Protein 4YZO (pdb70)

Structure (mmCIF, N/CA/C/O backbone):
data_4YZO
#
_entry.id   4YZO
#
_cell.length_a   152.763
_cell.length_b   80.863
_cell.length_c   137.512
_cell.angle_alpha   90.00
_cell.angle_beta   110.80
_cell.angle_gamma   90.00
#
_symmetry.space_group_name_H-M   'C 1 2 1'
#
loop_
_entity.id
_entity.type
_entity.pdbx_description
1 polymer 'Putative acyl-CoA acyltransferase'
2 non-polymer DI(HYDROXYETHYL)ETHER
3 non-polymer IMIDAZOLE
4 non-polymer 'ACETATE ION'
5 non-polymer 'CALCIUM ION'
6 water water
#
loop_
_atom_site.group_PDB
_atom_site.id
_atom_site.type_symbol
_atom_site.label_atom_id
_atom_site.label_alt_id
_atom_site.label_comp_id
_atom_site.label_asym_id
_atom_site.label_entity_id
_atom_site.label_seq_id
_atom_site.pdbx_PDB_ins_code
_atom_site.Cartn_x
_atom_site.Cartn_y
_atom_site.Cartn_z
_atom_site.occupancy
_atom_site.B_iso_or_equiv
_atom_site.auth_seq_id
_atom_site.auth_comp_id
_atom_site.auth_asym_id
_atom_site.auth_atom_id
_atom_site.pdbx_PDB_model_num
ATOM 1 N N . VAL A 1 2 ? 149.490 47.952 -69.418 1.00 14.11 2 VAL A N 1
ATOM 2 C CA . VAL A 1 2 ? 149.396 49.144 -68.495 1.00 12.86 2 VAL A CA 1
ATOM 3 C C . VAL A 1 2 ? 150.799 49.443 -67.973 1.00 12.57 2 VAL A C 1
ATOM 4 O O . VAL A 1 2 ? 151.727 48.594 -68.030 1.00 12.94 2 VAL A O 1
ATOM 8 N N . ALA A 1 3 ? 150.991 50.662 -67.473 1.00 12.04 3 ALA A N 1
ATOM 9 C CA . ALA A 1 3 ? 152.315 51.084 -67.025 1.00 12.49 3 ALA A CA 1
ATOM 10 C C . ALA A 1 3 ? 152.247 51.860 -65.704 1.00 11.69 3 ALA A C 1
ATOM 11 O O . ALA A 1 3 ? 151.305 52.619 -65.482 1.00 12.41 3 ALA A O 1
ATOM 13 N N . ILE A 1 4 ? 153.272 51.698 -64.890 1.00 11.92 4 ILE A N 1
ATOM 14 C CA . ILE A 1 4 ? 153.488 52.558 -63.719 1.00 11.98 4 ILE A CA 1
ATOM 15 C C . ILE A 1 4 ? 154.265 53.764 -64.227 1.00 12.43 4 ILE A C 1
ATOM 16 O O . ILE A 1 4 ? 155.312 53.612 -64.880 1.00 12.55 4 ILE A O 1
ATOM 21 N N . VAL A 1 5 ? 153.746 54.958 -63.939 1.00 11.99 5 VAL A N 1
ATOM 22 C CA . VAL A 1 5 ? 154.330 56.180 -64.509 1.00 13.15 5 VAL A CA 1
ATOM 23 C C . VAL A 1 5 ? 154.858 57.141 -63.432 1.00 12.20 5 VAL A C 1
ATOM 24 O O . VAL A 1 5 ? 155.619 58.060 -63.755 1.00 14.43 5 VAL A O 1
ATOM 28 N N . ASP A 1 6 ? 154.497 56.934 -62.154 1.00 12.18 6 ASP A N 1
ATOM 29 C CA . ASP A 1 6 ? 155.127 57.659 -61.055 1.00 11.76 6 ASP A CA 1
ATOM 30 C C . ASP A 1 6 ? 154.841 56.874 -59.779 1.00 11.77 6 ASP A C 1
ATOM 31 O O . ASP A 1 6 ? 153.979 55.975 -59.777 1.00 11.60 6 ASP A O 1
ATOM 36 N N . VAL A 1 7 ? 155.602 57.183 -58.734 1.00 11.56 7 VAL A N 1
ATOM 37 C CA . VAL A 1 7 ? 155.564 56.422 -57.501 1.00 11.21 7 VAL A CA 1
ATOM 38 C C . VAL A 1 7 ? 155.734 57.309 -56.309 1.00 11.75 7 VAL A C 1
ATOM 39 O O . VAL A 1 7 ? 156.197 58.462 -56.436 1.00 11.79 7 VAL A O 1
ATOM 43 N N . GLY A 1 8 ? 155.393 56.767 -55.129 1.00 11.59 8 GLY A N 1
ATOM 44 C CA . GLY A 1 8 ? 155.719 57.404 -53.868 1.00 12.45 8 GLY A CA 1
ATOM 45 C C . GLY A 1 8 ? 156.087 56.366 -52.845 1.00 13.21 8 GLY A C 1
ATOM 46 O O . GLY A 1 8 ? 155.637 55.214 -52.934 1.00 12.32 8 GLY A O 1
ATOM 47 N N . ILE A 1 9 ? 156.911 56.752 -51.870 1.00 13.15 9 ILE A N 1
ATOM 48 C CA . ILE A 1 9 ? 157.354 55.795 -50.855 1.00 14.12 9 ILE A CA 1
ATOM 49 C C . ILE A 1 9 ? 157.668 56.540 -49.562 1.00 14.39 9 ILE A C 1
ATOM 50 O O . ILE A 1 9 ? 158.149 57.668 -49.619 1.00 15.41 9 ILE A O 1
ATOM 55 N N . THR A 1 10 ? 157.399 55.921 -48.418 1.00 14.45 10 THR A N 1
ATOM 56 C CA . THR A 1 10 ? 157.796 56.504 -47.121 1.00 15.24 10 THR A CA 1
ATOM 57 C C . THR A 1 10 ? 158.881 55.638 -46.512 1.00 15.24 10 THR A C 1
ATOM 58 O O . THR A 1 10 ? 159.045 54.476 -46.897 1.00 14.86 10 THR A O 1
ATOM 62 N N . LYS A 1 11 ? 159.610 56.173 -45.529 1.00 14.63 11 LYS A N 1
ATOM 63 C CA . LYS A 1 11 ? 160.442 55.306 -44.701 1.00 16.83 11 LYS A CA 1
ATOM 64 C C . LYS A 1 11 ? 159.555 54.316 -43.929 1.00 16.21 11 LYS A C 1
ATOM 65 O O . LYS A 1 11 ? 158.468 54.674 -43.477 1.00 17.38 11 LYS A O 1
ATOM 71 N N . PHE A 1 12 ? 159.958 53.052 -43.875 1.00 14.08 12 PHE A N 1
ATOM 72 C CA . PHE A 1 12 ? 159.196 52.061 -43.136 1.00 13.59 12 PHE A CA 1
ATOM 73 C C . PHE A 1 12 ? 159.829 52.040 -41.753 1.00 14.29 12 PHE A C 1
ATOM 74 O O . PHE A 1 12 ? 161.053 52.271 -41.618 1.00 15.47 12 PHE A O 1
ATOM 82 N N . GLY A 1 13 ? 159.034 51.722 -40.741 1.00 15.05 13 GLY A N 1
ATOM 83 C CA . GLY A 1 13 ? 159.573 51.620 -39.393 1.00 17.02 13 GLY A CA 1
ATOM 84 C C . GLY A 1 13 ? 158.477 51.702 -38.369 1.00 17.80 13 GLY A C 1
ATOM 85 O O . GLY A 1 13 ? 157.297 51.561 -38.684 1.00 16.62 13 GLY A O 1
ATOM 86 N N . LYS A 1 14 ? 158.858 51.936 -37.118 1.00 20.65 14 LYS A N 1
ATOM 87 C CA . LYS A 1 14 ? 157.843 52.187 -36.103 1.00 24.32 14 LYS A CA 1
ATOM 88 C C . LYS A 1 14 ? 157.581 53.669 -36.157 1.00 25.66 14 LYS A C 1
ATOM 89 O O . LYS A 1 14 ? 158.416 54.443 -35.686 1.00 29.62 14 LYS A O 1
ATOM 95 N N . ARG A 1 15 ? 156.455 54.067 -36.752 1.00 24.94 15 ARG A N 1
ATOM 96 C CA . ARG A 1 15 ? 156.188 55.467 -37.111 1.00 25.65 15 ARG A CA 1
ATOM 97 C C . ARG A 1 15 ? 155.238 56.098 -36.073 1.00 26.68 15 ARG A C 1
ATOM 98 O O . ARG A 1 15 ? 154.285 55.470 -35.640 1.00 25.43 15 ARG A O 1
ATOM 106 N N . LYS A 1 16 ? 155.466 57.352 -35.722 1.00 27.91 16 LYS A N 1
ATOM 107 C CA . LYS A 1 16 ? 154.543 58.028 -34.811 1.00 29.28 16 LYS A CA 1
ATOM 108 C C . LYS A 1 16 ? 153.298 58.518 -35.550 1.00 27.13 16 LYS A C 1
ATOM 109 O O . LYS A 1 16 ? 152.239 58.654 -34.943 1.00 26.76 16 LYS A O 1
ATOM 115 N N . GLU A 1 17 ? 153.423 58.742 -36.859 1.00 24.94 17 GLU A N 1
ATOM 116 C CA . GLU A 1 17 ? 152.305 59.232 -37.682 1.00 23.53 17 GLU A CA 1
ATOM 117 C C . GLU A 1 17 ? 151.145 58.239 -37.754 1.00 22.90 17 GLU A C 1
ATOM 118 O O . GLU A 1 17 ? 151.339 57.025 -37.696 1.00 22.43 17 GLU A O 1
ATOM 124 N N . ASN A 1 18 ? 149.930 58.758 -37.861 1.00 22.16 18 ASN A N 1
ATOM 125 C CA . ASN A 1 18 ? 148.787 57.884 -38.076 1.00 21.55 18 ASN A CA 1
ATOM 126 C C . ASN A 1 18 ? 148.700 57.474 -39.566 1.00 19.76 18 ASN A C 1
ATOM 127 O O . ASN A 1 18 ? 149.457 57.961 -40.412 1.00 19.10 18 ASN A O 1
ATOM 132 N N . ILE A 1 19 ? 147.783 56.568 -39.861 1.00 19.75 19 ILE A N 1
ATOM 133 C CA . ILE A 1 19 ? 147.665 56.062 -41.222 1.00 18.55 19 ILE A CA 1
ATOM 134 C C . ILE A 1 19 ? 147.350 57.176 -42.227 1.00 18.50 19 ILE A C 1
ATOM 135 O O . ILE A 1 19 ? 147.798 57.134 -43.383 1.00 15.72 19 ILE A O 1
ATOM 140 N N . PHE A 1 20 ? 146.589 58.187 -41.810 1.00 17.35 20 PHE A N 1
ATOM 141 C CA . PHE A 1 20 ? 146.265 59.278 -42.728 1.00 18.66 20 PHE A CA 1
ATOM 142 C C . PHE A 1 20 ? 147.467 60.117 -43.116 1.00 18.87 20 PHE A C 1
ATOM 143 O O . PHE A 1 20 ? 147.654 60.447 -44.286 1.00 18.85 20 PHE A O 1
ATOM 151 N N . ASP A 1 21 ? 148.324 60.402 -42.155 1.00 19.53 21 ASP A N 1
ATOM 152 C CA . ASP A 1 21 ? 149.504 61.161 -42.486 1.00 21.23 21 ASP A CA 1
ATOM 153 C C . ASP A 1 21 ? 150.561 60.364 -43.264 1.00 17.90 21 ASP A C 1
ATOM 154 O O . ASP A 1 21 ? 151.300 60.940 -44.077 1.00 17.77 21 ASP A O 1
ATOM 159 N N . LEU A 1 22 ? 150.599 59.039 -43.055 1.00 16.02 22 LEU A N 1
ATOM 160 C CA . LEU A 1 22 ? 151.425 58.203 -43.924 1.00 15.10 22 LEU A CA 1
ATOM 161 C C . LEU A 1 22 ? 150.910 58.258 -45.373 1.00 14.24 22 LEU A C 1
ATOM 162 O O . LEU A 1 22 ? 151.697 58.363 -46.306 1.00 14.20 22 LEU A O 1
ATOM 167 N N . VAL A 1 23 ? 149.583 58.235 -45.565 1.00 14.10 23 VAL A N 1
ATOM 168 C CA . VAL A 1 23 ? 149.029 58.317 -46.928 1.00 14.12 23 VAL A CA 1
ATOM 169 C C . VAL A 1 23 ? 149.237 59.707 -47.547 1.00 15.52 23 VAL A C 1
ATOM 170 O O . VAL A 1 23 ? 149.563 59.822 -48.716 1.00 15.96 23 VAL A O 1
ATOM 174 N N . LYS A 1 24 ? 149.076 60.754 -46.743 1.00 16.06 24 LYS A N 1
ATOM 175 C CA . LYS A 1 24 ? 149.334 62.109 -47.210 1.00 17.27 24 LYS A CA 1
ATOM 176 C C . LYS A 1 24 ? 150.801 62.246 -47.655 1.00 16.81 24 LYS A C 1
ATOM 177 O O . LYS A 1 24 ? 151.098 62.813 -48.715 1.00 17.88 24 LYS A O 1
ATOM 183 N N . GLU A 1 25 ? 151.717 61.699 -46.876 1.00 16.09 25 GLU A N 1
ATOM 184 C CA . GLU A 1 25 ? 153.131 61.776 -47.220 1.00 16.89 25 GLU A CA 1
ATOM 185 C C . GLU A 1 25 ? 153.407 61.050 -48.524 1.00 16.81 25 GLU A C 1
ATOM 186 O O . GLU A 1 25 ? 154.040 61.586 -49.430 1.00 15.84 25 GLU A O 1
ATOM 192 N N . VAL A 1 26 ? 152.914 59.817 -48.634 1.00 14.46 26 VAL A N 1
ATOM 193 C CA . VAL A 1 26 ? 153.255 59.030 -49.815 1.00 13.58 26 VAL A CA 1
ATOM 194 C C . VAL A 1 26 ? 152.656 59.554 -51.130 1.00 13.95 26 VAL A C 1
ATOM 195 O O . VAL A 1 26 ? 153.190 59.269 -52.217 1.00 13.60 26 VAL A O 1
ATOM 199 N N . THR A 1 27 ? 151.549 60.301 -51.052 1.00 13.60 27 THR A N 1
ATOM 200 C CA . THR A 1 27 ? 150.841 60.743 -52.252 1.00 14.14 27 THR A CA 1
ATOM 201 C C . THR A 1 27 ? 151.063 62.221 -52.536 1.00 14.98 27 THR A C 1
ATOM 202 O O . THR A 1 27 ? 150.547 62.727 -53.521 1.00 15.46 27 THR A O 1
ATOM 206 N N . GLU A 1 28 ? 151.840 62.892 -51.696 1.00 16.72 28 GLU A N 1
ATOM 207 C CA . GLU A 1 28 ? 151.896 64.379 -51.811 1.00 20.44 28 GLU A CA 1
ATOM 208 C C . GLU A 1 28 ? 152.358 64.883 -53.179 1.00 20.07 28 GLU A C 1
ATOM 209 O O . GLU A 1 28 ? 151.947 65.967 -53.601 1.00 21.42 28 GLU A O 1
ATOM 215 N N . LYS A 1 29 ? 153.251 64.144 -53.835 1.00 17.55 29 LYS A N 1
ATOM 216 C CA . LYS A 1 29 ? 153.711 64.523 -55.177 1.00 16.59 29 LYS A CA 1
ATOM 217 C C . LYS A 1 29 ? 152.909 63.897 -56.314 1.00 15.46 29 LYS A C 1
ATOM 218 O O . LYS A 1 29 ? 153.253 64.086 -57.484 1.00 14.59 29 LYS A O 1
ATOM 224 N N . LEU A 1 30 ? 151.876 63.116 -55.968 1.00 13.76 30 LEU A N 1
ATOM 225 C CA . LEU A 1 30 ? 151.097 62.375 -56.963 1.00 12.39 30 LEU A CA 1
ATOM 226 C C . LEU A 1 30 ? 149.708 62.947 -57.220 1.00 13.25 30 LEU A C 1
ATOM 227 O O . LEU A 1 30 ? 149.068 62.587 -58.206 1.00 13.73 30 LEU A O 1
ATOM 232 N N . LEU A 1 31 ? 149.226 63.821 -56.321 1.00 14.14 31 LEU A N 1
ATOM 233 C CA . LEU A 1 31 ? 147.852 64.314 -56.450 1.00 14.66 31 LEU A CA 1
ATOM 234 C C . LEU A 1 31 ? 147.654 65.240 -57.658 1.00 14.48 31 LEU A C 1
ATOM 235 O O . LEU A 1 31 ? 146.527 65.481 -58.076 1.00 14.19 31 LEU A O 1
ATOM 240 N N . LYS A 1 32 ? 148.759 65.732 -58.213 1.00 13.97 32 LYS A N 1
ATOM 241 C CA . LYS A 1 32 ? 148.718 66.533 -59.427 1.00 14.39 32 LYS A CA 1
ATOM 242 C C . LYS A 1 32 ? 148.177 65.799 -60.634 1.00 14.58 32 LYS A C 1
ATOM 243 O O . LYS A 1 32 ? 147.732 66.426 -61.605 1.00 14.61 32 LYS A O 1
ATOM 249 N N . TYR A 1 33 ? 148.231 64.458 -60.624 1.00 13.98 33 TYR A N 1
ATOM 250 C CA . TYR A 1 33 ? 147.731 63.752 -61.775 1.00 13.10 33 TYR A CA 1
ATOM 251 C C . TYR A 1 33 ? 146.200 63.676 -61.787 1.00 13.02 33 TYR A C 1
ATOM 252 O O . TYR A 1 33 ? 145.535 63.802 -60.747 1.00 14.12 33 TYR A O 1
ATOM 261 N N A ASP A 1 34 ? 145.632 63.460 -62.964 0.50 13.23 34 ASP A N 1
ATOM 262 N N B ASP A 1 34 ? 145.688 63.426 -62.988 0.50 13.21 34 ASP A N 1
ATOM 263 C CA A ASP A 1 34 ? 144.187 63.369 -63.114 0.50 13.47 34 ASP A CA 1
ATOM 264 C CA B ASP A 1 34 ? 144.273 63.259 -63.253 0.50 13.42 34 ASP A CA 1
ATOM 265 C C A ASP A 1 34 ? 143.673 61.991 -62.679 0.50 13.50 34 ASP A C 1
ATOM 266 C C B ASP A 1 34 ? 143.725 61.924 -62.715 0.50 13.40 34 ASP A C 1
ATOM 267 O O A ASP A 1 34 ? 143.058 61.269 -63.466 0.50 13.62 34 ASP A O 1
ATOM 268 O O B ASP A 1 34 ? 143.097 61.179 -63.464 0.50 13.59 34 ASP A O 1
ATOM 277 N N . ILE A 1 35 ? 143.947 61.662 -61.428 1.00 13.59 35 ILE A N 1
ATOM 278 C CA . ILE A 1 35 ? 143.513 60.406 -60.798 1.00 13.72 35 ILE A CA 1
ATOM 279 C C . ILE A 1 35 ? 141.996 60.246 -60.892 1.00 13.56 35 ILE A C 1
ATOM 280 O O . ILE A 1 35 ? 141.233 61.175 -60.535 1.00 14.63 35 ILE A O 1
ATOM 285 N N . ASP A 1 36 ? 141.536 59.092 -61.366 1.00 13.40 36 ASP A N 1
ATOM 286 C CA . ASP A 1 36 ? 140.103 58.863 -61.353 1.00 13.36 36 ASP A CA 1
ATOM 287 C C . ASP A 1 36 ? 139.624 57.589 -60.654 1.00 13.52 36 ASP A C 1
ATOM 288 O O . ASP A 1 36 ? 138.434 57.309 -60.661 1.00 11.85 36 ASP A O 1
ATOM 293 N N . TYR A 1 37 ? 140.541 56.867 -60.003 1.00 11.87 37 TYR A N 1
ATOM 294 C CA . TYR A 1 37 ? 140.157 55.829 -59.049 1.00 11.58 37 TYR A CA 1
ATOM 295 C C . TYR A 1 37 ? 141.298 55.672 -58.065 1.00 10.55 37 TYR A C 1
ATOM 296 O O . TYR A 1 37 ? 142.465 55.731 -58.471 1.00 10.63 37 TYR A O 1
ATOM 305 N N . VAL A 1 38 ? 140.974 55.492 -56.794 1.00 10.39 38 VAL A N 1
ATOM 306 C CA . VAL A 1 38 ? 141.965 55.154 -55.761 1.00 10.82 38 VAL A CA 1
ATOM 307 C C . VAL A 1 38 ? 141.713 53.749 -55.233 1.00 11.24 38 VAL A C 1
ATOM 308 O O . VAL A 1 38 ? 140.589 53.444 -54.801 1.00 11.35 38 VAL A O 1
ATOM 312 N N . ILE A 1 39 ? 142.736 52.900 -55.282 1.00 10.77 39 ILE A N 1
ATOM 313 C CA . ILE A 1 39 ? 142.648 51.571 -54.718 1.00 11.22 39 ILE A CA 1
ATOM 314 C C . ILE A 1 39 ? 143.539 51.565 -53.486 1.00 11.00 39 ILE A C 1
ATOM 315 O O . ILE A 1 39 ? 144.747 51.851 -53.587 1.00 11.53 39 ILE A O 1
ATOM 320 N N . VAL A 1 40 ? 142.960 51.234 -52.335 1.00 10.89 40 VAL A N 1
ATOM 321 C CA . VAL A 1 40 ? 143.720 51.200 -51.089 1.00 11.17 40 VAL A CA 1
ATOM 322 C C . VAL A 1 40 ? 144.015 49.755 -50.743 1.00 11.77 40 VAL A C 1
ATOM 323 O O . VAL A 1 40 ? 143.096 48.952 -50.600 1.00 12.28 40 VAL A O 1
ATOM 327 N N . SER A 1 41 ? 145.298 49.452 -50.610 1.00 10.83 41 SER A N 1
ATOM 328 C CA . SER A 1 41 ? 145.743 48.136 -50.183 1.00 11.80 41 SER A CA 1
ATOM 329 C C . SER A 1 41 ? 146.067 48.206 -48.698 1.00 12.02 41 SER A C 1
ATOM 330 O O . SER A 1 41 ? 147.050 48.844 -48.273 1.00 11.68 41 SER A O 1
ATOM 333 N N . ASN A 1 42 ? 145.247 47.552 -47.898 1.00 13.17 42 ASN A N 1
ATOM 334 C CA . ASN A 1 42 ? 145.391 47.656 -46.469 1.00 13.92 42 ASN A CA 1
ATOM 335 C C . ASN A 1 42 ? 144.615 46.497 -45.852 1.00 14.80 42 ASN A C 1
ATOM 336 O O . ASN A 1 42 ? 143.499 46.197 -46.290 1.00 14.54 42 ASN A O 1
ATOM 341 N N . SER A 1 43 ? 145.179 45.871 -44.834 1.00 15.41 43 SER A N 1
ATOM 342 C CA . SER A 1 43 ? 144.515 44.701 -44.277 1.00 17.02 43 SER A CA 1
ATOM 343 C C . SER A 1 43 ? 143.854 44.923 -42.912 1.00 19.58 43 SER A C 1
ATOM 344 O O . SER A 1 43 ? 142.783 44.357 -42.648 1.00 20.58 43 SER A O 1
ATOM 347 N N . TYR A 1 44 ? 144.474 45.728 -42.052 1.00 19.17 44 TYR A N 1
ATOM 348 C CA . TYR A 1 44 ? 144.078 45.739 -40.637 1.00 24.90 44 TYR A CA 1
ATOM 349 C C . TYR A 1 44 ? 143.459 47.030 -40.107 1.00 27.63 44 TYR A C 1
ATOM 350 O O . TYR A 1 44 ? 143.092 47.096 -38.930 1.00 30.06 44 TYR A O 1
ATOM 359 N N . SER A 1 45 ? 143.280 48.027 -40.970 1.00 27.46 45 SER A N 1
ATOM 360 C CA . SER A 1 45 ? 142.689 49.293 -40.522 1.00 31.76 45 SER A CA 1
ATOM 361 C C . SER A 1 45 ? 141.183 49.341 -40.729 1.00 36.21 45 SER A C 1
ATOM 362 O O . SER A 1 45 ? 140.696 50.112 -41.561 1.00 37.46 45 SER A O 1
ATOM 365 N N . GLY A 1 46 ? 140.453 48.552 -39.942 1.00 35.46 46 GLY A N 1
ATOM 366 C CA . GLY A 1 46 ? 138.983 48.532 -40.015 1.00 41.02 46 GLY A CA 1
ATOM 367 C C . GLY A 1 46 ? 138.234 49.318 -38.939 1.00 45.22 46 GLY A C 1
ATOM 368 O O . GLY A 1 46 ? 137.012 49.143 -38.779 1.00 46.13 46 GLY A O 1
ATOM 369 N N . GLU A 1 47 ? 138.950 50.191 -38.221 1.00 45.89 47 GLU A N 1
ATOM 370 C CA . GLU A 1 47 ? 138.381 50.978 -37.108 1.00 47.73 47 GLU A CA 1
ATOM 371 C C . GLU A 1 47 ? 137.214 51.891 -37.519 1.00 47.89 47 GLU A C 1
ATOM 372 O O . GLU A 1 47 ? 136.350 52.194 -36.685 1.00 48.73 47 GLU A O 1
ATOM 374 N N . PHE A 1 48 ? 137.187 52.322 -38.787 1.00 45.13 48 PHE A N 1
ATOM 375 C CA . PHE A 1 48 ? 136.146 53.256 -39.263 1.00 45.22 48 PHE A CA 1
ATOM 376 C C . PHE A 1 48 ? 134.947 52.574 -39.954 1.00 42.70 48 PHE A C 1
ATOM 377 O O . PHE A 1 48 ? 134.089 53.258 -40.533 1.00 41.15 48 PHE A O 1
ATOM 379 N N . ASN A 1 49 ? 134.888 51.243 -39.871 1.00 41.47 49 ASN A N 1
ATOM 380 C CA . ASN A 1 49 ? 133.898 50.420 -40.613 1.00 43.96 49 ASN A CA 1
ATOM 381 C C . ASN A 1 49 ? 132.422 50.642 -40.272 1.00 45.02 49 ASN A C 1
ATOM 382 O O . ASN A 1 49 ? 131.551 50.164 -41.004 1.00 42.60 49 ASN A O 1
ATOM 384 N N . GLN A 1 50 ? 132.144 51.327 -39.161 1.00 43.70 50 GLN A N 1
ATOM 385 C CA . GLN A 1 50 ? 130.763 51.572 -38.739 1.00 44.19 50 GLN A CA 1
ATOM 386 C C . GLN A 1 50 ? 130.393 53.052 -38.883 1.00 44.42 50 GLN A C 1
ATOM 387 O O . GLN A 1 50 ? 129.227 53.439 -38.721 1.00 44.52 50 GLN A O 1
ATOM 389 N N . THR A 1 51 ? 131.383 53.865 -39.235 1.00 41.95 51 THR A N 1
ATOM 390 C CA . THR A 1 51 ? 131.193 55.305 -39.360 1.00 42.10 51 THR A CA 1
ATOM 391 C C . THR A 1 51 ? 131.455 55.791 -40.803 1.00 44.62 51 THR A C 1
ATOM 392 O O . THR A 1 51 ? 130.513 55.974 -41.596 1.00 41.50 51 THR A O 1
ATOM 396 N N . SER A 1 52 ? 132.723 55.974 -41.162 1.00 44.45 52 SER A N 1
ATOM 397 C CA . SER A 1 52 ? 133.013 56.562 -42.468 1.00 43.50 52 SER A CA 1
ATOM 398 C C . SER A 1 52 ? 133.638 55.632 -43.525 1.00 41.69 52 SER A C 1
ATOM 399 O O . SER A 1 52 ? 133.311 55.806 -44.712 1.00 41.52 52 SER A O 1
ATOM 402 N N . GLY A 1 53 ? 134.507 54.684 -43.099 1.00 37.95 53 GLY A N 1
ATOM 403 C CA . GLY A 1 53 ? 135.244 53.685 -43.969 1.00 33.69 53 GLY A CA 1
ATOM 404 C C . GLY A 1 53 ? 136.646 54.104 -44.486 1.00 27.40 53 GLY A C 1
ATOM 405 O O . GLY A 1 53 ? 136.759 55.186 -45.011 1.00 28.95 53 GLY A O 1
ATOM 406 N N . LEU A 1 54 ? 137.700 53.278 -44.378 1.00 26.16 54 LEU A N 1
ATOM 407 C CA . LEU A 1 54 ? 139.077 53.759 -44.682 1.00 23.34 54 LEU A CA 1
ATOM 408 C C . LEU A 1 54 ? 139.271 54.358 -46.086 1.00 22.98 54 LEU A C 1
ATOM 409 O O . LEU A 1 54 ? 139.815 55.441 -46.211 1.00 21.83 54 LEU A O 1
ATOM 414 N N . SER A 1 55 ? 138.846 53.670 -47.137 1.00 23.21 55 SER A N 1
ATOM 415 C CA . SER A 1 55 ? 139.064 54.232 -48.486 1.00 21.78 55 SER A CA 1
ATOM 416 C C . SER A 1 55 ? 138.341 55.588 -48.703 1.00 22.24 55 SER A C 1
ATOM 417 O O . SER A 1 55 ? 138.859 56.441 -49.398 1.00 21.00 55 SER A O 1
ATOM 420 N N . SER A 1 56 ? 137.157 55.781 -48.123 1.00 23.30 56 SER A N 1
ATOM 421 C CA . SER A 1 56 ? 136.475 57.062 -48.250 1.00 23.56 56 SER A CA 1
ATOM 422 C C . SER A 1 56 ? 137.093 58.157 -47.358 1.00 23.42 56 SER A C 1
ATOM 423 O O . SER A 1 56 ? 137.160 59.332 -47.737 1.00 22.40 56 SER A O 1
ATOM 426 N N . LEU A 1 57 ? 137.592 57.756 -46.199 1.00 21.42 57 LEU A N 1
ATOM 427 C CA . LEU A 1 57 ? 138.314 58.695 -45.345 1.00 20.93 57 LEU A CA 1
ATOM 428 C C . LEU A 1 57 ? 139.610 59.138 -46.027 1.00 19.97 57 LEU A C 1
ATOM 429 O O . LEU A 1 57 ? 140.044 60.281 -45.886 1.00 20.22 57 LEU A O 1
ATOM 434 N N . ILE A 1 58 ? 140.230 58.226 -46.772 1.00 18.29 58 ILE A N 1
ATOM 435 C CA . ILE A 1 58 ? 141.431 58.589 -47.520 1.00 17.81 58 ILE A CA 1
ATOM 436 C C . ILE A 1 58 ? 141.171 59.599 -48.635 1.00 17.22 58 ILE A C 1
ATOM 437 O O . ILE A 1 58 ? 141.920 60.589 -48.753 1.00 17.24 58 ILE A O 1
ATOM 442 N N . THR A 1 59 ? 140.155 59.381 -49.470 1.00 15.88 59 THR A N 1
ATOM 443 C CA . THR A 1 59 ? 139.929 60.329 -50.559 1.00 16.84 59 THR A CA 1
ATOM 444 C C . THR A 1 59 ? 139.556 61.712 -49.975 1.00 18.43 59 THR A C 1
ATOM 445 O O . THR A 1 59 ? 139.967 62.748 -50.525 1.00 20.06 59 THR A O 1
ATOM 449 N N . THR A 1 60 ? 138.804 61.717 -48.881 1.00 18.99 60 THR A N 1
ATOM 450 C CA . THR A 1 60 ? 138.470 62.972 -48.204 1.00 20.78 60 THR A CA 1
ATOM 451 C C . THR A 1 60 ? 139.736 63.662 -47.642 1.00 20.29 60 THR A C 1
ATOM 452 O O . THR A 1 60 ? 139.963 64.854 -47.866 1.00 20.34 60 THR A O 1
ATOM 456 N N . TYR A 1 61 ? 140.561 62.907 -46.932 1.00 20.32 61 TYR A N 1
ATOM 457 C CA . TYR A 1 61 ? 141.802 63.467 -46.377 1.00 20.39 61 TYR A CA 1
ATOM 458 C C . TYR A 1 61 ? 142.700 64.071 -47.445 1.00 21.55 61 TYR A C 1
ATOM 459 O O . TYR A 1 61 ? 143.384 65.086 -47.201 1.00 22.18 61 TYR A O 1
ATOM 468 N N . LEU A 1 62 ? 142.722 63.459 -48.624 1.00 18.27 62 LEU A N 1
ATOM 469 C CA . LEU A 1 62 ? 143.568 63.919 -49.723 1.00 18.34 62 LEU A CA 1
ATOM 470 C C . LEU A 1 62 ? 142.919 64.979 -50.628 1.00 19.07 62 LEU A C 1
ATOM 471 O O . LEU A 1 62 ? 143.480 65.349 -51.660 1.00 19.31 62 LEU A O 1
ATOM 476 N N . ASN A 1 63 ? 141.724 65.416 -50.259 1.00 20.76 63 ASN A N 1
ATOM 477 C CA . ASN A 1 63 ? 140.978 66.404 -51.058 1.00 22.96 63 ASN A CA 1
ATOM 478 C C . ASN A 1 63 ? 140.693 65.918 -52.462 1.00 22.03 63 ASN A C 1
ATOM 479 O O . ASN A 1 63 ? 140.750 66.685 -53.416 1.00 20.23 63 ASN A O 1
ATOM 484 N N . LEU A 1 64 ? 140.464 64.606 -52.591 1.00 20.62 64 LEU A N 1
ATOM 485 C CA . LEU A 1 64 ? 140.091 63.984 -53.854 1.00 21.28 64 LEU A CA 1
ATOM 486 C C . LEU A 1 64 ? 138.625 63.620 -53.685 1.00 25.40 64 LEU A C 1
ATOM 487 O O . LEU A 1 64 ? 138.224 62.441 -53.808 1.00 27.06 64 LEU A O 1
ATOM 492 N N . ASP A 1 65 ? 137.835 64.618 -53.313 1.00 24.86 65 ASP A N 1
ATOM 493 C CA . ASP A 1 65 ? 136.519 64.350 -52.744 1.00 29.89 65 ASP A CA 1
ATOM 494 C C . ASP A 1 65 ? 135.616 63.468 -53.625 1.00 24.55 65 ASP A C 1
ATOM 495 O O . ASP A 1 65 ? 135.027 62.552 -53.084 1.00 28.88 65 ASP A O 1
ATOM 500 N N . TYR A 1 66 ? 135.534 63.716 -54.933 1.00 23.03 66 TYR A N 1
ATOM 501 C CA . TYR A 1 66 ? 134.622 62.937 -55.808 1.00 21.37 66 TYR A CA 1
ATOM 502 C C . TYR A 1 66 ? 135.204 61.632 -56.385 1.00 18.10 66 TYR A C 1
ATOM 503 O O . TYR A 1 66 ? 134.486 60.776 -56.889 1.00 16.55 66 TYR A O 1
ATOM 512 N N . VAL A 1 67 ? 136.514 61.506 -56.334 1.00 15.85 67 VAL A N 1
ATOM 513 C CA . VAL A 1 67 ? 137.170 60.333 -56.946 1.00 14.16 67 VAL A CA 1
ATOM 514 C C . VAL A 1 67 ? 136.749 59.073 -56.195 1.00 12.49 67 VAL A C 1
ATOM 515 O O . VAL A 1 67 ? 136.868 59.017 -54.972 1.00 13.48 67 VAL A O 1
ATOM 519 N N . PRO A 1 68 ? 136.254 58.056 -56.918 1.00 12.01 68 PRO A N 1
ATOM 520 C CA . PRO A 1 68 ? 135.826 56.830 -56.232 1.00 11.92 68 PRO A CA 1
ATOM 521 C C . PRO A 1 68 ? 137.019 56.034 -55.696 1.00 12.01 68 PRO A C 1
ATOM 522 O O . PRO A 1 68 ? 138.144 56.173 -56.202 1.00 11.03 68 PRO A O 1
ATOM 526 N N . SER A 1 69 ? 136.765 55.268 -54.642 1.00 11.94 69 SER A N 1
ATOM 527 C CA . SER A 1 69 ? 137.802 54.417 -54.053 1.00 12.34 69 SER A CA 1
ATOM 528 C C . SER A 1 69 ? 137.194 53.163 -53.448 1.00 12.38 69 SER A C 1
ATOM 529 O O . SER A 1 69 ? 135.968 53.064 -53.239 1.00 11.97 69 SER A O 1
ATOM 532 N N . LEU A 1 70 ? 138.067 52.191 -53.203 1.00 11.59 70 LEU A N 1
ATOM 533 C CA . LEU A 1 70 ? 137.697 50.994 -52.489 1.00 11.85 70 LEU A CA 1
ATOM 534 C C . LEU A 1 70 ? 138.951 50.409 -51.870 1.00 11.42 70 LEU A C 1
ATOM 535 O O . LEU A 1 70 ? 140.078 50.797 -52.226 1.00 11.54 70 LEU A O 1
ATOM 540 N N . ARG A 1 71 ? 138.770 49.495 -50.919 1.00 11.87 71 ARG A N 1
ATOM 541 C CA . ARG A 1 71 ? 139.925 48.819 -50.287 1.00 12.68 71 ARG A CA 1
ATOM 542 C C . ARG A 1 71 ? 140.009 47.390 -50.795 1.00 12.60 71 ARG A C 1
ATOM 543 O O . ARG A 1 71 ? 138.990 46.709 -50.885 1.00 12.28 71 ARG A O 1
ATOM 551 N N . VAL A 1 72 ? 141.222 46.943 -51.090 1.00 11.76 72 VAL A N 1
ATOM 552 C CA . VAL A 1 72 ? 141.470 45.538 -51.451 1.00 11.93 72 VAL A CA 1
ATOM 553 C C . VAL A 1 72 ? 142.249 44.918 -50.300 1.00 12.68 72 VAL A C 1
ATOM 554 O O . VAL A 1 72 ? 143.257 45.494 -49.843 1.00 13.21 72 VAL A O 1
ATOM 558 N N . ASP A 1 73 ? 141.771 43.784 -49.790 1.00 13.12 73 ASP A N 1
ATOM 559 C CA . ASP A 1 73 ? 142.465 43.084 -48.727 1.00 14.10 73 ASP A CA 1
ATOM 560 C C . ASP A 1 73 ? 142.732 41.665 -49.203 1.00 13.73 73 ASP A C 1
ATOM 561 O O . ASP A 1 73 ? 141.800 40.921 -49.557 1.00 14.02 73 ASP A O 1
ATOM 566 N N . ASN A 1 74 ? 144.000 41.290 -49.215 1.00 12.60 74 ASN A N 1
ATOM 567 C CA . ASN A 1 74 ? 144.369 39.882 -49.411 1.00 12.45 74 ASN A CA 1
ATOM 568 C C . ASN A 1 74 ? 145.537 39.667 -48.436 1.00 12.69 74 ASN A C 1
ATOM 569 O O . ASN A 1 74 ? 146.566 39.175 -48.828 1.00 12.07 74 ASN A O 1
ATOM 574 N N . THR A 1 75 ? 145.334 40.106 -47.176 1.00 12.80 75 THR A N 1
ATOM 575 C CA . THR A 1 75 ? 146.342 40.103 -46.086 1.00 12.85 75 THR A CA 1
ATOM 576 C C . THR A 1 75 ? 147.732 40.488 -46.615 1.00 12.32 75 THR A C 1
ATOM 577 O O . THR A 1 75 ? 147.825 41.530 -47.223 1.00 12.23 75 THR A O 1
ATOM 581 N N A SER A 1 76 ? 148.762 39.650 -46.423 0.50 10.99 76 SER A N 1
ATOM 582 N N B SER A 1 76 ? 148.785 39.687 -46.419 0.50 12.80 76 SER A N 1
ATOM 583 C CA A SER A 1 76 ? 150.103 40.049 -46.847 0.50 10.59 76 SER A CA 1
ATOM 584 C CA B SER A 1 76 ? 150.100 40.164 -46.865 0.50 13.48 76 SER A CA 1
ATOM 585 C C A SER A 1 76 ? 150.242 40.118 -48.357 0.50 11.09 76 SER A C 1
ATOM 586 C C B SER A 1 76 ? 150.282 40.057 -48.377 0.50 12.82 76 SER A C 1
ATOM 587 O O A SER A 1 76 ? 151.181 40.729 -48.834 0.50 11.33 76 SER A O 1
ATOM 588 O O B SER A 1 76 ? 151.309 40.455 -48.888 0.50 13.19 76 SER A O 1
ATOM 593 N N . GLY A 1 77 ? 149.266 39.562 -49.083 1.00 11.70 77 GLY A N 1
ATOM 594 C CA . GLY A 1 77 ? 149.255 39.615 -50.543 1.00 11.21 77 GLY A CA 1
ATOM 595 C C . GLY A 1 77 ? 148.418 40.807 -51.050 1.00 11.16 77 GLY A C 1
ATOM 596 O O . GLY A 1 77 ? 148.122 40.875 -52.248 1.00 11.32 77 GLY A O 1
ATOM 597 N N . SER A 1 78 ? 148.022 41.728 -50.154 1.00 11.10 78 SER A N 1
ATOM 598 C CA . SER A 1 78 ? 147.086 42.812 -50.564 1.00 10.67 78 SER A CA 1
ATOM 599 C C . SER A 1 78 ? 147.660 43.675 -51.691 1.00 10.31 78 SER A C 1
ATOM 600 O O . SER A 1 78 ? 146.954 44.010 -52.622 1.00 10.47 78 SER A O 1
ATOM 603 N N . GLY A 1 79 ? 148.952 44.036 -51.617 1.00 10.33 79 GLY A N 1
ATOM 604 C CA . GLY A 1 79 ? 149.516 44.990 -52.581 1.00 9.94 79 GLY A CA 1
ATOM 605 C C . GLY A 1 79 ? 149.507 44.436 -53.997 1.00 10.33 79 GLY A C 1
ATOM 606 O O . GLY A 1 79 ? 149.170 45.151 -54.936 1.00 10.30 79 GLY A O 1
ATOM 607 N N . GLY A 1 80 ? 149.849 43.153 -54.159 1.00 9.49 80 GLY A N 1
ATOM 608 C CA . GLY A 1 80 ? 149.811 42.564 -55.502 1.00 10.31 80 GLY A CA 1
ATOM 609 C C . GLY A 1 80 ? 148.368 42.495 -56.052 1.00 9.51 80 GLY A C 1
ATOM 610 O O . GLY A 1 80 ? 148.114 42.823 -57.217 1.00 10.39 80 GLY A O 1
ATOM 611 N N . SER A 1 81 ? 147.432 42.091 -55.209 1.00 10.02 81 SER A N 1
ATOM 612 C CA . SER A 1 81 ? 146.030 42.020 -55.612 1.00 10.18 81 SER A CA 1
ATOM 613 C C . SER A 1 81 ? 145.505 43.413 -55.994 1.00 9.95 81 SER A C 1
ATOM 614 O O . SER A 1 81 ? 144.729 43.532 -56.959 1.00 9.62 81 SER A O 1
ATOM 617 N N . ALA A 1 82 ? 145.959 44.430 -55.272 1.00 9.54 82 ALA A N 1
ATOM 618 C CA . ALA A 1 82 ? 145.486 45.799 -55.547 1.00 9.74 82 ALA A CA 1
ATOM 619 C C . ALA A 1 82 ? 145.994 46.260 -56.911 1.00 10.00 82 ALA A C 1
ATOM 620 O O . ALA A 1 82 ? 145.269 46.932 -57.652 1.00 10.36 82 ALA A O 1
ATOM 622 N N . ILE A 1 83 ? 147.244 45.933 -57.225 1.00 9.69 83 ILE A N 1
ATOM 623 C CA . ILE A 1 83 ? 147.798 46.270 -58.546 1.00 9.86 83 ILE A CA 1
ATOM 624 C C . ILE A 1 83 ? 147.040 45.553 -59.672 1.00 10.14 83 ILE A C 1
ATOM 625 O O . ILE A 1 83 ? 146.806 46.125 -60.732 1.00 10.07 83 ILE A O 1
ATOM 630 N N . LEU A 1 84 ? 146.661 44.296 -59.443 1.00 9.69 84 LEU A N 1
ATOM 631 C CA . LEU A 1 84 ? 145.855 43.567 -60.444 1.00 10.64 84 LEU A CA 1
ATOM 632 C C . LEU A 1 84 ? 144.516 44.275 -60.666 1.00 10.62 84 LEU A C 1
ATOM 633 O O . LEU A 1 84 ? 144.085 44.455 -61.806 1.00 10.92 84 LEU A O 1
ATOM 638 N N . VAL A 1 85 ? 143.871 44.678 -59.584 1.00 10.84 85 VAL A N 1
ATOM 639 C CA . VAL A 1 85 ? 142.581 45.378 -59.701 1.00 10.96 85 VAL A CA 1
ATOM 640 C C . VAL A 1 85 ? 142.784 46.687 -60.493 1.00 11.01 85 VAL A C 1
ATOM 641 O O . VAL A 1 85 ? 142.000 46.995 -61.397 1.00 11.73 85 VAL A O 1
ATOM 645 N N . ALA A 1 86 ? 143.860 47.422 -60.209 1.00 10.49 86 ALA A N 1
ATOM 646 C CA . ALA A 1 86 ? 144.127 48.669 -60.929 1.00 10.27 86 ALA A CA 1
ATOM 647 C C . ALA A 1 86 ? 144.332 48.413 -62.432 1.00 10.35 86 ALA A C 1
ATOM 648 O O . ALA A 1 86 ? 143.806 49.131 -63.269 1.00 10.44 86 ALA A O 1
ATOM 650 N N . LYS A 1 87 ? 145.091 47.366 -62.753 1.00 10.68 87 LYS A N 1
ATOM 651 C CA . LYS A 1 87 ? 145.354 47.030 -64.145 1.00 11.56 87 LYS A CA 1
ATOM 652 C C . LYS A 1 87 ? 144.037 46.736 -64.861 1.00 11.64 87 LYS A C 1
ATOM 653 O O . LYS A 1 87 ? 143.852 47.165 -66.032 1.00 11.84 87 LYS A O 1
ATOM 659 N N A SER A 1 88 ? 143.147 45.991 -64.199 0.50 12.05 88 SER A N 1
ATOM 660 N N B SER A 1 88 ? 143.153 45.969 -64.203 0.50 12.14 88 SER A N 1
ATOM 661 C CA A SER A 1 88 ? 141.888 45.597 -64.824 0.50 11.98 88 SER A CA 1
ATOM 662 C CA B SER A 1 88 ? 141.885 45.579 -64.828 0.50 12.15 88 SER A CA 1
ATOM 663 C C A SER A 1 88 ? 140.948 46.772 -64.994 0.50 12.12 88 SER A C 1
ATOM 664 C C B SER A 1 88 ? 140.963 46.775 -65.002 0.50 12.23 88 SER A C 1
ATOM 665 O O A SER A 1 88 ? 140.291 46.880 -66.023 0.50 11.84 88 SER A O 1
ATOM 666 O O B SER A 1 88 ? 140.337 46.904 -66.047 0.50 11.94 88 SER A O 1
ATOM 671 N N . LEU A 1 89 ? 140.898 47.648 -63.989 1.00 12.01 89 LEU A N 1
ATOM 672 C CA . LEU A 1 89 ? 140.104 48.887 -64.129 1.00 12.32 89 LEU A CA 1
ATOM 673 C C . LEU A 1 89 ? 140.586 49.717 -65.344 1.00 11.62 89 LEU A C 1
ATOM 674 O O . LEU A 1 89 ? 139.751 50.262 -66.067 1.00 12.14 89 LEU A O 1
ATOM 679 N N . LEU A 1 90 ? 141.911 49.803 -65.559 1.00 11.82 90 LEU A N 1
ATOM 680 C CA . LEU A 1 90 ? 142.464 50.541 -66.700 1.00 12.00 90 LEU A CA 1
ATOM 681 C C . LEU A 1 90 ? 142.145 49.856 -68.027 1.00 12.32 90 LEU A C 1
ATOM 682 O O . LEU A 1 90 ? 141.703 50.495 -68.986 1.00 12.83 90 LEU A O 1
ATOM 687 N N . GLU A 1 91 ? 142.379 48.540 -68.096 1.00 12.15 91 GLU A N 1
ATOM 688 C CA . GLU A 1 91 ? 142.236 47.859 -69.380 1.00 13.48 91 GLU A CA 1
ATOM 689 C C . GLU A 1 91 ? 140.786 47.746 -69.820 1.00 13.41 91 GLU A C 1
ATOM 690 O O . GLU A 1 91 ? 140.503 47.723 -71.029 1.00 15.16 91 GLU A O 1
ATOM 696 N N . SER A 1 92 ? 139.865 47.722 -68.868 1.00 12.84 92 SER A N 1
ATOM 697 C CA . SER A 1 92 ? 138.441 47.651 -69.145 1.00 13.09 92 SER A CA 1
ATOM 698 C C . SER A 1 92 ? 137.886 49.047 -69.468 1.00 14.00 92 SER A C 1
ATOM 699 O O . SER A 1 92 ? 136.725 49.163 -69.822 1.00 14.42 92 SER A O 1
ATOM 702 N N . LYS A 1 93 ? 138.727 50.079 -69.322 1.00 13.96 93 LYS A N 1
ATOM 703 C CA . LYS A 1 93 ? 138.333 51.486 -69.526 1.00 16.06 93 LYS A CA 1
ATOM 704 C C . LYS A 1 93 ? 137.391 52.010 -68.468 1.00 15.90 93 LYS A C 1
ATOM 705 O O . LYS A 1 93 ? 136.783 53.069 -68.655 1.00 16.80 93 LYS A O 1
ATOM 711 N N . GLU A 1 94 ? 137.256 51.297 -67.354 1.00 15.42 94 GLU A N 1
ATOM 712 C CA . GLU A 1 94 ? 136.492 51.827 -66.238 1.00 15.76 94 GLU A CA 1
ATOM 713 C C . GLU A 1 94 ? 137.191 53.036 -65.622 1.00 16.34 94 GLU A C 1
ATOM 714 O O . GLU A 1 94 ? 136.525 53.925 -65.096 1.00 19.06 94 GLU A O 1
ATOM 720 N N . ALA A 1 95 ? 138.512 53.067 -65.721 1.00 14.76 95 ALA A N 1
ATOM 721 C CA . ALA A 1 95 ? 139.335 54.170 -65.181 1.00 14.13 95 ALA A CA 1
ATOM 722 C C . ALA A 1 95 ? 140.433 54.480 -66.185 1.00 14.04 95 ALA A C 1
ATOM 723 O O . ALA A 1 95 ? 140.755 53.641 -67.051 1.00 14.04 95 ALA A O 1
ATOM 725 N N . ASN A 1 96 ? 141.020 55.681 -66.071 1.00 13.23 96 ASN A N 1
ATOM 726 C CA . ASN A 1 96 ? 142.096 56.092 -66.953 1.00 14.68 96 ASN A CA 1
ATOM 727 C C . ASN A 1 96 ? 143.404 56.356 -66.220 1.00 12.86 96 ASN A C 1
ATOM 728 O O . ASN A 1 96 ? 144.462 56.280 -66.822 1.00 12.76 96 ASN A O 1
ATOM 733 N N . THR A 1 97 ? 143.327 56.697 -64.931 1.00 12.47 97 THR A N 1
ATOM 734 C CA . THR A 1 97 ? 144.522 56.948 -64.136 1.00 12.06 97 THR A CA 1
ATOM 735 C C . THR A 1 97 ? 144.249 56.498 -62.721 1.00 12.11 97 THR A C 1
ATOM 736 O O . THR A 1 97 ? 143.489 57.142 -61.991 1.00 12.30 97 THR A O 1
ATOM 740 N N . VAL A 1 98 ? 144.886 55.398 -62.321 1.00 10.77 98 VAL A N 1
ATOM 741 C CA . VAL A 1 98 ? 144.583 54.802 -61.043 1.00 10.74 98 VAL A CA 1
ATOM 742 C C . VAL A 1 98 ? 145.712 55.045 -60.094 1.00 10.23 98 VAL A C 1
ATOM 743 O O . VAL A 1 98 ? 146.890 54.848 -60.437 1.00 11.30 98 VAL A O 1
ATOM 747 N N . LEU A 1 99 ? 145.371 55.478 -58.883 1.00 10.46 99 LEU A N 1
ATOM 748 C CA . LEU A 1 99 ? 146.358 55.612 -57.827 1.00 10.72 99 LEU A CA 1
ATOM 749 C C . LEU A 1 99 ? 146.169 54.424 -56.913 1.00 10.79 99 LEU A C 1
ATOM 750 O O . LEU A 1 99 ? 145.068 54.219 -56.400 1.00 10.68 99 LEU A O 1
ATOM 755 N N . VAL A 1 100 ? 147.229 53.626 -56.751 1.00 10.19 100 VAL A N 1
ATOM 756 C CA . VAL A 1 100 ? 147.191 52.529 -55.755 1.00 10.71 100 VAL A CA 1
ATOM 757 C C . VAL A 1 100 ? 148.027 52.952 -54.573 1.00 10.74 100 VAL A C 1
ATOM 758 O O . VAL A 1 100 ? 149.214 53.274 -54.725 1.00 11.19 100 VAL A O 1
ATOM 762 N N A VAL A 1 101 ? 147.416 52.958 -53.393 0.50 10.46 101 VAL A N 1
ATOM 763 N N B VAL A 1 101 ? 147.432 52.932 -53.392 0.50 11.21 101 VAL A N 1
ATOM 764 C CA A VAL A 1 101 ? 148.122 53.262 -52.151 0.50 10.69 101 VAL A CA 1
ATOM 765 C CA B VAL A 1 101 ? 148.159 53.277 -52.182 0.50 12.08 101 VAL A CA 1
ATOM 766 C C A VAL A 1 101 ? 148.107 52.038 -51.260 0.50 11.04 101 VAL A C 1
ATOM 767 C C B VAL A 1 101 ? 148.115 52.094 -51.214 0.50 11.90 101 VAL A C 1
ATOM 768 O O A VAL A 1 101 ? 147.038 51.568 -50.855 0.50 11.54 101 VAL A O 1
ATOM 769 O O B VAL A 1 101 ? 147.036 51.675 -50.750 0.50 12.39 101 VAL A O 1
ATOM 776 N N . GLY A 1 102 ? 149.297 51.557 -50.918 1.00 11.79 102 GLY A N 1
ATOM 777 C CA . GLY A 1 102 ? 149.447 50.466 -49.958 1.00 11.95 102 GLY A CA 1
ATOM 778 C C . GLY A 1 102 ? 149.927 51.064 -48.651 1.00 12.82 102 GLY A C 1
ATOM 779 O O . GLY A 1 102 ? 150.875 51.863 -48.631 1.00 13.71 102 GLY A O 1
ATOM 780 N N . VAL A 1 103 ? 149.237 50.751 -47.572 1.00 12.94 103 VAL A N 1
ATOM 781 C CA . VAL A 1 103 ? 149.574 51.380 -46.304 1.00 12.69 103 VAL A CA 1
ATOM 782 C C . VAL A 1 103 ? 149.199 50.460 -45.165 1.00 12.81 103 VAL A C 1
ATOM 783 O O . VAL A 1 103 ? 148.177 49.786 -45.231 1.00 13.99 103 VAL A O 1
ATOM 787 N N . GLU A 1 104 ? 150.026 50.430 -44.133 1.00 13.22 104 GLU A N 1
ATOM 788 C CA . GLU A 1 104 ? 149.684 49.672 -42.933 1.00 14.42 104 GLU A CA 1
ATOM 789 C C . GLU A 1 104 ? 150.301 50.347 -41.748 1.00 16.22 104 GLU A C 1
ATOM 790 O O . GLU A 1 104 ? 151.438 50.805 -41.783 1.00 15.34 104 GLU A O 1
ATOM 796 N N . LYS A 1 105 ? 149.545 50.374 -40.666 1.00 17.33 105 LYS A N 1
ATOM 797 C CA . LYS A 1 105 ? 150.024 50.973 -39.436 1.00 21.87 105 LYS A CA 1
ATOM 798 C C . LYS A 1 105 ? 149.797 49.861 -38.431 1.00 23.91 105 LYS A C 1
ATOM 799 O O . LYS A 1 105 ? 148.664 49.544 -38.067 1.00 26.01 105 LYS A O 1
ATOM 813 N N . SER A 1 107 ? 152.239 49.044 -35.745 1.00 35.26 107 SER A N 1
ATOM 814 C CA . SER A 1 107 ? 152.974 49.108 -34.480 1.00 41.64 107 SER A CA 1
ATOM 815 C C . SER A 1 107 ? 151.995 49.364 -33.326 1.00 44.81 107 SER A C 1
ATOM 816 O O . SER A 1 107 ? 151.940 48.576 -32.384 1.00 48.95 107 SER A O 1
ATOM 819 N N . GLU A 1 108 ? 151.197 50.429 -33.446 1.00 49.41 108 GLU A N 1
ATOM 820 C CA . GLU A 1 108 ? 150.209 50.863 -32.435 1.00 54.57 108 GLU A CA 1
ATOM 821 C C . GLU A 1 108 ? 150.292 52.372 -32.177 1.00 57.47 108 GLU A C 1
ATOM 822 O O . GLU A 1 108 ? 149.553 53.163 -32.774 1.00 57.90 108 GLU A O 1
ATOM 824 N N . VAL A 1 114 ? 148.130 33.971 -39.065 1.00 49.54 114 VAL A N 1
ATOM 825 C CA . VAL A 1 114 ? 148.039 32.622 -38.468 1.00 48.84 114 VAL A CA 1
ATOM 826 C C . VAL A 1 114 ? 147.363 31.596 -39.395 1.00 49.21 114 VAL A C 1
ATOM 827 O O . VAL A 1 114 ? 146.515 31.950 -40.220 1.00 50.16 114 VAL A O 1
ATOM 831 N N . THR A 1 115 ? 147.733 30.323 -39.259 1.00 46.45 115 THR A N 1
ATOM 832 C CA . THR A 1 115 ? 147.119 29.267 -40.064 1.00 43.12 115 THR A CA 1
ATOM 833 C C . THR A 1 115 ? 146.811 28.019 -39.228 1.00 43.11 115 THR A C 1
ATOM 834 O O . THR A 1 115 ? 147.515 27.722 -38.256 1.00 40.21 115 THR A O 1
ATOM 838 N N . LYS A 1 116 ? 145.749 27.308 -39.614 1.00 38.48 116 LYS A N 1
ATOM 839 C CA . LYS A 1 116 ? 145.353 26.066 -38.964 1.00 39.19 116 LYS A CA 1
ATOM 840 C C . LYS A 1 116 ? 146.226 24.937 -39.480 1.00 40.42 116 LYS A C 1
ATOM 841 O O . LYS A 1 116 ? 146.548 24.885 -40.673 1.00 34.45 116 LYS A O 1
ATOM 843 N N . ILE A 1 117 ? 146.615 24.045 -38.567 1.00 42.48 117 ILE A N 1
ATOM 844 C CA . ILE A 1 117 ? 147.335 22.820 -38.920 1.00 46.00 117 ILE A CA 1
ATOM 845 C C . ILE A 1 117 ? 146.440 21.627 -38.583 1.00 47.18 117 ILE A C 1
ATOM 846 O O . ILE A 1 117 ? 145.953 21.513 -37.457 1.00 45.68 117 ILE A O 1
ATOM 851 N N . ILE A 1 118 ? 146.203 20.770 -39.574 1.00 48.49 118 ILE A N 1
ATOM 852 C CA . ILE A 1 118 ? 145.456 19.523 -39.373 1.00 54.35 118 ILE A CA 1
ATOM 853 C C . ILE A 1 118 ? 146.384 18.314 -39.572 1.00 59.99 118 ILE A C 1
ATOM 854 O O . ILE A 1 118 ? 147.529 18.464 -40.025 1.00 58.98 118 ILE A O 1
ATOM 859 N N . SER A 1 119 ? 145.894 17.127 -39.216 1.00 65.45 119 SER A N 1
ATOM 860 C CA . SER A 1 119 ? 146.632 15.871 -39.400 1.00 69.73 119 SER A CA 1
ATOM 861 C C . SER A 1 119 ? 145.652 14.718 -39.531 1.00 72.24 119 SER A C 1
ATOM 862 O O . SER A 1 119 ? 144.679 14.642 -38.777 1.00 76.94 119 SER A O 1
ATOM 865 N N . SER A 1 120 ? 145.906 13.819 -40.477 1.00 74.25 120 SER A N 1
ATOM 866 C CA . SER A 1 120 ? 145.106 12.597 -40.599 1.00 76.80 120 SER A CA 1
ATOM 867 C C . SER A 1 120 ? 145.687 11.468 -39.743 1.00 77.35 120 SER A C 1
ATOM 868 O O . SER A 1 120 ? 145.986 11.658 -38.559 1.00 72.69 120 SER A O 1
ATOM 871 N N . GLU A 1 125 ? 141.494 16.975 -34.152 1.00 53.03 125 GLU A N 1
ATOM 872 C CA . GLU A 1 125 ? 142.508 17.858 -33.583 1.00 57.40 125 GLU A CA 1
ATOM 873 C C . GLU A 1 125 ? 142.919 18.975 -34.549 1.00 60.12 125 GLU A C 1
ATOM 874 O O . GLU A 1 125 ? 143.175 18.732 -35.732 1.00 57.56 125 GLU A O 1
ATOM 876 N N . GLU A 1 126 ? 142.964 20.202 -34.034 1.00 61.88 126 GLU A N 1
ATOM 877 C CA . GLU A 1 126 ? 143.460 21.353 -34.787 1.00 62.90 126 GLU A CA 1
ATOM 878 C C . GLU A 1 126 ? 144.495 22.109 -33.969 1.00 61.70 126 GLU A C 1
ATOM 879 O O . GLU A 1 126 ? 144.423 22.155 -32.739 1.00 62.53 126 GLU A O 1
ATOM 885 N N . ARG A 1 127 ? 145.459 22.700 -34.657 1.00 57.16 127 ARG A N 1
ATOM 886 C CA . ARG A 1 127 ? 146.417 23.579 -34.018 1.00 54.88 127 ARG A CA 1
ATOM 887 C C . ARG A 1 127 ? 146.442 24.891 -34.798 1.00 53.40 127 ARG A C 1
ATOM 888 O O . ARG A 1 127 ? 146.297 24.890 -36.025 1.00 53.09 127 ARG A O 1
ATOM 890 N N . ILE A 1 128 ? 146.589 26.004 -34.085 1.00 49.29 128 ILE A N 1
ATOM 891 C CA . ILE A 1 128 ? 146.834 27.292 -34.724 1.00 46.93 128 ILE A CA 1
ATOM 892 C C . ILE A 1 128 ? 148.344 27.509 -34.696 1.00 43.56 128 ILE A C 1
ATOM 893 O O . ILE A 1 128 ? 148.978 27.354 -33.643 1.00 42.77 128 ILE A O 1
ATOM 898 N N . ALA A 1 129 ? 148.923 27.835 -35.854 1.00 37.01 129 ALA A N 1
ATOM 899 C CA . ALA A 1 129 ? 150.365 28.052 -35.944 1.00 33.77 129 ALA A CA 1
ATOM 900 C C . ALA A 1 129 ? 150.669 29.431 -36.494 1.00 31.54 129 ALA A C 1
ATOM 901 O O . ALA A 1 129 ? 150.005 29.897 -37.413 1.00 31.47 129 ALA A O 1
ATOM 903 N N . SER A 1 130 ? 151.675 30.076 -35.916 1.00 28.59 130 SER A N 1
ATOM 904 C CA . SER A 1 130 ? 152.157 31.354 -36.405 1.00 25.18 130 SER A CA 1
ATOM 905 C C . SER A 1 130 ? 152.972 31.128 -37.690 1.00 23.46 130 SER A C 1
ATOM 906 O O . SER A 1 130 ? 153.530 30.039 -37.917 1.00 23.03 130 SER A O 1
ATOM 909 N N . LEU A 1 131 ? 153.014 32.151 -38.534 1.00 22.91 131 LEU A N 1
ATOM 910 C CA . LEU A 1 131 ? 153.856 32.101 -39.722 1.00 24.49 131 LEU A CA 1
ATOM 911 C C . LEU A 1 131 ? 155.338 31.804 -39.386 1.00 22.15 131 LEU A C 1
ATOM 912 O O . LEU A 1 131 ? 155.986 31.023 -40.101 1.00 22.43 131 LEU A O 1
ATOM 917 N N . PRO A 1 132 ? 155.898 32.446 -38.331 1.00 22.70 132 PRO A N 1
ATOM 918 C CA . PRO A 1 132 ? 157.289 32.112 -38.000 1.00 22.26 132 PRO A CA 1
ATOM 919 C C . PRO A 1 132 ? 157.532 30.650 -37.644 1.00 21.46 132 PRO A C 1
ATOM 920 O O . PRO A 1 132 ? 158.612 30.127 -37.946 1.00 20.51 132 PRO A O 1
ATOM 924 N N A SER A 1 133 ? 156.550 29.983 -37.029 0.50 21.46 133 SER A N 1
ATOM 925 N N B SER A 1 133 ? 156.541 29.999 -37.029 0.50 21.53 133 SER A N 1
ATOM 926 C CA A SER A 1 133 ? 156.699 28.558 -36.693 0.50 21.44 133 SER A CA 1
ATOM 927 C CA B SER A 1 133 ? 156.637 28.577 -36.685 0.50 21.61 133 SER A CA 1
ATOM 928 C C A SER A 1 133 ? 156.634 27.682 -37.935 0.50 21.13 133 SER A C 1
ATOM 929 C C B SER A 1 133 ? 156.645 27.712 -37.934 0.50 21.19 133 SER A C 1
ATOM 930 O O A SER A 1 133 ? 157.323 26.663 -38.021 0.50 22.50 133 SER A O 1
ATOM 931 O O B SER A 1 133 ? 157.394 26.737 -38.027 0.50 22.57 133 SER A O 1
ATOM 936 N N . LEU A 1 134 ? 155.815 28.077 -38.903 1.00 19.44 134 LEU A N 1
ATOM 937 C CA . LEU A 1 134 ? 155.775 27.353 -40.179 1.00 18.85 134 LEU A CA 1
ATOM 938 C C . LEU A 1 134 ? 157.100 27.482 -40.920 1.00 16.16 134 LEU A C 1
ATOM 939 O O . LEU A 1 134 ? 157.575 26.522 -41.513 1.00 16.76 134 LEU A O 1
ATOM 944 N N . ALA A 1 135 ? 157.702 28.672 -40.892 1.00 15.42 135 ALA A N 1
ATOM 945 C CA . ALA A 1 135 ? 158.948 28.885 -41.614 1.00 15.79 135 ALA A CA 1
ATOM 946 C C . ALA A 1 135 ? 160.039 27.951 -41.066 1.00 16.30 135 ALA A C 1
ATOM 947 O O . ALA A 1 135 ? 160.834 27.430 -41.807 1.00 15.54 135 ALA A O 1
ATOM 949 N N A SER A 1 136 ? 160.042 27.729 -39.758 0.50 17.30 136 SER A N 1
ATOM 950 N N B SER A 1 136 ? 160.074 27.738 -39.754 0.50 16.22 136 SER A N 1
ATOM 951 C CA A SER A 1 136 ? 161.075 26.883 -39.165 0.50 18.78 136 SER A CA 1
ATOM 952 C CA B SER A 1 136 ? 161.130 26.875 -39.204 0.50 16.81 136 SER A CA 1
ATOM 953 C C A SER A 1 136 ? 160.926 25.430 -39.570 0.50 18.53 136 SER A C 1
ATOM 954 C C B SER A 1 136 ? 160.934 25.428 -39.621 0.50 17.37 136 SER A C 1
ATOM 955 O O A SER A 1 136 ? 161.919 24.740 -39.792 0.50 20.13 136 SER A O 1
ATOM 956 O O B SER A 1 136 ? 161.908 24.732 -39.899 0.50 19.04 136 SER A O 1
ATOM 961 N N . ILE A 1 137 ? 159.683 24.981 -39.667 1.00 17.81 137 ILE A N 1
ATOM 962 C CA . ILE A 1 137 ? 159.375 23.638 -40.188 1.00 17.87 137 ILE A CA 1
ATOM 963 C C . ILE A 1 137 ? 159.921 23.511 -41.609 1.00 17.37 137 ILE A C 1
ATOM 964 O O . ILE A 1 137 ? 160.572 22.515 -41.924 1.00 17.18 137 ILE A O 1
ATOM 969 N N . SER A 1 138 ? 159.698 24.528 -42.451 1.00 16.57 138 SER A N 1
ATOM 970 C CA . SER A 1 138 ? 160.257 24.512 -43.803 1.00 16.10 138 SER A CA 1
ATOM 971 C C . SER A 1 138 ? 161.784 24.485 -43.820 1.00 16.68 138 SER A C 1
ATOM 972 O O . SER A 1 138 ? 162.357 23.771 -44.629 1.00 16.21 138 SER A O 1
ATOM 975 N N . ALA A 1 139 ? 162.430 25.255 -42.945 1.00 15.84 139 ALA A N 1
ATOM 976 C CA . ALA A 1 139 ? 163.882 25.299 -42.938 1.00 15.70 139 ALA A CA 1
ATOM 977 C C . ALA A 1 139 ? 164.440 23.904 -42.563 1.00 15.93 139 ALA A C 1
ATOM 978 O O . ALA A 1 139 ? 165.350 23.419 -43.206 1.00 16.48 139 ALA A O 1
ATOM 980 N N . ILE A 1 140 ? 163.852 23.275 -41.550 1.00 16.26 140 ILE A N 1
ATOM 981 C CA . ILE A 1 140 ? 164.303 21.939 -41.133 1.00 18.15 140 ILE A CA 1
ATOM 982 C C . ILE A 1 140 ? 164.152 20.929 -42.273 1.00 17.42 140 ILE A C 1
ATOM 983 O O . ILE A 1 140 ? 165.090 20.176 -42.596 1.00 17.51 140 ILE A O 1
ATOM 988 N N . GLU A 1 141 ? 162.980 20.938 -42.909 1.00 17.94 141 GLU A N 1
ATOM 989 C CA . GLU A 1 141 ? 162.698 19.986 -43.975 1.00 17.44 141 GLU A CA 1
ATOM 990 C C . GLU A 1 141 ? 163.563 20.235 -45.194 1.00 16.99 141 GLU A C 1
ATOM 991 O O . GLU A 1 141 ? 164.032 19.296 -45.828 1.00 17.29 141 GLU A O 1
ATOM 997 N N . TYR A 1 142 ? 163.773 21.504 -45.528 1.00 16.06 142 TYR A N 1
ATOM 998 C CA . TYR A 1 142 ? 164.613 21.863 -46.666 1.00 14.45 142 TYR A CA 1
ATOM 999 C C . TYR A 1 142 ? 166.071 21.383 -46.450 1.00 15.64 142 TYR A C 1
ATOM 1000 O O . TYR A 1 142 ? 166.676 20.786 -47.349 1.00 14.83 142 TYR A O 1
ATOM 1017 N N . ARG A 1 144 ? 167.030 19.002 -44.452 1.00 18.53 144 ARG A N 1
ATOM 1018 C CA . ARG A 1 144 ? 167.002 17.525 -44.444 1.00 20.34 144 ARG A CA 1
ATOM 1019 C C . ARG A 1 144 ? 166.956 16.956 -45.860 1.00 20.99 144 ARG A C 1
ATOM 1020 O O . ARG A 1 144 ? 167.768 16.091 -46.237 1.00 21.01 144 ARG A O 1
ATOM 1028 N N . LYS A 1 145 ? 166.017 17.457 -46.660 1.00 19.33 145 LYS A N 1
ATOM 1029 C CA . LYS A 1 145 ? 165.749 16.896 -47.986 1.00 19.23 145 LYS A CA 1
ATOM 1030 C C . LYS A 1 145 ? 166.847 17.191 -49.001 1.00 19.29 145 LYS A C 1
ATOM 1031 O O . LYS A 1 145 ? 167.128 16.355 -49.868 1.00 20.16 145 LYS A O 1
ATOM 1037 N N . PHE A 1 146 ? 167.468 18.369 -48.912 1.00 17.42 146 PHE A N 1
ATOM 1038 C CA . PHE A 1 146 ? 168.373 18.816 -49.937 1.00 18.32 146 PHE A CA 1
ATOM 1039 C C . PHE A 1 146 ? 169.812 18.923 -49.450 1.00 19.53 146 PHE A C 1
ATOM 1040 O O . PHE A 1 146 ? 170.677 19.387 -50.179 1.00 20.81 146 PHE A O 1
ATOM 1048 N N . ASN A 1 147 ? 170.057 18.519 -48.207 1.00 23.48 147 ASN A N 1
ATOM 1049 C CA . ASN A 1 147 ? 171.414 18.586 -47.618 1.00 25.64 147 ASN A CA 1
ATOM 1050 C C . ASN A 1 147 ? 172.009 19.988 -47.633 1.00 25.68 147 ASN A C 1
ATOM 1051 O O . ASN A 1 147 ? 173.215 20.167 -47.836 1.00 26.62 147 ASN A O 1
ATOM 1056 N N . ALA A 1 148 ? 171.141 20.988 -47.439 1.00 22.82 148 ALA A N 1
ATOM 1057 C CA . ALA A 1 148 ? 171.547 22.384 -47.482 1.00 20.95 148 ALA A CA 1
ATOM 1058 C C . ALA A 1 148 ? 172.153 22.743 -46.146 1.00 19.09 148 ALA A C 1
ATOM 1059 O O . ALA A 1 148 ? 171.571 22.422 -45.101 1.00 19.42 148 ALA A O 1
ATOM 1061 N N . PRO A 1 149 ? 173.330 23.402 -46.162 1.00 19.73 149 PRO A N 1
ATOM 1062 C CA . PRO A 1 149 ? 173.896 23.804 -44.873 1.00 19.12 149 PRO A CA 1
ATOM 1063 C C . PRO A 1 149 ? 173.091 24.943 -44.243 1.00 18.84 149 PRO A C 1
ATOM 1064 O O . PRO A 1 149 ? 172.552 25.802 -44.958 1.00 19.43 149 PRO A O 1
ATOM 1068 N N . ARG A 1 150 ? 173.061 24.954 -42.914 1.00 18.72 150 ARG A N 1
ATOM 1069 C CA . ARG A 1 150 ? 172.402 26.010 -42.137 1.00 19.01 150 ARG A CA 1
ATOM 1070 C C . ARG A 1 150 ? 172.845 27.416 -42.554 1.00 20.07 150 ARG A C 1
ATOM 1071 O O . ARG A 1 150 ? 172.027 28.350 -42.614 1.00 19.04 150 ARG A O 1
ATOM 1079 N N . GLU A 1 151 ? 174.140 27.573 -42.849 1.00 19.01 151 GLU A N 1
ATOM 1080 C CA . GLU A 1 151 ? 174.705 28.861 -43.246 1.00 20.01 151 GLU A CA 1
ATOM 1081 C C . GLU A 1 151 ? 174.078 29.442 -44.507 1.00 18.39 151 GLU A C 1
ATOM 1082 O O . GLU A 1 151 ? 174.049 30.663 -44.653 1.00 18.46 151 GLU A O 1
ATOM 1088 N N . SER A 1 152 ? 173.631 28.576 -45.426 1.00 16.94 152 SER A N 1
ATOM 1089 C CA . SER A 1 152 ? 173.055 29.044 -46.680 1.00 16.90 152 SER A CA 1
ATOM 1090 C C . SER A 1 152 ? 171.764 29.826 -46.412 1.00 16.56 152 SER A C 1
ATOM 1091 O O . SER A 1 152 ? 171.449 30.770 -47.127 1.00 19.22 152 SER A O 1
ATOM 1094 N N . ILE A 1 153 ? 171.042 29.416 -45.376 1.00 16.36 153 ILE A N 1
ATOM 1095 C CA . ILE A 1 153 ? 169.742 30.039 -45.051 1.00 16.00 153 ILE A CA 1
ATOM 1096 C C . ILE A 1 153 ? 170.035 31.381 -44.359 1.00 16.00 153 ILE A C 1
ATOM 1097 O O . ILE A 1 153 ? 169.455 32.423 -44.677 1.00 16.16 153 ILE A O 1
ATOM 1102 N N . ALA A 1 154 ? 170.977 31.367 -43.420 1.00 15.40 154 ALA A N 1
ATOM 1103 C CA . ALA A 1 154 ? 171.392 32.606 -42.740 1.00 15.87 154 ALA A CA 1
ATOM 1104 C C . ALA A 1 154 ? 172.012 33.628 -43.680 1.00 15.60 154 ALA A C 1
ATOM 1105 O O . ALA A 1 154 ? 171.799 34.841 -43.518 1.00 15.82 154 ALA A O 1
ATOM 1107 N N . GLN A 1 155 ? 172.754 33.161 -44.698 1.00 15.69 155 GLN A N 1
ATOM 1108 C CA . GLN A 1 155 ? 173.404 34.077 -45.625 1.00 16.76 155 GLN A CA 1
ATOM 1109 C C . GLN A 1 155 ? 172.381 34.970 -46.339 1.00 15.58 155 GLN A C 1
ATOM 1110 O O . GLN A 1 155 ? 172.698 36.074 -46.719 1.00 15.29 155 GLN A O 1
ATOM 1116 N N . VAL A 1 156 ? 171.155 34.475 -46.514 1.00 14.80 156 VAL A N 1
ATOM 1117 C CA . VAL A 1 156 ? 170.128 35.297 -47.137 1.00 14.55 156 VAL A CA 1
ATOM 1118 C C . VAL A 1 156 ? 169.969 36.593 -46.338 1.00 14.34 156 VAL A C 1
ATOM 1119 O O . VAL A 1 156 ? 169.847 37.665 -46.924 1.00 15.04 156 VAL A O 1
ATOM 1123 N N . ALA A 1 157 ? 169.927 36.491 -45.000 1.00 14.01 157 ALA A N 1
ATOM 1124 C CA . ALA A 1 157 ? 169.818 37.710 -44.162 1.00 14.10 157 ALA A CA 1
ATOM 1125 C C . ALA A 1 157 ? 171.041 38.637 -44.225 1.00 14.03 157 ALA A C 1
ATOM 1126 O O . ALA A 1 157 ? 170.905 39.861 -44.113 1.00 13.68 157 ALA A O 1
ATOM 1128 N N . VAL A 1 158 ? 172.239 38.066 -44.379 1.00 14.00 158 VAL A N 1
ATOM 1129 C CA . VAL A 1 158 ? 173.440 38.898 -44.626 1.00 14.05 158 VAL A CA 1
ATOM 1130 C C . VAL A 1 158 ? 173.270 39.726 -45.896 1.00 15.04 158 VAL A C 1
ATOM 1131 O O . VAL A 1 158 ? 173.443 40.947 -45.884 1.00 14.77 158 VAL A O 1
ATOM 1135 N N . LYS A 1 159 ? 172.911 39.059 -46.997 1.00 13.74 159 LYS A N 1
ATOM 1136 C CA . LYS A 1 159 ? 172.727 39.725 -48.275 1.00 14.92 159 LYS A CA 1
ATOM 1137 C C . LYS A 1 159 ? 171.646 40.802 -48.165 1.00 13.96 159 LYS A C 1
ATOM 1138 O O . LYS A 1 159 ? 171.802 41.934 -48.645 1.00 14.01 159 LYS A O 1
ATOM 1144 N N . ASN A 1 160 ? 170.529 40.455 -47.536 1.00 13.58 160 ASN A N 1
ATOM 1145 C CA . ASN A 1 160 ? 169.409 41.399 -47.471 1.00 14.11 160 ASN A CA 1
ATOM 1146 C C . ASN A 1 160 ? 169.649 42.595 -46.559 1.00 13.66 160 ASN A C 1
ATOM 1147 O O . ASN A 1 160 ? 169.263 43.701 -46.904 1.00 13.03 160 ASN A O 1
ATOM 1152 N N . HIS A 1 161 ? 170.357 42.384 -45.456 1.00 14.64 161 HIS A N 1
ATOM 1153 C CA . HIS A 1 161 ? 170.728 43.509 -44.600 1.00 15.37 161 HIS A CA 1
ATOM 1154 C C . HIS A 1 161 ? 171.749 44.409 -45.284 1.00 15.83 161 HIS A C 1
ATOM 1155 O O . HIS A 1 161 ? 171.733 45.632 -45.075 1.00 15.08 161 HIS A O 1
ATOM 1162 N N . TYR A 1 162 ? 172.640 43.825 -46.103 1.00 16.14 162 TYR A N 1
ATOM 1163 C CA . TYR A 1 162 ? 173.557 44.637 -46.892 1.00 16.74 162 TYR A CA 1
ATOM 1164 C C . TYR A 1 162 ? 172.781 45.503 -47.907 1.00 16.12 162 TYR A C 1
ATOM 1165 O O . TYR A 1 162 ? 172.942 46.720 -47.959 1.00 15.58 162 TYR A O 1
ATOM 1174 N N . ASN A 1 163 ? 171.886 44.878 -48.673 1.00 14.62 163 ASN A N 1
ATOM 1175 C CA . ASN A 1 163 ? 171.042 45.621 -49.590 1.00 15.86 163 ASN A CA 1
ATOM 1176 C C . ASN A 1 163 ? 170.229 46.689 -48.865 1.00 15.49 163 ASN A C 1
ATOM 1177 O O . ASN A 1 163 ? 170.158 47.838 -49.327 1.00 16.63 163 ASN A O 1
ATOM 1182 N N . GLY A 1 164 ? 169.648 46.327 -47.717 1.00 15.86 164 GLY A N 1
ATOM 1183 C CA . GLY A 1 164 ? 168.810 47.264 -46.961 1.00 14.79 164 GLY A CA 1
ATOM 1184 C C . GLY A 1 164 ? 169.608 48.464 -46.448 1.00 15.27 164 GLY A C 1
ATOM 1185 O O . GLY A 1 164 ? 169.087 49.571 -46.394 1.00 15.25 164 GLY A O 1
ATOM 1186 N N . SER A 1 165 ? 170.894 48.257 -46.167 1.00 15.96 165 SER A N 1
ATOM 1187 C CA . SER A 1 165 ? 171.746 49.354 -45.685 1.00 16.37 165 SER A CA 1
ATOM 1188 C C . SER A 1 165 ? 171.954 50.388 -46.776 1.00 17.84 165 SER A C 1
ATOM 1189 O O . SER A 1 165 ? 172.347 51.514 -46.476 1.00 18.54 165 SER A O 1
ATOM 1192 N N . LEU A 1 166 ? 171.674 50.019 -48.029 1.00 16.65 166 LEU A N 1
ATOM 1193 C CA . LEU A 1 166 ? 171.739 50.926 -49.170 1.00 18.06 166 LEU A CA 1
ATOM 1194 C C . LEU A 1 166 ? 170.360 51.517 -49.507 1.00 19.47 166 LEU A C 1
ATOM 1195 O O . LEU A 1 166 ? 170.223 52.247 -50.485 1.00 22.46 166 LEU A O 1
ATOM 1200 N N . ASN A 1 167 ? 169.336 51.193 -48.716 1.00 17.38 167 ASN A N 1
ATOM 1201 C CA . ASN A 1 167 ? 167.966 51.645 -48.997 1.00 16.32 167 ASN A CA 1
ATOM 1202 C C . ASN A 1 167 ? 167.529 52.619 -47.901 1.00 15.74 167 ASN A C 1
ATOM 1203 O O . ASN A 1 167 ? 167.259 52.195 -46.780 1.00 15.83 167 ASN A O 1
ATOM 1208 N N . PRO A 1 168 ? 167.472 53.927 -48.216 1.00 17.79 168 PRO A N 1
ATOM 1209 C CA . PRO A 1 168 ? 167.171 54.922 -47.167 1.00 18.54 168 PRO A CA 1
ATOM 1210 C C . PRO A 1 168 ? 165.749 54.837 -46.625 1.00 17.32 168 PRO A C 1
ATOM 1211 O O . PRO A 1 168 ? 165.442 55.482 -45.618 1.00 16.36 168 PRO A O 1
ATOM 1215 N N . PHE A 1 169 ? 164.899 54.026 -47.265 1.00 17.27 169 PHE A N 1
ATOM 1216 C CA . PHE A 1 169 ? 163.517 53.844 -46.820 1.00 16.13 169 PHE A CA 1
ATOM 1217 C C . PHE A 1 169 ? 163.353 52.606 -45.928 1.00 15.36 169 PHE A C 1
ATOM 1218 O O . PHE A 1 169 ? 162.301 52.441 -45.316 1.00 16.31 169 PHE A O 1
ATOM 1226 N N . ALA A 1 170 ? 164.370 51.740 -45.850 1.00 14.45 170 ALA A N 1
ATOM 1227 C CA . ALA A 1 170 ? 164.243 50.455 -45.142 1.00 15.07 170 ALA A CA 1
ATOM 1228 C C . ALA A 1 170 ? 164.128 50.628 -43.637 1.00 14.65 170 ALA A C 1
ATOM 1229 O O . ALA A 1 170 ? 164.758 51.517 -43.049 1.00 14.67 170 ALA A O 1
ATOM 1231 N N . HIS A 1 171 ? 163.274 49.819 -43.023 1.00 13.89 171 HIS A N 1
ATOM 1232 C CA . HIS A 1 171 ? 163.154 49.744 -41.568 1.00 14.71 171 HIS A CA 1
ATOM 1233 C C . HIS A 1 171 ? 164.506 49.474 -40.926 1.00 16.11 171 HIS A C 1
ATOM 1234 O O . HIS A 1 171 ? 164.860 50.116 -39.930 1.00 15.75 171 HIS A O 1
ATOM 1241 N N . ILE A 1 172 ? 165.274 48.561 -41.512 1.00 15.26 172 ILE A N 1
ATOM 1242 C CA . ILE A 1 172 ? 166.579 48.166 -40.947 1.00 15.98 172 ILE A CA 1
ATOM 1243 C C . ILE A 1 172 ? 167.639 48.534 -41.972 1.00 16.82 172 ILE A C 1
ATOM 1244 O O . ILE A 1 172 ? 167.553 48.131 -43.145 1.00 16.02 172 ILE A O 1
ATOM 1249 N N . GLN A 1 173 ? 168.622 49.343 -41.544 1.00 17.13 173 GLN A N 1
ATOM 1250 C CA . GLN A 1 173 ? 169.709 49.773 -42.435 1.00 17.48 173 GLN A CA 1
ATOM 1251 C C . GLN A 1 173 ? 171.054 49.537 -41.741 1.00 20.16 173 GLN A C 1
ATOM 1252 O O . GLN A 1 173 ? 171.823 50.474 -41.476 1.00 22.38 173 GLN A O 1
ATOM 1258 N N . LYS A 1 174 ? 171.309 48.284 -41.426 1.00 19.70 174 LYS A N 1
ATOM 1259 C CA . LYS A 1 174 ? 172.484 47.890 -40.672 1.00 21.12 174 LYS A CA 1
ATOM 1260 C C . LYS A 1 174 ? 172.986 46.589 -41.215 1.00 20.87 174 LYS A C 1
ATOM 1261 O O . LYS A 1 174 ? 172.264 45.575 -41.179 1.00 18.86 174 LYS A O 1
ATOM 1267 N N . ARG A 1 175 ? 174.225 46.603 -41.694 1.00 20.13 175 ARG A N 1
ATOM 1268 C CA . ARG A 1 175 ? 174.881 45.367 -42.098 1.00 20.96 175 ARG A CA 1
ATOM 1269 C C . ARG A 1 175 ? 175.065 44.402 -40.931 1.00 21.19 175 ARG A C 1
ATOM 1270 O O . ARG A 1 175 ? 175.324 44.820 -39.787 1.00 22.07 175 ARG A O 1
ATOM 1278 N N . VAL A 1 176 ? 174.914 43.114 -41.214 1.00 19.12 176 VAL A N 1
ATOM 1279 C CA . VAL A 1 176 ? 175.186 42.063 -40.218 1.00 19.70 176 VAL A CA 1
ATOM 1280 C C . VAL A 1 176 ? 176.082 40.991 -40.820 1.00 21.05 176 VAL A C 1
ATOM 1281 O O . VAL A 1 176 ? 176.052 40.752 -42.028 1.00 20.70 176 VAL A O 1
ATOM 1285 N N . THR A 1 177 ? 176.896 40.350 -39.984 1.00 18.89 177 THR A N 1
ATOM 1286 C CA . THR A 1 177 ? 177.691 39.219 -40.447 1.00 19.14 177 THR A CA 1
ATOM 1287 C C . THR A 1 177 ? 176.897 37.925 -40.287 1.00 18.35 177 THR A C 1
ATOM 1288 O O . THR A 1 177 ? 175.895 37.894 -39.568 1.00 18.37 177 THR A O 1
ATOM 1292 N N . LEU A 1 178 ? 177.357 36.860 -40.941 1.00 17.77 178 LEU A N 1
ATOM 1293 C CA . LEU A 1 178 ? 176.782 35.546 -40.776 1.00 18.90 178 LEU A CA 1
ATOM 1294 C C . LEU A 1 178 ? 176.765 35.104 -39.313 1.00 19.99 178 LEU A C 1
ATOM 1295 O O . LEU A 1 178 ? 175.800 34.529 -38.816 1.00 19.52 178 LEU A O 1
ATOM 1300 N N . GLU A 1 179 ? 177.855 35.389 -38.614 1.00 21.43 179 GLU A N 1
ATOM 1301 C CA . GLU A 1 179 ? 177.977 35.090 -37.193 1.00 22.07 179 GLU A CA 1
ATOM 1302 C C . GLU A 1 179 ? 176.945 35.825 -36.325 1.00 20.39 179 GLU A C 1
ATOM 1303 O O . GLU A 1 179 ? 176.349 35.227 -35.444 1.00 21.09 179 GLU A O 1
ATOM 1309 N N . GLU A 1 180 ? 176.692 37.093 -36.632 1.00 19.73 180 GLU A N 1
ATOM 1310 C CA . GLU A 1 180 ? 175.684 37.872 -35.921 1.00 19.35 180 GLU A CA 1
ATOM 1311 C C . GLU A 1 180 ? 174.290 37.302 -36.160 1.00 18.01 180 GLU A C 1
ATOM 1312 O O . GLU A 1 180 ? 173.525 37.145 -35.222 1.00 17.87 180 GLU A O 1
ATOM 1318 N N . VAL A 1 181 ? 173.988 36.945 -37.412 1.00 17.33 181 VAL A N 1
ATOM 1319 C CA . VAL A 1 181 ? 172.692 36.314 -37.686 1.00 16.48 181 VAL A CA 1
ATOM 1320 C C . VAL A 1 181 ? 172.536 35.035 -36.876 1.00 16.57 181 VAL A C 1
ATOM 1321 O O . VAL A 1 181 ? 171.501 34.785 -36.233 1.00 17.04 181 VAL A O 1
ATOM 1325 N N . LEU A 1 182 ? 173.558 34.175 -36.938 1.00 18.38 182 LEU A N 1
ATOM 1326 C CA . LEU A 1 182 ? 173.464 32.852 -36.299 1.00 19.50 182 LEU A CA 1
ATOM 1327 C C . LEU A 1 182 ? 173.573 32.919 -34.787 1.00 21.37 182 LEU A C 1
ATOM 1328 O O . LEU A 1 182 ? 173.333 31.921 -34.105 1.00 22.10 182 LEU A O 1
ATOM 1333 N N . ASN A 1 183 ? 173.913 34.097 -34.275 1.00 21.36 183 ASN A N 1
ATOM 1334 C CA . ASN A 1 183 ? 173.911 34.327 -32.825 1.00 23.59 183 ASN A CA 1
ATOM 1335 C C . ASN A 1 183 ? 172.753 35.181 -32.307 1.00 22.07 183 ASN A C 1
ATOM 1336 O O . ASN A 1 183 ? 172.606 35.394 -31.102 1.00 22.36 183 ASN A O 1
ATOM 1341 N N . SER A 1 184 ? 171.896 35.637 -33.217 1.00 20.71 184 SER A N 1
ATOM 1342 C CA . SER A 1 184 ? 170.723 36.410 -32.815 1.00 19.32 184 SER A CA 1
ATOM 1343 C C . SER A 1 184 ? 169.673 35.476 -32.187 1.00 19.84 184 SER A C 1
ATOM 1344 O O . SER A 1 184 ? 169.724 34.253 -32.382 1.00 20.50 184 SER A O 1
ATOM 1347 N N . PRO A 1 185 ? 168.737 36.029 -31.390 1.00 20.73 185 PRO A N 1
ATOM 1348 C CA . PRO A 1 185 ? 167.873 35.154 -30.580 1.00 21.57 185 PRO A CA 1
ATOM 1349 C C . PRO A 1 185 ? 167.037 34.170 -31.403 1.00 21.99 185 PRO A C 1
ATOM 1350 O O . PRO A 1 185 ? 166.503 34.525 -32.461 1.00 20.03 185 PRO A O 1
ATOM 1354 N N . VAL A 1 186 ? 166.949 32.940 -30.921 1.00 21.09 186 VAL A N 1
ATOM 1355 C CA . VAL A 1 186 ? 166.084 31.948 -31.566 1.00 21.12 186 VAL A CA 1
ATOM 1356 C C . VAL A 1 186 ? 164.627 32.396 -31.486 1.00 22.54 186 VAL A C 1
ATOM 1357 O O . VAL A 1 186 ? 164.162 32.792 -30.439 1.00 21.61 186 VAL A O 1
ATOM 1361 N N . ILE A 1 187 ? 163.926 32.378 -32.617 1.00 20.75 187 ILE A N 1
ATOM 1362 C CA . ILE A 1 187 ? 162.492 32.673 -32.641 1.00 21.98 187 ILE A CA 1
ATOM 1363 C C . ILE A 1 187 ? 161.707 31.374 -32.654 1.00 22.04 187 ILE A C 1
ATOM 1364 O O . ILE A 1 187 ? 160.828 31.151 -31.822 1.00 24.86 187 ILE A O 1
ATOM 1369 N N . SER A 1 188 ? 162.037 30.508 -33.602 1.00 22.51 188 SER A N 1
ATOM 1370 C CA . SER A 1 188 ? 161.476 29.176 -33.683 1.00 21.51 188 SER A CA 1
ATOM 1371 C C . SER A 1 188 ? 162.571 28.289 -34.249 1.00 22.07 188 SER A C 1
ATOM 1372 O O . SER A 1 188 ? 162.957 28.435 -35.409 1.00 19.45 188 SER A O 1
ATOM 1375 N N . GLU A 1 189 ? 163.090 27.388 -33.416 1.00 22.18 189 GLU A N 1
ATOM 1376 C CA . GLU A 1 189 ? 164.284 26.593 -33.758 1.00 22.85 189 GLU A CA 1
ATOM 1377 C C . GLU A 1 189 ? 164.177 25.956 -35.164 1.00 20.91 189 GLU A C 1
ATOM 1378 O O . GLU A 1 189 ? 163.190 25.282 -35.466 1.00 21.42 189 GLU A O 1
ATOM 1384 N N . PRO A 1 190 ? 165.178 26.164 -36.041 1.00 19.25 190 PRO A N 1
ATOM 1385 C CA . PRO A 1 190 ? 166.481 26.790 -35.852 1.00 18.95 190 PRO A CA 1
ATOM 1386 C C . PRO A 1 190 ? 166.549 28.285 -36.238 1.00 18.04 190 PRO A C 1
ATOM 1387 O O . PRO A 1 190 ? 167.606 28.916 -36.122 1.00 18.29 190 PRO A O 1
ATOM 1391 N N . LEU A 1 191 ? 165.437 28.871 -36.671 1.00 17.04 191 LEU A N 1
ATOM 1392 C CA . LEU A 1 191 ? 165.527 30.226 -37.244 1.00 16.17 191 LEU A CA 1
ATOM 1393 C C . LEU A 1 191 ? 165.602 31.310 -36.184 1.00 15.74 191 LEU A C 1
ATOM 1394 O O . LEU A 1 191 ? 164.964 31.210 -35.124 1.00 16.99 191 LEU A O 1
ATOM 1399 N N . ARG A 1 192 ? 166.328 32.365 -36.518 1.00 15.89 192 ARG A N 1
ATOM 1400 C CA . ARG A 1 192 ? 166.713 33.385 -35.545 1.00 16.74 192 ARG A CA 1
ATOM 1401 C C . ARG A 1 192 ? 166.146 34.728 -35.909 1.00 16.63 192 ARG A C 1
ATOM 1402 O O . ARG A 1 192 ? 165.725 34.944 -37.047 1.00 15.70 192 ARG A O 1
ATOM 1410 N N . LEU A 1 193 ? 166.159 35.650 -34.937 1.00 16.01 193 LEU A N 1
ATOM 1411 C CA . LEU A 1 193 ? 165.537 36.973 -35.086 1.00 16.73 193 LEU A CA 1
ATOM 1412 C C . LEU A 1 193 ? 165.911 37.694 -36.373 1.00 15.79 193 LEU A C 1
ATOM 1413 O O . LEU A 1 193 ? 165.036 38.262 -37.050 1.00 15.58 193 LEU A O 1
ATOM 1418 N N . TYR A 1 194 ? 167.192 37.675 -36.735 1.00 14.93 194 TYR A N 1
ATOM 1419 C CA . TYR A 1 194 ? 167.640 38.453 -37.888 1.00 14.53 194 TYR A CA 1
ATOM 1420 C C . TYR A 1 194 ? 167.202 37.838 -39.210 1.00 13.17 194 TYR A C 1
ATOM 1421 O O . TYR A 1 194 ? 167.471 38.408 -40.247 1.00 12.92 194 TYR A O 1
ATOM 1430 N N . GLU A 1 195 ? 166.563 36.673 -39.166 1.00 13.15 195 GLU A N 1
ATOM 1431 C CA . GLU A 1 195 ? 166.116 36.005 -40.397 1.00 13.68 195 GLU A CA 1
ATOM 1432 C C . GLU A 1 195 ? 164.650 36.263 -40.711 1.00 14.63 195 GLU A C 1
ATOM 1433 O O . GLU A 1 195 ? 164.141 35.770 -41.734 1.00 13.88 195 GLU A O 1
ATOM 1439 N N . TYR A 1 196 ? 163.971 37.031 -39.852 1.00 13.89 196 TYR A N 1
ATOM 1440 C CA . TYR A 1 196 ? 162.517 37.314 -40.012 1.00 13.92 196 TYR A CA 1
ATOM 1441 C C . TYR A 1 196 ? 162.239 38.776 -40.244 1.00 14.77 196 TYR A C 1
ATOM 1442 O O . TYR A 1 196 ? 162.973 39.652 -39.750 1.00 17.24 196 TYR A O 1
ATOM 1451 N N . THR A 1 197 ? 161.148 39.066 -40.927 1.00 14.74 197 THR A N 1
ATOM 1452 C CA . THR A 1 197 ? 160.799 40.466 -41.199 1.00 14.76 197 THR A CA 1
ATOM 1453 C C . THR A 1 197 ? 160.226 41.137 -39.943 1.00 15.21 197 THR A C 1
ATOM 1454 O O . THR A 1 197 ? 159.451 40.512 -39.202 1.00 14.98 197 THR A O 1
ATOM 1458 N N . PRO A 1 198 ? 160.601 42.414 -39.690 1.00 16.09 198 PRO A N 1
ATOM 1459 C CA . PRO A 1 198 ? 159.997 43.058 -38.523 1.00 16.87 198 PRO A CA 1
ATOM 1460 C C . PRO A 1 198 ? 158.564 43.539 -38.777 1.00 16.94 198 PRO A C 1
ATOM 1461 O O . PRO A 1 198 ? 158.150 43.674 -39.922 1.00 17.73 198 PRO A O 1
ATOM 1465 N N A ILE A 1 199 ? 157.840 43.812 -37.699 0.50 16.72 199 ILE A N 1
ATOM 1466 N N B ILE A 1 199 ? 157.819 43.738 -37.688 0.50 17.32 199 ILE A N 1
ATOM 1467 C CA A ILE A 1 199 ? 156.551 44.496 -37.765 0.50 16.26 199 ILE A CA 1
ATOM 1468 C CA B ILE A 1 199 ? 156.561 44.492 -37.702 0.50 17.43 199 ILE A CA 1
ATOM 1469 C C A ILE A 1 199 ? 156.812 45.971 -38.065 0.50 15.06 199 ILE A C 1
ATOM 1470 C C B ILE A 1 199 ? 156.923 45.920 -38.055 0.50 16.87 199 ILE A C 1
ATOM 1471 O O A ILE A 1 199 ? 157.521 46.649 -37.311 0.50 15.30 199 ILE A O 1
ATOM 1472 O O B ILE A 1 199 ? 157.937 46.450 -37.578 0.50 17.18 199 ILE A O 1
ATOM 1481 N N A SER A 1 200 ? 156.234 46.478 -39.154 0.50 13.92 200 SER A N 1
ATOM 1482 N N B SER A 1 200 ? 156.101 46.553 -38.885 0.50 16.78 200 SER A N 1
ATOM 1483 C CA A SER A 1 200 ? 156.545 47.819 -39.646 0.50 12.93 200 SER A CA 1
ATOM 1484 C CA B SER A 1 200 ? 156.481 47.815 -39.474 0.50 16.06 200 SER A CA 1
ATOM 1485 C C A SER A 1 200 ? 155.315 48.634 -40.010 0.50 13.14 200 SER A C 1
ATOM 1486 C C B SER A 1 200 ? 155.296 48.635 -39.966 0.50 15.04 200 SER A C 1
ATOM 1487 O O A SER A 1 200 ? 154.279 48.076 -40.380 0.50 12.98 200 SER A O 1
ATOM 1488 O O B SER A 1 200 ? 154.279 48.079 -40.387 0.50 14.62 200 SER A O 1
ATOM 1493 N N . ASP A 1 201 ? 155.446 49.956 -39.936 1.00 14.14 201 ASP A N 1
ATOM 1494 C CA . ASP A 1 201 ? 154.445 50.873 -40.499 1.00 14.38 201 ASP A CA 1
ATOM 1495 C C . ASP A 1 201 ? 155.044 51.457 -41.771 1.00 13.41 201 ASP A C 1
ATOM 1496 O O . ASP A 1 201 ? 156.259 51.621 -41.871 1.00 13.92 201 ASP A O 1
ATOM 1501 N N . GLY A 1 202 ? 154.210 51.844 -42.714 1.00 12.23 202 GLY A N 1
ATOM 1502 C CA . GLY A 1 202 ? 154.742 52.474 -43.913 1.00 12.21 202 GLY A CA 1
ATOM 1503 C C . GLY A 1 202 ? 153.699 52.552 -44.995 1.00 11.59 202 GLY A C 1
ATOM 1504 O O . GLY A 1 202 ? 152.609 51.992 -44.868 1.00 12.29 202 GLY A O 1
ATOM 1505 N N . ALA A 1 203 ? 154.054 53.248 -46.080 1.00 11.73 203 ALA A N 1
ATOM 1506 C CA . ALA A 1 203 ? 153.156 53.377 -47.217 1.00 11.16 203 ALA A CA 1
ATOM 1507 C C . ALA A 1 203 ? 153.964 53.421 -48.494 1.00 11.12 203 ALA A C 1
ATOM 1508 O O . ALA A 1 203 ? 155.142 53.832 -48.510 1.00 11.40 203 ALA A O 1
ATOM 1510 N N . ALA A 1 204 ? 153.315 53.012 -49.581 1.00 11.22 204 ALA A N 1
ATOM 1511 C CA . ALA A 1 204 ? 153.903 53.046 -50.918 1.00 11.24 204 ALA A CA 1
ATOM 1512 C C . ALA A 1 204 ? 152.778 53.333 -51.890 1.00 11.11 204 ALA A C 1
ATOM 1513 O O . ALA A 1 204 ? 151.624 52.944 -51.632 1.00 11.56 204 ALA A O 1
ATOM 1515 N N . ALA A 1 205 ? 153.095 53.928 -53.036 1.00 10.66 205 ALA A N 1
ATOM 1516 C CA . ALA A 1 205 ? 152.045 54.287 -53.962 1.00 10.36 205 ALA A CA 1
ATOM 1517 C C . ALA A 1 205 ? 152.560 54.215 -55.384 1.00 10.49 205 ALA A C 1
ATOM 1518 O O . ALA A 1 205 ? 153.752 54.475 -55.649 1.00 11.07 205 ALA A O 1
ATOM 1520 N N . VAL A 1 206 ? 151.668 53.830 -56.282 1.00 10.20 206 VAL A N 1
ATOM 1521 C CA . VAL A 1 206 ? 151.957 53.893 -57.713 1.00 10.05 206 VAL A CA 1
ATOM 1522 C C . VAL A 1 206 ? 150.826 54.573 -58.457 1.00 10.33 206 VAL A C 1
ATOM 1523 O O . VAL A 1 206 ? 149.659 54.477 -58.035 1.00 10.92 206 VAL A O 1
ATOM 1527 N N . VAL A 1 207 ? 151.163 55.214 -59.580 1.00 10.13 207 VAL A N 1
ATOM 1528 C CA . VAL A 1 207 ? 150.183 55.803 -60.484 1.00 10.82 207 VAL A CA 1
ATOM 1529 C C . VAL A 1 207 ? 150.292 54.996 -61.761 1.00 10.99 207 VAL A C 1
ATOM 1530 O O . VAL A 1 207 ? 151.389 54.836 -62.295 1.00 11.28 207 VAL A O 1
ATOM 1542 N N . VAL A 1 209 ? 148.531 53.924 -65.676 1.00 10.35 209 VAL A N 1
ATOM 1543 C CA . VAL A 1 209 ? 147.708 54.285 -66.843 1.00 11.22 209 VAL A CA 1
ATOM 1544 C C . VAL A 1 209 ? 147.841 53.191 -67.898 1.00 11.54 209 VAL A C 1
ATOM 1545 O O . VAL A 1 209 ? 148.774 52.348 -67.816 1.00 12.24 209 VAL A O 1
ATOM 1549 N N . ARG A 1 210 ? 146.946 53.216 -68.884 1.00 13.00 210 ARG A N 1
ATOM 1550 C CA . ARG A 1 210 ? 147.069 52.338 -70.075 1.00 13.38 210 ARG A CA 1
ATOM 1551 C C . ARG A 1 210 ? 148.330 52.631 -70.876 1.00 15.26 210 ARG A C 1
ATOM 1552 O O . ARG A 1 210 ? 148.859 53.748 -70.865 1.00 14.78 210 ARG A O 1
ATOM 1560 N N . ASN A 1 211 ? 148.818 51.613 -71.573 1.00 15.07 211 ASN A N 1
ATOM 1561 C CA . ASN A 1 211 ? 150.008 51.780 -72.377 1.00 16.24 211 ASN A CA 1
ATOM 1562 C C . ASN A 1 211 ? 149.892 52.970 -73.343 1.00 16.26 211 ASN A C 1
ATOM 1563 O O . ASN A 1 211 ? 150.868 53.689 -73.509 1.00 17.10 211 ASN A O 1
ATOM 1568 N N . GLU A 1 212 ? 148.721 53.149 -73.951 1.00 17.47 212 GLU A N 1
ATOM 1569 C CA . GLU A 1 212 ? 148.508 54.229 -74.963 1.00 18.31 212 GLU A CA 1
ATOM 1570 C C . GLU A 1 212 ? 148.677 55.628 -74.335 1.00 18.57 212 GLU A C 1
ATOM 1571 O O . GLU A 1 212 ? 148.923 56.609 -75.042 1.00 17.26 212 GLU A O 1
ATOM 1577 N N . ASP A 1 213 ? 148.553 55.700 -73.008 1.00 16.57 213 ASP A N 1
ATOM 1578 C CA . ASP A 1 213 ? 148.696 56.953 -72.266 1.00 16.39 213 ASP A CA 1
ATOM 1579 C C . ASP A 1 213 ? 150.057 57.117 -71.592 1.00 16.70 213 ASP A C 1
ATOM 1580 O O . ASP A 1 213 ? 150.380 58.210 -71.141 1.00 16.97 213 ASP A O 1
ATOM 1585 N N . ALA A 1 214 ? 150.868 56.059 -71.540 1.00 15.71 214 ALA A N 1
ATOM 1586 C CA . ALA A 1 214 ? 152.056 56.051 -70.666 1.00 15.07 214 ALA A CA 1
ATOM 1587 C C . ALA A 1 214 ? 153.073 57.148 -70.987 1.00 15.98 214 ALA A C 1
ATOM 1588 O O . ALA A 1 214 ? 153.511 57.850 -70.096 1.00 15.12 214 ALA A O 1
ATOM 1590 N N . LEU A 1 215 ? 153.401 57.317 -72.270 1.00 16.61 215 LEU A N 1
ATOM 1591 C CA . LEU A 1 215 ? 154.412 58.306 -72.649 1.00 18.50 215 LEU A CA 1
ATOM 1592 C C . LEU A 1 215 ? 153.949 59.753 -72.462 1.00 18.88 215 LEU A C 1
ATOM 1593 O O . LEU A 1 215 ? 154.791 60.661 -72.430 1.00 21.23 215 LEU A O 1
ATOM 1598 N N . SER A 1 216 ? 152.641 59.960 -72.316 1.00 19.97 216 SER A N 1
ATOM 1599 C CA . SER A 1 216 ? 152.081 61.252 -71.905 1.00 20.82 216 SER A CA 1
ATOM 1600 C C . SER A 1 216 ? 152.469 61.642 -70.462 1.00 21.77 216 SER A C 1
ATOM 1601 O O . SER A 1 216 ? 152.459 62.816 -70.104 1.00 19.98 216 SER A O 1
ATOM 1604 N N . TYR A 1 217 ? 152.779 60.650 -69.634 1.00 19.22 217 TYR A N 1
ATOM 1605 C CA . TYR A 1 217 ? 153.042 60.866 -68.205 1.00 18.53 217 TYR A CA 1
ATOM 1606 C C . TYR A 1 217 ? 154.503 60.888 -67.885 1.00 19.55 217 TYR A C 1
ATOM 1607 O O . TYR A 1 217 ? 154.913 61.596 -66.971 1.00 18.95 217 TYR A O 1
ATOM 1616 N N . THR A 1 218 ? 155.297 60.101 -68.616 1.00 18.10 218 THR A N 1
ATOM 1617 C CA . THR A 1 218 ? 156.728 60.020 -68.373 1.00 18.74 218 THR A CA 1
ATOM 1618 C C . THR A 1 218 ? 157.450 59.474 -69.596 1.00 19.05 218 THR A C 1
ATOM 1619 O O . THR A 1 218 ? 156.893 58.677 -70.354 1.00 18.90 218 THR A O 1
ATOM 1623 N N A SER A 1 219 ? 158.695 59.903 -69.784 0.50 19.61 219 SER A N 1
ATOM 1624 N N B SER A 1 219 ? 158.703 59.890 -69.778 0.50 20.93 219 SER A N 1
ATOM 1625 C CA A SER A 1 219 ? 159.484 59.413 -70.902 0.50 19.55 219 SER A CA 1
ATOM 1626 C CA B SER A 1 219 ? 159.520 59.401 -70.888 0.50 21.79 219 SER A CA 1
ATOM 1627 C C A SER A 1 219 ? 159.922 57.962 -70.688 0.50 20.20 219 SER A C 1
ATOM 1628 C C B SER A 1 219 ? 160.023 57.980 -70.665 0.50 21.49 219 SER A C 1
ATOM 1629 O O A SER A 1 219 ? 160.236 57.270 -71.656 0.50 20.34 219 SER A O 1
ATOM 1630 O O B SER A 1 219 ? 160.512 57.330 -71.589 0.50 21.51 219 SER A O 1
ATOM 1635 N N . LYS A 1 220 ? 159.926 57.506 -69.428 1.00 20.15 220 LYS A N 1
ATOM 1636 C CA . LYS A 1 220 ? 160.405 56.149 -69.091 1.00 19.78 220 LYS A CA 1
ATOM 1637 C C . LYS A 1 220 ? 159.371 55.362 -68.274 1.00 16.84 220 LYS A C 1
ATOM 1638 O O . LYS A 1 220 ? 159.594 55.107 -67.088 1.00 16.99 220 LYS A O 1
ATOM 1644 N N . PRO A 1 221 ? 158.253 54.983 -68.907 1.00 16.75 221 PRO A N 1
ATOM 1645 C CA . PRO A 1 221 ? 157.215 54.204 -68.206 1.00 15.40 221 PRO A CA 1
ATOM 1646 C C . PRO A 1 221 ? 157.759 52.815 -67.894 1.00 16.04 221 PRO A C 1
ATOM 1647 O O . PRO A 1 221 ? 158.648 52.314 -68.613 1.00 14.56 221 PRO A O 1
ATOM 1651 N N . VAL A 1 222 ? 157.222 52.217 -66.833 1.00 13.40 222 VAL A N 1
ATOM 1652 C CA . VAL A 1 222 ? 157.598 50.847 -66.482 1.00 13.31 222 VAL A CA 1
ATOM 1653 C C . VAL A 1 222 ? 156.342 50.011 -66.674 1.00 12.96 222 VAL A C 1
ATOM 1654 O O . VAL A 1 222 ? 155.333 50.129 -65.952 1.00 12.74 222 VAL A O 1
ATOM 1658 N N . TYR A 1 223 ? 156.382 49.192 -67.711 1.00 13.44 223 TYR A N 1
ATOM 1659 C CA . TYR A 1 223 ? 155.209 48.464 -68.126 1.00 13.00 223 TYR A CA 1
ATOM 1660 C C . TYR A 1 223 ? 155.031 47.202 -67.304 1.00 13.29 223 TYR A C 1
ATOM 1661 O O . TYR A 1 223 ? 156.011 46.546 -66.956 1.00 13.32 223 TYR A O 1
ATOM 1670 N N A ILE A 1 224 ? 153.770 46.890 -67.010 0.50 12.86 224 ILE A N 1
ATOM 1671 N N B ILE A 1 224 ? 153.790 46.881 -66.983 0.50 12.63 224 ILE A N 1
ATOM 1672 C CA A ILE A 1 224 ? 153.363 45.559 -66.547 0.50 13.77 224 ILE A CA 1
ATOM 1673 C CA B ILE A 1 224 ? 153.513 45.545 -66.491 0.50 13.30 224 ILE A CA 1
ATOM 1674 C C A ILE A 1 224 ? 153.271 44.656 -67.769 0.50 14.08 224 ILE A C 1
ATOM 1675 C C B ILE A 1 224 ? 153.270 44.640 -67.692 0.50 13.87 224 ILE A C 1
ATOM 1676 O O A ILE A 1 224 ? 152.418 44.856 -68.643 0.50 14.29 224 ILE A O 1
ATOM 1677 O O B ILE A 1 224 ? 152.330 44.827 -68.471 0.50 14.29 224 ILE A O 1
ATOM 1686 N N . LYS A 1 225 ? 154.187 43.692 -67.847 1.00 14.76 225 LYS A N 1
ATOM 1687 C CA . LYS A 1 225 ? 154.188 42.720 -68.959 1.00 15.80 225 LYS A CA 1
ATOM 1688 C C . LYS A 1 225 ? 153.197 41.571 -68.717 1.00 15.73 225 LYS A C 1
ATOM 1689 O O . LYS A 1 225 ? 152.629 41.040 -69.656 1.00 17.39 225 LYS A O 1
ATOM 1695 N N . GLY A 1 226 ? 152.974 41.198 -67.457 1.00 14.76 226 GLY A N 1
ATOM 1696 C CA . GLY A 1 226 ? 151.959 40.179 -67.143 1.00 14.21 226 GLY A CA 1
ATOM 1697 C C . GLY A 1 226 ? 151.776 40.040 -65.642 1.00 13.05 226 GLY A C 1
ATOM 1698 O O . GLY A 1 226 ? 152.666 40.398 -64.868 1.00 14.64 226 GLY A O 1
ATOM 1699 N N . ILE A 1 227 ? 150.611 39.581 -65.230 1.00 13.53 227 ILE A N 1
ATOM 1700 C CA . ILE A 1 227 ? 150.348 39.306 -63.822 1.00 14.30 227 ILE A CA 1
ATOM 1701 C C . ILE A 1 227 ? 149.772 37.896 -63.745 1.00 14.32 227 ILE A C 1
ATOM 1702 O O . ILE A 1 227 ? 148.963 37.509 -64.595 1.00 15.38 227 ILE A O 1
ATOM 1707 N N . GLY A 1 228 ? 150.169 37.152 -62.731 1.00 13.66 228 GLY A N 1
ATOM 1708 C CA . GLY A 1 228 ? 149.612 35.810 -62.522 1.00 12.79 228 GLY A CA 1
ATOM 1709 C C . GLY A 1 228 ? 149.134 35.765 -61.082 1.00 12.28 228 GLY A C 1
ATOM 1710 O O . GLY A 1 228 ? 149.794 36.316 -60.202 1.00 12.11 228 GLY A O 1
ATOM 1711 N N A SER A 1 229 ? 148.025 35.053 -60.853 0.50 11.47 229 SER A N 1
ATOM 1712 N N B SER A 1 229 ? 148.004 35.123 -60.825 0.50 12.42 229 SER A N 1
ATOM 1713 C CA A SER A 1 229 ? 147.333 35.011 -59.562 0.50 11.18 229 SER A CA 1
ATOM 1714 C CA B SER A 1 229 ? 147.570 34.978 -59.449 0.50 12.62 229 SER A CA 1
ATOM 1715 C C A SER A 1 229 ? 146.868 33.598 -59.211 0.50 11.56 229 SER A C 1
ATOM 1716 C C B SER A 1 229 ? 147.032 33.587 -59.227 0.50 12.42 229 SER A C 1
ATOM 1717 O O A SER A 1 229 ? 146.227 32.944 -60.038 0.50 11.92 229 SER A O 1
ATOM 1718 O O B SER A 1 229 ? 146.540 32.937 -60.159 0.50 12.96 229 SER A O 1
ATOM 1723 N N . SER A 1 230 ? 147.106 33.158 -57.971 1.00 11.24 230 SER A N 1
ATOM 1724 C CA . SER A 1 230 ? 146.632 31.833 -57.585 1.00 11.60 230 SER A CA 1
ATOM 1725 C C . SER A 1 230 ? 146.439 31.800 -56.099 1.00 11.23 230 SER A C 1
ATOM 1726 O O . SER A 1 230 ? 147.175 32.474 -55.346 1.00 11.80 230 SER A O 1
ATOM 1729 N N . ASN A 1 231 ? 145.462 31.018 -55.672 1.00 10.95 231 ASN A N 1
ATOM 1730 C CA . ASN A 1 231 ? 145.384 30.671 -54.259 1.00 11.15 231 ASN A CA 1
ATOM 1731 C C . ASN A 1 231 ? 145.980 29.254 -54.065 1.00 11.60 231 ASN A C 1
ATOM 1732 O O . ASN A 1 231 ? 146.405 28.625 -55.024 1.00 12.63 231 ASN A O 1
ATOM 1737 N N . TYR A 1 232 ? 146.061 28.830 -52.817 1.00 12.03 232 TYR A N 1
ATOM 1738 C CA . TYR A 1 232 ? 146.336 27.416 -52.501 1.00 13.61 232 TYR A CA 1
ATOM 1739 C C . TYR A 1 232 ? 145.678 27.129 -51.166 1.00 13.88 232 TYR A C 1
ATOM 1740 O O . TYR A 1 232 ? 145.289 28.042 -50.440 1.00 14.37 232 TYR A O 1
ATOM 1749 N N . THR A 1 233 ? 145.516 25.838 -50.840 1.00 14.67 233 THR A N 1
ATOM 1750 C CA . THR A 1 233 ? 144.878 25.428 -49.605 1.00 16.53 233 THR A CA 1
ATOM 1751 C C . THR A 1 233 ? 145.287 26.236 -48.393 1.00 18.86 233 THR A C 1
ATOM 1752 O O . THR A 1 233 ? 146.489 26.378 -48.121 1.00 20.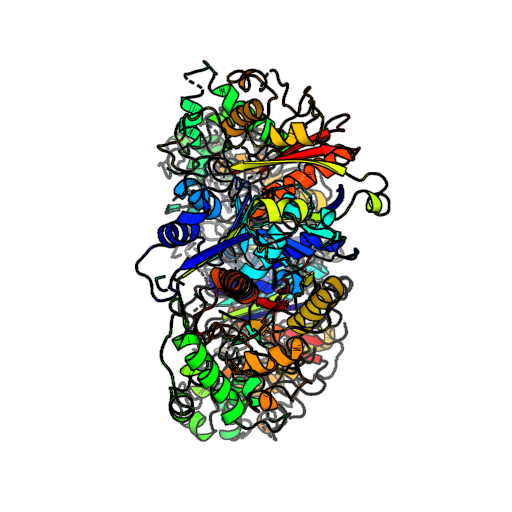90 233 THR A O 1
ATOM 1756 N N . ALA A 1 234 ? 144.300 26.755 -47.646 1.00 19.49 234 ALA A N 1
ATOM 1757 C CA . ALA A 1 234 ? 144.561 27.765 -46.606 1.00 22.35 234 ALA A CA 1
ATOM 1758 C C . ALA A 1 234 ? 144.907 27.209 -45.225 1.00 26.07 234 ALA A C 1
ATOM 1759 O O . ALA A 1 234 ? 145.117 27.975 -44.274 1.00 31.42 234 ALA A O 1
ATOM 1761 N N . TYR A 1 235 ? 144.935 25.893 -45.113 1.00 26.08 235 TYR A N 1
ATOM 1762 C CA . TYR A 1 235 ? 145.397 25.234 -43.894 1.00 28.09 235 TYR A CA 1
ATOM 1763 C C . TYR A 1 235 ? 146.535 24.328 -44.295 1.00 29.24 235 TYR A C 1
ATOM 1764 O O . TYR A 1 235 ? 146.679 23.984 -45.460 1.00 26.43 235 TYR A O 1
ATOM 1773 N N . VAL A 1 236 ? 147.353 23.942 -43.325 1.00 31.73 236 VAL A N 1
ATOM 1774 C CA . VAL A 1 236 ? 148.462 23.050 -43.601 1.00 32.92 236 VAL A CA 1
ATOM 1775 C C . VAL A 1 236 ? 148.109 21.649 -43.088 1.00 33.65 236 VAL A C 1
ATOM 1776 O O . VAL A 1 236 ? 147.636 21.514 -41.971 1.00 31.48 236 VAL A O 1
ATOM 1780 N N . SER A 1 237 ? 148.273 20.637 -43.936 1.00 37.95 237 SER A N 1
ATOM 1781 C CA . SER A 1 237 ? 148.191 19.224 -43.511 1.00 42.01 237 SER A CA 1
ATOM 1782 C C . SER A 1 237 ? 149.539 18.502 -43.681 1.00 45.87 237 SER A C 1
ATOM 1783 O O . SER A 1 237 ? 150.469 19.033 -44.306 1.00 44.61 237 SER A O 1
ATOM 1786 N N . GLU A 1 238 ? 149.656 17.295 -43.121 1.00 51.38 238 GLU A N 1
ATOM 1787 C CA . GLU A 1 238 ? 150.915 16.545 -43.219 1.00 53.92 238 GLU A CA 1
ATOM 1788 C C . GLU A 1 238 ? 151.172 16.040 -44.653 1.00 51.64 238 GLU A C 1
ATOM 1789 O O . GLU A 1 238 ? 152.221 15.458 -44.931 1.00 54.84 238 GLU A O 1
ATOM 1795 N N . LYS A 1 239 ? 150.213 16.280 -45.550 1.00 46.97 239 LYS A N 1
ATOM 1796 C CA . LYS A 1 239 ? 150.367 15.991 -46.974 1.00 48.66 239 LYS A CA 1
ATOM 1797 C C . LYS A 1 239 ? 151.142 17.084 -47.750 1.00 43.98 239 LYS A C 1
ATOM 1798 O O . LYS A 1 239 ? 151.531 16.873 -48.901 1.00 44.87 239 LYS A O 1
ATOM 1804 N N . GLU A 1 240 ? 151.356 18.246 -47.134 1.00 37.03 240 GLU A N 1
ATOM 1805 C CA . GLU A 1 240 ? 152.197 19.288 -47.753 1.00 32.55 240 GLU A CA 1
ATOM 1806 C C . GLU A 1 240 ? 153.675 18.911 -47.620 1.00 30.29 240 GLU A C 1
ATOM 1807 O O . GLU A 1 240 ? 154.070 18.280 -46.627 1.00 29.93 240 GLU A O 1
ATOM 1813 N N . ASP A 1 241 ? 154.500 19.306 -48.588 1.00 26.80 241 ASP A N 1
ATOM 1814 C CA . ASP A 1 241 ? 155.934 18.968 -48.513 1.00 23.53 241 ASP A CA 1
ATOM 1815 C C . ASP A 1 241 ? 156.792 19.948 -47.693 1.00 23.98 241 ASP A C 1
ATOM 1816 O O . ASP A 1 241 ? 157.971 19.654 -47.380 1.00 22.23 241 ASP A O 1
ATOM 1821 N N . PHE A 1 242 ? 156.190 21.094 -47.353 1.00 20.45 242 PHE A N 1
ATOM 1822 C CA . PHE A 1 242 ? 156.832 22.207 -46.632 1.00 20.73 242 PHE A CA 1
ATOM 1823 C C . PHE A 1 242 ? 158.043 22.831 -47.318 1.00 17.74 242 PHE A C 1
ATOM 1824 O O . PHE A 1 242 ? 158.716 23.668 -46.745 1.00 19.49 242 PHE A O 1
ATOM 1832 N N . VAL A 1 243 ? 158.309 22.449 -48.552 1.00 15.62 243 VAL A N 1
ATOM 1833 C CA . VAL A 1 243 ? 159.435 23.032 -49.275 1.00 15.89 243 VAL A CA 1
ATOM 1834 C C . VAL A 1 243 ? 159.052 23.679 -50.613 1.00 15.84 243 VAL A C 1
ATOM 1835 O O . VAL A 1 243 ? 159.915 24.202 -51.310 1.00 15.98 243 VAL A O 1
ATOM 1839 N N . THR A 1 244 ? 157.760 23.624 -50.934 1.00 16.28 244 THR A N 1
ATOM 1840 C CA . THR A 1 244 ? 157.197 24.244 -52.158 1.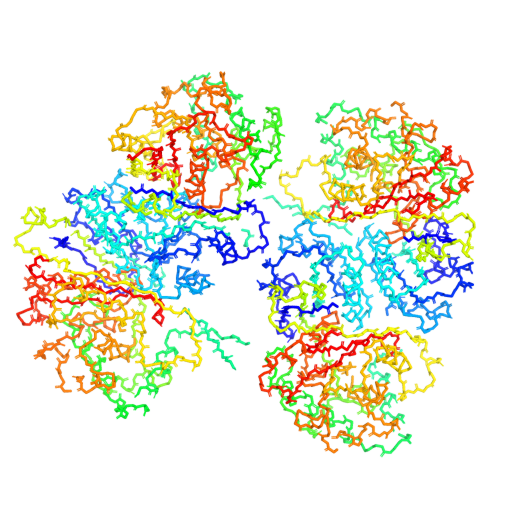00 16.01 244 THR A CA 1
ATOM 1841 C C . THR A 1 244 ? 155.968 25.063 -51.747 1.00 15.48 244 THR A C 1
ATOM 1842 O O . THR A 1 244 ? 155.246 24.688 -50.817 1.00 15.17 244 THR A O 1
ATOM 1846 N N . LEU A 1 245 ? 155.758 26.186 -52.433 1.00 14.16 245 LEU A N 1
ATOM 1847 C CA . LEU A 1 245 ? 154.577 27.033 -52.209 1.00 13.48 245 LEU A CA 1
ATOM 1848 C C . LEU A 1 245 ? 153.784 26.950 -53.501 1.00 12.61 245 LEU A C 1
ATOM 1849 O O . LEU A 1 245 ? 154.070 27.689 -54.445 1.00 13.16 245 LEU A O 1
ATOM 1854 N N . PRO A 1 246 ? 152.807 26.006 -53.590 1.00 13.28 246 PRO A N 1
ATOM 1855 C CA . PRO A 1 246 ? 152.134 25.797 -54.862 1.00 13.30 246 PRO A CA 1
ATOM 1856 C C . PRO A 1 246 ? 151.412 27.042 -55.439 1.00 13.49 246 PRO A C 1
ATOM 1857 O O . PRO A 1 246 ? 151.352 27.184 -56.656 1.00 13.90 246 PRO A O 1
ATOM 1861 N N . ALA A 1 247 ? 150.931 27.934 -54.573 1.00 12.79 247 ALA A N 1
ATOM 1862 C CA . ALA A 1 247 ? 150.301 29.180 -55.091 1.00 12.67 247 ALA A CA 1
ATOM 1863 C C . ALA A 1 247 ? 151.345 30.032 -55.840 1.00 12.38 247 ALA A C 1
ATOM 1864 O O . ALA A 1 247 ? 151.031 30.681 -56.843 1.00 12.53 247 ALA A O 1
ATOM 1866 N N . VAL A 1 248 ? 152.579 30.053 -55.326 1.00 11.70 248 VAL A N 1
ATOM 1867 C CA . VAL A 1 248 ? 153.664 30.801 -55.986 1.00 11.84 248 VAL A CA 1
ATOM 1868 C C . VAL A 1 248 ? 154.035 30.154 -57.308 1.00 12.24 248 VAL A C 1
ATOM 1869 O O . VAL A 1 248 ? 154.204 30.811 -58.333 1.00 12.16 248 VAL A O 1
ATOM 1873 N N . VAL A 1 249 ? 154.139 28.818 -57.290 1.00 12.73 249 VAL A N 1
ATOM 1874 C CA . VAL A 1 249 ? 154.381 28.113 -58.543 1.00 12.68 249 VAL A CA 1
ATOM 1875 C C . VAL A 1 249 ? 153.335 28.452 -59.623 1.00 12.64 249 VAL A C 1
ATOM 1876 O O . VAL A 1 249 ? 153.678 28.779 -60.763 1.00 12.97 249 VAL A O 1
ATOM 1880 N N . GLU A 1 250 ? 152.071 28.372 -59.255 1.00 13.05 250 GLU A N 1
ATOM 1881 C CA . GLU A 1 250 ? 150.987 28.589 -60.209 1.00 14.64 250 GLU A CA 1
ATOM 1882 C C . GLU A 1 250 ? 150.917 30.055 -60.643 1.00 13.67 250 GLU A C 1
ATOM 1883 O O . GLU A 1 250 ? 150.767 30.324 -61.821 1.00 14.19 250 GLU A O 1
ATOM 1889 N N . ALA A 1 251 ? 151.047 30.983 -59.698 1.00 14.06 251 ALA A N 1
ATOM 1890 C CA . ALA A 1 251 ? 151.020 32.416 -60.073 1.00 13.51 251 ALA A CA 1
ATOM 1891 C C . ALA A 1 251 ? 152.139 32.752 -61.049 1.00 13.83 251 ALA A C 1
ATOM 1892 O O . ALA A 1 251 ? 151.954 33.505 -62.019 1.00 14.13 251 ALA A O 1
ATOM 1894 N N . SER A 1 252 ? 153.334 32.228 -60.785 1.00 13.04 252 SER A N 1
ATOM 1895 C CA . SER A 1 252 ? 154.481 32.524 -61.627 1.00 13.85 252 SER A CA 1
ATOM 1896 C C . SER A 1 252 ? 154.297 31.934 -63.015 1.00 14.30 252 SER A C 1
ATOM 1897 O O . SER A 1 252 ? 154.589 32.603 -64.004 1.00 14.25 252 SER A O 1
ATOM 1900 N N . ARG A 1 253 ? 153.815 30.687 -63.075 1.00 15.19 253 ARG A N 1
ATOM 1901 C CA . ARG A 1 253 ? 153.520 30.069 -64.385 1.00 15.87 253 ARG A CA 1
ATOM 1902 C C . ARG A 1 253 ? 152.608 30.961 -65.230 1.00 15.65 253 ARG A C 1
ATOM 1903 O O . ARG A 1 253 ? 152.904 31.234 -66.411 1.00 17.42 253 ARG A O 1
ATOM 1911 N N . LYS A 1 254 ? 151.538 31.444 -64.613 1.00 15.76 254 LYS A N 1
ATOM 1912 C CA . LYS A 1 254 ? 150.560 32.300 -65.306 1.00 16.08 254 LYS A CA 1
ATOM 1913 C C . LYS A 1 254 ? 151.198 33.632 -65.730 1.00 15.12 254 LYS A C 1
ATOM 1914 O O . LYS A 1 254 ? 150.992 34.088 -66.834 1.00 15.71 254 LYS A O 1
ATOM 1920 N N . ALA A 1 255 ? 152.007 34.233 -64.845 1.00 14.38 255 ALA A N 1
ATOM 1921 C CA . ALA A 1 255 ? 152.624 35.524 -65.159 1.00 13.55 255 ALA A CA 1
ATOM 1922 C C . ALA A 1 255 ? 153.572 35.415 -66.346 1.00 14.12 255 ALA A C 1
ATOM 1923 O O . ALA A 1 255 ? 153.556 36.268 -67.234 1.00 14.36 255 ALA A O 1
ATOM 1925 N N . PHE A 1 256 ? 154.425 34.386 -66.352 1.00 13.66 256 PHE A N 1
ATOM 1926 C CA . PHE A 1 256 ? 155.393 34.247 -67.439 1.00 15.36 256 PHE A CA 1
ATOM 1927 C C . PHE A 1 256 ? 154.710 33.928 -68.746 1.00 15.72 256 PHE A C 1
ATOM 1928 O O . PHE A 1 256 ? 155.163 34.376 -69.795 1.00 17.56 256 PHE A O 1
ATOM 1936 N N . LYS A 1 257 ? 153.611 33.194 -68.670 1.00 16.57 257 LYS A N 1
ATOM 1937 C CA . LYS A 1 257 ? 152.853 32.818 -69.868 1.00 19.62 257 LYS A CA 1
ATOM 1938 C C . LYS A 1 257 ? 152.332 34.086 -70.542 1.00 21.17 257 LYS A C 1
ATOM 1939 O O . LYS A 1 257 ? 152.500 34.293 -71.755 1.00 21.73 257 LYS A O 1
ATOM 1945 N N . LYS A 1 258 ? 151.720 34.931 -69.734 1.00 20.51 258 LYS A N 1
ATOM 1946 C CA . LYS A 1 258 ? 151.176 36.220 -70.209 1.00 22.67 258 LYS A CA 1
ATOM 1947 C C . LYS A 1 258 ? 152.258 37.227 -70.608 1.00 22.34 258 LYS A C 1
ATOM 1948 O O . LYS A 1 258 ? 152.120 37.924 -71.618 1.00 23.42 258 LYS A O 1
ATOM 1954 N N . ALA A 1 259 ? 153.358 37.273 -69.857 1.00 19.87 259 ALA A N 1
ATOM 1955 C CA . ALA A 1 259 ? 154.411 38.260 -70.090 1.00 20.79 259 ALA A CA 1
ATOM 1956 C C . ALA A 1 259 ? 155.243 37.975 -71.324 1.00 24.86 259 ALA A C 1
ATOM 1957 O O . ALA A 1 259 ? 155.869 38.883 -71.872 1.00 24.98 259 ALA A O 1
ATOM 1959 N N . LYS A 1 260 ? 155.254 36.709 -71.746 1.00 27.45 260 LYS A N 1
ATOM 1960 C CA . LYS A 1 260 ? 156.093 36.267 -72.871 1.00 31.37 260 LYS A CA 1
ATOM 1961 C C . LYS A 1 260 ? 157.563 36.658 -72.768 1.00 33.44 260 LYS A C 1
ATOM 1962 O O . LYS A 1 260 ? 158.156 37.144 -73.727 1.00 33.01 260 LYS A O 1
ATOM 1968 N N . VAL A 1 261 ? 158.146 36.469 -71.591 1.00 32.66 261 VAL A N 1
ATOM 1969 C CA . VAL A 1 261 ? 159.588 36.587 -71.430 1.00 35.08 261 VAL A CA 1
ATOM 1970 C C . VAL A 1 261 ? 159.985 35.249 -70.827 1.00 35.31 261 VAL A C 1
ATOM 1971 O O . VAL A 1 261 ? 159.141 34.577 -70.203 1.00 36.73 261 VAL A O 1
ATOM 1975 N N . GLU A 1 262 ? 161.226 34.833 -71.011 1.00 36.47 262 GLU A N 1
ATOM 1976 C CA . GLU A 1 262 ? 161.698 33.673 -70.226 1.00 43.56 262 GLU A CA 1
ATOM 1977 C C . GLU A 1 262 ? 162.826 34.012 -69.248 1.00 40.82 262 GLU A C 1
ATOM 1978 O O . GLU A 1 262 ? 163.319 33.132 -68.523 1.00 42.12 262 GLU A O 1
ATOM 1984 N N . ARG A 1 263 ? 163.187 35.296 -69.218 1.00 36.95 263 ARG A N 1
ATOM 1985 C CA . ARG A 1 263 ? 164.341 35.805 -68.486 1.00 32.95 263 ARG A CA 1
ATOM 1986 C C . ARG A 1 263 ? 164.016 37.110 -67.727 1.00 28.15 263 ARG A C 1
ATOM 1987 O O . ARG A 1 263 ? 163.424 38.051 -68.284 1.00 25.80 263 ARG A O 1
ATOM 1995 N N . ILE A 1 264 ? 164.441 37.167 -66.471 1.00 22.13 264 ILE A N 1
ATOM 1996 C CA . ILE A 1 264 ? 164.309 38.388 -65.695 1.00 19.13 264 ILE A CA 1
ATOM 1997 C C . ILE A 1 264 ? 165.675 38.850 -65.197 1.00 17.86 264 ILE A C 1
ATOM 1998 O O . ILE A 1 264 ? 166.626 38.071 -65.113 1.00 17.86 264 ILE A O 1
ATOM 2003 N N . ASP A 1 265 ? 165.775 40.138 -64.877 1.00 16.51 265 ASP A N 1
ATOM 2004 C CA . ASP A 1 265 ? 167.006 40.729 -64.428 1.00 16.70 265 ASP A CA 1
ATOM 2005 C C . ASP A 1 265 ? 167.108 40.827 -62.911 1.00 14.68 265 ASP A C 1
ATOM 2006 O O . ASP A 1 265 ? 168.193 40.933 -62.398 1.00 15.62 265 ASP A O 1
ATOM 2011 N N . PHE A 1 266 ? 165.970 40.827 -62.218 1.00 14.51 266 PHE A N 1
ATOM 2012 C CA . PHE A 1 266 ? 165.953 40.932 -60.753 1.00 13.82 266 PHE A CA 1
ATOM 2013 C C . PHE A 1 266 ? 164.575 40.479 -60.259 1.00 12.76 266 PHE A C 1
ATOM 2014 O O . PHE A 1 266 ? 163.614 40.505 -61.025 1.00 12.57 266 PHE A O 1
ATOM 2022 N N . ALA A 1 267 ? 164.480 40.089 -58.983 1.00 12.70 267 ALA A N 1
ATOM 2023 C CA . ALA A 1 267 ? 163.191 39.708 -58.409 1.00 12.90 267 ALA A CA 1
ATOM 2024 C C . ALA A 1 267 ? 163.085 40.290 -57.005 1.00 13.25 267 ALA A C 1
ATOM 2025 O O . ALA A 1 267 ? 164.052 40.241 -56.228 1.00 13.72 267 ALA A O 1
ATOM 2027 N N . GLU A 1 268 ? 161.909 40.847 -56.700 1.00 11.62 268 GLU A N 1
ATOM 2028 C CA . GLU A 1 268 ? 161.544 41.225 -55.335 1.00 11.57 268 GLU A CA 1
ATOM 2029 C C . GLU A 1 268 ? 160.606 40.126 -54.819 1.00 10.85 268 GLU A C 1
ATOM 2030 O O . GLU A 1 268 ? 159.552 39.882 -55.425 1.00 10.67 268 GLU A O 1
ATOM 2036 N N . LEU A 1 269 ? 161.015 39.418 -53.767 1.00 11.17 269 LEU A N 1
ATOM 2037 C CA . LEU A 1 269 ? 160.265 38.280 -53.250 1.00 11.07 269 LEU A CA 1
ATOM 2038 C C . LEU A 1 269 ? 159.629 38.570 -51.876 1.00 12.51 269 LEU A C 1
ATOM 2039 O O . LEU A 1 269 ? 159.785 39.674 -51.329 1.00 13.26 269 LEU A O 1
ATOM 2044 N N . HIS A 1 270 ? 158.873 37.614 -51.362 1.00 11.98 270 HIS A N 1
ATOM 2045 C CA . HIS A 1 270 ? 158.088 37.829 -50.145 1.00 12.05 270 HIS A CA 1
ATOM 2046 C C . HIS A 1 270 ? 158.728 37.051 -49.007 1.00 12.08 270 HIS A C 1
ATOM 2047 O O . HIS A 1 270 ? 158.188 36.046 -48.518 1.00 12.31 270 HIS A O 1
ATOM 2054 N N . ASP A 1 271 ? 159.909 37.523 -48.611 1.00 12.12 271 ASP A N 1
ATOM 2055 C CA . ASP A 1 271 ? 160.774 36.766 -47.707 1.00 12.47 271 ASP A CA 1
ATOM 2056 C C . ASP A 1 271 ? 160.434 37.086 -46.268 1.00 12.21 271 ASP A C 1
ATOM 2057 O O . ASP A 1 271 ? 161.230 37.721 -45.569 1.00 13.32 271 ASP A O 1
ATOM 2070 N N . ALA A 1 273 ? 160.563 35.053 -43.994 1.00 13.10 273 ALA A N 1
ATOM 2071 C CA . ALA A 1 273 ? 161.708 34.419 -43.343 1.00 12.69 273 ALA A CA 1
ATOM 2072 C C . ALA A 1 273 ? 162.736 34.155 -44.431 1.00 13.05 273 ALA A C 1
ATOM 2073 O O . ALA A 1 273 ? 162.357 33.958 -45.594 1.00 12.81 273 ALA A O 1
ATOM 2075 N N . THR A 1 274 ? 164.023 34.090 -44.075 1.00 13.37 274 THR A N 1
ATOM 2076 C CA . THR A 1 274 ? 165.057 33.806 -45.085 1.00 13.55 274 THR A CA 1
ATOM 2077 C C . THR A 1 274 ? 164.769 32.554 -45.920 1.00 12.98 274 THR A C 1
ATOM 2078 O O . THR A 1 274 ? 164.986 32.566 -47.145 1.00 13.37 274 THR A O 1
ATOM 2082 N N . ILE A 1 275 ? 164.315 31.479 -45.262 1.00 12.78 275 ILE A N 1
ATOM 2083 C CA . ILE A 1 275 ? 164.053 30.214 -45.963 1.00 13.38 275 ILE A CA 1
ATOM 2084 C C . ILE A 1 275 ? 163.055 30.435 -47.102 1.00 12.65 275 ILE A C 1
ATOM 2085 O O . ILE A 1 275 ? 163.150 29.795 -48.171 1.00 12.37 275 ILE A O 1
ATOM 2090 N N . LEU A 1 276 ? 162.098 31.335 -46.879 1.00 11.98 276 LEU A N 1
ATOM 2091 C CA . LEU A 1 276 ? 161.093 31.617 -47.925 1.00 12.85 276 LEU A CA 1
ATOM 2092 C C . LEU A 1 276 ? 161.704 32.250 -49.159 1.00 12.17 276 LEU A C 1
ATOM 2093 O O . LEU A 1 276 ? 161.218 32.014 -50.273 1.00 11.93 276 LEU A O 1
ATOM 2098 N N . GLU A 1 277 ? 162.743 33.076 -48.996 1.00 12.13 277 GLU A N 1
ATOM 2099 C CA . GLU A 1 277 ? 163.394 33.636 -50.194 1.00 12.36 277 GLU A CA 1
ATOM 2100 C C . GLU A 1 277 ? 163.938 32.512 -51.066 1.00 12.79 277 GLU A C 1
ATOM 2101 O O . GLU A 1 277 ? 163.801 32.512 -52.297 1.00 12.61 277 GLU A O 1
ATOM 2107 N N . ILE A 1 278 ? 164.601 31.563 -50.422 1.00 12.16 278 ILE A N 1
ATOM 2108 C CA . ILE A 1 278 ? 165.167 30.410 -51.155 1.00 12.54 278 ILE A CA 1
ATOM 2109 C C . ILE A 1 278 ? 164.057 29.616 -51.857 1.00 11.41 278 ILE A C 1
ATOM 2110 O O . ILE A 1 278 ? 164.141 29.364 -53.065 1.00 11.98 278 ILE A O 1
ATOM 2115 N N . ILE A 1 279 ? 163.033 29.223 -51.114 1.00 11.54 279 ILE A N 1
ATOM 2116 C CA . ILE A 1 279 ? 161.939 28.428 -51.673 1.00 11.49 279 ILE A CA 1
ATOM 2117 C C . ILE A 1 279 ? 161.249 29.189 -52.800 1.00 11.14 279 ILE A C 1
ATOM 2118 O O . ILE A 1 279 ? 161.001 28.657 -53.890 1.00 11.48 279 ILE A O 1
ATOM 2123 N N . GLN A 1 280 ? 160.992 30.475 -52.584 1.00 11.10 280 GLN A N 1
ATOM 2124 C CA . GLN A 1 280 ? 160.330 31.252 -53.647 1.00 11.55 280 GLN A CA 1
ATOM 2125 C C . GLN A 1 280 ? 161.166 31.430 -54.885 1.00 11.58 280 GLN A C 1
ATOM 2126 O O . GLN A 1 280 ? 160.620 31.473 -55.996 1.00 11.41 280 GLN A O 1
ATOM 2132 N N . SER A 1 281 ? 162.491 31.542 -54.729 1.00 11.68 281 SER A N 1
ATOM 2133 C CA . SER A 1 281 ? 163.380 31.695 -55.912 1.00 12.59 281 SER A CA 1
ATOM 2134 C C . SER A 1 281 ? 163.293 30.458 -56.816 1.00 13.35 281 SER A C 1
ATOM 2135 O O . SER A 1 281 ? 163.433 30.580 -58.048 1.00 13.92 281 SER A O 1
ATOM 2138 N N . GLU A 1 282 ? 163.021 29.316 -56.188 1.00 13.08 282 GLU A N 1
ATOM 2139 C CA . GLU A 1 282 ? 162.768 28.057 -56.920 1.00 14.01 282 GLU A CA 1
ATOM 2140 C C . GLU A 1 282 ? 161.372 28.047 -57.549 1.00 14.19 282 GLU A C 1
ATOM 2141 O O . GLU A 1 282 ? 161.190 27.716 -58.731 1.00 14.22 282 GLU A O 1
ATOM 2147 N N . ASP A 1 283 ? 160.379 28.426 -56.749 1.00 13.76 283 ASP A N 1
ATOM 2148 C CA . ASP A 1 283 ? 158.987 28.338 -57.188 1.00 14.41 283 ASP A CA 1
ATOM 2149 C C . ASP A 1 283 ? 158.649 29.311 -58.293 1.00 14.44 283 ASP A C 1
ATOM 2150 O O . ASP A 1 283 ? 157.760 29.013 -59.115 1.00 15.86 283 ASP A O 1
ATOM 2155 N N . ILE A 1 284 ? 159.372 30.431 -58.370 1.00 14.13 284 ILE A N 1
ATOM 2156 C CA . ILE A 1 284 ? 159.155 31.339 -59.518 1.00 14.40 284 ILE A CA 1
ATOM 2157 C C . ILE A 1 284 ? 159.826 30.845 -60.779 1.00 16.76 284 ILE A C 1
ATOM 2158 O O . ILE A 1 284 ? 159.575 31.377 -61.859 1.00 17.65 284 ILE A O 1
ATOM 2163 N N . GLY A 1 285 ? 160.678 29.834 -60.630 1.00 16.36 285 GLY A N 1
ATOM 2164 C CA . GLY A 1 285 ? 161.313 29.185 -61.791 1.00 17.90 285 GLY A CA 1
ATOM 2165 C C . GLY A 1 285 ? 162.772 29.521 -62.031 1.00 17.93 285 GLY A C 1
ATOM 2166 O O . GLY A 1 285 ? 163.330 29.125 -63.065 1.00 18.39 285 GLY A O 1
ATOM 2167 N N . LEU A 1 286 ? 163.431 30.237 -61.117 1.00 15.84 286 LEU A N 1
ATOM 2168 C CA . LEU A 1 286 ? 164.834 30.600 -61.352 1.00 16.17 286 LEU A CA 1
ATOM 2169 C C . LEU A 1 286 ? 165.778 29.414 -61.197 1.00 16.66 286 LEU A C 1
ATOM 2170 O O . LEU A 1 286 ? 166.719 29.257 -61.979 1.00 17.34 286 LEU A O 1
ATOM 2175 N N . PHE A 1 287 ? 165.509 28.620 -60.167 1.00 16.00 287 PHE A N 1
ATOM 2176 C CA . PHE A 1 287 ? 166.356 27.496 -59.737 1.00 16.49 287 PHE A CA 1
ATOM 2177 C C . PHE A 1 287 ? 165.534 26.256 -59.521 1.00 16.67 287 PHE A C 1
ATOM 2178 O O . PHE A 1 287 ? 164.356 26.331 -59.146 1.00 15.89 287 PHE A O 1
ATOM 2186 N N . LYS A 1 288 ? 166.151 25.077 -59.727 1.00 17.07 288 LYS A N 1
ATOM 2187 C CA . LYS A 1 288 ? 165.445 23.829 -59.456 1.00 17.43 288 LYS A CA 1
ATOM 2188 C C . LYS A 1 288 ? 165.142 23.669 -57.978 1.00 16.31 288 LYS A C 1
ATOM 2189 O O . LYS A 1 288 ? 165.860 24.177 -57.118 1.00 16.24 288 LYS A O 1
ATOM 2195 N N . LYS A 1 289 ? 164.078 22.939 -57.690 1.00 16.09 289 LYS A N 1
ATOM 2196 C CA . LYS A 1 289 ? 163.729 22.612 -56.315 1.00 16.09 289 LYS A CA 1
ATOM 2197 C C . LYS A 1 289 ? 164.936 21.997 -55.551 1.00 17.45 289 LYS A C 1
ATOM 2198 O O . LYS A 1 289 ? 165.511 20.994 -55.970 1.00 17.98 289 LYS A O 1
ATOM 2204 N N . GLY A 1 290 ? 165.309 22.645 -54.450 1.00 16.56 290 GLY A N 1
ATOM 2205 C CA . GLY A 1 290 ? 166.458 22.234 -53.627 1.00 16.70 290 GLY A CA 1
ATOM 2206 C C . GLY A 1 290 ? 167.813 22.754 -54.075 1.00 16.97 290 GLY A C 1
ATOM 2207 O O . GLY A 1 290 ? 168.824 22.381 -53.489 1.00 19.38 290 GLY A O 1
ATOM 2208 N N A GLU A 1 291 ? 167.831 23.599 -55.109 0.50 16.90 291 GLU A N 1
ATOM 2209 N N B GLU A 1 291 ? 167.852 23.625 -55.078 0.50 16.44 291 GLU A N 1
ATOM 2210 C CA A GLU A 1 291 ? 169.056 24.224 -55.620 0.50 17.23 291 GLU A CA 1
ATOM 2211 C CA B GLU A 1 291 ? 169.114 24.227 -55.501 0.50 16.37 291 GLU A CA 1
ATOM 2212 C C A GLU A 1 291 ? 169.184 25.700 -55.226 0.50 16.19 291 GLU A C 1
ATOM 2213 C C B GLU A 1 291 ? 169.175 25.736 -55.273 0.50 15.71 291 GLU A C 1
ATOM 2214 O O A GLU A 1 291 ? 170.249 26.291 -55.395 0.50 16.36 291 GLU A O 1
ATOM 2215 O O B GLU A 1 291 ? 170.177 26.377 -55.594 0.50 15.69 291 GLU A O 1
ATOM 2226 N N . GLY A 1 292 ? 168.095 26.307 -54.752 1.00 15.51 292 GLY A N 1
ATOM 2227 C CA . GLY A 1 292 ? 168.105 27.748 -54.434 1.00 15.10 292 GLY A CA 1
ATOM 2228 C C . GLY A 1 292 ? 169.185 28.130 -53.434 1.00 15.09 292 GLY A C 1
ATOM 2229 O O . GLY A 1 292 ? 169.771 29.207 -53.532 1.00 15.46 292 GLY A O 1
ATOM 2230 N N . TRP A 1 293 ? 169.474 27.224 -52.491 1.00 14.89 293 TRP A N 1
ATOM 2231 C CA . TRP A 1 293 ? 170.480 27.492 -51.477 1.00 15.71 293 TRP A CA 1
ATOM 2232 C C . TRP A 1 293 ? 171.851 27.624 -52.110 1.00 16.62 293 TRP A C 1
ATOM 2233 O O . TRP A 1 293 ? 172.665 28.395 -51.643 1.00 16.33 293 TRP A O 1
ATOM 2244 N N . LYS A 1 294 ? 172.074 26.878 -53.192 1.00 16.49 294 LYS A N 1
ATOM 2245 C CA . LYS A 1 294 ? 173.367 26.926 -53.888 1.00 16.74 294 LYS A CA 1
ATOM 2246 C C . LYS A 1 294 ? 173.566 28.280 -54.527 1.00 17.19 294 LYS A C 1
ATOM 2247 O O . LYS A 1 294 ? 174.659 28.844 -54.475 1.00 17.26 294 LYS A O 1
ATOM 2253 N N . ALA A 1 295 ? 172.489 28.841 -55.093 1.00 16.19 295 ALA A N 1
ATOM 2254 C CA . ALA A 1 295 ? 172.571 30.168 -55.685 1.00 17.06 295 ALA A CA 1
ATOM 2255 C C . ALA A 1 295 ? 172.923 31.257 -54.678 1.00 16.71 295 ALA A C 1
ATOM 2256 O O . ALA A 1 295 ? 173.634 32.204 -55.015 1.00 16.21 295 ALA A O 1
ATOM 2258 N N . VAL A 1 296 ? 172.424 31.127 -53.445 1.00 16.26 296 VAL A N 1
ATOM 2259 C CA . VAL A 1 296 ? 172.772 32.068 -52.383 1.00 17.93 296 VAL A CA 1
ATOM 2260 C C . VAL A 1 296 ? 174.287 32.006 -52.103 1.00 17.93 296 VAL A C 1
ATOM 2261 O O . VAL A 1 296 ? 174.962 33.032 -52.062 1.00 17.76 296 VAL A O 1
ATOM 2273 N N . GLU A 1 298 ? 176.687 30.771 -53.873 1.00 21.24 298 GLU A N 1
ATOM 2274 C CA . GLU A 1 298 ? 177.468 31.132 -55.071 1.00 23.72 298 GLU A CA 1
ATOM 2275 C C . GLU A 1 298 ? 177.501 32.640 -55.323 1.00 24.74 298 GLU A C 1
ATOM 2276 O O . GLU A 1 298 ? 178.338 33.131 -56.094 1.00 25.88 298 GLU A O 1
ATOM 2282 N N . GLY A 1 299 ? 176.592 33.381 -54.679 1.00 21.38 299 GLY A N 1
ATOM 2283 C CA . GLY A 1 299 ? 176.499 34.828 -54.871 1.00 19.80 299 GLY A CA 1
ATOM 2284 C C . GLY A 1 299 ? 175.661 35.254 -56.074 1.00 18.61 299 GLY A C 1
ATOM 2285 O O . GLY A 1 299 ? 175.648 36.447 -56.441 1.00 19.50 299 GLY A O 1
ATOM 2286 N N . LEU A 1 300 ? 174.982 34.298 -56.708 1.00 17.83 300 LEU A N 1
ATOM 2287 C CA . LEU A 1 300 ? 174.203 34.572 -57.928 1.00 18.06 300 LEU A CA 1
ATOM 2288 C C . LEU A 1 300 ? 173.139 35.621 -57.632 1.00 18.13 300 LEU A C 1
ATOM 2289 O O . LEU A 1 300 ? 172.766 36.396 -58.506 1.00 17.91 300 LEU A O 1
ATOM 2294 N N . THR A 1 301 ? 172.663 35.623 -56.385 1.00 17.25 301 THR A N 1
ATOM 2295 C CA . THR A 1 301 ? 171.472 36.434 -56.044 1.00 16.56 301 THR A CA 1
ATOM 2296 C C . THR A 1 301 ? 171.809 37.730 -55.300 1.00 17.41 301 THR A C 1
ATOM 2297 O O . THR A 1 301 ? 170.908 38.475 -54.897 1.00 16.12 301 THR A O 1
ATOM 2301 N N A SER A 1 302 ? 173.104 38.001 -55.149 0.50 17.36 302 SER A N 1
ATOM 2302 N N B SER A 1 302 ? 173.101 37.998 -55.123 0.50 17.86 302 SER A N 1
ATOM 2303 C CA A SER A 1 302 ? 173.579 39.257 -54.580 0.50 18.45 302 SER A CA 1
ATOM 2304 C CA B SER A 1 302 ? 173.557 39.251 -54.531 0.50 19.31 302 SER A CA 1
ATOM 2305 C C A SER A 1 302 ? 173.440 40.399 -55.574 0.50 19.79 302 SER A C 1
ATOM 2306 C C B SER A 1 302 ? 173.430 40.388 -55.548 0.50 20.35 302 SER A C 1
ATOM 2307 O O A SER A 1 302 ? 173.149 40.186 -56.757 0.50 19.41 302 SER A O 1
ATOM 2308 O O B SER A 1 302 ? 173.141 40.158 -56.728 0.50 20.00 302 SER A O 1
ATOM 2313 N N . LEU A 1 303 ? 173.644 41.615 -55.087 1.00 21.23 303 LEU A N 1
ATOM 2314 C CA . LEU A 1 303 ? 173.410 42.794 -55.892 1.00 23.89 303 LEU A CA 1
ATOM 2315 C C . LEU A 1 303 ? 174.214 42.825 -57.173 1.00 25.40 303 LEU A C 1
ATOM 2316 O O . LEU A 1 303 ? 173.731 43.325 -58.188 1.00 27.51 303 LEU A O 1
ATOM 2321 N N A ASP A 1 304 ? 175.431 42.288 -57.162 0.50 26.00 304 ASP A N 1
ATOM 2322 N N B ASP A 1 304 ? 175.429 42.269 -57.088 0.50 26.14 304 ASP A N 1
ATOM 2323 C CA A ASP A 1 304 ? 176.232 42.267 -58.390 0.50 26.46 304 ASP A CA 1
ATOM 2324 C CA B ASP A 1 304 ? 176.395 42.191 -58.187 0.50 26.77 304 ASP A CA 1
ATOM 2325 C C A ASP A 1 304 ? 176.185 40.938 -59.121 0.50 25.61 304 ASP A C 1
ATOM 2326 C C B ASP A 1 304 ? 176.415 40.820 -58.861 0.50 25.83 304 ASP A C 1
ATOM 2327 O O A ASP A 1 304 ? 176.849 40.773 -60.144 0.50 25.39 304 ASP A O 1
ATOM 2328 O O B ASP A 1 304 ? 177.348 40.516 -59.600 0.50 25.46 304 ASP A O 1
ATOM 2337 N N . GLY A 1 305 ? 175.398 40.003 -58.588 1.00 24.13 305 GLY A N 1
ATOM 2338 C CA . GLY A 1 305 ? 175.258 38.657 -59.153 1.00 22.53 305 GLY A CA 1
ATOM 2339 C C . GLY A 1 305 ? 174.500 38.633 -60.449 1.00 20.40 305 GLY A C 1
ATOM 2340 O O . GLY A 1 305 ? 173.957 39.656 -60.872 1.00 22.00 305 GLY A O 1
ATOM 2341 N N . GLU A 1 306 ? 174.426 37.474 -61.097 1.00 20.02 306 GLU A N 1
ATOM 2342 C CA . GLU A 1 306 ? 173.701 37.403 -62.356 1.00 22.52 306 GLU A CA 1
ATOM 2343 C C . GLU A 1 306 ? 172.170 37.637 -62.242 1.00 19.70 306 GLU A C 1
ATOM 2344 O O . GLU A 1 306 ? 171.540 38.060 -63.202 1.00 20.95 306 GLU A O 1
ATOM 2350 N N A ILE A 1 307 ? 171.611 37.382 -61.062 0.50 18.20 307 ILE A N 1
ATOM 2351 N N B ILE A 1 307 ? 171.604 37.365 -61.069 0.50 18.29 307 ILE A N 1
ATOM 2352 C CA A ILE A 1 307 ? 170.159 37.482 -60.837 0.50 16.49 307 ILE A CA 1
ATOM 2353 C CA B ILE A 1 307 ? 170.151 37.486 -60.843 0.50 16.59 307 ILE A CA 1
ATOM 2354 C C A ILE A 1 307 ? 169.864 37.996 -59.414 0.50 15.38 307 ILE A C 1
ATOM 2355 C C B ILE A 1 307 ? 169.861 37.997 -59.417 0.50 15.43 307 ILE A C 1
ATOM 2356 O O A ILE A 1 307 ? 169.468 37.225 -58.548 0.50 14.88 307 ILE A O 1
ATOM 2357 O O B ILE A 1 307 ? 169.470 37.223 -58.551 0.50 14.95 307 ILE A O 1
ATOM 2366 N N . PRO A 1 308 ? 170.070 39.309 -59.176 1.00 15.01 308 PRO A N 1
ATOM 2367 C CA . PRO A 1 308 ? 169.828 39.880 -57.842 1.00 14.85 308 PRO A CA 1
ATOM 2368 C C . PRO A 1 308 ? 168.386 39.638 -57.361 1.00 13.89 308 PRO A C 1
ATOM 2369 O O . PRO A 1 308 ? 167.423 39.895 -58.100 1.00 14.65 308 PRO A O 1
ATOM 2373 N N . ILE A 1 309 ? 168.268 39.121 -56.141 1.00 13.68 309 ILE A N 1
ATOM 2374 C CA . ILE A 1 309 ? 166.986 38.919 -55.524 1.00 12.78 309 ILE A CA 1
ATOM 2375 C C . ILE A 1 309 ? 166.933 39.866 -54.329 1.00 12.41 309 ILE A C 1
ATOM 2376 O O . ILE A 1 309 ? 167.891 39.970 -53.555 1.00 13.13 309 ILE A O 1
ATOM 2381 N N . ASN A 1 310 ? 165.810 40.571 -54.210 1.00 12.06 310 ASN A N 1
ATOM 2382 C CA . ASN A 1 310 ? 165.614 41.539 -53.156 1.00 12.07 310 ASN A CA 1
ATOM 2383 C C . ASN A 1 310 ? 166.701 42.613 -53.058 1.00 11.57 310 ASN A C 1
ATOM 2384 O O . ASN A 1 310 ? 167.253 42.841 -51.979 1.00 11.87 310 ASN A O 1
ATOM 2389 N N . PRO A 1 311 ? 166.977 43.297 -54.163 1.00 12.22 311 PRO A N 1
ATOM 2390 C CA . PRO A 1 311 ? 167.927 44.416 -54.104 1.00 12.39 311 PRO A CA 1
ATOM 2391 C C . PRO A 1 311 ? 167.442 45.503 -53.143 1.00 13.02 311 PRO A C 1
ATOM 2392 O O . PRO A 1 311 ? 168.261 46.266 -52.646 1.00 13.43 311 PRO A O 1
ATOM 2396 N N . SER A 1 312 ? 166.133 45.534 -52.847 1.00 13.06 312 SER A N 1
ATOM 2397 C CA . SER A 1 312 ? 165.568 46.492 -51.879 1.00 13.23 312 SER A CA 1
ATOM 2398 C C . SER A 1 312 ? 166.035 46.220 -50.446 1.00 12.63 312 SER A C 1
ATOM 2399 O O . SER A 1 312 ? 165.948 47.097 -49.590 1.00 13.44 312 SER A O 1
ATOM 2402 N N . GLY A 1 313 ? 166.494 44.993 -50.165 1.00 12.54 313 GLY A N 1
ATOM 2403 C CA . GLY A 1 313 ? 166.659 44.520 -48.779 1.00 12.83 313 GLY A CA 1
ATOM 2404 C C . GLY A 1 313 ? 165.639 43.448 -48.444 1.00 11.86 313 GLY A C 1
ATOM 2405 O O . GLY A 1 313 ? 165.720 42.817 -47.391 1.00 13.44 313 GLY A O 1
ATOM 2406 N N . GLY A 1 314 ? 164.623 43.303 -49.308 1.00 11.89 314 GLY A N 1
ATOM 2407 C CA . GLY A 1 314 ? 163.542 42.308 -49.139 1.00 12.05 314 GLY A CA 1
ATOM 2408 C C . GLY A 1 314 ? 162.711 42.664 -47.918 1.00 12.61 314 GLY A C 1
ATOM 2409 O O . GLY A 1 314 ? 162.962 43.698 -47.267 1.00 12.44 314 GLY A O 1
ATOM 2410 N N . LEU A 1 315 ? 161.733 41.831 -47.583 1.00 11.50 315 LEU A N 1
ATOM 2411 C CA . LEU A 1 315 ? 161.021 42.005 -46.291 1.00 12.24 315 LEU A CA 1
ATOM 2412 C C . LEU A 1 315 ? 162.009 41.953 -45.134 1.00 12.46 315 LEU A C 1
ATOM 2413 O O . LEU A 1 315 ? 161.844 42.661 -44.128 1.00 11.45 315 LEU A O 1
ATOM 2418 N N . ASN A 1 316 ? 163.040 41.117 -45.279 1.00 12.33 316 ASN A N 1
ATOM 2419 C CA . ASN A 1 316 ? 164.029 40.953 -44.207 1.00 13.44 316 ASN A CA 1
ATOM 2420 C C . ASN A 1 316 ? 164.525 42.303 -43.658 1.00 13.24 316 ASN A C 1
ATOM 2421 O O . ASN A 1 316 ? 164.570 42.490 -42.425 1.00 14.18 316 ASN A O 1
ATOM 2426 N N A SER A 1 317 ? 164.864 43.241 -44.527 0.50 13.52 317 SER A N 1
ATOM 2427 N N B SER A 1 317 ? 164.920 43.197 -44.567 0.50 12.81 317 SER A N 1
ATOM 2428 C CA A SER A 1 317 ? 165.360 44.516 -44.014 0.50 13.81 317 SER A CA 1
ATOM 2429 C CA B SER A 1 317 ? 165.492 44.497 -44.194 0.50 12.81 317 SER A CA 1
ATOM 2430 C C A SER A 1 317 ? 164.487 45.711 -44.309 0.50 13.66 317 SER A C 1
ATOM 2431 C C B SER A 1 317 ? 164.535 45.676 -44.345 0.50 12.98 317 SER A C 1
ATOM 2432 O O A SER A 1 317 ? 164.591 46.731 -43.620 0.50 13.99 317 SER A O 1
ATOM 2433 O O B SER A 1 317 ? 164.643 46.655 -43.599 0.50 13.45 317 SER A O 1
ATOM 2438 N N . LYS A 1 318 ? 163.615 45.607 -45.311 1.00 12.57 318 LYS A N 1
ATOM 2439 C CA . LYS A 1 318 ? 162.666 46.724 -45.552 1.00 12.42 318 LYS A CA 1
ATOM 2440 C C . LYS A 1 318 ? 161.720 46.853 -44.361 1.00 12.24 318 LYS A C 1
ATOM 2441 O O . LYS A 1 318 ? 161.270 47.964 -44.051 1.00 12.80 318 LYS A O 1
ATOM 2447 N N . GLY A 1 319 ? 161.396 45.728 -43.737 1.00 12.58 319 GLY A N 1
ATOM 2448 C CA . GLY A 1 319 ? 160.198 45.640 -42.905 1.00 12.67 319 GLY A CA 1
ATOM 2449 C C . GLY A 1 319 ? 158.979 45.280 -43.747 1.00 12.44 319 GLY A C 1
ATOM 2450 O O . GLY A 1 319 ? 159.043 45.255 -44.971 1.00 13.48 319 GLY A O 1
ATOM 2451 N N . HIS A 1 320 ? 157.878 44.996 -43.073 1.00 12.19 320 HIS A N 1
ATOM 2452 C CA . HIS A 1 320 ? 156.689 44.455 -43.746 1.00 12.21 320 HIS A CA 1
ATOM 2453 C C . HIS A 1 320 ? 155.374 45.040 -43.189 1.00 12.28 320 HIS A C 1
ATOM 2454 O O . HIS A 1 320 ? 154.701 44.398 -42.364 1.00 14.40 320 HIS A O 1
ATOM 2461 N N . PRO A 1 321 ? 155.024 46.271 -43.616 1.00 12.69 321 PRO A N 1
ATOM 2462 C CA . PRO A 1 321 ? 153.708 46.862 -43.334 1.00 12.51 321 PRO A CA 1
ATOM 2463 C C . PRO A 1 321 ? 152.771 46.113 -44.263 1.00 12.34 321 PRO A C 1
ATOM 2464 O O . PRO A 1 321 ? 152.864 46.278 -45.484 1.00 12.50 321 PRO A O 1
ATOM 2468 N N . ILE A 1 322 ? 151.958 45.224 -43.689 1.00 12.11 322 ILE A N 1
ATOM 2469 C CA . ILE A 1 322 ? 151.203 44.203 -44.442 1.00 12.45 322 ILE A CA 1
ATOM 2470 C C . ILE A 1 322 ? 150.696 44.686 -45.826 1.00 12.52 322 ILE A C 1
ATOM 2471 O O . ILE A 1 322 ? 151.138 44.198 -46.889 1.00 13.24 322 ILE A O 1
ATOM 2476 N N . GLY A 1 323 ? 149.817 45.695 -45.833 1.00 12.10 323 GLY A N 1
ATOM 2477 C CA . GLY A 1 323 ? 149.212 46.152 -47.102 1.00 11.85 323 GLY A CA 1
ATOM 2478 C C . GLY A 1 323 ? 150.132 46.964 -48.005 1.00 11.22 323 GLY A C 1
ATOM 2479 O O . GLY A 1 323 ? 149.832 47.136 -49.200 1.00 11.37 323 GLY A O 1
ATOM 2480 N N . ALA A 1 324 ? 151.224 47.496 -47.449 1.00 11.77 324 ALA A N 1
ATOM 2481 C CA . ALA A 1 324 ? 152.167 48.321 -48.245 1.00 11.12 324 ALA A CA 1
ATOM 2482 C C . ALA A 1 324 ? 153.149 47.477 -49.058 1.00 11.07 324 ALA A C 1
ATOM 2483 O O . ALA A 1 324 ? 153.578 47.899 -50.139 1.00 10.80 324 ALA A O 1
ATOM 2485 N N . SER A 1 325 ? 153.504 46.298 -48.563 1.00 11.10 325 SER A N 1
ATOM 2486 C CA . SER A 1 325 ? 154.653 45.596 -49.165 1.00 10.98 325 SER A CA 1
ATOM 2487 C C . SER A 1 325 ? 154.527 45.326 -50.641 1.00 10.43 325 SER A C 1
ATOM 2488 O O . SER A 1 325 ? 155.474 45.537 -51.383 1.00 10.57 325 SER A O 1
ATOM 2491 N N . GLY A 1 326 ? 153.378 44.823 -51.070 1.00 10.55 326 GLY A N 1
ATOM 2492 C CA . GLY A 1 326 ? 153.239 44.470 -52.500 1.00 10.28 326 GLY A CA 1
ATOM 2493 C C . GLY A 1 326 ? 153.341 45.678 -53.403 1.00 10.60 326 GLY A C 1
ATOM 2494 O O . GLY A 1 326 ? 153.792 45.576 -54.573 1.00 11.38 326 GLY A O 1
ATOM 2495 N N . VAL A 1 327 ? 152.873 46.831 -52.896 1.00 10.16 327 VAL A N 1
ATOM 2496 C CA . VAL A 1 327 ? 153.039 48.074 -53.660 1.00 10.05 327 VAL A CA 1
ATOM 2497 C C . VAL A 1 327 ? 154.489 48.570 -53.617 1.00 9.91 327 VAL A C 1
ATOM 2498 O O . VAL A 1 327 ? 154.987 49.040 -54.640 1.00 9.68 327 VAL A O 1
ATOM 2502 N N . ALA A 1 328 ? 155.149 48.456 -52.470 1.00 9.93 328 ALA A N 1
ATOM 2503 C CA . ALA A 1 328 ? 156.570 48.841 -52.352 1.00 10.37 328 ALA A CA 1
ATOM 2504 C C . ALA A 1 328 ? 157.419 48.064 -53.359 1.00 10.73 328 ALA A C 1
ATOM 2505 O O . ALA A 1 328 ? 158.380 48.587 -53.874 1.00 11.08 328 ALA A O 1
ATOM 2507 N N . GLN A 1 329 ? 157.063 46.799 -53.626 1.00 10.80 329 GLN A N 1
ATOM 2508 C CA . GLN A 1 329 ? 157.875 46.009 -54.570 1.00 11.38 329 GLN A CA 1
ATOM 2509 C C . GLN A 1 329 ? 157.738 46.554 -55.986 1.00 11.38 329 GLN A C 1
ATOM 2510 O O . GLN A 1 329 ? 158.706 46.545 -56.758 1.00 11.06 329 GLN A O 1
ATOM 2516 N N . ALA A 1 330 ? 156.554 47.086 -56.309 1.00 11.06 330 ALA A N 1
ATOM 2517 C CA . ALA A 1 330 ? 156.346 47.718 -57.599 1.00 10.75 330 ALA A CA 1
ATOM 2518 C C . ALA A 1 330 ? 157.149 49.027 -57.706 1.00 10.95 330 ALA A C 1
ATOM 2519 O O . ALA A 1 330 ? 157.686 49.325 -58.750 1.00 10.74 330 ALA A O 1
ATOM 2521 N N . VAL A 1 331 ? 157.238 49.752 -56.604 1.00 10.56 331 VAL A N 1
ATOM 2522 C CA . VAL A 1 331 ? 158.050 50.989 -56.520 1.00 10.76 331 VAL A CA 1
ATOM 2523 C C . VAL A 1 331 ? 159.517 50.635 -56.757 1.00 11.46 331 VAL A C 1
ATOM 2524 O O . VAL A 1 331 ? 160.219 51.300 -57.522 1.00 12.23 331 VAL A O 1
ATOM 2528 N N . GLU A 1 332 ? 159.964 49.544 -56.143 1.00 11.57 332 GLU A N 1
ATOM 2529 C CA . GLU A 1 332 ? 161.344 49.084 -56.379 1.00 12.10 332 GLU A CA 1
ATOM 2530 C C . GLU A 1 332 ? 161.562 48.758 -57.864 1.00 12.05 332 GLU A C 1
ATOM 2531 O O . GLU A 1 332 ? 162.571 49.181 -58.451 1.00 12.49 332 GLU A O 1
ATOM 2537 N N . ALA A 1 333 ? 160.654 47.981 -58.454 1.00 11.64 333 ALA A N 1
ATOM 2538 C CA . ALA A 1 333 ? 160.792 47.600 -59.877 1.00 12.65 333 ALA A CA 1
ATOM 2539 C C . ALA A 1 333 ? 160.853 48.825 -60.802 1.00 12.84 333 ALA A C 1
ATOM 2540 O O . ALA A 1 333 ? 161.667 48.867 -61.745 1.00 12.81 333 ALA A O 1
ATOM 2542 N N . PHE A 1 334 ? 159.993 49.805 -60.529 1.00 12.54 334 PHE A N 1
ATOM 2543 C CA . PHE A 1 334 ? 159.941 51.076 -61.256 1.00 12.96 334 PHE A CA 1
ATOM 2544 C C . PHE A 1 334 ? 161.307 51.766 -61.182 1.00 13.85 334 PHE A C 1
ATOM 2545 O O . PHE A 1 334 ? 161.863 52.148 -62.218 1.00 13.51 334 PHE A O 1
ATOM 2553 N N . SER A 1 335 ? 161.837 51.924 -59.971 1.00 13.69 335 SER A N 1
ATOM 2554 C CA . SER A 1 335 ? 163.122 52.612 -59.782 1.00 14.30 335 SER A CA 1
ATOM 2555 C C . SER A 1 335 ? 164.253 51.841 -60.460 1.00 14.91 335 SER A C 1
ATOM 2556 O O . SER A 1 335 ? 165.098 52.447 -61.115 1.00 15.14 335 SER A O 1
ATOM 2559 N N . GLN A 1 336 ? 164.267 50.512 -60.307 1.00 14.30 336 GLN A N 1
ATOM 2560 C CA . GLN A 1 336 ? 165.350 49.708 -60.895 1.00 13.52 336 GLN A CA 1
ATOM 2561 C C . GLN A 1 336 ? 165.347 49.838 -62.421 1.00 14.98 336 GLN A C 1
ATOM 2562 O O . GLN A 1 336 ? 166.404 50.097 -63.000 1.00 16.12 336 GLN A O 1
ATOM 2568 N N . ILE A 1 337 ? 164.184 49.692 -63.051 1.00 14.37 337 ILE A N 1
ATOM 2569 C CA . ILE A 1 337 ? 164.090 49.663 -64.525 1.00 14.75 337 ILE A CA 1
ATOM 2570 C C . ILE A 1 337 ? 164.383 51.056 -65.111 1.00 16.00 337 ILE A C 1
ATOM 2571 O O . ILE A 1 337 ? 164.895 51.177 -66.243 1.00 17.86 337 ILE A O 1
ATOM 2576 N N . ARG A 1 338 ? 164.117 52.087 -64.328 1.00 15.64 338 ARG A N 1
ATOM 2577 C CA . ARG A 1 338 ? 164.457 53.467 -64.729 1.00 16.64 338 ARG A CA 1
ATOM 2578 C C . ARG A 1 338 ? 165.889 53.899 -64.409 1.00 18.07 338 ARG A C 1
ATOM 2579 O O . ARG A 1 338 ? 166.242 55.073 -64.616 1.00 18.18 338 ARG A O 1
ATOM 2587 N N . ASN A 1 339 ? 166.706 52.983 -63.879 1.00 18.51 339 ASN A N 1
ATOM 2588 C CA . ASN A 1 339 ? 168.082 53.308 -63.489 1.00 19.13 339 ASN A CA 1
ATOM 2589 C C . ASN A 1 339 ? 168.118 54.438 -62.450 1.00 21.29 339 ASN A C 1
ATOM 2590 O O . ASN A 1 339 ? 168.986 55.310 -62.478 1.00 21.67 339 ASN A O 1
ATOM 2595 N N . GLU A 1 340 ? 167.166 54.400 -61.511 1.00 19.17 340 GLU A N 1
ATOM 2596 C CA . GLU A 1 340 ? 167.040 55.397 -60.451 1.00 19.01 340 GLU A CA 1
ATOM 2597 C C . GLU A 1 340 ? 167.254 54.838 -59.051 1.00 18.76 340 GLU A C 1
ATOM 2598 O O . GLU A 1 340 ? 167.006 55.527 -58.059 1.00 20.02 340 GLU A O 1
ATOM 2604 N N . ALA A 1 341 ? 167.714 53.594 -58.942 1.00 18.83 341 ALA A N 1
ATOM 2605 C CA . ALA A 1 341 ? 167.889 52.993 -57.627 1.00 19.38 341 ALA A CA 1
ATOM 2606 C C . ALA A 1 341 ? 169.233 53.286 -56.937 1.00 21.16 341 ALA A C 1
ATOM 2607 O O . ALA A 1 341 ? 169.499 52.754 -55.856 1.00 21.53 341 ALA A O 1
ATOM 2609 N N . GLY A 1 342 ? 170.043 54.172 -57.522 1.00 22.16 342 GLY A N 1
ATOM 2610 C CA . GLY A 1 342 ? 171.291 54.640 -56.861 1.00 24.11 342 GLY A CA 1
ATOM 2611 C C . GLY A 1 342 ? 172.289 53.531 -56.520 1.00 23.09 342 GLY A C 1
ATOM 2612 O O . GLY A 1 342 ? 172.684 52.743 -57.391 1.00 23.29 342 GLY A O 1
ATOM 2613 N N . ASN A 1 343 ? 172.697 53.474 -55.252 1.00 24.14 343 ASN A N 1
ATOM 2614 C CA . ASN A 1 343 ? 173.686 52.495 -54.813 1.00 25.26 343 ASN A CA 1
ATOM 2615 C C . ASN A 1 343 ? 173.183 51.049 -54.915 1.00 23.30 343 ASN A C 1
ATOM 2616 O O . ASN A 1 343 ? 173.990 50.117 -54.959 1.00 21.93 343 ASN A O 1
ATOM 2621 N N . ARG A 1 344 ? 171.847 50.895 -54.942 1.00 23.04 344 ARG A N 1
ATOM 2622 C CA . ARG A 1 344 ? 171.136 49.595 -54.999 1.00 22.76 344 ARG A CA 1
ATOM 2623 C C . ARG A 1 344 ? 170.865 49.171 -56.400 1.00 19.98 344 ARG A C 1
ATOM 2624 O O . ARG A 1 344 ? 170.148 48.179 -56.600 1.00 19.47 344 ARG A O 1
ATOM 2632 N N . GLN A 1 345 ? 171.374 49.921 -57.386 1.00 20.04 345 GLN A N 1
ATOM 2633 C CA . GLN A 1 345 ? 171.024 49.687 -58.786 1.00 18.75 345 GLN A CA 1
ATOM 2634 C C . GLN A 1 345 ? 171.487 48.334 -59.315 1.00 19.30 345 GLN A C 1
ATOM 2635 O O . GLN A 1 345 ? 172.688 47.995 -59.219 1.00 19.20 345 GLN A O 1
ATOM 2641 N N . VAL A 1 346 ? 170.546 47.580 -59.877 1.00 18.29 346 VAL A N 1
ATOM 2642 C CA . VAL A 1 346 ? 170.855 46.357 -60.597 1.00 19.53 346 VAL A CA 1
ATOM 2643 C C . VAL A 1 346 ? 171.323 46.736 -62.005 1.00 20.89 346 VAL A C 1
ATOM 2644 O O . VAL A 1 346 ? 170.605 47.401 -62.761 1.00 19.88 346 VAL A O 1
ATOM 2648 N N . LYS A 1 347 ? 172.531 46.285 -62.344 1.00 24.10 347 LYS A N 1
ATOM 2649 C CA . LYS A 1 347 ? 173.141 46.593 -63.649 1.00 27.80 347 LYS A CA 1
ATOM 2650 C C . LYS A 1 347 ? 172.278 46.178 -64.824 1.00 27.12 347 LYS A C 1
ATOM 2651 O O . LYS A 1 347 ? 171.828 45.024 -64.902 1.00 27.96 347 LYS A O 1
ATOM 2653 N N . ASN A 1 348 ? 172.033 47.149 -65.713 1.00 31.15 348 ASN A N 1
ATOM 2654 C CA . ASN A 1 348 ? 171.235 46.981 -66.945 1.00 33.55 348 ASN A CA 1
ATOM 2655 C C . ASN A 1 348 ? 169.888 46.299 -66.744 1.00 29.53 348 ASN A C 1
ATOM 2656 O O . ASN A 1 348 ? 169.475 45.422 -67.510 1.00 31.18 348 ASN A O 1
ATOM 2661 N N . ALA A 1 349 ? 169.219 46.678 -65.667 1.00 25.23 349 ALA A N 1
ATOM 2662 C CA . ALA A 1 349 ? 167.947 46.070 -65.341 1.00 21.82 349 ALA A CA 1
ATOM 2663 C C . ALA A 1 349 ? 166.926 46.519 -66.359 1.00 22.35 349 ALA A C 1
ATOM 2664 O O . ALA A 1 349 ? 166.730 47.726 -66.551 1.00 24.00 349 ALA A O 1
ATOM 2666 N N . ARG A 1 350 ? 166.310 45.565 -67.048 1.00 19.68 350 ARG A N 1
ATOM 2667 C CA . ARG A 1 350 ? 165.268 45.887 -67.999 1.00 19.11 350 ARG A CA 1
ATOM 2668 C C . ARG A 1 350 ? 163.948 45.164 -67.724 1.00 18.66 350 ARG A C 1
ATOM 2669 O O . ARG A 1 350 ? 162.886 45.633 -68.133 1.00 18.35 350 ARG A O 1
ATOM 2677 N N . VAL A 1 351 ? 164.023 43.995 -67.084 1.00 17.39 351 VAL A N 1
ATOM 2678 C CA . VAL A 1 351 ? 162.843 43.171 -66.832 1.00 16.21 351 VAL A CA 1
ATOM 2679 C C . VAL A 1 351 ? 162.949 42.726 -65.374 1.00 15.74 351 VAL A C 1
ATOM 2680 O O . VAL A 1 351 ? 164.013 42.282 -64.945 1.00 16.09 351 VAL A O 1
ATOM 2684 N N . GLY A 1 352 ? 161.858 42.844 -64.623 1.00 14.55 352 GLY A N 1
ATOM 2685 C CA . GLY A 1 352 ? 161.871 42.445 -63.200 1.00 14.16 352 GLY A CA 1
ATOM 2686 C C . GLY A 1 352 ? 160.606 41.713 -62.790 1.00 12.66 352 GLY A C 1
ATOM 2687 O O . GLY A 1 352 ? 159.643 41.665 -63.532 1.00 13.22 352 GLY A O 1
ATOM 2688 N N . LEU A 1 353 ? 160.617 41.127 -61.598 1.00 12.42 353 LEU A N 1
ATOM 2689 C CA . LEU A 1 353 ? 159.460 40.386 -61.094 1.00 11.39 353 LEU A CA 1
ATOM 2690 C C . LEU A 1 353 ? 159.246 40.756 -59.629 1.00 11.56 353 LEU A C 1
ATOM 2691 O O . LEU A 1 353 ? 160.221 40.984 -58.907 1.00 11.86 353 LEU A O 1
ATOM 2696 N N . SER A 1 354 ? 157.986 40.834 -59.205 1.00 10.78 354 SER A N 1
ATOM 2697 C CA . SER A 1 354 ? 157.671 40.855 -57.782 1.00 10.70 354 SER A CA 1
ATOM 2698 C C . SER A 1 354 ? 156.686 39.781 -57.410 1.00 10.38 354 SER A C 1
ATOM 2699 O O . SER A 1 354 ? 155.891 39.340 -58.239 1.00 11.38 354 SER A O 1
ATOM 2702 N N . LEU A 1 355 ? 156.772 39.352 -56.148 1.00 10.49 355 LEU A N 1
ATOM 2703 C CA . LEU A 1 355 ? 155.865 38.345 -55.593 1.00 9.86 355 LEU A CA 1
ATOM 2704 C C . LEU A 1 355 ? 155.291 38.896 -54.301 1.00 10.65 355 LEU A C 1
ATOM 2705 O O . LEU A 1 355 ? 156.039 39.192 -53.359 1.00 10.97 355 LEU A O 1
ATOM 2710 N N . SER A 1 356 ? 153.965 39.014 -54.267 1.00 10.17 356 SER A N 1
ATOM 2711 C CA . SER A 1 356 ? 153.215 39.450 -53.077 1.00 11.58 356 SER A CA 1
ATOM 2712 C C . SER A 1 356 ? 152.417 38.199 -52.612 1.00 12.27 356 SER A C 1
ATOM 2713 O O . SER A 1 356 ? 151.612 37.687 -53.386 1.00 13.13 356 SER A O 1
ATOM 2724 N N . ALA A 1 358 ? 150.063 36.056 -49.565 1.00 11.31 358 ALA A N 1
ATOM 2725 C CA . ALA A 1 358 ? 149.254 36.056 -48.336 1.00 11.84 358 ALA A CA 1
ATOM 2726 C C . ALA A 1 358 ? 149.533 34.790 -47.510 1.00 13.69 358 ALA A C 1
ATOM 2727 O O . ALA A 1 358 ? 149.662 33.690 -48.087 1.00 14.39 358 ALA A O 1
ATOM 2729 N N . GLY A 1 359 ? 149.542 34.930 -46.183 1.00 14.62 359 GLY A N 1
ATOM 2730 C CA . GLY A 1 359 ? 149.721 33.807 -45.265 1.00 16.50 359 GLY A CA 1
ATOM 2731 C C . GLY A 1 359 ? 150.957 32.978 -45.577 1.00 16.80 359 GLY A C 1
ATOM 2732 O O . GLY A 1 359 ? 152.013 33.509 -45.985 1.00 18.99 359 GLY A O 1
ATOM 2733 N N . TYR A 1 360 ? 150.822 31.669 -45.417 1.00 17.01 360 TYR A N 1
ATOM 2734 C CA . TYR A 1 360 ? 151.961 30.792 -45.692 1.00 16.72 360 TYR A CA 1
ATOM 2735 C C . TYR A 1 360 ? 151.697 30.191 -47.055 1.00 16.30 360 TYR A C 1
ATOM 2736 O O . TYR A 1 360 ? 151.581 28.965 -47.232 1.00 18.86 360 TYR A O 1
ATOM 2745 N N . GLY A 1 361 ? 151.518 31.064 -48.017 1.00 14.34 361 GLY A N 1
ATOM 2746 C CA . GLY A 1 361 ? 151.248 30.616 -49.374 1.00 13.89 361 GLY A CA 1
ATOM 2747 C C . GLY A 1 361 ? 149.765 30.432 -49.728 1.00 13.58 361 GLY A C 1
ATOM 2748 O O . GLY A 1 361 ? 149.485 29.789 -50.723 1.00 14.20 361 GLY A O 1
ATOM 2749 N N A ASN A 1 362 ? 148.852 31.008 -48.948 0.50 13.69 362 ASN A N 1
ATOM 2750 N N B ASN A 1 362 ? 148.838 30.994 -48.955 0.50 13.28 362 ASN A N 1
ATOM 2751 C CA A ASN A 1 362 ? 147.414 30.925 -49.250 0.50 13.83 362 ASN A CA 1
ATOM 2752 C CA B ASN A 1 362 ? 147.418 30.823 -49.301 0.50 13.24 362 ASN A CA 1
ATOM 2753 C C A ASN A 1 362 ? 147.022 31.608 -50.556 0.50 12.95 362 ASN A C 1
ATOM 2754 C C B ASN A 1 362 ? 146.940 31.675 -50.491 0.50 12.56 362 ASN A C 1
ATOM 2755 O O A ASN A 1 362 ? 146.081 31.202 -51.234 0.50 12.37 362 ASN A O 1
ATOM 2756 O O B ASN A 1 362 ? 145.862 31.425 -51.037 0.50 11.99 362 ASN A O 1
ATOM 2765 N N . SER A 1 363 ? 147.741 32.671 -50.897 1.00 12.25 363 SER A N 1
ATOM 2766 C CA . SER A 1 363 ? 147.452 33.391 -52.126 1.00 11.47 363 SER A CA 1
ATOM 2767 C C . SER A 1 363 ? 148.738 34.024 -52.608 1.00 11.58 363 SER A C 1
ATOM 2768 O O . SER A 1 363 ? 149.592 34.384 -51.792 1.00 12.08 363 SER A O 1
ATOM 2771 N N . ALA A 1 364 ? 148.896 34.131 -53.909 1.00 10.38 364 ALA A N 1
ATOM 2772 C CA . ALA A 1 364 ? 150.101 34.742 -54.460 1.00 11.03 364 ALA A CA 1
ATOM 2773 C C . ALA A 1 364 ? 149.772 35.497 -55.716 1.00 11.30 364 ALA A C 1
ATOM 2774 O O . ALA A 1 364 ? 148.934 35.076 -56.533 1.00 12.04 364 ALA A O 1
ATOM 2776 N N . THR A 1 365 ? 150.421 36.648 -55.857 1.00 10.88 365 THR A N 1
ATOM 2777 C CA . THR A 1 365 ? 150.369 37.427 -57.102 1.00 10.47 365 THR A CA 1
ATOM 2778 C C . THR A 1 365 ? 151.786 37.711 -57.549 1.00 9.98 365 THR A C 1
ATOM 2779 O O . THR A 1 365 ? 152.626 38.184 -56.763 1.00 9.87 365 THR A O 1
ATOM 2783 N N . VAL A 1 366 ? 152.064 37.382 -58.811 1.00 10.02 366 VAL A N 1
ATOM 2784 C CA . VAL A 1 366 ? 153.363 37.571 -59.413 1.00 10.22 366 VAL A CA 1
ATOM 2785 C C . VAL A 1 366 ? 153.204 38.551 -60.549 1.00 10.57 366 VAL A C 1
ATOM 2786 O O . VAL A 1 366 ? 152.333 38.399 -61.391 1.00 11.58 366 VAL A O 1
ATOM 2790 N N . ILE A 1 367 ? 154.018 39.604 -60.511 1.00 10.27 367 ILE A N 1
ATOM 2791 C CA . ILE A 1 367 ? 153.950 40.674 -61.515 1.00 11.35 367 ILE A CA 1
ATOM 2792 C C . ILE A 1 367 ? 155.289 40.758 -62.215 1.00 11.23 367 ILE A C 1
ATOM 2793 O O . ILE A 1 367 ? 156.348 40.763 -61.573 1.00 11.14 367 ILE A O 1
ATOM 2798 N N . ILE A 1 368 ? 155.256 40.821 -63.545 1.00 10.72 368 ILE A N 1
ATOM 2799 C CA . ILE A 1 368 ? 156.479 40.999 -64.344 1.00 11.83 368 ILE A CA 1
ATOM 2800 C C . ILE A 1 368 ? 156.473 42.403 -64.961 1.00 11.53 368 ILE A C 1
ATOM 2801 O O . ILE A 1 368 ? 155.462 42.824 -65.541 1.00 12.90 368 ILE A O 1
ATOM 2806 N N . TYR A 1 369 ? 157.579 43.111 -64.793 1.00 11.68 369 TYR A N 1
ATOM 2807 C CA . TYR A 1 369 ? 157.702 44.520 -65.218 1.00 11.70 369 TYR A CA 1
ATOM 2808 C C . TYR A 1 369 ? 158.762 44.599 -66.293 1.00 12.65 369 TYR A C 1
ATOM 2809 O O . TYR A 1 369 ? 159.703 43.810 -66.279 1.00 13.00 369 TYR A O 1
ATOM 2818 N N . GLY A 1 370 ? 158.649 45.584 -67.194 1.00 13.43 370 GLY A N 1
ATOM 2819 C CA . GLY A 1 370 ? 159.691 45.748 -68.213 1.00 14.23 370 GLY A CA 1
ATOM 2820 C C . GLY A 1 370 ? 159.763 47.152 -68.744 1.00 15.11 370 GLY A C 1
ATOM 2821 O O . GLY A 1 370 ? 158.819 47.943 -68.565 1.00 14.34 370 GLY A O 1
ATOM 2822 N N . ASP A 1 371 ? 160.858 47.456 -69.443 1.00 16.25 371 ASP A N 1
ATOM 2823 C CA . ASP A 1 371 ? 160.977 48.778 -70.075 1.00 17.29 371 ASP A CA 1
ATOM 2824 C C . ASP A 1 371 ? 160.232 48.863 -71.411 1.00 18.75 371 ASP A C 1
ATOM 2825 O O . ASP A 1 371 ? 160.201 49.925 -72.040 1.00 18.71 371 ASP A O 1
ATOM 2830 N N . GLU A 1 372 ? 159.660 47.748 -71.856 1.00 19.27 372 GLU A N 1
ATOM 2831 C CA . GLU A 1 372 ? 158.856 47.703 -73.070 1.00 22.10 372 GLU A CA 1
ATOM 2832 C C . GLU A 1 372 ? 157.501 47.066 -72.776 1.00 21.03 372 GLU A C 1
ATOM 2833 O O . GLU A 1 372 ? 157.392 46.212 -71.900 1.00 21.86 372 GLU A O 1
ATOM 2839 N N . PRO A 1 373 ? 156.469 47.433 -73.541 1.00 23.07 373 PRO A N 1
ATOM 2840 C CA . PRO A 1 373 ? 155.118 46.897 -73.315 1.00 25.64 373 PRO A CA 1
ATOM 2841 C C . PRO A 1 373 ? 155.028 45.373 -73.428 1.00 29.90 373 PRO A C 1
ATOM 2842 O O . PRO A 1 373 ? 154.201 44.716 -72.770 1.00 32.68 373 PRO A O 1
ATOM 2847 N N . VAL B 1 2 ? 98.661 8.051 -30.344 1.00 20.33 2 VAL B N 1
ATOM 2848 C CA . VAL B 1 2 ? 98.757 7.460 -28.972 1.00 19.77 2 VAL B CA 1
ATOM 2849 C C . VAL B 1 2 ? 97.540 7.904 -28.178 1.00 18.12 2 VAL B C 1
ATOM 2850 O O . VAL B 1 2 ? 96.872 8.861 -28.560 1.00 19.42 2 VAL B O 1
ATOM 2854 N N . ALA B 1 3 ? 97.288 7.228 -27.058 1.00 18.84 3 ALA B N 1
ATOM 2855 C CA . ALA B 1 3 ? 96.085 7.464 -26.278 1.00 18.64 3 ALA B CA 1
ATOM 2856 C C . ALA B 1 3 ? 96.400 7.579 -24.799 1.00 16.97 3 ALA B C 1
ATOM 2857 O O . ALA B 1 3 ? 97.207 6.809 -24.274 1.00 18.27 3 ALA B O 1
ATOM 2859 N N . ILE B 1 4 ? 95.699 8.504 -24.165 1.00 17.81 4 ILE B N 1
ATOM 2860 C CA . ILE B 1 4 ? 95.641 8.579 -22.707 1.00 17.97 4 ILE B CA 1
ATOM 2861 C C . ILE B 1 4 ? 94.522 7.638 -22.260 1.00 18.34 4 ILE B C 1
ATOM 2862 O O . ILE B 1 4 ? 93.383 7.832 -22.679 1.00 20.25 4 ILE B O 1
ATOM 2867 N N . VAL B 1 5 ? 94.847 6.645 -21.439 1.00 18.50 5 VAL B N 1
ATOM 2868 C CA . VAL B 1 5 ? 93.850 5.667 -21.002 1.00 19.98 5 VAL B CA 1
ATOM 2869 C C . VAL B 1 5 ? 93.409 5.833 -19.552 1.00 21.59 5 VAL B C 1
ATOM 2870 O O . VAL B 1 5 ? 92.389 5.280 -19.139 1.00 21.97 5 VAL B O 1
ATOM 2874 N N . ASP B 1 6 ? 94.174 6.589 -18.771 1.00 20.32 6 ASP B N 1
ATOM 2875 C CA . ASP B 1 6 ? 93.786 6.815 -17.366 1.00 19.13 6 ASP B CA 1
ATOM 2876 C C . ASP B 1 6 ? 94.576 8.005 -16.849 1.00 20.91 6 ASP B C 1
ATOM 2877 O O . ASP B 1 6 ? 95.620 8.359 -17.434 1.00 20.11 6 ASP B O 1
ATOM 2882 N N . VAL B 1 7 ? 94.080 8.621 -15.773 1.00 19.38 7 VAL B N 1
ATOM 2883 C CA . VAL B 1 7 ? 94.654 9.893 -15.290 1.00 18.19 7 VAL B CA 1
ATOM 2884 C C . VAL B 1 7 ? 94.664 9.927 -13.773 1.00 19.53 7 VAL B C 1
ATOM 2885 O O . VAL B 1 7 ? 93.939 9.177 -13.128 1.00 18.85 7 VAL B O 1
ATOM 2889 N N . GLY B 1 8 ? 95.486 10.817 -13.205 1.00 18.85 8 GLY B N 1
ATOM 2890 C CA . GLY B 1 8 ? 95.437 11.097 -11.755 1.00 19.07 8 GLY B CA 1
ATOM 2891 C C . GLY B 1 8 ? 95.575 12.591 -11.598 1.00 20.02 8 GLY B C 1
ATOM 2892 O O . GLY B 1 8 ? 96.191 13.262 -12.449 1.00 18.80 8 GLY B O 1
ATOM 2893 N N . ILE B 1 9 ? 95.002 13.147 -10.530 1.00 18.97 9 ILE B N 1
ATOM 2894 C CA . ILE B 1 9 ? 95.161 14.583 -10.303 1.00 19.01 9 ILE B CA 1
ATOM 2895 C C . ILE B 1 9 ? 95.077 14.822 -8.800 1.00 19.45 9 ILE B C 1
ATOM 2896 O O . ILE B 1 9 ? 94.378 14.079 -8.108 1.00 20.57 9 ILE B O 1
ATOM 2901 N N . THR B 1 10 ? 95.828 15.805 -8.303 1.00 18.47 10 THR B N 1
ATOM 2902 C CA . THR B 1 10 ? 95.708 16.199 -6.897 1.00 17.99 10 THR B CA 1
ATOM 2903 C C . THR B 1 10 ? 95.061 17.579 -6.808 1.00 18.01 10 THR B C 1
ATOM 2904 O O . THR B 1 10 ? 95.012 18.338 -7.783 1.00 17.77 10 THR B O 1
ATOM 2908 N N . LYS B 1 11 ? 94.595 17.944 -5.605 1.00 17.85 11 LYS B N 1
ATOM 2909 C CA . LYS B 1 11 ? 94.305 19.339 -5.317 1.00 17.96 11 LYS B CA 1
ATOM 2910 C C . LYS B 1 11 ? 95.591 20.166 -5.495 1.00 17.68 11 LYS B C 1
ATOM 2911 O O . LYS B 1 11 ? 96.674 19.768 -5.048 1.00 18.80 11 LYS B O 1
ATOM 2917 N N . PHE B 1 12 ? 95.455 21.322 -6.132 1.00 16.76 12 PHE B N 1
ATOM 2918 C CA . PHE B 1 12 ? 96.565 22.267 -6.229 1.00 16.37 12 PHE B CA 1
ATOM 2919 C C . PHE B 1 12 ? 96.410 23.285 -5.118 1.00 16.03 12 PHE B C 1
ATOM 2920 O O . PHE B 1 12 ? 95.290 23.719 -4.796 1.00 17.41 12 PHE B O 1
ATOM 2928 N N . GLY B 1 13 ? 97.533 23.680 -4.547 1.00 17.05 13 GLY B N 1
ATOM 2929 C CA . GLY B 1 13 ? 97.499 24.767 -3.550 1.00 19.23 13 GLY B CA 1
ATOM 2930 C C . GLY B 1 13 ? 98.814 24.849 -2.819 1.00 20.74 13 GLY B C 1
ATOM 2931 O O . GLY B 1 13 ? 99.782 24.229 -3.219 1.00 19.87 13 GLY B O 1
ATOM 2932 N N . LYS B 1 14 ? 98.856 25.649 -1.748 1.00 22.22 14 LYS B N 1
ATOM 2933 C CA . LYS B 1 14 ? 100.055 25.721 -0.931 1.00 25.66 14 LYS B CA 1
ATOM 2934 C C . LYS B 1 14 ? 99.882 24.670 0.141 1.00 27.60 14 LYS B C 1
ATOM 2935 O O . LYS B 1 14 ? 99.124 24.856 1.092 1.00 29.86 14 LYS B O 1
ATOM 2941 N N . ARG B 1 15 ? 100.523 23.528 -0.088 1.00 26.37 15 ARG B N 1
ATOM 2942 C CA . ARG B 1 15 ? 100.237 22.299 0.640 1.00 28.98 15 ARG B CA 1
ATOM 2943 C C . ARG B 1 15 ? 101.368 21.827 1.532 1.00 28.08 15 ARG B C 1
ATOM 2944 O O . ARG B 1 15 ? 102.535 22.113 1.280 1.00 27.13 15 ARG B O 1
ATOM 2952 N N . LYS B 1 16 ? 101.023 21.077 2.570 1.00 30.65 16 LYS B N 1
ATOM 2953 C CA . LYS B 1 16 ? 102.048 20.622 3.507 1.00 31.91 16 LYS B CA 1
ATOM 2954 C C . LYS B 1 16 ? 102.832 19.422 2.989 1.00 31.50 16 LYS B C 1
ATOM 2955 O O . LYS B 1 16 ? 103.967 19.168 3.408 1.00 30.80 16 LYS B O 1
ATOM 2961 N N . GLU B 1 17 ? 102.217 18.670 2.084 1.00 31.56 17 GLU B N 1
ATOM 2962 C CA . GLU B 1 17 ? 102.819 17.445 1.579 1.00 30.87 17 GLU B CA 1
ATOM 2963 C C . GLU B 1 17 ? 104.076 17.754 0.794 1.00 28.83 17 GLU B C 1
ATOM 2964 O O . GLU B 1 17 ? 104.179 18.789 0.137 1.00 29.96 17 GLU B O 1
ATOM 2970 N N . ASN B 1 18 ? 105.036 16.851 0.875 1.00 27.61 18 ASN B N 1
ATOM 2971 C CA . ASN B 1 18 ? 106.246 16.975 0.108 1.00 26.03 18 ASN B CA 1
ATOM 2972 C C . ASN B 1 18 ? 106.009 16.377 -1.289 1.00 24.97 18 ASN B C 1
ATOM 2973 O O . ASN B 1 18 ? 104.931 15.837 -1.588 1.00 22.34 18 ASN B O 1
ATOM 2978 N N . ILE B 1 19 ? 107.023 16.477 -2.126 1.00 24.19 19 ILE B N 1
ATOM 2979 C CA . ILE B 1 19 ? 106.891 16.131 -3.529 1.00 23.67 19 ILE B CA 1
ATOM 2980 C C . ILE B 1 19 ? 106.577 14.625 -3.709 1.00 24.47 19 ILE B C 1
ATOM 2981 O O . ILE B 1 19 ? 105.753 14.243 -4.569 1.00 23.34 19 ILE B O 1
ATOM 2986 N N . PHE B 1 20 ? 107.147 13.789 -2.833 1.00 24.29 20 PHE B N 1
ATOM 2987 C CA . PHE B 1 20 ? 106.915 12.336 -2.857 1.00 25.19 20 PHE B CA 1
ATOM 2988 C C . PHE B 1 20 ? 105.495 11.961 -2.446 1.00 25.71 20 PHE B C 1
ATOM 2989 O O . PHE B 1 20 ? 104.889 11.105 -3.095 1.00 25.96 20 PHE B O 1
ATOM 2997 N N . ASP B 1 21 ? 104.964 12.648 -1.428 1.00 24.03 21 ASP B N 1
ATOM 2998 C CA . ASP B 1 21 ? 103.564 12.562 -1.020 1.00 25.61 21 ASP B CA 1
ATOM 2999 C C . ASP B 1 21 ? 102.652 12.879 -2.211 1.00 23.72 21 ASP B C 1
ATOM 3000 O O . ASP B 1 21 ? 101.650 12.204 -2.446 1.00 22.92 21 ASP B O 1
ATOM 3005 N N . LEU B 1 22 ? 102.995 13.930 -2.959 1.00 22.24 22 LEU B N 1
ATOM 3006 C CA . LEU B 1 22 ? 102.139 14.346 -4.059 1.00 20.21 22 LEU B CA 1
ATOM 3007 C C . LEU B 1 22 ? 102.148 13.310 -5.180 1.00 20.11 22 LEU B C 1
ATOM 3008 O O . LEU B 1 22 ? 101.095 13.016 -5.754 1.00 19.52 22 LEU B O 1
ATOM 3013 N N A VAL B 1 23 ? 103.322 12.764 -5.478 0.50 19.61 23 VAL B N 1
ATOM 3014 N N B VAL B 1 23 ? 103.313 12.741 -5.473 0.50 20.00 23 VAL B N 1
ATOM 3015 C CA A VAL B 1 23 ? 103.432 11.744 -6.516 0.50 20.40 23 VAL B CA 1
ATOM 3016 C CA B VAL B 1 23 ? 103.388 11.742 -6.542 0.50 21.10 23 VAL B CA 1
ATOM 3017 C C A VAL B 1 23 ? 102.661 10.486 -6.093 0.50 21.05 23 VAL B C 1
ATOM 3018 C C B VAL B 1 23 ? 102.765 10.405 -6.124 0.50 21.64 23 VAL B C 1
ATOM 3019 O O A VAL B 1 23 ? 101.902 9.918 -6.875 0.50 19.96 23 VAL B O 1
ATOM 3020 O O B VAL B 1 23 ? 102.215 9.687 -6.955 0.50 21.20 23 VAL B O 1
ATOM 3027 N N . LYS B 1 24 ? 102.814 10.088 -4.828 1.00 22.37 24 LYS B N 1
ATOM 3028 C CA . LYS B 1 24 ? 102.134 8.892 -4.318 1.00 24.56 24 LYS B CA 1
ATOM 3029 C C . LYS B 1 24 ? 100.633 9.065 -4.460 1.00 24.65 24 LYS B C 1
ATOM 3030 O O . LYS B 1 24 ? 99.928 8.160 -4.902 1.00 25.63 24 LYS B O 1
ATOM 3036 N N . GLU B 1 25 ? 100.144 10.245 -4.126 1.00 23.51 25 GLU B N 1
ATOM 3037 C CA . GLU B 1 25 ? 98.726 10.489 -4.214 1.00 25.14 25 GLU B CA 1
ATOM 3038 C C . GLU B 1 25 ? 98.219 10.435 -5.673 1.00 26.19 25 GLU B C 1
ATOM 3039 O O . GLU B 1 25 ? 97.206 9.792 -5.966 1.00 25.31 25 GLU B O 1
ATOM 3045 N N . VAL B 1 26 ? 98.943 11.083 -6.581 1.00 21.85 26 VAL B N 1
ATOM 3046 C CA . VAL B 1 26 ? 98.473 11.210 -7.944 1.00 20.36 26 VAL B CA 1
ATOM 3047 C C . VAL B 1 26 ? 98.507 9.880 -8.708 1.00 20.52 26 VAL B C 1
ATOM 3048 O O . VAL B 1 26 ? 97.772 9.722 -9.684 1.00 20.60 26 VAL B O 1
ATOM 3052 N N . THR B 1 27 ? 99.356 8.947 -8.278 1.00 19.90 27 THR B N 1
ATOM 3053 C CA . THR B 1 27 ? 99.532 7.680 -9.001 1.00 22.39 27 THR B CA 1
ATOM 3054 C C . THR B 1 27 ? 98.871 6.492 -8.311 1.00 25.25 27 THR B C 1
ATOM 3055 O O . THR B 1 27 ? 99.010 5.350 -8.779 1.00 26.04 27 THR B O 1
ATOM 3059 N N . GLU B 1 28 ? 98.192 6.746 -7.190 1.00 29.16 28 GLU B N 1
ATOM 3060 C CA . GLU B 1 28 ? 97.673 5.647 -6.366 1.00 32.51 28 GLU B CA 1
ATOM 3061 C C . GLU B 1 28 ? 96.888 4.635 -7.195 1.00 31.09 28 GLU B C 1
ATOM 3062 O O . GLU B 1 28 ? 97.139 3.447 -7.092 1.00 33.91 28 GLU B O 1
ATOM 3068 N N . LYS B 1 29 ? 96.007 5.117 -8.060 1.00 30.15 29 LYS B N 1
ATOM 3069 C CA . LYS B 1 29 ? 95.148 4.250 -8.871 1.00 30.31 29 LYS B CA 1
ATOM 3070 C C . LYS B 1 29 ? 95.770 3.879 -10.235 1.00 27.48 29 LYS B C 1
ATOM 3071 O O . LYS B 1 29 ? 95.134 3.209 -11.059 1.00 27.17 29 LYS B O 1
ATOM 3077 N N . LEU B 1 30 ? 97.008 4.313 -10.472 1.00 22.92 30 LEU B N 1
ATOM 3078 C CA . LEU B 1 30 ? 97.668 4.060 -11.758 1.00 22.02 30 LEU B CA 1
ATOM 3079 C C . LEU B 1 30 ? 98.720 2.954 -11.726 1.00 22.44 30 LEU B C 1
ATOM 3080 O O . LEU B 1 30 ? 99.195 2.518 -12.768 1.00 24.03 30 LEU B O 1
ATOM 3085 N N . LEU B 1 31 ? 99.101 2.512 -10.536 1.00 24.63 31 LEU B N 1
ATOM 3086 C CA . LEU B 1 31 ? 100.166 1.543 -10.412 1.00 26.08 31 LEU B CA 1
ATOM 3087 C C . LEU B 1 31 ? 99.722 0.120 -10.789 1.00 26.85 31 LEU B C 1
ATOM 3088 O O . LEU B 1 31 ? 100.554 -0.770 -10.913 1.00 28.37 31 LEU B O 1
ATOM 3093 N N . LYS B 1 32 ? 98.419 -0.075 -10.969 1.00 26.67 32 LYS B N 1
ATOM 3094 C CA . LYS B 1 32 ? 97.883 -1.346 -11.460 1.00 27.98 32 LYS B CA 1
ATOM 3095 C C . LYS B 1 32 ? 98.296 -1.646 -12.916 1.00 28.92 32 LYS B C 1
ATOM 3096 O O . LYS B 1 32 ? 98.281 -2.807 -13.335 1.00 29.59 32 LYS B O 1
ATOM 3102 N N . TYR B 1 33 ? 98.652 -0.604 -13.677 1.00 27.37 33 TYR B N 1
ATOM 3103 C CA . TYR B 1 33 ? 99.079 -0.751 -15.077 1.00 25.08 33 TYR B CA 1
ATOM 3104 C C . TYR B 1 33 ? 100.519 -1.236 -15.151 1.00 24.43 33 TYR B C 1
ATOM 3105 O O . TYR B 1 33 ? 101.300 -1.006 -14.238 1.00 24.20 33 TYR B O 1
ATOM 3114 N N . ASP B 1 34 ? 100.851 -1.927 -16.241 1.00 24.83 34 ASP B N 1
ATOM 3115 C CA . ASP B 1 34 ? 102.169 -2.512 -16.421 1.00 24.96 34 ASP B CA 1
ATOM 3116 C C . ASP B 1 34 ? 103.103 -1.440 -17.003 1.00 24.03 34 ASP B C 1
ATOM 3117 O O . ASP B 1 34 ? 103.508 -1.487 -18.169 1.00 22.81 34 ASP B O 1
ATOM 3122 N N . ILE B 1 35 ? 103.413 -0.453 -16.183 1.00 21.82 35 ILE B N 1
ATOM 3123 C CA . ILE B 1 35 ? 104.174 0.718 -16.630 1.00 21.36 35 ILE B CA 1
ATOM 3124 C C . ILE B 1 35 ? 105.605 0.319 -16.945 1.00 20.36 35 ILE B C 1
ATOM 3125 O O . ILE B 1 35 ? 106.254 -0.377 -16.164 1.00 20.15 35 ILE B O 1
ATOM 3130 N N . ASP B 1 36 ? 106.110 0.756 -18.096 1.00 19.87 36 ASP B N 1
ATOM 3131 C CA . ASP B 1 36 ? 107.478 0.407 -18.469 1.00 20.56 36 ASP B CA 1
ATOM 3132 C C . ASP B 1 36 ? 108.382 1.622 -18.772 1.00 19.59 36 ASP B C 1
ATOM 3133 O O . ASP B 1 36 ? 109.531 1.450 -19.148 1.00 20.60 36 ASP B O 1
ATOM 3138 N N . TYR B 1 37 ? 107.865 2.833 -18.592 1.00 19.20 37 TYR B N 1
ATOM 3139 C CA . TYR B 1 37 ? 108.719 4.031 -18.551 1.00 18.30 37 TYR B CA 1
ATOM 3140 C C . TYR B 1 37 ? 108.004 5.068 -17.730 1.00 17.60 37 TYR B C 1
ATOM 3141 O O . TYR B 1 37 ? 106.777 5.211 -17.816 1.00 17.66 37 TYR B O 1
ATOM 3150 N N . VAL B 1 38 ? 108.764 5.825 -16.936 1.00 16.66 38 VAL B N 1
ATOM 3151 C CA . VAL B 1 38 ? 108.177 6.955 -16.227 1.00 16.36 38 VAL B CA 1
ATOM 3152 C C . VAL B 1 38 ? 108.868 8.240 -16.687 1.00 16.14 38 VAL B C 1
ATOM 3153 O O . VAL B 1 38 ? 110.088 8.346 -16.610 1.00 16.57 38 VAL B O 1
ATOM 3157 N N . ILE B 1 39 ? 108.087 9.197 -17.177 1.00 15.73 39 ILE B N 1
ATOM 3158 C CA . ILE B 1 39 ? 108.588 10.523 -17.479 1.00 16.83 39 ILE B CA 1
ATOM 3159 C C . ILE B 1 39 ? 108.113 11.517 -16.434 1.00 15.58 39 ILE B C 1
ATOM 3160 O O . ILE B 1 39 ? 106.914 11.710 -16.228 1.00 16.73 39 ILE B O 1
ATOM 3165 N N . VAL B 1 40 ? 109.065 12.184 -15.793 1.00 15.52 40 VAL B N 1
ATOM 3166 C CA . VAL B 1 40 ? 108.717 13.137 -14.745 1.00 14.47 40 VAL B CA 1
ATOM 3167 C C . VAL B 1 40 ? 108.868 14.528 -15.315 1.00 15.23 40 VAL B C 1
ATOM 3168 O O . VAL B 1 40 ? 109.950 14.902 -15.770 1.00 15.27 40 VAL B O 1
ATOM 3172 N N . SER B 1 41 ? 107.779 15.279 -15.289 1.00 14.09 41 SER B N 1
ATOM 3173 C CA . SER B 1 41 ? 107.763 16.673 -15.690 1.00 15.05 41 SER B CA 1
ATOM 3174 C C . SER B 1 41 ? 107.892 17.535 -14.424 1.00 15.43 41 SER B C 1
ATOM 3175 O O . SER B 1 41 ? 106.968 17.594 -13.610 1.00 15.22 41 SER B O 1
ATOM 3178 N N . ASN B 1 42 ? 109.039 18.192 -14.270 1.00 15.23 42 ASN B N 1
ATOM 3179 C CA . ASN B 1 42 ? 109.342 18.928 -13.060 1.00 16.68 42 ASN B CA 1
ATOM 3180 C C . ASN B 1 42 ? 110.494 19.865 -13.363 1.00 17.02 42 ASN B C 1
ATOM 3181 O O . ASN B 1 42 ? 111.472 19.449 -14.008 1.00 17.07 42 ASN B O 1
ATOM 3186 N N . SER B 1 43 ? 110.397 21.109 -12.899 1.00 17.32 43 SER B N 1
ATOM 3187 C CA . SER B 1 43 ? 111.418 22.088 -13.252 1.00 18.90 43 SER B CA 1
ATOM 3188 C C . SER B 1 43 ? 112.445 22.353 -12.154 1.00 22.75 43 SER B C 1
ATOM 3189 O O . SER B 1 43 ? 113.639 22.465 -12.443 1.00 23.10 43 SER B O 1
ATOM 3192 N N . TYR B 1 44 ? 111.990 22.414 -10.904 1.00 23.05 44 TYR B N 1
ATOM 3193 C CA . TYR B 1 44 ? 112.818 23.004 -9.827 1.00 30.28 44 TYR B CA 1
ATOM 3194 C C . TYR B 1 44 ? 113.182 22.105 -8.648 1.00 33.40 44 TYR B C 1
ATOM 3195 O O . TYR B 1 44 ? 113.669 22.609 -7.630 1.00 36.63 44 TYR B O 1
ATOM 3204 N N . SER B 1 45 ? 112.994 20.788 -8.763 1.00 34.02 45 SER B N 1
ATOM 3205 C CA . SER B 1 45 ? 113.333 19.902 -7.625 1.00 38.74 45 SER B CA 1
ATOM 3206 C C . SER B 1 45 ? 114.812 19.997 -7.240 1.00 43.17 45 SER B C 1
ATOM 3207 O O . SER B 1 45 ? 115.696 19.849 -8.092 1.00 47.34 45 SER B O 1
ATOM 3210 N N . GLY B 1 53 ? 118.720 11.632 -8.347 1.00 29.21 53 GLY B N 1
ATOM 3211 C CA . GLY B 1 53 ? 117.817 12.621 -8.952 1.00 26.77 53 GLY B CA 1
ATOM 3212 C C . GLY B 1 53 ? 116.358 12.278 -8.731 1.00 24.04 53 GLY B C 1
ATOM 3213 O O . GLY B 1 53 ? 116.025 11.141 -8.434 1.00 24.17 53 GLY B O 1
ATOM 3214 N N . LEU B 1 54 ? 115.487 13.266 -8.898 1.00 23.97 54 LEU B N 1
ATOM 3215 C CA . LEU B 1 54 ? 114.071 13.103 -8.634 1.00 24.14 54 LEU B CA 1
ATOM 3216 C C . LEU B 1 54 ? 113.454 11.905 -9.359 1.00 24.78 54 LEU B C 1
ATOM 3217 O O . LEU B 1 54 ? 112.650 11.176 -8.784 1.00 23.23 54 LEU B O 1
ATOM 3222 N N . SER B 1 55 ? 113.817 11.696 -10.621 1.00 23.07 55 SER B N 1
ATOM 3223 C CA . SER B 1 55 ? 113.156 10.620 -11.381 1.00 24.13 55 SER B CA 1
ATOM 3224 C C . SER B 1 55 ? 113.439 9.202 -10.843 1.00 23.65 55 SER B C 1
ATOM 3225 O O . SER B 1 55 ? 112.540 8.362 -10.847 1.00 23.98 55 SER B O 1
ATOM 3228 N N . SER B 1 56 ? 114.659 8.950 -10.382 1.00 24.17 56 SER B N 1
ATOM 3229 C CA . SER B 1 56 ? 115.023 7.682 -9.729 1.00 25.96 56 SER B CA 1
ATOM 3230 C C . SER B 1 56 ? 114.383 7.545 -8.359 1.00 25.29 56 SER B C 1
ATOM 3231 O O . SER B 1 56 ? 113.971 6.437 -7.952 1.00 25.51 56 SER B O 1
ATOM 3234 N N . LEU B 1 57 ? 114.329 8.655 -7.629 1.00 23.96 57 LEU B N 1
ATOM 3235 C CA . LEU B 1 57 ? 113.706 8.627 -6.310 1.00 24.63 57 LEU B CA 1
ATOM 3236 C C . LEU B 1 57 ? 112.207 8.338 -6.438 1.00 25.07 57 LEU B C 1
ATOM 3237 O O . LEU B 1 57 ? 111.646 7.613 -5.617 1.00 25.00 57 LEU B O 1
ATOM 3242 N N . ILE B 1 58 ? 111.573 8.869 -7.489 1.00 22.43 58 ILE B N 1
ATOM 3243 C CA . ILE B 1 58 ? 110.149 8.603 -7.738 1.00 23.35 58 ILE B CA 1
ATOM 3244 C C . ILE B 1 58 ? 109.881 7.135 -8.044 1.00 23.28 58 ILE B C 1
ATOM 3245 O O . ILE B 1 58 ? 108.986 6.547 -7.452 1.00 25.11 58 ILE B O 1
ATOM 3250 N N . THR B 1 59 ? 110.663 6.530 -8.937 1.00 23.04 59 THR B N 1
ATOM 3251 C CA . THR B 1 59 ? 110.417 5.124 -9.265 1.00 24.74 59 THR B CA 1
ATOM 3252 C C . THR B 1 59 ? 110.619 4.206 -8.051 1.00 26.49 59 THR B C 1
ATOM 3253 O O . THR B 1 59 ? 109.886 3.246 -7.892 1.00 28.03 59 THR B O 1
ATOM 3257 N N . THR B 1 60 ? 111.606 4.533 -7.218 1.00 27.46 60 THR B N 1
ATOM 3258 C CA . THR B 1 60 ? 111.872 3.811 -5.969 1.00 29.74 60 THR B CA 1
ATOM 3259 C C . THR B 1 60 ? 110.725 4.013 -4.973 1.00 29.26 60 THR B C 1
ATOM 3260 O O . THR B 1 60 ? 110.183 3.048 -4.440 1.00 28.30 60 THR B O 1
ATOM 3264 N N . TYR B 1 61 ? 110.325 5.266 -4.765 1.00 27.51 61 TYR B N 1
ATOM 3265 C CA . TYR B 1 61 ? 109.214 5.566 -3.858 1.00 28.54 61 TYR B CA 1
ATOM 3266 C C . TYR B 1 61 ? 107.899 4.870 -4.229 1.00 28.73 61 TYR B C 1
ATOM 3267 O O . TYR B 1 61 ? 107.093 4.536 -3.351 1.00 28.89 61 TYR B O 1
ATOM 3276 N N . LEU B 1 62 ? 107.682 4.655 -5.527 1.00 26.71 62 LEU B N 1
ATOM 3277 C CA . LEU B 1 62 ? 106.463 4.032 -6.012 1.00 27.50 62 LEU B CA 1
ATOM 3278 C C . LEU B 1 62 ? 106.589 2.518 -6.184 1.00 28.06 62 LEU B C 1
ATOM 3279 O O . LEU B 1 62 ? 105.681 1.886 -6.721 1.00 28.42 62 LEU B O 1
ATOM 3284 N N . ASN B 1 63 ? 107.704 1.955 -5.730 1.00 27.90 63 ASN B N 1
ATOM 3285 C CA . ASN B 1 63 ? 107.976 0.513 -5.846 1.00 30.48 63 ASN B CA 1
ATOM 3286 C C . ASN B 1 63 ? 107.951 0.031 -7.294 1.00 31.00 63 ASN B C 1
ATOM 3287 O O . ASN B 1 63 ? 107.493 -1.072 -7.594 1.00 28.28 63 ASN B O 1
ATOM 3292 N N . LEU B 1 64 ? 108.419 0.900 -8.192 1.00 27.53 64 LEU B N 1
ATOM 3293 C CA . LEU B 1 64 ? 108.545 0.583 -9.609 1.00 28.54 64 LEU B CA 1
ATOM 3294 C C . LEU B 1 64 ? 110.028 0.482 -9.849 1.00 30.87 64 LEU B C 1
ATOM 3295 O O . LEU B 1 64 ? 110.569 1.105 -10.779 1.00 31.80 64 LEU B O 1
ATOM 3300 N N . ASP B 1 65 ? 110.691 -0.319 -9.016 1.00 30.71 65 ASP B N 1
ATOM 3301 C CA . ASP B 1 65 ? 112.128 -0.185 -8.827 1.00 33.15 65 ASP B CA 1
ATOM 3302 C C . ASP B 1 65 ? 112.937 -0.268 -10.129 1.00 31.66 65 ASP B C 1
ATOM 3303 O O . ASP B 1 65 ? 113.838 0.548 -10.312 1.00 30.11 65 ASP B O 1
ATOM 3308 N N . TYR B 1 66 ? 112.571 -1.198 -11.028 1.00 29.85 66 TYR B N 1
ATOM 3309 C CA . TYR B 1 66 ? 113.325 -1.462 -12.267 1.00 28.78 66 TYR B CA 1
ATOM 3310 C C . TYR B 1 66 ? 112.896 -0.614 -13.477 1.00 24.15 66 TYR B C 1
ATOM 3311 O O . TYR B 1 66 ? 113.582 -0.586 -14.498 1.00 24.14 66 TYR B O 1
ATOM 3320 N N . VAL B 1 67 ? 111.768 0.069 -13.355 1.00 22.13 67 VAL B N 1
ATOM 3321 C CA . VAL B 1 67 ? 111.181 0.807 -14.493 1.00 20.31 67 VAL B CA 1
ATOM 3322 C C . VAL B 1 67 ? 112.063 2.017 -14.800 1.00 18.86 67 VAL B C 1
ATOM 3323 O O . VAL B 1 67 ? 112.316 2.820 -13.915 1.00 19.09 67 VAL B O 1
ATOM 3327 N N . PRO B 1 68 ? 112.537 2.148 -16.058 1.00 18.40 68 PRO B N 1
ATOM 3328 C CA . PRO B 1 68 ? 113.411 3.307 -16.339 1.00 18.58 68 PRO B CA 1
ATOM 3329 C C . PRO B 1 68 ? 112.664 4.632 -16.246 1.00 18.20 68 PRO B C 1
ATOM 3330 O O . PRO B 1 68 ? 111.462 4.690 -16.473 1.00 17.61 68 PRO B O 1
ATOM 3334 N N . SER B 1 69 ? 113.370 5.711 -15.910 1.00 17.30 69 SER B N 1
ATOM 3335 C CA . SER B 1 69 ? 112.724 7.008 -15.821 1.00 17.27 69 SER B CA 1
ATOM 3336 C C . SER B 1 69 ? 113.714 8.104 -16.169 1.00 17.13 69 SER B C 1
ATOM 3337 O O . SER B 1 69 ? 114.933 7.869 -16.197 1.00 17.49 69 SER B O 1
ATOM 3340 N N . LEU B 1 70 ? 113.172 9.286 -16.419 1.00 16.35 70 LEU B N 1
ATOM 3341 C CA . LEU B 1 70 ? 113.967 10.486 -16.642 1.00 16.55 70 LEU B CA 1
ATOM 3342 C C . LEU B 1 70 ? 113.089 11.682 -16.371 1.00 16.23 70 LEU B C 1
ATOM 3343 O O . LEU B 1 70 ? 111.855 11.550 -16.306 1.00 17.02 70 LEU B O 1
ATOM 3348 N N . ARG B 1 71 ? 113.711 12.835 -16.156 1.00 15.34 71 ARG B N 1
ATOM 3349 C CA . ARG B 1 71 ? 112.998 14.088 -15.937 1.00 16.87 71 ARG B CA 1
ATOM 3350 C C . ARG B 1 71 ? 113.099 14.965 -17.183 1.00 17.26 71 ARG B C 1
ATOM 3351 O O . ARG B 1 71 ? 114.182 15.079 -17.766 1.00 17.80 71 ARG B O 1
ATOM 3359 N N . VAL B 1 72 ? 111.976 15.564 -17.566 1.00 15.68 72 VAL B N 1
ATOM 3360 C CA . VAL B 1 72 ? 111.920 16.541 -18.666 1.00 16.14 72 VAL B CA 1
ATOM 3361 C C . VAL B 1 72 ? 111.660 17.905 -18.048 1.00 16.75 72 VAL B C 1
ATOM 3362 O O . VAL B 1 72 ? 110.712 18.075 -17.262 1.00 16.71 72 VAL B O 1
ATOM 3366 N N . ASP B 1 73 ? 112.513 18.876 -18.361 1.00 16.19 73 ASP B N 1
ATOM 3367 C CA . ASP B 1 73 ? 112.344 20.234 -17.885 1.00 17.16 73 ASP B CA 1
ATOM 3368 C C . ASP B 1 73 ? 112.291 21.164 -19.093 1.00 18.05 73 ASP B C 1
ATOM 3369 O O . ASP B 1 73 ? 113.207 21.156 -19.923 1.00 18.40 73 ASP B O 1
ATOM 3374 N N . ASN B 1 74 ? 111.202 21.920 -19.190 1.00 17.55 74 ASN B N 1
ATOM 3375 C CA . ASN B 1 74 ? 111.096 23.006 -20.157 1.00 17.69 74 ASN B CA 1
ATOM 3376 C C . ASN B 1 74 ? 110.344 24.102 -19.404 1.00 17.68 74 ASN B C 1
ATOM 3377 O O . ASN B 1 74 ? 109.369 24.659 -19.900 1.00 16.97 74 ASN B O 1
ATOM 3382 N N . THR B 1 75 ? 110.817 24.354 -18.170 1.00 17.27 75 THR B N 1
ATOM 3383 C CA . THR B 1 75 ? 110.186 25.291 -17.191 1.00 17.30 75 THR B CA 1
ATOM 3384 C C . THR B 1 75 ? 108.652 25.241 -17.283 1.00 16.12 75 THR B C 1
ATOM 3385 O O . THR B 1 75 ? 108.107 24.158 -17.151 1.00 16.49 75 THR B O 1
ATOM 3389 N N . SER B 1 76 ? 107.961 26.362 -17.514 1.00 16.12 76 SER B N 1
ATOM 3390 C CA . SER B 1 76 ? 106.480 26.317 -17.536 1.00 17.39 76 SER B CA 1
ATOM 3391 C C . SER B 1 76 ? 105.877 25.512 -18.682 1.00 16.90 76 SER B C 1
ATOM 3392 O O . SER B 1 76 ? 104.698 25.182 -18.639 1.00 18.21 76 SER B O 1
ATOM 3395 N N . GLY B 1 77 ? 106.703 25.180 -19.670 1.00 17.12 77 GLY B N 1
ATOM 3396 C CA . GLY B 1 77 ? 106.298 24.293 -20.760 1.00 15.77 77 GLY B CA 1
ATOM 3397 C C . GLY B 1 77 ? 106.655 22.831 -20.538 1.00 16.15 77 GLY B C 1
ATOM 3398 O O . GLY B 1 77 ? 106.593 22.019 -21.466 1.00 15.74 77 GLY B O 1
ATOM 3399 N N . SER B 1 78 ? 107.058 22.462 -19.312 1.00 14.43 78 SER B N 1
ATOM 3400 C CA . SER B 1 78 ? 107.566 21.103 -19.095 1.00 14.21 78 SER B CA 1
ATOM 3401 C C . SER B 1 78 ? 106.542 20.005 -19.377 1.00 14.43 78 SER B C 1
ATOM 3402 O O . SER B 1 78 ? 106.900 18.971 -19.916 1.00 15.34 78 SER B O 1
ATOM 3405 N N . GLY B 1 79 ? 105.289 20.206 -18.972 1.00 14.90 79 GLY B N 1
ATOM 3406 C CA . GLY B 1 79 ? 104.269 19.136 -19.082 1.00 14.46 79 GLY B CA 1
ATOM 3407 C C . GLY B 1 79 ? 104.020 18.775 -20.548 1.00 15.94 79 GLY B C 1
ATOM 3408 O O . GLY B 1 79 ? 103.937 17.595 -20.890 1.00 15.62 79 GLY B O 1
ATOM 3409 N N . GLY B 1 80 ? 103.924 19.799 -21.387 1.00 16.49 80 GLY B N 1
ATOM 3410 C CA . GLY B 1 80 ? 103.736 19.597 -22.837 1.00 16.62 80 GLY B CA 1
ATOM 3411 C C . GLY B 1 80 ? 104.896 18.833 -23.436 1.00 16.87 80 GLY B C 1
ATOM 3412 O O . GLY B 1 80 ? 104.689 17.852 -24.159 1.00 15.53 80 GLY B O 1
ATOM 3413 N N . SER B 1 81 ? 106.128 19.259 -23.128 1.00 16.01 81 SER B N 1
ATOM 3414 C CA . SER B 1 81 ? 107.323 18.578 -23.629 1.00 15.50 81 SER B CA 1
ATOM 3415 C C . SER B 1 81 ? 107.395 17.122 -23.160 1.00 15.49 81 SER B C 1
ATOM 3416 O O . SER B 1 81 ? 107.801 16.230 -23.894 1.00 15.89 81 SER B O 1
ATOM 3419 N N . ALA B 1 82 ? 106.972 16.868 -21.915 1.00 14.67 82 ALA B N 1
ATOM 3420 C CA . ALA B 1 82 ? 107.042 15.539 -21.354 1.00 14.21 82 ALA B CA 1
ATOM 3421 C C . ALA B 1 82 ? 106.076 14.596 -22.079 1.00 13.69 82 ALA B C 1
ATOM 3422 O O . ALA B 1 82 ? 106.375 13.417 -22.278 1.00 14.49 82 ALA B O 1
ATOM 3424 N N . ILE B 1 83 ? 104.911 15.130 -22.396 1.00 14.50 83 ILE B N 1
ATOM 3425 C CA . ILE B 1 83 ? 103.908 14.369 -23.129 1.00 14.92 83 ILE B CA 1
ATOM 3426 C C . ILE B 1 83 ? 104.424 14.011 -24.527 1.00 15.22 83 ILE B C 1
ATOM 3427 O O . ILE B 1 83 ? 104.230 12.871 -24.959 1.00 15.10 83 ILE B O 1
ATOM 3432 N N . LEU B 1 84 ? 105.091 14.962 -25.184 1.00 15.21 84 LEU B N 1
ATOM 3433 C CA . LEU B 1 84 ? 105.700 14.681 -26.502 1.00 15.81 84 LEU B CA 1
ATOM 3434 C C . LEU B 1 84 ? 106.719 13.561 -26.395 1.00 15.46 84 LEU B C 1
ATOM 3435 O O . LEU B 1 84 ? 106.733 12.629 -27.206 1.00 16.11 84 LEU B O 1
ATOM 3440 N N . VAL B 1 85 ? 107.594 13.626 -25.381 1.00 15.69 85 VAL B N 1
ATOM 3441 C CA . VAL B 1 85 ? 108.560 12.562 -25.155 1.00 15.63 85 VAL B CA 1
ATOM 3442 C C . VAL B 1 85 ? 107.883 11.214 -24.941 1.00 15.44 85 VAL B C 1
ATOM 3443 O O . VAL B 1 85 ? 108.307 10.198 -25.526 1.00 15.82 85 VAL B O 1
ATOM 3447 N N . ALA B 1 86 ? 106.827 11.189 -24.117 1.00 15.44 86 ALA B N 1
ATOM 3448 C CA . ALA B 1 86 ? 106.098 9.943 -23.905 1.00 15.24 86 ALA B CA 1
ATOM 3449 C C . ALA B 1 86 ? 105.521 9.392 -25.238 1.00 15.37 86 ALA B C 1
ATOM 3450 O O . ALA B 1 86 ? 105.655 8.198 -25.534 1.00 15.93 86 ALA B O 1
ATOM 3452 N N . LYS B 1 87 ? 104.910 10.271 -26.018 1.00 16.72 87 LYS B N 1
ATOM 3453 C CA . LYS B 1 87 ? 104.363 9.899 -27.352 1.00 17.15 87 LYS B CA 1
ATOM 3454 C C . LYS B 1 87 ? 105.456 9.263 -28.215 1.00 17.07 87 LYS B C 1
ATOM 3455 O O . LYS B 1 87 ? 105.233 8.220 -28.851 1.00 17.91 87 LYS B O 1
ATOM 3461 N N A SER B 1 88 ? 106.631 9.883 -28.231 0.50 17.50 88 SER B N 1
ATOM 3462 N N B SER B 1 88 ? 106.637 9.884 -28.244 0.50 17.40 88 SER B N 1
ATOM 3463 C CA A SER B 1 88 ? 107.708 9.403 -29.076 0.50 17.51 88 SER B CA 1
ATOM 3464 C CA B SER B 1 88 ? 107.711 9.386 -29.101 0.50 17.33 88 SER B CA 1
ATOM 3465 C C A SER B 1 88 ? 108.224 8.065 -28.601 0.50 16.72 88 SER B C 1
ATOM 3466 C C B SER B 1 88 ? 108.263 8.065 -28.604 0.50 16.66 88 SER B C 1
ATOM 3467 O O A SER B 1 88 ? 108.492 7.192 -29.420 0.50 16.80 88 SER B O 1
ATOM 3468 O O B SER B 1 88 ? 108.600 7.203 -29.412 0.50 16.73 88 SER B O 1
ATOM 3473 N N . LEU B 1 89 ? 108.346 7.878 -27.283 1.00 15.48 89 LEU B N 1
ATOM 3474 C CA . LEU B 1 89 ? 108.831 6.609 -26.758 1.00 15.13 89 LEU B CA 1
ATOM 3475 C C . LEU B 1 89 ? 107.875 5.464 -27.146 1.00 16.11 89 LEU B C 1
ATOM 3476 O O . LEU B 1 89 ? 108.318 4.359 -27.444 1.00 17.71 89 LEU B O 1
ATOM 3481 N N . LEU B 1 90 ? 106.581 5.758 -27.123 1.00 17.88 90 LEU B N 1
ATOM 3482 C CA . LEU B 1 90 ? 105.569 4.756 -27.476 1.00 17.60 90 LEU B CA 1
ATOM 3483 C C . LEU B 1 90 ? 105.648 4.437 -28.982 1.00 18.20 90 LEU B C 1
ATOM 3484 O O . LEU B 1 90 ? 105.682 3.283 -29.368 1.00 18.72 90 LEU B O 1
ATOM 3489 N N . GLU B 1 91 ? 105.669 5.480 -29.793 1.00 19.73 91 GLU B N 1
ATOM 3490 C CA . GLU B 1 91 ? 105.614 5.309 -31.261 1.00 20.33 91 GLU B CA 1
ATOM 3491 C C . GLU B 1 91 ? 106.892 4.657 -31.818 1.00 22.73 91 GLU B C 1
ATOM 3492 O O . GLU B 1 91 ? 106.842 3.913 -32.818 1.00 22.64 91 GLU B O 1
ATOM 3498 N N . SER B 1 92 ? 108.031 4.909 -31.169 1.00 20.95 92 SER B N 1
ATOM 3499 C CA . SER B 1 92 ? 109.306 4.291 -31.562 1.00 22.04 92 SER B CA 1
ATOM 3500 C C . SER B 1 92 ? 109.435 2.857 -31.050 1.00 22.16 92 SER B C 1
ATOM 3501 O O . SER B 1 92 ? 110.425 2.167 -31.338 1.00 22.94 92 SER B O 1
ATOM 3504 N N . LYS B 1 93 ? 108.449 2.414 -30.257 1.00 22.19 93 LYS B N 1
ATOM 3505 C CA . LYS B 1 93 ? 108.425 1.080 -29.630 1.00 23.11 93 LYS B CA 1
ATOM 3506 C C . LYS B 1 93 ? 109.447 0.878 -28.519 1.00 21.72 93 LYS B C 1
ATOM 3507 O O . LYS B 1 93 ? 109.739 -0.250 -28.133 1.00 22.66 93 LYS B O 1
ATOM 3513 N N . GLU B 1 94 ? 109.989 1.977 -27.994 1.00 20.32 94 GLU B N 1
ATOM 3514 C CA . GLU B 1 94 ? 110.921 1.892 -26.889 1.00 22.14 94 GLU B CA 1
ATOM 3515 C C . GLU B 1 94 ? 110.158 1.562 -25.621 1.00 21.40 94 GLU B C 1
ATOM 3516 O O . GLU B 1 94 ? 110.684 0.931 -24.727 1.00 23.29 94 GLU B O 1
ATOM 3522 N N . ALA B 1 95 ? 108.888 1.937 -25.588 1.00 19.35 95 ALA B N 1
ATOM 3523 C CA . ALA B 1 95 ? 108.015 1.639 -24.454 1.00 20.47 95 ALA B CA 1
ATOM 3524 C C . ALA B 1 95 ? 106.614 1.259 -24.955 1.00 20.23 95 ALA B C 1
ATOM 3525 O O . ALA B 1 95 ? 106.221 1.625 -26.076 1.00 20.70 95 ALA B O 1
ATOM 3527 N N . ASN B 1 96 ? 105.860 0.567 -24.100 1.00 21.59 96 ASN B N 1
ATOM 3528 C CA . ASN B 1 96 ? 104.462 0.220 -24.375 1.00 22.44 96 ASN B CA 1
ATOM 3529 C C . ASN B 1 96 ? 103.438 0.900 -23.466 1.00 20.65 96 ASN B C 1
ATOM 3530 O O . ASN B 1 96 ? 102.273 1.081 -23.854 1.00 20.36 96 ASN B O 1
ATOM 3535 N N . THR B 1 97 ? 103.850 1.270 -22.252 1.00 19.16 97 THR B N 1
ATOM 3536 C CA . THR B 1 97 ? 102.894 1.851 -21.296 1.00 19.58 97 THR B CA 1
ATOM 3537 C C . THR B 1 97 ? 103.619 2.916 -20.463 1.00 18.63 97 THR B C 1
ATOM 3538 O O . THR B 1 97 ? 104.338 2.582 -19.512 1.00 19.21 97 THR B O 1
ATOM 3542 N N . VAL B 1 98 ? 103.448 4.172 -20.849 1.00 17.41 98 VAL B N 1
ATOM 3543 C CA . VAL B 1 98 ? 104.252 5.260 -20.246 1.00 17.47 98 VAL B CA 1
ATOM 3544 C C . VAL B 1 98 ? 103.422 6.020 -19.221 1.00 17.08 98 VAL B C 1
ATOM 3545 O O . VAL B 1 98 ? 102.298 6.427 -19.499 1.00 17.95 98 VAL B O 1
ATOM 3549 N N . LEU B 1 99 ? 103.985 6.211 -18.026 1.00 16.50 99 LEU B N 1
ATOM 3550 C CA . LEU B 1 99 ? 103.358 7.074 -17.035 1.00 16.15 99 LEU B CA 1
ATOM 3551 C C . LEU B 1 99 ? 104.067 8.408 -17.099 1.00 15.71 99 LEU B C 1
ATOM 3552 O O . LEU B 1 99 ? 105.294 8.446 -16.949 1.00 16.40 99 LEU B O 1
ATOM 3557 N N . VAL B 1 100 ? 103.312 9.475 -17.308 1.00 15.40 100 VAL B N 1
ATOM 3558 C CA . VAL B 1 100 ? 103.860 10.817 -17.226 1.00 16.48 100 VAL B CA 1
ATOM 3559 C C . VAL B 1 100 ? 103.355 11.411 -15.924 1.00 15.79 100 VAL B C 1
ATOM 3560 O O . VAL B 1 100 ? 102.160 11.503 -15.724 1.00 16.10 100 VAL B O 1
ATOM 3564 N N A VAL B 1 101 ? 104.287 11.794 -15.046 0.50 15.55 101 VAL B N 1
ATOM 3565 N N B VAL B 1 101 ? 104.267 11.833 -15.051 0.50 16.29 101 VAL B N 1
ATOM 3566 C CA A VAL B 1 101 ? 103.932 12.510 -13.814 0.50 14.74 101 VAL B CA 1
ATOM 3567 C CA B VAL B 1 101 ? 103.845 12.493 -13.811 0.50 15.86 101 VAL B CA 1
ATOM 3568 C C A VAL B 1 101 ? 104.438 13.946 -13.914 0.50 14.78 101 VAL B C 1
ATOM 3569 C C B VAL B 1 101 ? 104.413 13.911 -13.752 0.50 15.48 101 VAL B C 1
ATOM 3570 O O A VAL B 1 101 ? 105.638 14.165 -14.083 0.50 15.24 101 VAL B O 1
ATOM 3571 O O B VAL B 1 101 ? 105.632 14.082 -13.662 0.50 15.90 101 VAL B O 1
ATOM 3578 N N . GLY B 1 102 ? 103.529 14.906 -13.828 1.00 14.80 102 GLY B N 1
ATOM 3579 C CA . GLY B 1 102 ? 103.906 16.309 -13.731 1.00 14.83 102 GLY B CA 1
ATOM 3580 C C . GLY B 1 102 ? 103.708 16.691 -12.271 1.00 15.76 102 GLY B C 1
ATOM 3581 O O . GLY B 1 102 ? 102.651 16.423 -11.684 1.00 16.32 102 GLY B O 1
ATOM 3582 N N . VAL B 1 103 ? 104.740 17.266 -11.678 1.00 16.16 103 VAL B N 1
ATOM 3583 C CA . VAL B 1 103 ? 104.674 17.586 -10.249 1.00 16.28 103 VAL B CA 1
ATOM 3584 C C . VAL B 1 103 ? 105.572 18.781 -9.965 1.00 16.72 103 VAL B C 1
ATOM 3585 O O . VAL B 1 103 ? 106.638 18.904 -10.559 1.00 16.88 103 VAL B O 1
ATOM 3589 N N . GLU B 1 104 ? 105.127 19.658 -9.078 1.00 16.50 104 GLU B N 1
ATOM 3590 C CA . GLU B 1 104 ? 105.970 20.755 -8.618 1.00 16.94 104 GLU B CA 1
ATOM 3591 C C . GLU B 1 104 ? 105.611 21.087 -7.181 1.00 18.05 104 GLU B C 1
ATOM 3592 O O . GLU B 1 104 ? 104.428 21.138 -6.802 1.00 16.40 104 GLU B O 1
ATOM 3598 N N . LYS B 1 105 ? 106.659 21.334 -6.405 1.00 19.55 105 LYS B N 1
ATOM 3599 C CA . LYS B 1 105 ? 106.503 21.784 -5.033 1.00 21.71 105 LYS B CA 1
ATOM 3600 C C . LYS B 1 105 ? 107.206 23.133 -4.965 1.00 22.84 105 LYS B C 1
ATOM 3601 O O . LYS B 1 105 ? 108.416 23.198 -5.015 1.00 26.31 105 LYS B O 1
ATOM 3615 N N . SER B 1 107 ? 106.025 25.742 -2.787 1.00 32.39 107 SER B N 1
ATOM 3616 C CA . SER B 1 107 ? 105.586 26.391 -1.551 1.00 41.49 107 SER B CA 1
ATOM 3617 C C . SER B 1 107 ? 106.720 26.918 -0.660 1.00 46.32 107 SER B C 1
ATOM 3618 O O . SER B 1 107 ? 106.655 28.059 -0.197 1.00 52.00 107 SER B O 1
ATOM 3621 N N . GLU B 1 108 ? 107.747 26.098 -0.429 1.00 51.30 108 GLU B N 1
ATOM 3622 C CA . GLU B 1 108 ? 108.791 26.408 0.570 1.00 54.57 108 GLU B CA 1
ATOM 3623 C C . GLU B 1 108 ? 110.015 27.162 0.030 1.00 56.26 108 GLU B C 1
ATOM 3624 O O . GLU B 1 108 ? 110.057 27.578 -1.134 1.00 57.37 108 GLU B O 1
ATOM 3626 N N . ILE B 1 117 ? 111.933 31.570 -13.382 1.00 57.78 117 ILE B N 1
ATOM 3627 C CA . ILE B 1 117 ? 111.851 32.123 -14.729 1.00 58.29 117 ILE B CA 1
ATOM 3628 C C . ILE B 1 117 ? 111.860 33.652 -14.705 1.00 56.91 117 ILE B C 1
ATOM 3629 O O . ILE B 1 117 ? 111.009 34.284 -14.075 1.00 56.11 117 ILE B O 1
ATOM 3631 N N . ILE B 1 118 ? 112.851 34.226 -15.379 1.00 53.05 118 ILE B N 1
ATOM 3632 C CA . ILE B 1 118 ? 112.995 35.678 -15.544 1.00 52.75 118 ILE B CA 1
ATOM 3633 C C . ILE B 1 118 ? 113.400 35.910 -16.994 1.00 48.93 118 ILE B C 1
ATOM 3634 O O . ILE B 1 118 ? 113.775 34.966 -17.686 1.00 49.75 118 ILE B O 1
ATOM 3639 N N . SER B 1 119 ? 113.329 37.152 -17.459 1.00 45.81 119 SER B N 1
ATOM 3640 C CA . SER B 1 119 ? 113.652 37.446 -18.851 1.00 44.20 119 SER B CA 1
ATOM 3641 C C . SER B 1 119 ? 114.571 38.660 -18.990 1.00 43.05 119 SER B C 1
ATOM 3642 O O . SER B 1 119 ? 114.423 39.651 -18.277 1.00 42.36 119 SER B O 1
ATOM 3645 N N . SER B 1 120 ? 115.527 38.572 -19.910 1.00 42.81 120 SER B N 1
ATOM 3646 C CA . SER B 1 120 ? 116.390 39.708 -20.233 1.00 43.36 120 SER B CA 1
ATOM 3647 C C . SER B 1 120 ? 115.713 40.642 -21.226 1.00 43.22 120 SER B C 1
ATOM 3648 O O . SER B 1 120 ? 115.043 40.188 -22.166 1.00 39.17 120 SER B O 1
ATOM 3651 N N . LEU B 1 121 ? 115.883 41.945 -20.994 1.00 48.00 121 LEU B N 1
ATOM 3652 C CA . LEU B 1 121 ? 115.512 42.996 -21.945 1.00 51.38 121 LEU B CA 1
ATOM 3653 C C . LEU B 1 121 ? 116.800 43.584 -22.513 1.00 54.56 121 LEU B C 1
ATOM 3654 O O . LEU B 1 121 ? 117.658 44.060 -21.763 1.00 53.41 121 LEU B O 1
ATOM 3659 N N . LEU B 1 122 ? 116.939 43.526 -23.836 1.00 59.53 122 LEU B N 1
ATOM 3660 C CA . LEU B 1 122 ? 118.180 43.915 -24.505 1.00 63.80 122 LEU B CA 1
ATOM 3661 C C . LEU B 1 122 ? 117.923 44.992 -25.550 1.00 66.92 122 LEU B C 1
ATOM 3662 O O . LEU B 1 122 ? 117.525 44.696 -26.679 1.00 69.17 122 LEU B O 1
ATOM 3667 N N . PRO B 1 123 ? 118.147 46.243 -25.145 1.00 69.74 123 PRO B N 1
ATOM 3668 C CA . PRO B 1 123 ? 117.910 47.414 -25.987 1.00 70.62 123 PRO B CA 1
ATOM 3669 C C . PRO B 1 123 ? 119.211 47.929 -26.594 1.00 70.59 123 PRO B C 1
ATOM 3670 O O . PRO B 1 123 ? 119.554 47.584 -27.725 1.00 71.13 123 PRO B O 1
ATOM 3672 N N . ARG B 1 127 ? 118.932 44.671 -18.525 1.00 53.09 127 ARG B N 1
ATOM 3673 C CA . ARG B 1 127 ? 117.823 44.722 -17.580 1.00 52.77 127 ARG B CA 1
ATOM 3674 C C . ARG B 1 127 ? 117.053 43.394 -17.511 1.00 54.16 127 ARG B C 1
ATOM 3675 O O . ARG B 1 127 ? 116.659 42.831 -18.544 1.00 55.58 127 ARG B O 1
ATOM 3677 N N . ILE B 1 128 ? 116.859 42.901 -16.288 1.00 50.65 128 ILE B N 1
ATOM 3678 C CA . ILE B 1 128 ? 116.066 41.699 -16.020 1.00 50.77 128 ILE B CA 1
ATOM 3679 C C . ILE B 1 128 ? 114.632 42.111 -15.685 1.00 49.71 128 ILE B C 1
ATOM 3680 O O . ILE B 1 128 ? 114.416 43.006 -14.860 1.00 51.91 128 ILE B O 1
ATOM 3685 N N . ALA B 1 129 ? 113.659 41.463 -16.325 1.00 44.88 129 ALA B N 1
ATOM 3686 C CA . ALA B 1 129 ? 112.235 41.702 -16.054 1.00 41.11 129 ALA B CA 1
ATOM 3687 C C . ALA B 1 129 ? 111.530 40.397 -15.683 1.00 40.18 129 ALA B C 1
ATOM 3688 O O . ALA B 1 129 ? 111.822 39.331 -16.243 1.00 38.90 129 ALA B O 1
ATOM 3690 N N . SER B 1 130 ? 110.604 40.479 -14.731 1.00 36.03 130 SER B N 1
ATOM 3691 C CA . SER B 1 130 ? 109.846 39.311 -14.301 1.00 32.66 130 SER B CA 1
ATOM 3692 C C . SER B 1 130 ? 108.738 39.060 -15.327 1.00 30.44 130 SER B C 1
ATOM 3693 O O . SER B 1 130 ? 108.348 39.987 -16.043 1.00 29.71 130 SER B O 1
ATOM 3696 N N . LEU B 1 131 ? 108.217 37.834 -15.389 1.00 30.29 131 LEU B N 1
ATOM 3697 C CA . LEU B 1 131 ? 107.075 37.541 -16.275 1.00 28.40 131 LEU B CA 1
ATOM 3698 C C . LEU B 1 131 ? 105.859 38.453 -16.012 1.00 26.91 131 LEU B C 1
ATOM 3699 O O . LEU B 1 131 ? 105.249 38.950 -16.969 1.00 24.91 131 LEU B O 1
ATOM 3704 N N . PRO B 1 132 ? 105.499 38.683 -14.726 1.00 25.67 132 PRO B N 1
ATOM 3705 C CA . PRO B 1 132 ? 104.356 39.579 -14.498 1.00 25.71 132 PRO B CA 1
ATOM 3706 C C . PRO B 1 132 ? 104.533 40.981 -15.084 1.00 26.23 132 PRO B C 1
ATOM 3707 O O . PRO B 1 132 ? 103.553 41.569 -15.575 1.00 26.38 132 PRO B O 1
ATOM 3711 N N A SER B 1 133 ? 105.761 41.508 -15.032 0.50 26.45 133 SER B N 1
ATOM 3712 N N B SER B 1 133 ? 105.764 41.501 -15.044 0.50 27.16 133 SER B N 1
ATOM 3713 C CA A SER B 1 133 ? 106.071 42.809 -15.627 0.50 26.83 133 SER B CA 1
ATOM 3714 C CA B SER B 1 133 ? 106.086 42.810 -15.621 0.50 28.27 133 SER B CA 1
ATOM 3715 C C A SER B 1 133 ? 105.840 42.823 -17.136 0.50 27.49 133 SER B C 1
ATOM 3716 C C B SER B 1 133 ? 105.949 42.862 -17.146 0.50 28.36 133 SER B C 1
ATOM 3717 O O A SER B 1 133 ? 105.294 43.791 -17.678 0.50 28.90 133 SER B O 1
ATOM 3718 O O B SER B 1 133 ? 105.595 43.902 -17.711 0.50 29.83 133 SER B O 1
ATOM 3723 N N . LEU B 1 134 ? 106.242 41.755 -17.819 1.00 26.50 134 LEU B N 1
ATOM 3724 C CA . LEU B 1 134 ? 106.065 41.688 -19.276 1.00 26.17 134 LEU B CA 1
ATOM 3725 C C . LEU B 1 134 ? 104.587 41.639 -19.632 1.00 25.51 134 LEU B C 1
ATOM 3726 O O . LEU B 1 134 ? 104.154 42.272 -20.595 1.00 25.10 134 LEU B O 1
ATOM 3731 N N . ALA B 1 135 ? 103.806 40.928 -18.819 1.00 22.71 135 ALA B N 1
ATOM 3732 C CA . ALA B 1 135 ? 102.371 40.822 -19.071 1.00 22.81 135 ALA B CA 1
ATOM 3733 C C . ALA B 1 135 ? 101.691 42.193 -19.018 1.00 21.68 135 ALA B C 1
ATOM 3734 O O . ALA B 1 135 ? 100.812 42.476 -19.827 1.00 21.70 135 ALA B O 1
ATOM 3736 N N . SER B 1 136 ? 102.108 43.049 -18.079 1.00 23.43 136 SER B N 1
ATOM 3737 C CA . SER B 1 136 ? 101.513 44.383 -17.963 1.00 24.54 136 SER B CA 1
ATOM 3738 C C . SER B 1 136 ? 101.888 45.244 -19.159 1.00 25.99 136 SER B C 1
ATOM 3739 O O . SER B 1 136 ? 101.074 46.046 -19.629 1.00 27.62 136 SER B O 1
ATOM 3742 N N . ILE B 1 137 ? 103.092 45.031 -19.692 1.00 24.78 137 ILE B N 1
ATOM 3743 C CA . ILE B 1 137 ? 103.487 45.732 -20.907 1.00 25.94 137 ILE B CA 1
ATOM 3744 C C . ILE B 1 137 ? 102.589 45.313 -22.072 1.00 26.46 137 ILE B C 1
ATOM 3745 O O . ILE B 1 137 ? 102.116 46.169 -22.833 1.00 27.72 137 ILE B O 1
ATOM 3750 N N . SER B 1 138 ? 102.313 44.010 -22.188 1.00 24.95 138 SER B N 1
ATOM 3751 C CA . SER B 1 138 ? 101.419 43.523 -23.238 1.00 24.68 138 SER B CA 1
ATOM 3752 C C . SER B 1 138 ? 99.990 44.020 -23.041 1.00 24.30 138 SER B C 1
ATOM 3753 O O . SER B 1 138 ? 99.286 44.285 -24.020 1.00 23.80 138 SER B O 1
ATOM 3756 N N . ALA B 1 139 ? 99.539 44.085 -21.789 1.00 23.18 139 ALA B N 1
ATOM 3757 C CA . ALA B 1 139 ? 98.182 44.560 -21.527 1.00 23.92 139 ALA B CA 1
ATOM 3758 C C . ALA B 1 139 ? 98.028 46.004 -22.012 1.00 24.16 139 ALA B C 1
ATOM 3759 O O . ALA B 1 139 ? 97.061 46.338 -22.704 1.00 24.80 139 ALA B O 1
ATOM 3761 N N . ILE B 1 140 ? 98.996 46.842 -21.668 1.00 24.86 140 ILE B N 1
ATOM 3762 C CA . ILE B 1 140 ? 98.964 48.260 -22.050 1.00 27.03 140 ILE B CA 1
ATOM 3763 C C . ILE B 1 140 ? 98.995 48.398 -23.566 1.00 26.20 140 ILE B C 1
ATOM 3764 O O . ILE B 1 140 ? 98.226 49.165 -24.146 1.00 27.83 140 ILE B O 1
ATOM 3769 N N . GLU B 1 141 ? 99.873 47.635 -24.197 1.00 26.67 141 GLU B N 1
ATOM 3770 C CA . GLU B 1 141 ? 100.072 47.744 -25.639 1.00 27.94 141 GLU B CA 1
ATOM 3771 C C . GLU B 1 141 ? 98.885 47.190 -26.423 1.00 27.76 141 GLU B C 1
ATOM 3772 O O . GLU B 1 141 ? 98.478 47.757 -27.439 1.00 29.21 141 GLU B O 1
ATOM 3778 N N . TYR B 1 142 ? 98.331 46.076 -25.954 1.00 25.53 142 TYR B N 1
ATOM 3779 C CA . TYR B 1 142 ? 97.113 45.507 -26.535 1.00 24.93 142 TYR B CA 1
ATOM 3780 C C . TYR B 1 142 ? 95.927 46.489 -26.476 1.00 25.95 142 TYR B C 1
ATOM 3781 O O . TYR B 1 142 ? 95.194 46.649 -27.460 1.00 27.45 142 TYR B O 1
ATOM 3798 N N . ARG B 1 144 ? 96.116 49.841 -26.208 1.00 27.45 144 ARG B N 1
ATOM 3799 C CA . ARG B 1 144 ? 96.418 51.017 -27.053 1.00 29.75 144 ARG B CA 1
ATOM 3800 C C . ARG B 1 144 ? 96.221 50.673 -28.532 1.00 30.37 144 ARG B C 1
ATOM 3801 O O . ARG B 1 144 ? 95.515 51.378 -29.266 1.00 29.88 144 ARG B O 1
ATOM 3809 N N . LYS B 1 145 ? 96.827 49.571 -28.950 1.00 30.12 145 LYS B N 1
ATOM 3810 C CA . LYS B 1 145 ? 96.795 49.151 -30.347 1.00 31.34 145 LYS B CA 1
ATOM 3811 C C . LYS B 1 145 ? 95.393 48.836 -30.880 1.00 32.25 145 LYS B C 1
ATOM 3812 O O . LYS B 1 145 ? 95.047 49.236 -32.004 1.00 30.19 145 LYS B O 1
ATOM 3818 N N . PHE B 1 146 ? 94.584 48.137 -30.086 1.00 28.59 146 PHE B N 1
ATOM 3819 C CA . PHE B 1 146 ? 93.340 47.570 -30.598 1.00 29.58 146 PHE B CA 1
ATOM 3820 C C . PHE B 1 146 ? 92.076 48.238 -30.033 1.00 28.91 146 PHE B C 1
ATOM 3821 O O . PHE B 1 146 ? 90.953 47.799 -30.304 1.00 29.09 146 PHE B O 1
ATOM 3829 N N . ASN B 1 147 ? 92.277 49.301 -29.257 1.00 31.95 147 ASN B N 1
ATOM 3830 C CA . ASN B 1 147 ? 91.185 49.977 -28.531 1.00 35.12 147 ASN B CA 1
ATOM 3831 C C . ASN B 1 147 ? 90.334 48.999 -27.735 1.00 34.70 147 ASN B C 1
ATOM 3832 O O . ASN B 1 147 ? 89.100 49.069 -27.739 1.00 36.14 147 ASN B O 1
ATOM 3837 N N . ALA B 1 148 ? 91.013 48.059 -27.078 1.00 31.00 148 ALA B N 1
ATOM 3838 C CA . ALA B 1 148 ? 90.362 47.082 -26.212 1.00 28.43 148 ALA B CA 1
ATOM 3839 C C . ALA B 1 148 ? 90.145 47.759 -24.866 1.00 27.19 148 ALA B C 1
ATOM 3840 O O . ALA B 1 148 ? 91.055 48.416 -24.358 1.00 27.77 148 ALA B O 1
ATOM 3842 N N . PRO B 1 149 ? 88.940 47.620 -24.287 1.00 26.99 149 PRO B N 1
ATOM 3843 C CA . PRO B 1 149 ? 88.706 48.205 -22.962 1.00 28.25 149 PRO B CA 1
ATOM 3844 C C . PRO B 1 149 ? 89.396 47.385 -21.850 1.00 25.75 149 PRO B C 1
ATOM 3845 O O . PRO B 1 149 ? 89.545 46.169 -21.987 1.00 25.84 149 PRO B O 1
ATOM 3849 N N . ARG B 1 150 ? 89.820 48.071 -20.785 1.00 26.41 150 ARG B N 1
ATOM 3850 C CA . ARG B 1 150 ? 90.420 47.436 -19.608 1.00 25.87 150 ARG B CA 1
ATOM 3851 C C . ARG B 1 150 ? 89.591 46.252 -19.114 1.00 27.01 150 ARG B C 1
ATOM 3852 O O . ARG B 1 150 ? 90.138 45.224 -18.677 1.00 24.76 150 ARG B O 1
ATOM 3860 N N . GLU B 1 151 ? 88.269 46.384 -19.223 1.00 25.03 151 GLU B N 1
ATOM 3861 C CA . GLU B 1 151 ? 87.341 45.376 -18.726 1.00 26.38 151 GLU B CA 1
ATOM 3862 C C . GLU B 1 151 ? 87.411 44.055 -19.462 1.00 24.63 151 GLU B C 1
ATOM 3863 O O . GLU B 1 151 ? 87.159 43.014 -18.863 1.00 23.46 151 GLU B O 1
ATOM 3869 N N A SER B 1 152 ? 87.748 44.096 -20.757 0.50 22.92 152 SER B N 1
ATOM 3870 N N B SER B 1 152 ? 87.741 44.099 -20.752 0.50 24.94 152 SER B N 1
ATOM 3871 C CA A SER B 1 152 ? 87.888 42.880 -21.569 0.50 21.43 152 SER B CA 1
ATOM 3872 C CA B SER B 1 152 ? 87.874 42.891 -21.563 0.50 24.71 152 SER B CA 1
ATOM 3873 C C A SER B 1 152 ? 88.990 41.973 -21.006 0.50 21.81 152 SER B C 1
ATOM 3874 C C B SER B 1 152 ? 88.997 41.980 -21.032 0.50 23.77 152 SER B C 1
ATOM 3875 O O A SER B 1 152 ? 88.870 40.750 -21.020 0.50 21.59 152 SER B O 1
ATOM 3876 O O B SER B 1 152 ? 88.892 40.756 -21.086 0.50 23.43 152 SER B O 1
ATOM 3881 N N . ILE B 1 153 ? 90.048 42.595 -20.499 1.00 22.19 153 ILE B N 1
ATOM 3882 C CA . ILE B 1 153 ? 91.190 41.866 -19.915 1.00 21.80 153 ILE B CA 1
ATOM 3883 C C . ILE B 1 153 ? 90.815 41.323 -18.525 1.00 21.10 153 ILE B C 1
ATOM 3884 O O . ILE B 1 153 ? 91.046 40.137 -18.211 1.00 21.99 153 ILE B O 1
ATOM 3889 N N . ALA B 1 154 ? 90.223 42.172 -17.692 1.00 21.99 154 ALA B N 1
ATOM 3890 C CA . ALA B 1 154 ? 89.748 41.705 -16.370 1.00 20.80 154 ALA B CA 1
ATOM 3891 C C . ALA B 1 154 ? 88.683 40.608 -16.438 1.00 21.11 154 ALA B C 1
ATOM 3892 O O . ALA B 1 154 ? 88.596 39.754 -15.541 1.00 19.39 154 ALA B O 1
ATOM 3894 N N . GLN B 1 155 ? 87.845 40.636 -17.474 1.00 20.69 155 GLN B N 1
ATOM 3895 C CA . GLN B 1 155 ? 86.775 39.646 -17.631 1.00 20.09 155 GLN B CA 1
ATOM 3896 C C . GLN B 1 155 ? 87.303 38.228 -17.783 1.00 19.53 155 GLN B C 1
ATOM 3897 O O . GLN B 1 155 ? 86.618 37.273 -17.409 1.00 21.78 155 GLN B O 1
ATOM 3903 N N . VAL B 1 156 ? 88.508 38.062 -18.343 1.00 19.48 156 VAL B N 1
ATOM 3904 C CA . VAL B 1 156 ? 89.107 36.743 -18.403 1.00 19.25 156 VAL B CA 1
ATOM 3905 C C . VAL B 1 156 ? 89.177 36.125 -16.986 1.00 19.01 156 VAL B C 1
ATOM 3906 O O . VAL B 1 156 ? 88.899 34.933 -16.815 1.00 19.43 156 VAL B O 1
ATOM 3910 N N . ALA B 1 157 ? 89.548 36.943 -16.005 1.00 19.04 157 ALA B N 1
ATOM 3911 C CA . ALA B 1 157 ? 89.683 36.472 -14.607 1.00 18.52 157 ALA B CA 1
ATOM 3912 C C . ALA B 1 157 ? 88.319 36.138 -13.989 1.00 19.01 157 ALA B C 1
ATOM 3913 O O . ALA B 1 157 ? 88.190 35.198 -13.189 1.00 18.39 157 ALA B O 1
ATOM 3915 N N . VAL B 1 158 ? 87.303 36.923 -14.345 1.00 18.39 158 VAL B N 1
ATOM 3916 C CA . VAL B 1 158 ? 85.926 36.644 -13.912 1.00 18.31 158 VAL B CA 1
ATOM 3917 C C . VAL B 1 158 ? 85.493 35.272 -14.423 1.00 19.31 158 VAL B C 1
ATOM 3918 O O . VAL B 1 158 ? 85.046 34.402 -13.664 1.00 17.14 158 VAL B O 1
ATOM 3922 N N . LYS B 1 159 ? 85.637 35.052 -15.728 1.00 18.68 159 LYS B N 1
ATOM 3923 C CA . LYS B 1 159 ? 85.298 33.763 -16.314 1.00 18.97 159 LYS B CA 1
ATOM 3924 C C . LYS B 1 159 ? 86.089 32.610 -15.703 1.00 18.19 159 LYS B C 1
ATOM 3925 O O . LYS B 1 159 ? 85.538 31.558 -15.390 1.00 18.44 159 LYS B O 1
ATOM 3931 N N . ASN B 1 160 ? 87.398 32.798 -15.551 1.00 19.05 160 ASN B N 1
ATOM 3932 C CA . ASN B 1 160 ? 88.222 31.725 -15.059 1.00 17.98 160 ASN B CA 1
ATOM 3933 C C . ASN B 1 160 ? 87.987 31.402 -13.565 1.00 16.71 160 ASN B C 1
ATOM 3934 O O . ASN B 1 160 ? 88.007 30.236 -13.187 1.00 16.91 160 ASN B O 1
ATOM 3939 N N . HIS B 1 161 ? 87.766 32.422 -12.751 1.00 17.26 161 HIS B N 1
ATOM 3940 C CA . HIS B 1 161 ? 87.421 32.171 -11.347 1.00 16.72 161 HIS B CA 1
ATOM 3941 C C . HIS B 1 161 ? 86.056 31.465 -11.266 1.00 18.10 161 HIS B C 1
ATOM 3942 O O . HIS B 1 161 ? 85.862 30.603 -10.411 1.00 18.17 161 HIS B O 1
ATOM 3949 N N . TYR B 1 162 ? 85.117 31.817 -12.159 1.00 17.89 162 TYR B N 1
ATOM 3950 C CA . TYR B 1 162 ? 83.846 31.089 -12.220 1.00 18.20 162 TYR B CA 1
ATOM 3951 C C . TYR B 1 162 ? 84.084 29.602 -12.516 1.00 18.41 162 TYR B C 1
ATOM 3952 O O . TYR B 1 162 ? 83.641 28.715 -11.777 1.00 17.97 162 TYR B O 1
ATOM 3961 N N . ASN B 1 163 ? 84.807 29.311 -13.597 1.00 18.17 163 ASN B N 1
ATOM 3962 C CA . ASN B 1 163 ? 85.076 27.940 -13.951 1.00 17.76 163 ASN B CA 1
ATOM 3963 C C . ASN B 1 163 ? 85.810 27.205 -12.830 1.00 17.69 163 ASN B C 1
ATOM 3964 O O . ASN B 1 163 ? 85.500 26.059 -12.521 1.00 17.57 163 ASN B O 1
ATOM 3969 N N . GLY B 1 164 ? 86.798 27.867 -12.229 1.00 17.53 164 GLY B N 1
ATOM 3970 C CA . GLY B 1 164 ? 87.590 27.210 -11.181 1.00 17.60 164 GLY B CA 1
ATOM 3971 C C . GLY B 1 164 ? 86.753 26.968 -9.919 1.00 18.17 164 GLY B C 1
ATOM 3972 O O . GLY B 1 164 ? 87.004 26.024 -9.214 1.00 17.40 164 GLY B O 1
ATOM 3973 N N . SER B 1 165 ? 85.720 27.776 -9.705 1.00 19.69 165 SER B N 1
ATOM 3974 C CA . SER B 1 165 ? 84.820 27.560 -8.553 1.00 21.07 165 SER B CA 1
ATOM 3975 C C . SER B 1 165 ? 84.049 26.241 -8.696 1.00 21.86 165 SER B C 1
ATOM 3976 O O . SER B 1 165 ? 83.511 25.719 -7.708 1.00 22.15 165 SER B O 1
ATOM 3979 N N . LEU B 1 166 ? 84.043 25.687 -9.907 1.00 20.98 166 LEU B N 1
ATOM 3980 C CA . LEU B 1 166 ? 83.424 24.389 -10.175 1.00 23.06 166 LEU B CA 1
ATOM 3981 C C . LEU B 1 166 ? 84.416 23.228 -10.181 1.00 23.08 166 LEU B C 1
ATOM 3982 O O . LEU B 1 166 ? 84.029 22.071 -10.370 1.00 24.42 166 LEU B O 1
ATOM 3987 N N . ASN B 1 167 ? 85.703 23.540 -10.012 1.00 21.03 167 ASN B N 1
ATOM 3988 C CA . ASN B 1 167 ? 86.775 22.566 -10.099 1.00 18.78 167 ASN B CA 1
ATOM 3989 C C . ASN B 1 167 ? 87.273 22.245 -8.685 1.00 18.25 167 ASN B C 1
ATOM 3990 O O . ASN B 1 167 ? 87.980 23.060 -8.100 1.00 18.15 167 ASN B O 1
ATOM 3995 N N . PRO B 1 168 ? 86.953 21.056 -8.155 1.00 18.77 168 PRO B N 1
ATOM 3996 C CA . PRO B 1 168 ? 87.299 20.787 -6.740 1.00 18.87 168 PRO B CA 1
ATOM 3997 C C . PRO B 1 168 ? 88.806 20.621 -6.497 1.00 18.88 168 PRO B C 1
ATOM 3998 O O . PRO B 1 168 ? 89.241 20.599 -5.346 1.00 18.78 168 PRO B O 1
ATOM 4002 N N . PHE B 1 169 ? 89.600 20.532 -7.573 1.00 17.80 169 PHE B N 1
ATOM 4003 C CA . PHE B 1 169 ? 91.054 20.460 -7.458 1.00 18.15 169 PHE B CA 1
ATOM 4004 C C . PHE B 1 169 ? 91.754 21.821 -7.530 1.00 16.49 169 PHE B C 1
ATOM 4005 O O . PHE B 1 169 ? 92.944 21.903 -7.259 1.00 16.99 169 PHE B O 1
ATOM 4013 N N . ALA B 1 170 ? 91.031 22.877 -7.870 1.00 16.14 170 ALA B N 1
ATOM 4014 C CA . ALA B 1 170 ? 91.658 24.187 -8.113 1.00 16.50 170 ALA B CA 1
ATOM 4015 C C . ALA B 1 170 ? 92.197 24.869 -6.850 1.00 16.86 170 ALA B C 1
ATOM 4016 O O . ALA B 1 170 ? 91.594 24.795 -5.777 1.00 17.71 170 ALA B O 1
ATOM 4018 N N . HIS B 1 171 ? 93.337 25.532 -6.997 1.00 16.81 171 HIS B N 1
ATOM 4019 C CA . HIS B 1 171 ? 93.954 26.361 -5.940 1.00 17.49 171 HIS B CA 1
ATOM 4020 C C . HIS B 1 171 ? 92.958 27.411 -5.448 1.00 17.47 171 HIS B C 1
ATOM 4021 O O . HIS B 1 171 ? 92.834 27.653 -4.237 1.00 17.60 171 HIS B O 1
ATOM 4028 N N . ILE B 1 172 ? 92.236 28.024 -6.377 1.00 16.13 172 ILE B N 1
ATOM 4029 C CA . ILE B 1 172 ? 91.286 29.078 -6.056 1.00 16.79 172 ILE B CA 1
ATOM 4030 C C . ILE B 1 172 ? 89.911 28.579 -6.471 1.00 17.97 172 ILE B C 1
ATOM 4031 O O . ILE B 1 172 ? 89.711 28.173 -7.613 1.00 17.44 172 ILE B O 1
ATOM 4036 N N . GLN B 1 173 ? 88.978 28.606 -5.532 1.00 16.83 173 GLN B N 1
ATOM 4037 C CA . GLN B 1 173 ? 87.593 28.225 -5.795 1.00 18.22 173 GLN B CA 1
ATOM 4038 C C . GLN B 1 173 ? 86.684 29.296 -5.212 1.00 20.20 173 GLN B C 1
ATOM 4039 O O . GLN B 1 173 ? 86.021 29.100 -4.175 1.00 20.79 173 GLN B O 1
ATOM 4045 N N . LYS B 1 174 ? 86.699 30.462 -5.853 1.00 19.85 174 LYS B N 1
ATOM 4046 C CA . LYS B 1 174 ? 85.986 31.630 -5.339 1.00 20.68 174 LYS B CA 1
ATOM 4047 C C . LYS B 1 174 ? 85.639 32.563 -6.493 1.00 20.11 174 LYS B C 1
ATOM 4048 O O . LYS B 1 174 ? 86.542 33.076 -7.159 1.00 18.53 174 LYS B O 1
ATOM 4054 N N A ARG B 1 175 ? 84.338 32.772 -6.719 0.50 19.91 175 ARG B N 1
ATOM 4055 N N B ARG B 1 175 ? 84.343 32.783 -6.718 0.50 19.76 175 ARG B N 1
ATOM 4056 C CA A ARG B 1 175 ? 83.852 33.680 -7.761 0.50 19.97 175 ARG B CA 1
ATOM 4057 C CA B ARG B 1 175 ? 83.876 33.660 -7.792 0.50 19.76 175 ARG B CA 1
ATOM 4058 C C A ARG B 1 175 ? 84.240 35.124 -7.453 0.50 20.32 175 ARG B C 1
ATOM 4059 C C B ARG B 1 175 ? 84.166 35.126 -7.477 0.50 20.23 175 ARG B C 1
ATOM 4060 O O A ARG B 1 175 ? 84.258 35.541 -6.281 0.50 20.04 175 ARG B O 1
ATOM 4061 O O B ARG B 1 175 ? 84.054 35.557 -6.317 0.50 20.40 175 ARG B O 1
ATOM 4076 N N . VAL B 1 176 ? 84.591 35.872 -8.501 1.00 19.34 176 VAL B N 1
ATOM 4077 C CA . VAL B 1 176 ? 84.883 37.296 -8.376 1.00 19.35 176 VAL B CA 1
ATOM 4078 C C . VAL B 1 176 ? 84.168 38.056 -9.481 1.00 20.85 176 VAL B C 1
ATOM 4079 O O . VAL B 1 176 ? 84.010 37.530 -10.593 1.00 21.95 176 VAL B O 1
ATOM 4083 N N . THR B 1 177 ? 83.759 39.284 -9.188 1.00 18.74 177 THR B N 1
ATOM 4084 C CA . THR B 1 177 ? 83.177 40.159 -10.211 1.00 20.28 177 THR B CA 1
ATOM 4085 C C . THR B 1 177 ? 84.250 40.962 -10.915 1.00 20.84 177 THR B C 1
ATOM 4086 O O . THR B 1 177 ? 85.398 41.025 -10.455 1.00 19.20 177 THR B O 1
ATOM 4090 N N . LEU B 1 178 ? 83.866 41.609 -12.018 1.00 19.99 178 LEU B N 1
ATOM 4091 C CA . LEU B 1 178 ? 84.744 42.538 -12.713 1.00 22.33 178 LEU B CA 1
ATOM 4092 C C . LEU B 1 178 ? 85.312 43.604 -11.781 1.00 21.75 178 LEU B C 1
ATOM 4093 O O . LEU B 1 178 ? 86.521 43.854 -11.781 1.00 21.18 178 LEU B O 1
ATOM 4098 N N . GLU B 1 179 ? 84.437 44.228 -10.979 1.00 21.42 179 GLU B N 1
ATOM 4099 C CA . GLU B 1 179 ? 84.832 45.262 -10.025 1.00 22.77 179 GLU B CA 1
ATOM 4100 C C . GLU B 1 179 ? 85.892 44.729 -9.040 1.00 21.35 179 GLU B C 1
ATOM 4101 O O . GLU B 1 179 ? 86.878 45.417 -8.748 1.00 22.30 179 GLU B O 1
ATOM 4107 N N . GLU B 1 180 ? 85.688 43.509 -8.565 1.00 20.73 180 GLU B N 1
ATOM 4108 C CA . GLU B 1 180 ? 86.635 42.912 -7.597 1.00 20.01 180 GLU B CA 1
ATOM 4109 C C . GLU B 1 180 ? 87.994 42.695 -8.246 1.00 19.78 180 GLU B C 1
ATOM 4110 O O . GLU B 1 180 ? 89.028 42.995 -7.650 1.00 20.87 180 GLU B O 1
ATOM 4116 N N . VAL B 1 181 ? 87.993 42.161 -9.470 1.00 18.74 181 VAL B N 1
ATOM 4117 C CA . VAL B 1 181 ? 89.244 41.987 -10.204 1.00 20.28 181 VAL B CA 1
ATOM 4118 C C . VAL B 1 181 ? 89.961 43.321 -10.361 1.00 19.63 181 VAL B C 1
ATOM 4119 O O . VAL B 1 181 ? 91.151 43.436 -10.086 1.00 20.63 181 VAL B O 1
ATOM 4123 N N . LEU B 1 182 ? 89.230 44.345 -10.804 1.00 19.73 182 LEU B N 1
ATOM 4124 C CA . LEU B 1 182 ? 89.834 45.641 -11.064 1.00 20.37 182 LEU B CA 1
ATOM 4125 C C . LEU B 1 182 ? 90.283 46.398 -9.818 1.00 22.24 182 LEU B C 1
ATOM 4126 O O . LEU B 1 182 ? 91.042 47.364 -9.927 1.00 22.24 182 LEU B O 1
ATOM 4131 N N . ASN B 1 183 ? 89.809 45.992 -8.639 1.00 20.74 183 ASN B N 1
ATOM 4132 C CA . ASN B 1 183 ? 90.219 46.670 -7.396 1.00 22.09 183 ASN B CA 1
ATOM 4133 C C . ASN B 1 183 ? 91.239 45.849 -6.611 1.00 20.79 183 ASN B C 1
ATOM 4134 O O . ASN B 1 183 ? 91.737 46.304 -5.597 1.00 21.42 183 ASN B O 1
ATOM 4139 N N . SER B 1 184 ? 91.533 44.639 -7.067 1.00 20.35 184 SER B N 1
ATOM 4140 C CA . SER B 1 184 ? 92.457 43.754 -6.314 1.00 19.02 184 SER B CA 1
ATOM 4141 C C . SER B 1 184 ? 93.886 44.329 -6.413 1.00 20.14 184 SER B C 1
ATOM 4142 O O . SER B 1 184 ? 94.172 45.134 -7.298 1.00 21.22 184 SER B O 1
ATOM 4145 N N . PRO B 1 185 ? 94.779 43.957 -5.480 1.00 19.96 185 PRO B N 1
ATOM 4146 C CA . PRO B 1 185 ? 96.075 44.653 -5.365 1.00 20.67 185 PRO B CA 1
ATOM 4147 C C . PRO B 1 185 ? 96.854 44.689 -6.686 1.00 21.00 185 PRO B C 1
ATOM 4148 O O . PRO B 1 185 ? 96.927 43.687 -7.409 1.00 20.32 185 PRO B O 1
ATOM 4152 N N . VAL B 1 186 ? 97.401 45.854 -7.014 1.00 21.21 186 VAL B N 1
ATOM 4153 C CA . VAL B 1 186 ? 98.214 45.996 -8.228 1.00 22.37 186 VAL B CA 1
ATOM 4154 C C . VAL B 1 186 ? 99.457 45.125 -8.083 1.00 23.89 186 VAL B C 1
ATOM 4155 O O . VAL B 1 186 ? 100.120 45.145 -7.043 1.00 23.61 186 VAL B O 1
ATOM 4159 N N . ILE B 1 187 ? 99.727 44.334 -9.110 1.00 23.97 187 ILE B N 1
ATOM 4160 C CA . ILE B 1 187 ? 100.945 43.521 -9.165 1.00 26.86 187 ILE B CA 1
ATOM 4161 C C . ILE B 1 187 ? 101.962 44.178 -10.097 1.00 27.12 187 ILE B C 1
ATOM 4162 O O . ILE B 1 187 ? 103.128 44.351 -9.736 1.00 28.65 187 ILE B O 1
ATOM 4167 N N . SER B 1 188 ? 101.500 44.568 -11.279 1.00 26.46 188 SER B N 1
ATOM 4168 C CA . SER B 1 188 ? 102.307 45.307 -12.239 1.00 27.22 188 SER B CA 1
ATOM 4169 C C . SER B 1 188 ? 101.354 46.138 -13.074 1.00 28.26 188 SER B C 1
ATOM 4170 O O . SER B 1 188 ? 100.618 45.606 -13.914 1.00 25.69 188 SER B O 1
ATOM 4173 N N . GLU B 1 189 ? 101.345 47.445 -12.800 1.00 26.93 189 GLU B N 1
ATOM 4174 C CA . GLU B 1 189 ? 100.348 48.351 -13.350 1.00 29.85 189 GLU B CA 1
ATOM 4175 C C . GLU B 1 189 ? 100.162 48.141 -14.859 1.00 29.30 189 GLU B C 1
ATOM 4176 O O . GLU B 1 189 ? 101.144 48.154 -15.595 1.00 31.34 189 GLU B O 1
ATOM 4182 N N . PRO B 1 190 ? 98.910 47.963 -15.333 1.00 28.85 190 PRO B N 1
ATOM 4183 C CA . PRO B 1 190 ? 97.616 48.004 -14.653 1.00 28.30 190 PRO B CA 1
ATOM 4184 C C . PRO B 1 190 ? 97.118 46.663 -14.094 1.00 27.51 190 PRO B C 1
ATOM 4185 O O . PRO B 1 190 ? 96.017 46.619 -13.536 1.00 24.87 190 PRO B O 1
ATOM 4189 N N . LEU B 1 191 ? 97.895 45.583 -14.250 1.00 25.56 191 LEU B N 1
ATOM 4190 C CA . LEU B 1 191 ? 97.375 44.247 -13.913 1.00 23.28 191 LEU B CA 1
ATOM 4191 C C . LEU B 1 191 ? 97.380 43.979 -12.431 1.00 22.81 191 LEU B C 1
ATOM 4192 O O . LEU B 1 191 ? 98.320 44.355 -11.705 1.00 22.37 191 LEU B O 1
ATOM 4197 N N . ARG B 1 192 ? 96.331 43.285 -11.998 1.00 21.77 192 ARG B N 1
ATOM 4198 C CA . ARG B 1 192 ? 96.067 43.096 -10.588 1.00 21.52 192 ARG B CA 1
ATOM 4199 C C . ARG B 1 192 ? 96.115 41.646 -10.178 1.00 20.38 192 ARG B C 1
ATOM 4200 O O . ARG B 1 192 ? 96.118 40.758 -11.031 1.00 19.50 192 ARG B O 1
ATOM 4208 N N A LEU B 1 193 ? 96.121 41.422 -8.869 0.50 19.22 193 LEU B N 1
ATOM 4209 N N B LEU B 1 193 ? 96.162 41.405 -8.867 0.50 19.32 193 LEU B N 1
ATOM 4210 C CA A LEU B 1 193 ? 96.406 40.120 -8.283 0.50 19.34 193 LEU B CA 1
ATOM 4211 C CA B LEU B 1 193 ? 96.441 40.071 -8.334 0.50 19.41 193 LEU B CA 1
ATOM 4212 C C A LEU B 1 193 ? 95.483 38.978 -8.766 0.50 19.31 193 LEU B C 1
ATOM 4213 C C B LEU B 1 193 ? 95.504 38.994 -8.901 0.50 19.28 193 LEU B C 1
ATOM 4214 O O A LEU B 1 193 ? 95.934 37.846 -9.010 0.50 19.15 193 LEU B O 1
ATOM 4215 O O B LEU B 1 193 ? 95.969 37.931 -9.345 0.50 18.43 193 LEU B O 1
ATOM 4224 N N . TYR B 1 194 ? 94.204 39.291 -8.940 1.00 18.84 194 TYR B N 1
ATOM 4225 C CA . TYR B 1 194 ? 93.229 38.312 -9.442 1.00 18.35 194 TYR B CA 1
ATOM 4226 C C . TYR B 1 194 ? 93.417 37.940 -10.914 1.00 18.18 194 TYR B C 1
ATOM 4227 O O . TYR B 1 194 ? 92.782 37.006 -11.394 1.00 18.09 194 TYR B O 1
ATOM 4236 N N . GLU B 1 195 ? 94.300 38.663 -11.613 1.00 18.90 195 GLU B N 1
ATOM 4237 C CA . GLU B 1 195 ? 94.579 38.400 -13.027 1.00 18.43 195 GLU B CA 1
ATOM 4238 C C . GLU B 1 195 ? 95.813 37.542 -13.270 1.00 18.93 195 GLU B C 1
ATOM 4239 O O . GLU B 1 195 ? 96.112 37.232 -14.406 1.00 18.80 195 GLU B O 1
ATOM 4245 N N . TYR B 1 196 ? 96.505 37.146 -12.202 1.00 18.49 196 TYR B N 1
ATOM 4246 C CA . TYR B 1 196 ? 97.731 36.331 -12.314 1.00 18.67 196 TYR B CA 1
ATOM 4247 C C . TYR B 1 196 ? 97.543 34.968 -11.649 1.00 18.50 196 TYR B C 1
ATOM 4248 O O . TYR B 1 196 ? 96.804 34.848 -10.661 1.00 20.21 196 TYR B O 1
ATOM 4257 N N . THR B 1 197 ? 98.254 33.967 -12.152 1.00 17.14 197 THR B N 1
ATOM 4258 C CA . THR B 1 197 ? 98.221 32.623 -11.568 1.00 17.67 197 THR B CA 1
ATOM 4259 C C . THR B 1 197 ? 99.052 32.604 -10.275 1.00 18.39 197 THR B C 1
ATOM 4260 O O . THR B 1 197 ? 100.131 33.183 -10.235 1.00 18.78 197 THR B O 1
ATOM 4264 N N . PRO B 1 198 ? 98.539 31.954 -9.216 1.00 19.34 198 PRO B N 1
ATOM 4265 C CA . PRO B 1 198 ? 99.346 31.836 -8.001 1.00 20.27 198 PRO B CA 1
ATOM 4266 C C . PRO B 1 198 ? 100.426 30.769 -8.101 1.00 21.44 198 PRO B C 1
ATOM 4267 O O . PRO B 1 198 ? 100.267 29.810 -8.850 1.00 20.70 198 PRO B O 1
ATOM 4271 N N . ILE B 1 199 ? 101.496 30.955 -7.322 1.00 22.58 199 ILE B N 1
ATOM 4272 C CA . ILE B 1 199 ? 102.494 29.933 -6.965 1.00 22.84 199 ILE B CA 1
ATOM 4273 C C . ILE B 1 199 ? 101.759 28.763 -6.326 1.00 20.74 199 ILE B C 1
ATOM 4274 O O . ILE B 1 199 ? 100.950 28.979 -5.419 1.00 19.97 199 ILE B O 1
ATOM 4279 N N A SER B 1 200 ? 102.053 27.537 -6.760 0.50 19.34 200 SER B N 1
ATOM 4280 N N B SER B 1 200 ? 101.988 27.539 -6.816 0.50 20.16 200 SER B N 1
ATOM 4281 C CA A SER B 1 200 ? 101.241 26.397 -6.333 0.50 17.99 200 SER B CA 1
ATOM 4282 C CA B SER B 1 200 ? 101.215 26.369 -6.353 0.50 19.33 200 SER B CA 1
ATOM 4283 C C A SER B 1 200 ? 102.002 25.079 -6.293 0.50 17.41 200 SER B C 1
ATOM 4284 C C B SER B 1 200 ? 102.021 25.088 -6.271 0.50 18.17 200 SER B C 1
ATOM 4285 O O A SER B 1 200 ? 102.960 24.888 -7.036 0.50 17.36 200 SER B O 1
ATOM 4286 O O B SER B 1 200 ? 103.007 24.917 -6.983 0.50 18.07 200 SER B O 1
ATOM 4291 N N . ASP B 1 201 ? 101.556 24.174 -5.416 1.00 17.24 201 ASP B N 1
ATOM 4292 C CA . ASP B 1 201 ? 102.058 22.799 -5.361 1.00 17.02 201 ASP B CA 1
ATOM 4293 C C . ASP B 1 201 ? 100.970 21.900 -5.963 1.00 15.66 201 ASP B C 1
ATOM 4294 O O . ASP B 1 201 ? 99.777 22.178 -5.824 1.00 15.86 201 ASP B O 1
ATOM 4299 N N . GLY B 1 202 ? 101.372 20.815 -6.606 1.00 15.64 202 GLY B N 1
ATOM 4300 C CA . GLY B 1 202 ? 100.360 19.858 -7.094 1.00 15.79 202 GLY B CA 1
ATOM 4301 C C . GLY B 1 202 ? 100.976 18.857 -8.040 1.00 15.10 202 GLY B C 1
ATOM 4302 O O . GLY B 1 202 ? 102.150 18.970 -8.385 1.00 15.68 202 GLY B O 1
ATOM 4303 N N . ALA B 1 203 ? 100.182 17.857 -8.436 1.00 15.56 203 ALA B N 1
ATOM 4304 C CA . ALA B 1 203 ? 100.644 16.860 -9.367 1.00 15.24 203 ALA B CA 1
ATOM 4305 C C . ALA B 1 203 ? 99.495 16.394 -10.222 1.00 15.49 203 ALA B C 1
ATOM 4306 O O . ALA B 1 203 ? 98.314 16.512 -9.839 1.00 15.95 203 ALA B O 1
ATOM 4308 N N . ALA B 1 204 ? 99.859 15.960 -11.435 1.00 15.52 204 ALA B N 1
ATOM 4309 C CA . ALA B 1 204 ? 98.916 15.451 -12.426 1.00 15.56 204 ALA B CA 1
ATOM 4310 C C . ALA B 1 204 ? 99.616 14.304 -13.114 1.00 15.94 204 ALA B C 1
ATOM 4311 O O . ALA B 1 204 ? 100.841 14.308 -13.248 1.00 16.89 204 ALA B O 1
ATOM 4313 N N . ALA B 1 205 ? 98.856 13.293 -13.555 1.00 16.22 205 ALA B N 1
ATOM 4314 C CA . ALA B 1 205 ? 99.486 12.138 -14.184 1.00 15.24 205 ALA B CA 1
ATOM 4315 C C . ALA B 1 205 ? 98.618 11.601 -15.305 1.00 16.57 205 ALA B C 1
ATOM 4316 O O . ALA B 1 205 ? 97.382 11.668 -15.223 1.00 16.95 205 ALA B O 1
ATOM 4318 N N . VAL B 1 206 ? 99.271 11.075 -16.339 1.00 17.01 206 VAL B N 1
ATOM 4319 C CA . VAL B 1 206 ? 98.539 10.344 -17.395 1.00 17.06 206 VAL B CA 1
ATOM 4320 C C . VAL B 1 206 ? 99.234 9.028 -17.672 1.00 16.82 206 VAL B C 1
ATOM 4321 O O . VAL B 1 206 ? 100.442 8.895 -17.511 1.00 16.61 206 VAL B O 1
ATOM 4325 N N . VAL B 1 207 ? 98.444 8.023 -18.086 1.00 17.33 207 VAL B N 1
ATOM 4326 C CA . VAL B 1 207 ? 98.979 6.759 -18.565 1.00 17.36 207 VAL B CA 1
ATOM 4327 C C . VAL B 1 207 ? 98.702 6.753 -20.077 1.00 17.10 207 VAL B C 1
ATOM 4328 O O . VAL B 1 207 ? 97.577 7.027 -20.505 1.00 18.31 207 VAL B O 1
ATOM 4340 N N . VAL B 1 209 ? 99.432 4.913 -24.029 1.00 17.67 209 VAL B N 1
ATOM 4341 C CA . VAL B 1 209 ? 99.765 3.679 -24.771 1.00 18.23 209 VAL B CA 1
ATOM 4342 C C . VAL B 1 209 ? 99.549 3.959 -26.266 1.00 17.40 209 VAL B C 1
ATOM 4343 O O . VAL B 1 209 ? 98.973 4.978 -26.624 1.00 16.80 209 VAL B O 1
ATOM 4347 N N . ARG B 1 210 ? 100.056 3.077 -27.122 1.00 18.65 210 ARG B N 1
ATOM 4348 C CA . ARG B 1 210 ? 99.831 3.242 -28.566 1.00 18.90 210 ARG B CA 1
ATOM 4349 C C . ARG B 1 210 ? 98.353 2.977 -28.923 1.00 19.89 210 ARG B C 1
ATOM 4350 O O . ARG B 1 210 ? 97.628 2.291 -28.178 1.00 20.10 210 ARG B O 1
ATOM 4358 N N . ASN B 1 211 ? 97.937 3.522 -30.062 1.00 20.92 211 ASN B N 1
ATOM 4359 C CA . ASN B 1 211 ? 96.539 3.495 -30.485 1.00 22.53 211 ASN B CA 1
ATOM 4360 C C . ASN B 1 211 ? 95.966 2.099 -30.485 1.00 22.80 211 ASN B C 1
ATOM 4361 O O . ASN B 1 211 ? 94.821 1.898 -30.063 1.00 24.64 211 ASN B O 1
ATOM 4366 N N . GLU B 1 212 ? 96.757 1.123 -30.935 1.00 24.00 212 GLU B N 1
ATOM 4367 C CA . GLU B 1 212 ? 96.253 -0.243 -31.074 1.00 24.51 212 GLU B CA 1
ATOM 4368 C C . GLU B 1 212 ? 95.982 -0.925 -29.733 1.00 26.30 212 GLU B C 1
ATOM 4369 O O . GLU B 1 212 ? 95.209 -1.882 -29.674 1.00 25.79 212 GLU B O 1
ATOM 4375 N N . ASP B 1 213 ? 96.576 -0.397 -28.658 1.00 23.44 213 ASP B N 1
ATOM 4376 C CA . ASP B 1 213 ? 96.379 -0.923 -27.312 1.00 24.52 213 ASP B CA 1
ATOM 4377 C C . ASP B 1 213 ? 95.227 -0.256 -26.554 1.00 23.14 213 ASP B C 1
ATOM 4378 O O . ASP B 1 213 ? 94.771 -0.793 -25.539 1.00 25.55 213 ASP B O 1
ATOM 4383 N N . ALA B 1 214 ? 94.794 0.916 -27.010 1.00 23.97 214 ALA B N 1
ATOM 4384 C CA . ALA B 1 214 ? 93.938 1.809 -26.203 1.00 24.23 214 ALA B CA 1
ATOM 4385 C C . ALA B 1 214 ? 92.668 1.160 -25.646 1.00 26.82 214 ALA B C 1
ATOM 4386 O O . ALA B 1 214 ? 92.360 1.275 -24.444 1.00 25.51 214 ALA B O 1
ATOM 4388 N N . LEU B 1 215 ? 91.944 0.450 -26.511 1.00 27.93 215 LEU B N 1
ATOM 4389 C CA . LEU B 1 215 ? 90.645 -0.107 -26.120 1.00 29.33 215 LEU B CA 1
ATOM 4390 C C . LEU B 1 215 ? 90.720 -1.292 -25.169 1.00 30.50 215 LEU B C 1
ATOM 4391 O O . LEU B 1 215 ? 89.720 -1.648 -24.544 1.00 32.89 215 LEU B O 1
ATOM 4396 N N . SER B 1 216 ? 91.899 -1.880 -25.005 1.00 30.37 216 SER B N 1
ATOM 4397 C CA . SER B 1 216 ? 92.067 -2.943 -24.024 1.00 31.51 216 SER B CA 1
ATOM 4398 C C . SER B 1 216 ? 92.179 -2.397 -22.580 1.00 31.94 216 SER B C 1
ATOM 4399 O O . SER B 1 216 ? 92.199 -3.158 -21.610 1.00 32.01 216 SER B O 1
ATOM 4402 N N . TYR B 1 217 ? 92.246 -1.068 -22.451 1.00 30.97 217 TYR B N 1
ATOM 4403 C CA . TYR B 1 217 ? 92.373 -0.416 -21.148 1.00 29.97 217 TYR B CA 1
ATOM 4404 C C . TYR B 1 217 ? 91.084 0.236 -20.700 1.00 30.60 217 TYR B C 1
ATOM 4405 O O . TYR B 1 217 ? 90.748 0.194 -19.517 1.00 33.11 217 TYR B O 1
ATOM 4414 N N . THR B 1 218 ? 90.398 0.856 -21.652 1.00 29.02 218 THR B N 1
ATOM 4415 C CA . THR B 1 218 ? 89.172 1.609 -21.412 1.00 29.52 218 THR B CA 1
ATOM 4416 C C . THR B 1 218 ? 88.364 1.706 -22.706 1.00 29.79 218 THR B C 1
ATOM 4417 O O . THR B 1 218 ? 88.937 1.815 -23.794 1.00 29.17 218 THR B O 1
ATOM 4421 N N . SER B 1 219 ? 87.034 1.701 -22.600 1.00 30.23 219 SER B N 1
ATOM 4422 C CA . SER B 1 219 ? 86.183 1.860 -23.783 1.00 28.04 219 SER B CA 1
ATOM 4423 C C . SER B 1 219 ? 86.160 3.286 -24.317 1.00 29.27 219 SER B C 1
ATOM 4424 O O . SER B 1 219 ? 85.624 3.550 -25.402 1.00 28.25 219 SER B O 1
ATOM 4427 N N . LYS B 1 220 ? 86.725 4.225 -23.555 1.00 27.24 220 LYS B N 1
ATOM 4428 C CA . LYS B 1 220 ? 86.723 5.617 -23.962 1.00 28.03 220 LYS B CA 1
ATOM 4429 C C . LYS B 1 220 ? 88.133 6.231 -23.807 1.00 27.21 220 LYS B C 1
ATOM 4430 O O . LYS B 1 220 ? 88.342 7.133 -22.984 1.00 26.04 220 LYS B O 1
ATOM 4436 N N . PRO B 1 221 ? 89.097 5.758 -24.614 1.00 26.85 221 PRO B N 1
ATOM 4437 C CA . PRO B 1 221 ? 90.407 6.419 -24.620 1.00 23.52 221 PRO B CA 1
ATOM 4438 C C . PRO B 1 221 ? 90.327 7.830 -25.183 1.00 22.60 221 PRO B C 1
ATOM 4439 O O . PRO B 1 221 ? 89.401 8.154 -25.929 1.00 20.90 221 PRO B O 1
ATOM 4443 N N . VAL B 1 222 ? 91.298 8.684 -24.846 1.00 20.41 222 VAL B N 1
ATOM 4444 C CA . VAL B 1 222 ? 91.326 10.024 -25.407 1.00 19.96 222 VAL B CA 1
ATOM 4445 C C . VAL B 1 222 ? 92.655 10.116 -26.121 1.00 20.81 222 VAL B C 1
ATOM 4446 O O . VAL B 1 222 ? 93.731 9.944 -25.513 1.00 20.42 222 VAL B O 1
ATOM 4450 N N . TYR B 1 223 ? 92.572 10.333 -27.429 1.00 21.21 223 TYR B N 1
ATOM 4451 C CA . TYR B 1 223 ? 93.754 10.272 -28.284 1.00 20.26 223 TYR B CA 1
ATOM 4452 C C . TYR B 1 223 ? 94.442 11.596 -28.435 1.00 19.66 223 TYR B C 1
ATOM 4453 O O . TYR B 1 223 ? 93.801 12.649 -28.487 1.00 19.59 223 TYR B O 1
ATOM 4462 N N . ILE B 1 224 ? 95.769 11.533 -28.558 1.00 18.74 224 ILE B N 1
ATOM 4463 C CA . ILE B 1 224 ? 96.520 12.695 -28.968 1.00 20.61 224 ILE B CA 1
ATOM 4464 C C . ILE B 1 224 ? 96.577 12.624 -30.487 1.00 21.18 224 ILE B C 1
ATOM 4465 O O . ILE B 1 224 ? 97.232 11.732 -31.050 1.00 23.32 224 ILE B O 1
ATOM 4470 N N . LYS B 1 225 ? 95.875 13.542 -31.134 1.00 21.97 225 LYS B N 1
ATOM 4471 C CA . LYS B 1 225 ? 95.820 13.550 -32.605 1.00 23.23 225 LYS B CA 1
ATOM 4472 C C . LYS B 1 225 ? 97.055 14.200 -33.198 1.00 23.06 225 LYS B C 1
ATOM 4473 O O . LYS B 1 225 ? 97.470 13.876 -34.320 1.00 24.14 225 LYS B O 1
ATOM 4479 N N . GLY B 1 226 ? 97.665 15.120 -32.459 1.00 22.77 226 GLY B N 1
ATOM 4480 C CA . GLY B 1 226 ? 98.848 15.790 -32.982 1.00 21.09 226 GLY B CA 1
ATOM 4481 C C . GLY B 1 226 ? 99.447 16.747 -31.965 1.00 21.01 226 GLY B C 1
ATOM 4482 O O . GLY B 1 226 ? 98.729 17.315 -31.125 1.00 20.64 226 GLY B O 1
ATOM 4483 N N . ILE B 1 227 ? 100.758 16.919 -32.072 1.00 19.36 227 ILE B N 1
ATOM 4484 C CA . ILE B 1 227 ? 101.513 17.850 -31.230 1.00 19.70 227 ILE B CA 1
ATOM 4485 C C . ILE B 1 227 ? 102.334 18.771 -32.133 1.00 19.74 227 ILE B C 1
ATOM 4486 O O . ILE B 1 227 ? 102.979 18.294 -33.080 1.00 24.17 227 ILE B O 1
ATOM 4491 N N . GLY B 1 228 ? 102.325 20.069 -31.852 1.00 19.83 228 GLY B N 1
ATOM 4492 C CA . GLY B 1 228 ? 103.230 21.033 -32.485 1.00 19.85 228 GLY B CA 1
ATOM 4493 C C . GLY B 1 228 ? 104.122 21.699 -31.442 1.00 21.44 228 GLY B C 1
ATOM 4494 O O . GLY B 1 228 ? 103.673 22.004 -30.320 1.00 18.80 228 GLY B O 1
ATOM 4495 N N . SER B 1 229 ? 105.373 21.937 -31.825 1.00 20.82 229 SER B N 1
ATOM 4496 C CA . SER B 1 229 ? 106.428 22.398 -30.908 1.00 20.70 229 SER B CA 1
ATOM 4497 C C . SER B 1 229 ? 107.251 23.487 -31.575 1.00 19.69 229 SER B C 1
ATOM 4498 O O . SER B 1 229 ? 107.662 23.353 -32.746 1.00 20.97 229 SER B O 1
ATOM 4501 N N . SER B 1 230 ? 107.492 24.570 -30.851 1.00 19.76 230 SER B N 1
ATOM 4502 C CA . SER B 1 230 ? 108.335 25.630 -31.351 1.00 19.24 230 SER B CA 1
ATOM 4503 C C . SER B 1 230 ? 108.921 26.412 -30.195 1.00 20.11 230 SER B C 1
ATOM 4504 O O . SER B 1 230 ? 108.295 26.537 -29.135 1.00 19.64 230 SER B O 1
ATOM 4507 N N . ASN B 1 231 ? 110.134 26.915 -30.387 1.00 17.72 231 ASN B N 1
ATOM 4508 C CA . ASN B 1 231 ? 110.688 27.933 -29.488 1.00 18.48 231 ASN B CA 1
ATOM 4509 C C . ASN B 1 231 ? 110.561 29.308 -30.129 1.00 19.12 231 ASN B C 1
ATOM 4510 O O . ASN B 1 231 ? 110.079 29.427 -31.270 1.00 21.39 231 ASN B O 1
ATOM 4515 N N . TYR B 1 232 ? 110.940 30.341 -29.393 1.00 19.89 232 TYR B N 1
ATOM 4516 C CA . TYR B 1 232 ? 111.115 31.688 -29.955 1.00 20.35 232 TYR B CA 1
ATOM 4517 C C . TYR B 1 232 ? 112.177 32.400 -29.132 1.00 21.63 232 TYR B C 1
ATOM 4518 O O . TYR B 1 232 ? 112.477 31.977 -28.019 1.00 20.94 232 TYR B O 1
ATOM 4527 N N . THR B 1 233 ? 112.765 33.457 -29.687 1.00 21.05 233 THR B N 1
ATOM 4528 C CA . THR B 1 233 ? 113.791 34.253 -28.989 1.00 21.34 233 THR B CA 1
ATOM 4529 C C . THR B 1 233 ? 113.479 34.482 -27.502 1.00 21.81 233 THR B C 1
ATOM 4530 O O . THR B 1 233 ? 112.418 35.032 -27.144 1.00 22.38 233 THR B O 1
ATOM 4534 N N . ALA B 1 234 ? 114.423 34.089 -26.644 1.00 22.86 234 ALA B N 1
ATOM 4535 C CA . ALA B 1 234 ? 114.213 34.069 -25.179 1.00 24.61 234 ALA B CA 1
ATOM 4536 C C . ALA B 1 234 ? 114.569 35.373 -24.471 1.00 29.24 234 ALA B C 1
ATOM 4537 O O . ALA B 1 234 ? 114.684 35.400 -23.248 1.00 34.43 234 ALA B O 1
ATOM 4539 N N . TYR B 1 235 ? 114.763 36.448 -25.221 1.00 29.67 235 TYR B N 1
ATOM 4540 C CA . TYR B 1 235 ? 114.914 37.765 -24.604 1.00 29.69 235 TYR B CA 1
ATOM 4541 C C . TYR B 1 235 ? 114.010 38.743 -25.347 1.00 30.89 235 TYR B C 1
ATOM 4542 O O . TYR B 1 235 ? 113.585 38.468 -26.467 1.00 30.54 235 TYR B O 1
ATOM 4551 N N . VAL B 1 236 ? 113.735 39.875 -24.717 1.00 31.01 236 VAL B N 1
ATOM 4552 C CA . VAL B 1 236 ? 112.922 40.920 -25.317 1.00 34.30 236 VAL B CA 1
ATOM 4553 C C . VAL B 1 236 ? 113.843 42.006 -25.841 1.00 36.62 236 VAL B C 1
ATOM 4554 O O . VAL B 1 236 ? 114.755 42.446 -25.138 1.00 37.72 236 VAL B O 1
ATOM 4558 N N . SER B 1 237 ? 113.603 42.424 -27.077 1.00 40.51 237 SER B N 1
ATOM 4559 C CA . SER B 1 237 ? 114.280 43.586 -27.644 1.00 43.70 237 SER B CA 1
ATOM 4560 C C . SER B 1 237 ? 113.229 44.579 -28.143 1.00 47.87 237 SER B C 1
ATOM 4561 O O . SER B 1 237 ? 112.022 44.310 -28.042 1.00 44.70 237 SER B O 1
ATOM 4564 N N . GLU B 1 238 ? 113.688 45.709 -28.692 1.00 48.97 238 GLU B N 1
ATOM 4565 C CA . GLU B 1 238 ? 112.797 46.776 -29.174 1.00 52.02 238 GLU B CA 1
ATOM 4566 C C . GLU B 1 238 ? 111.835 46.328 -30.286 1.00 50.06 238 GLU B C 1
ATOM 4567 O O . GLU B 1 238 ? 110.790 46.958 -30.490 1.00 48.36 238 GLU B O 1
ATOM 4573 N N . LYS B 1 239 ? 112.185 45.249 -30.990 1.00 46.34 239 LYS B N 1
ATOM 4574 C CA . LYS B 1 239 ? 111.396 44.775 -32.120 1.00 47.91 239 LYS B CA 1
ATOM 4575 C C . LYS B 1 239 ? 110.214 43.855 -31.762 1.00 48.47 239 LYS B C 1
ATOM 4576 O O . LYS B 1 239 ? 109.414 43.513 -32.635 1.00 48.44 239 LYS B O 1
ATOM 4582 N N . GLU B 1 240 ? 110.101 43.434 -30.503 1.00 44.57 240 GLU B N 1
ATOM 4583 C CA . GLU B 1 240 ? 108.929 42.642 -30.108 1.00 42.81 240 GLU B CA 1
ATOM 4584 C C . GLU B 1 240 ? 107.712 43.560 -30.060 1.00 39.44 240 GLU B C 1
ATOM 4585 O O . GLU B 1 240 ? 107.797 44.663 -29.506 1.00 39.20 240 GLU B O 1
ATOM 4591 N N . ASP B 1 241 ? 106.598 43.115 -30.646 1.00 35.48 241 ASP B N 1
ATOM 4592 C CA . ASP B 1 241 ? 105.362 43.912 -30.661 1.00 32.21 241 ASP B CA 1
ATOM 4593 C C . ASP B 1 241 ? 104.546 43.819 -29.345 1.00 31.63 241 ASP B C 1
ATOM 4594 O O . ASP B 1 241 ? 103.653 44.636 -29.096 1.00 31.88 241 ASP B O 1
ATOM 4599 N N . PHE B 1 242 ? 104.882 42.831 -28.513 1.00 30.40 242 PHE B N 1
ATOM 4600 C CA . PHE B 1 242 ? 104.191 42.547 -27.235 1.00 28.59 242 PHE B CA 1
ATOM 4601 C C . PHE B 1 242 ? 102.733 42.134 -27.325 1.00 28.51 242 PHE B C 1
ATOM 4602 O O . PHE B 1 242 ? 102.043 42.070 -26.292 1.00 29.20 242 PHE B O 1
ATOM 4610 N N . VAL B 1 243 ? 102.252 41.816 -28.531 1.00 24.36 243 VAL B N 1
ATOM 4611 C CA . VAL B 1 243 ? 100.851 41.403 -28.678 1.00 24.95 243 VAL B CA 1
ATOM 4612 C C . VAL B 1 243 ? 100.703 40.088 -29.419 1.00 22.74 243 VAL B C 1
ATOM 4613 O O . VAL B 1 243 ? 99.600 39.598 -29.632 1.00 24.49 243 VAL B O 1
ATOM 4617 N N . THR B 1 244 ? 101.841 39.520 -29.801 1.00 25.59 244 THR B N 1
ATOM 4618 C CA . THR B 1 244 ? 101.899 38.232 -30.489 1.00 23.74 244 THR B CA 1
ATOM 4619 C C . THR B 1 244 ? 102.973 37.353 -29.843 1.00 21.98 244 THR B C 1
ATOM 4620 O O . THR B 1 244 ? 104.049 37.834 -29.475 1.00 22.12 244 THR B O 1
ATOM 4624 N N . LEU B 1 245 ? 102.670 36.065 -29.730 1.00 21.55 245 LEU B N 1
ATOM 4625 C CA . LEU B 1 245 ? 103.633 35.058 -29.262 1.00 21.50 245 LEU B CA 1
ATOM 4626 C C . LEU B 1 245 ? 104.016 34.153 -30.442 1.00 20.26 245 LEU B C 1
ATOM 4627 O O . LEU B 1 245 ? 103.333 33.166 -30.718 1.00 19.45 245 LEU B O 1
ATOM 4632 N N . PRO B 1 246 ? 105.117 34.473 -31.141 1.00 20.73 246 PRO B N 1
ATOM 4633 C CA . PRO B 1 246 ? 105.379 33.694 -32.355 1.00 22.43 246 PRO B CA 1
ATOM 4634 C C . PRO B 1 246 ? 105.579 32.182 -32.149 1.00 21.90 246 PRO B C 1
ATOM 4635 O O . PRO B 1 246 ? 105.266 31.413 -33.050 1.00 22.13 246 PRO B O 1
ATOM 4639 N N . ALA B 1 247 ? 106.104 31.749 -30.993 1.00 21.34 247 ALA B N 1
ATOM 4640 C CA . ALA B 1 247 ? 106.246 30.307 -30.755 1.00 20.82 247 ALA B CA 1
ATOM 4641 C C . ALA B 1 247 ? 104.871 29.633 -30.724 1.00 20.47 247 ALA B C 1
ATOM 4642 O O . ALA B 1 247 ? 104.718 28.498 -31.185 1.00 19.92 247 ALA B O 1
ATOM 4644 N N . VAL B 1 248 ? 103.882 30.329 -30.152 1.00 19.51 248 VAL B N 1
ATOM 4645 C CA . VAL B 1 248 ? 102.515 29.791 -30.094 1.00 19.93 248 VAL B CA 1
ATOM 4646 C C . VAL B 1 248 ? 101.882 29.720 -31.503 1.00 20.35 248 VAL B C 1
ATOM 4647 O O . VAL B 1 248 ? 101.283 28.710 -31.859 1.00 20.59 248 VAL B O 1
ATOM 4651 N N . VAL B 1 249 ? 102.062 30.782 -32.286 1.00 20.68 249 VAL B N 1
ATOM 4652 C CA . VAL B 1 249 ? 101.573 30.793 -33.684 1.00 22.00 249 VAL B CA 1
ATOM 4653 C C . VAL B 1 249 ? 102.125 29.568 -34.437 1.00 22.17 249 VAL B C 1
ATOM 4654 O O . VAL B 1 249 ? 101.358 28.814 -35.056 1.00 22.48 249 VAL B O 1
ATOM 4658 N N A GLU B 1 250 ? 103.440 29.352 -34.361 0.50 23.24 250 GLU B N 1
ATOM 4659 N N B GLU B 1 250 ? 103.438 29.353 -34.351 0.50 22.13 250 GLU B N 1
ATOM 4660 C CA A GLU B 1 250 ? 104.083 28.266 -35.113 0.50 24.19 250 GLU B CA 1
ATOM 4661 C CA B GLU B 1 250 ? 104.095 28.278 -35.100 0.50 22.36 250 GLU B CA 1
ATOM 4662 C C A GLU B 1 250 ? 103.793 26.866 -34.563 0.50 23.11 250 GLU B C 1
ATOM 4663 C C B GLU B 1 250 ? 103.798 26.874 -34.562 0.50 22.08 250 GLU B C 1
ATOM 4664 O O A GLU B 1 250 ? 103.561 25.930 -35.331 0.50 22.26 250 GLU B O 1
ATOM 4665 O O B GLU B 1 250 ? 103.566 25.943 -35.336 0.50 21.42 250 GLU B O 1
ATOM 4676 N N . ALA B 1 251 ? 103.806 26.709 -33.236 1.00 21.26 251 ALA B N 1
ATOM 4677 C CA . ALA B 1 251 ? 103.424 25.420 -32.641 1.00 20.13 251 ALA B CA 1
ATOM 4678 C C . ALA B 1 251 ? 101.971 25.027 -33.008 1.00 19.84 251 ALA B C 1
ATOM 4679 O O . ALA B 1 251 ? 101.693 23.861 -33.314 1.00 19.54 251 ALA B O 1
ATOM 4681 N N A SER B 1 252 ? 101.068 26.006 -32.990 0.50 20.20 252 SER B N 1
ATOM 4682 N N B SER B 1 252 ? 101.056 25.992 -32.983 0.50 20.40 252 SER B N 1
ATOM 4683 C CA A SER B 1 252 ? 99.659 25.769 -33.322 0.50 21.51 252 SER B CA 1
ATOM 4684 C CA B SER B 1 252 ? 99.663 25.696 -33.321 0.50 21.91 252 SER B CA 1
ATOM 4685 C C A SER B 1 252 ? 99.502 25.381 -34.795 0.50 22.36 252 SER B C 1
ATOM 4686 C C B SER B 1 252 ? 99.543 25.329 -34.803 0.50 22.59 252 SER B C 1
ATOM 4687 O O A SER B 1 252 ? 98.786 24.428 -35.120 0.50 22.13 252 SER B O 1
ATOM 4688 O O B SER B 1 252 ? 98.896 24.332 -35.143 0.50 22.13 252 SER B O 1
ATOM 4693 N N . ARG B 1 253 ? 100.192 26.107 -35.668 1.00 22.51 253 ARG B N 1
ATOM 4694 C CA . ARG B 1 253 ? 100.206 25.786 -37.120 1.00 23.63 253 ARG B CA 1
ATOM 4695 C C . ARG B 1 253 ? 100.578 24.312 -37.326 1.00 24.50 253 ARG B C 1
ATOM 4696 O O . ARG B 1 253 ? 99.855 23.564 -37.985 1.00 25.97 253 ARG B O 1
ATOM 4704 N N . LYS B 1 254 ? 101.686 23.885 -36.724 1.00 24.26 254 LYS B N 1
ATOM 4705 C CA . LYS B 1 254 ? 102.127 22.502 -36.840 1.00 24.42 254 LYS B CA 1
ATOM 4706 C C . LYS B 1 254 ? 101.177 21.497 -36.204 1.00 24.84 254 LYS B C 1
ATOM 4707 O O . LYS B 1 254 ? 100.956 20.407 -36.740 1.00 23.24 254 LYS B O 1
ATOM 4713 N N . ALA B 1 255 ? 100.629 21.837 -35.038 1.00 22.41 255 ALA B N 1
ATOM 4714 C CA . ALA B 1 255 ? 99.705 20.925 -34.367 1.00 22.32 255 ALA B CA 1
ATOM 4715 C C . ALA B 1 255 ? 98.473 20.648 -35.240 1.00 21.19 255 ALA B C 1
ATOM 4716 O O . ALA B 1 255 ? 98.122 19.504 -35.460 1.00 22.61 255 ALA B O 1
ATOM 4718 N N . PHE B 1 256 ? 97.846 21.701 -35.734 1.00 22.47 256 PHE B N 1
ATOM 4719 C CA . PHE B 1 256 ? 96.635 21.518 -36.556 1.00 24.59 256 PHE B CA 1
ATOM 4720 C C . PHE B 1 256 ? 96.969 20.736 -37.836 1.00 26.10 256 PHE B C 1
ATOM 4721 O O . PHE B 1 256 ? 96.255 19.806 -38.209 1.00 24.51 256 PHE B O 1
ATOM 4729 N N . LYS B 1 257 ? 98.086 21.080 -38.458 1.00 26.48 257 LYS B N 1
ATOM 4730 C CA . LYS B 1 257 ? 98.505 20.386 -39.686 1.00 28.47 257 LYS B CA 1
ATOM 4731 C C . LYS B 1 257 ? 98.671 18.895 -39.390 1.00 27.31 257 LYS B C 1
ATOM 4732 O O . LYS B 1 257 ? 98.129 18.051 -40.097 1.00 25.57 257 LYS B O 1
ATOM 4738 N N . LYS B 1 258 ? 99.381 18.565 -38.308 1.00 24.95 258 LYS B N 1
ATOM 4739 C CA . LYS B 1 258 ? 99.660 17.160 -38.004 1.00 24.46 258 LYS B CA 1
ATOM 4740 C C . LYS B 1 258 ? 98.441 16.376 -37.499 1.00 26.04 258 LYS B C 1
ATOM 4741 O O . LYS B 1 258 ? 98.329 15.171 -37.739 1.00 25.53 258 LYS B O 1
ATOM 4747 N N . ALA B 1 259 ? 97.536 17.059 -36.796 1.00 25.77 259 ALA B N 1
ATOM 4748 C CA . ALA B 1 259 ? 96.334 16.427 -36.239 1.00 26.36 259 ALA B CA 1
ATOM 4749 C C . ALA B 1 259 ? 95.251 16.249 -37.303 1.00 26.55 259 ALA B C 1
ATOM 4750 O O . ALA B 1 259 ? 94.311 15.479 -37.113 1.00 26.40 259 ALA B O 1
ATOM 4752 N N . LYS B 1 260 ? 95.376 16.990 -38.401 1.00 28.69 260 LYS B N 1
ATOM 4753 C CA . LYS B 1 260 ? 94.348 16.961 -39.461 1.00 30.03 260 LYS B CA 1
ATOM 4754 C C . LYS B 1 260 ? 92.978 17.412 -38.934 1.00 29.47 260 LYS B C 1
ATOM 4755 O O . LYS B 1 260 ? 91.960 16.727 -39.109 1.00 29.09 260 LYS B O 1
ATOM 4761 N N . VAL B 1 261 ? 92.965 18.546 -38.235 1.00 28.86 261 VAL B N 1
ATOM 4762 C CA . VAL B 1 261 ? 91.707 19.137 -37.780 1.00 28.68 261 VAL B CA 1
ATOM 4763 C C . VAL B 1 261 ? 91.776 20.615 -38.112 1.00 29.89 261 VAL B C 1
ATOM 4764 O O . VAL B 1 261 ? 92.870 21.180 -38.225 1.00 28.98 261 VAL B O 1
ATOM 4768 N N . GLU B 1 262 ? 90.612 21.232 -38.281 1.00 29.16 262 GLU B N 1
ATOM 4769 C CA . GLU B 1 262 ? 90.546 22.654 -38.570 1.00 32.94 262 GLU B CA 1
ATOM 4770 C C . GLU B 1 262 ? 89.780 23.404 -37.495 1.00 31.19 262 GLU B C 1
ATOM 4771 O O . GLU B 1 262 ? 89.788 24.632 -37.498 1.00 34.08 262 GLU B O 1
ATOM 4777 N N . ARG B 1 263 ? 89.140 22.662 -36.593 1.00 30.86 263 ARG B N 1
ATOM 4778 C CA . ARG B 1 263 ? 88.263 23.213 -35.549 1.00 31.38 263 ARG B CA 1
ATOM 4779 C C . ARG B 1 263 ? 88.400 22.462 -34.216 1.00 29.31 263 ARG B C 1
ATOM 4780 O O . ARG B 1 263 ? 88.652 21.250 -34.188 1.00 27.79 263 ARG B O 1
ATOM 4788 N N . ILE B 1 264 ? 88.205 23.192 -33.116 1.00 26.49 264 ILE B N 1
ATOM 4789 C CA . ILE B 1 264 ? 88.237 22.595 -31.781 1.00 24.27 264 ILE B CA 1
ATOM 4790 C C . ILE B 1 264 ? 86.978 22.960 -30.986 1.00 23.34 264 ILE B C 1
ATOM 4791 O O . ILE B 1 264 ? 86.304 23.959 -31.279 1.00 23.30 264 ILE B O 1
ATOM 4796 N N . ASP B 1 265 ? 86.676 22.146 -29.986 1.00 23.87 265 ASP B N 1
ATOM 4797 C CA . ASP B 1 265 ? 85.519 22.366 -29.116 1.00 24.36 265 ASP B CA 1
ATOM 4798 C C . ASP B 1 265 ? 85.851 23.110 -27.816 1.00 23.81 265 ASP B C 1
ATOM 4799 O O . ASP B 1 265 ? 84.978 23.734 -27.231 1.00 22.73 265 ASP B O 1
ATOM 4804 N N . PHE B 1 266 ? 87.102 23.016 -27.369 1.00 22.09 266 PHE B N 1
ATOM 4805 C CA . PHE B 1 266 ? 87.558 23.745 -26.176 1.00 21.64 266 PHE B CA 1
ATOM 4806 C C . PHE B 1 266 ? 89.084 23.865 -26.221 1.00 20.71 266 PHE B C 1
ATOM 4807 O O . PHE B 1 266 ? 89.743 23.080 -26.922 1.00 22.11 266 PHE B O 1
ATOM 4815 N N . ALA B 1 267 ? 89.632 24.826 -25.478 1.00 20.17 267 ALA B N 1
ATOM 4816 C CA . ALA B 1 267 ? 91.092 24.948 -25.358 1.00 19.37 267 ALA B CA 1
ATOM 4817 C C . ALA B 1 267 ? 91.462 25.194 -23.900 1.00 20.01 267 ALA B C 1
ATOM 4818 O O . ALA B 1 267 ? 90.838 26.020 -23.250 1.00 19.96 267 ALA B O 1
ATOM 4820 N N . GLU B 1 268 ? 92.501 24.501 -23.451 1.00 18.14 268 GLU B N 1
ATOM 4821 C CA . GLU B 1 268 ? 93.182 24.826 -22.189 1.00 19.04 268 GLU B CA 1
ATOM 4822 C C . GLU B 1 268 ? 94.425 25.627 -22.560 1.00 16.87 268 GLU B C 1
ATOM 4823 O O . GLU B 1 268 ? 95.296 25.120 -23.275 1.00 18.96 268 GLU B O 1
ATOM 4829 N N . LEU B 1 269 ? 94.508 26.867 -22.102 1.00 17.74 269 LEU B N 1
ATOM 4830 C CA . LEU B 1 269 ? 95.597 27.753 -22.523 1.00 17.35 269 LEU B CA 1
ATOM 4831 C C . LEU B 1 269 ? 96.532 28.046 -21.348 1.00 19.38 269 LEU B C 1
ATOM 4832 O O . LEU B 1 269 ? 96.280 27.583 -20.228 1.00 19.59 269 LEU B O 1
ATOM 4837 N N . HIS B 1 270 ? 97.619 28.757 -21.627 1.00 18.86 270 HIS B N 1
ATOM 4838 C CA . HIS B 1 270 ? 98.640 29.060 -20.621 1.00 17.94 270 HIS B CA 1
ATOM 4839 C C . HIS B 1 270 ? 98.541 30.480 -20.096 1.00 17.81 270 HIS B C 1
ATOM 4840 O O . HIS B 1 270 ? 99.395 31.333 -20.350 1.00 18.51 270 HIS B O 1
ATOM 4847 N N . ASP B 1 271 ? 97.454 30.744 -19.366 1.00 17.40 271 ASP B N 1
ATOM 4848 C CA . ASP B 1 271 ? 97.108 32.089 -18.963 1.00 17.62 271 ASP B CA 1
ATOM 4849 C C . ASP B 1 271 ? 97.800 32.483 -17.646 1.00 18.79 271 ASP B C 1
ATOM 4850 O O . ASP B 1 271 ? 97.138 32.631 -16.611 1.00 18.03 271 ASP B O 1
ATOM 4863 N N . ALA B 1 273 ? 98.856 35.273 -17.041 1.00 19.62 273 ALA B N 1
ATOM 4864 C CA . ALA B 1 273 ? 98.130 36.499 -16.809 1.00 20.50 273 ALA B CA 1
ATOM 4865 C C . ALA B 1 273 ? 96.935 36.522 -17.765 1.00 20.91 273 ALA B C 1
ATOM 4866 O O . ALA B 1 273 ? 96.976 35.910 -18.832 1.00 19.85 273 ALA B O 1
ATOM 4868 N N . THR B 1 274 ? 95.891 37.251 -17.387 1.00 19.54 274 THR B N 1
ATOM 4869 C CA . THR B 1 274 ? 94.651 37.305 -18.184 1.00 20.06 274 THR B CA 1
ATOM 4870 C C . THR B 1 274 ? 94.897 37.697 -19.639 1.00 20.25 274 THR B C 1
ATOM 4871 O O . THR B 1 274 ? 94.332 37.068 -20.542 1.00 20.17 274 THR B O 1
ATOM 4875 N N . ILE B 1 275 ? 95.721 38.739 -19.824 1.00 20.02 275 ILE B N 1
ATOM 4876 C CA . ILE B 1 275 ? 96.062 39.251 -21.172 1.00 20.69 275 ILE B CA 1
ATOM 4877 C C . ILE B 1 275 ? 96.604 38.126 -22.057 1.00 20.40 275 ILE B C 1
ATOM 4878 O O . ILE B 1 275 ? 96.287 38.068 -23.252 1.00 20.86 275 ILE B O 1
ATOM 4883 N N . LEU B 1 276 ? 97.375 37.204 -21.473 1.00 19.92 276 LEU B N 1
ATOM 4884 C CA . LEU B 1 276 ? 97.934 36.080 -22.249 1.00 19.12 276 LEU B CA 1
ATOM 4885 C C . LEU B 1 276 ? 96.884 35.130 -22.777 1.00 20.44 276 LEU B C 1
ATOM 4886 O O . LEU B 1 276 ? 97.063 34.580 -23.846 1.00 19.99 276 LEU B O 1
ATOM 4891 N N . GLU B 1 277 ? 95.772 34.944 -22.067 1.00 18.34 277 GLU B N 1
ATOM 4892 C CA . GLU B 1 277 ? 94.708 34.101 -22.625 1.00 19.66 277 GLU B CA 1
ATOM 4893 C C . GLU B 1 277 ? 94.140 34.706 -23.927 1.00 20.31 277 GLU B C 1
ATOM 4894 O O . GLU B 1 277 ? 93.891 33.977 -24.886 1.00 21.47 277 GLU B O 1
ATOM 4900 N N . ILE B 1 278 ? 93.936 36.020 -23.920 1.00 20.95 278 ILE B N 1
ATOM 4901 C CA . ILE B 1 278 ? 93.403 36.714 -25.096 1.00 21.23 278 ILE B CA 1
ATOM 4902 C C . ILE B 1 278 ? 94.398 36.574 -26.266 1.00 21.56 278 ILE B C 1
ATOM 4903 O O . ILE B 1 278 ? 94.028 36.098 -27.352 1.00 20.84 278 ILE B O 1
ATOM 4908 N N . ILE B 1 279 ? 95.657 36.941 -26.016 1.00 20.13 279 ILE B N 1
ATOM 4909 C CA . ILE B 1 279 ? 96.712 36.845 -27.051 1.00 20.15 279 ILE B CA 1
ATOM 4910 C C . ILE B 1 279 ? 96.837 35.412 -27.549 1.00 20.41 279 ILE B C 1
ATOM 4911 O O . ILE B 1 279 ? 96.846 35.149 -28.757 1.00 21.82 279 ILE B O 1
ATOM 4916 N N . GLN B 1 280 ? 96.874 34.451 -26.624 1.00 21.02 280 GLN B N 1
ATOM 4917 C CA . GLN B 1 280 ? 96.957 33.061 -27.025 1.00 20.47 280 GLN B CA 1
ATOM 4918 C C . GLN B 1 280 ? 95.776 32.554 -27.832 1.00 21.01 280 GLN B C 1
ATOM 4919 O O . GLN B 1 280 ? 95.968 31.699 -28.714 1.00 20.46 280 GLN B O 1
ATOM 4925 N N . SER B 1 281 ? 94.562 33.023 -27.518 1.00 19.83 281 SER B N 1
ATOM 4926 C CA . SER B 1 281 ? 93.389 32.592 -28.283 1.00 21.83 281 SER B CA 1
ATOM 4927 C C . SER B 1 281 ? 93.530 33.034 -29.755 1.00 20.99 281 SER B C 1
ATOM 4928 O O . SER B 1 281 ? 93.068 32.334 -30.636 1.00 21.87 281 SER B O 1
ATOM 4931 N N . GLU B 1 282 ? 94.163 34.182 -29.984 1.00 23.05 282 GLU B N 1
ATOM 4932 C CA . GLU B 1 282 ? 94.391 34.691 -31.364 1.00 22.30 282 GLU B CA 1
ATOM 4933 C C . GLU B 1 282 ? 95.508 33.856 -31.993 1.00 24.18 282 GLU B C 1
ATOM 4934 O O . GLU B 1 282 ? 95.377 33.342 -33.123 1.00 25.15 282 GLU B O 1
ATOM 4940 N N . ASP B 1 283 ? 96.584 33.649 -31.227 1.00 23.05 283 ASP B N 1
ATOM 4941 C CA . ASP B 1 283 ? 97.777 33.013 -31.775 1.00 24.17 283 ASP B CA 1
ATOM 4942 C C . ASP B 1 283 ? 97.555 31.553 -32.129 1.00 22.95 283 ASP B C 1
ATOM 4943 O O . ASP B 1 283 ? 98.225 31.029 -33.023 1.00 25.33 283 ASP B O 1
ATOM 4948 N N . ILE B 1 284 ? 96.616 30.877 -31.470 1.00 23.72 284 ILE B N 1
ATOM 4949 C CA . ILE B 1 284 ? 96.354 29.484 -31.832 1.00 22.60 284 ILE B CA 1
ATOM 4950 C C . ILE B 1 284 ? 95.437 29.400 -33.050 1.00 24.33 284 ILE B C 1
ATOM 4951 O O . ILE B 1 284 ? 95.249 28.316 -33.600 1.00 25.78 284 ILE B O 1
ATOM 4956 N N . GLY B 1 285 ? 94.855 30.540 -33.421 1.00 25.05 285 GLY B N 1
ATOM 4957 C CA . GLY B 1 285 ? 94.083 30.644 -34.659 1.00 24.72 285 GLY B CA 1
ATOM 4958 C C . GLY B 1 285 ? 92.582 30.745 -34.486 1.00 26.66 285 GLY B C 1
ATOM 4959 O O . GLY B 1 285 ? 91.845 30.586 -35.457 1.00 28.29 285 GLY B O 1
ATOM 4960 N N . LEU B 1 286 ? 92.100 30.989 -33.268 1.00 25.58 286 LEU B N 1
ATOM 4961 C CA . LEU B 1 286 ? 90.648 31.097 -33.069 1.00 26.03 286 LEU B CA 1
ATOM 4962 C C . LEU B 1 286 ? 90.090 32.426 -33.558 1.00 25.62 286 LEU B C 1
ATOM 4963 O O . LEU B 1 286 ? 89.012 32.476 -34.166 1.00 26.03 286 LEU B O 1
ATOM 4968 N N . PHE B 1 287 ? 90.814 33.496 -33.275 1.00 27.53 287 PHE B N 1
ATOM 4969 C CA . PHE B 1 287 ? 90.343 34.848 -33.529 1.00 27.90 287 PHE B CA 1
ATOM 4970 C C . PHE B 1 287 ? 91.459 35.626 -34.190 1.00 27.87 287 PHE B C 1
ATOM 4971 O O . PHE B 1 287 ? 92.648 35.344 -33.975 1.00 27.09 287 PHE B O 1
ATOM 4979 N N . LYS B 1 288 ? 91.075 36.607 -35.001 1.00 27.37 288 LYS B N 1
ATOM 4980 C CA . LYS B 1 288 ? 92.027 37.488 -35.648 1.00 28.84 288 LYS B CA 1
ATOM 4981 C C . LYS B 1 288 ? 92.750 38.304 -34.596 1.00 28.63 288 LYS B C 1
ATOM 4982 O O . LYS B 1 288 ? 92.175 38.636 -33.557 1.00 27.15 288 LYS B O 1
ATOM 4988 N N . LYS B 1 289 ? 94.005 38.621 -34.882 1.00 27.55 289 LYS B N 1
ATOM 4989 C CA . LYS B 1 289 ? 94.829 39.461 -34.024 1.00 27.15 289 LYS B CA 1
ATOM 4990 C C . LYS B 1 289 ? 94.158 40.794 -33.688 1.00 28.66 289 LYS B C 1
ATOM 4991 O O . LYS B 1 289 ? 93.880 41.603 -34.583 1.00 26.43 289 LYS B O 1
ATOM 4997 N N . GLY B 1 290 ? 93.898 41.019 -32.397 1.00 25.91 290 GLY B N 1
ATOM 4998 C CA . GLY B 1 290 ? 93.219 42.227 -31.949 1.00 27.25 290 GLY B CA 1
ATOM 4999 C C . GLY B 1 290 ? 91.717 42.102 -31.781 1.00 27.87 290 GLY B C 1
ATOM 5000 O O . GLY B 1 290 ? 91.074 43.051 -31.341 1.00 27.48 290 GLY B O 1
ATOM 5001 N N . GLU B 1 291 ? 91.178 40.921 -32.086 1.00 26.91 291 GLU B N 1
ATOM 5002 C CA . GLU B 1 291 ? 89.749 40.628 -31.957 1.00 29.87 291 GLU B CA 1
ATOM 5003 C C . GLU B 1 291 ? 89.462 39.658 -30.804 1.00 28.58 291 GLU B C 1
ATOM 5004 O O . GLU B 1 291 ? 88.295 39.386 -30.493 1.00 26.72 291 GLU B O 1
ATOM 5010 N N . GLY B 1 292 ? 90.515 39.100 -30.205 1.00 24.81 292 GLY B N 1
ATOM 5011 C CA . GLY B 1 292 ? 90.339 38.123 -29.118 1.00 25.34 292 GLY B CA 1
ATOM 5012 C C . GLY B 1 292 ? 89.545 38.725 -27.969 1.00 24.42 292 GLY B C 1
ATOM 5013 O O . GLY B 1 292 ? 88.737 38.039 -27.329 1.00 24.32 292 GLY B O 1
ATOM 5014 N N . TRP B 1 293 ? 89.769 40.011 -27.714 1.00 24.54 293 TRP B N 1
ATOM 5015 C CA . TRP B 1 293 ? 89.091 40.679 -26.607 1.00 24.25 293 TRP B CA 1
ATOM 5016 C C . TRP B 1 293 ? 87.589 40.741 -26.844 1.00 27.83 293 TRP B C 1
ATOM 5017 O O . TRP B 1 293 ? 86.806 40.651 -25.898 1.00 27.04 293 TRP B O 1
ATOM 5028 N N . LYS B 1 294 ? 87.183 40.884 -28.108 1.00 28.64 294 LYS B N 1
ATOM 5029 C CA . LYS B 1 294 ? 85.752 40.873 -28.454 1.00 29.52 294 LYS B CA 1
ATOM 5030 C C . LYS B 1 294 ? 85.084 39.537 -28.140 1.00 28.26 294 LYS B C 1
ATOM 5031 O O . LYS B 1 294 ? 83.974 39.513 -27.599 1.00 30.34 294 LYS B O 1
ATOM 5037 N N . ALA B 1 295 ? 85.775 38.428 -28.414 1.00 27.27 295 ALA B N 1
ATOM 5038 C CA . ALA B 1 295 ? 85.244 37.103 -28.087 1.00 25.66 295 ALA B CA 1
ATOM 5039 C C . ALA B 1 295 ? 84.994 36.917 -26.582 1.00 26.38 295 ALA B C 1
ATOM 5040 O O . ALA B 1 295 ? 84.057 36.225 -26.199 1.00 27.23 295 ALA B O 1
ATOM 5042 N N . VAL B 1 296 ? 85.835 37.536 -25.752 1.00 27.92 296 VAL B N 1
ATOM 5043 C CA . VAL B 1 296 ? 85.664 37.496 -24.285 1.00 27.28 296 VAL B CA 1
ATOM 5044 C C . VAL B 1 296 ? 84.377 38.259 -23.922 1.00 28.07 296 VAL B C 1
ATOM 5045 O O . VAL B 1 296 ? 83.501 37.708 -23.246 1.00 28.95 296 VAL B O 1
ATOM 5057 N N . GLU B 1 298 ? 81.832 39.115 -25.682 1.00 33.63 298 GLU B N 1
ATOM 5058 C CA . GLU B 1 298 ? 80.625 38.520 -26.259 1.00 34.75 298 GLU B CA 1
ATOM 5059 C C . GLU B 1 298 ? 80.283 37.168 -25.652 1.00 33.65 298 GLU B C 1
ATOM 5060 O O . GLU B 1 298 ? 79.282 36.549 -26.025 1.00 34.38 298 GLU B O 1
ATOM 5066 N N . GLY B 1 299 ? 81.134 36.689 -24.747 1.00 30.74 299 GLY B N 1
ATOM 5067 C CA . GLY B 1 299 ? 80.872 35.453 -24.039 1.00 27.91 299 GLY B CA 1
ATOM 5068 C C . GLY B 1 299 ? 81.129 34.198 -24.837 1.00 25.88 299 GLY B C 1
ATOM 5069 O O . GLY B 1 299 ? 80.690 33.134 -24.446 1.00 26.80 299 GLY B O 1
ATOM 5070 N N . LEU B 1 300 ? 81.853 34.308 -25.950 1.00 27.22 300 LEU B N 1
ATOM 5071 C CA . LEU B 1 300 ? 82.091 33.161 -26.820 1.00 26.64 300 LEU B CA 1
ATOM 5072 C C . LEU B 1 300 ? 82.950 32.101 -26.133 1.00 25.92 300 LEU B C 1
ATOM 5073 O O . LEU B 1 300 ? 82.828 30.906 -26.422 1.00 24.54 300 LEU B O 1
ATOM 5078 N N . THR B 1 301 ? 83.801 32.563 -25.212 1.00 23.74 301 THR B N 1
ATOM 5079 C CA . THR B 1 301 ? 84.816 31.679 -24.607 1.00 23.61 301 THR B CA 1
ATOM 5080 C C . THR B 1 301 ? 84.438 31.194 -23.209 1.00 23.48 301 THR B C 1
ATOM 5081 O O . THR B 1 301 ? 85.230 30.517 -22.548 1.00 21.55 301 THR B O 1
ATOM 5085 N N A SER B 1 302 ? 83.225 31.547 -22.778 0.50 23.42 302 SER B N 1
ATOM 5086 N N B SER B 1 302 ? 83.228 31.539 -22.776 0.50 24.29 302 SER B N 1
ATOM 5087 C CA A SER B 1 302 ? 82.659 31.070 -21.514 0.50 23.63 302 SER B CA 1
ATOM 5088 C CA B SER B 1 302 ? 82.688 31.070 -21.504 0.50 25.04 302 SER B CA 1
ATOM 5089 C C A SER B 1 302 ? 82.293 29.597 -21.614 0.50 25.24 302 SER B C 1
ATOM 5090 C C B SER B 1 302 ? 82.299 29.601 -21.611 0.50 26.10 302 SER B C 1
ATOM 5091 O O A SER B 1 302 ? 82.274 29.024 -22.707 0.50 26.17 302 SER B O 1
ATOM 5092 O O B SER B 1 302 ? 82.271 29.034 -22.707 0.50 27.01 302 SER B O 1
ATOM 5097 N N . LEU B 1 303 ? 81.986 28.992 -20.472 1.00 25.73 303 LEU B N 1
ATOM 5098 C CA . LEU B 1 303 ? 81.639 27.580 -20.393 1.00 28.21 303 LEU B CA 1
ATOM 5099 C C . LEU B 1 303 ? 80.427 27.176 -21.254 1.00 32.39 303 LEU B C 1
ATOM 5100 O O . LEU B 1 303 ? 80.363 26.063 -21.763 1.00 32.44 303 LEU B O 1
ATOM 5105 N N . ASP B 1 304 ? 79.474 28.086 -21.402 1.00 33.84 304 ASP B N 1
ATOM 5106 C CA . ASP B 1 304 ? 78.299 27.848 -22.241 1.00 37.00 304 ASP B CA 1
ATOM 5107 C C . ASP B 1 304 ? 78.452 28.506 -23.626 1.00 35.07 304 ASP B C 1
ATOM 5108 O O . ASP B 1 304 ? 77.481 28.627 -24.370 1.00 33.76 304 ASP B O 1
ATOM 5113 N N . GLY B 1 305 ? 79.670 28.946 -23.955 1.00 29.88 305 GLY B N 1
ATOM 5114 C CA . GLY B 1 305 ? 79.945 29.608 -25.231 1.00 29.70 305 GLY B CA 1
ATOM 5115 C C . GLY B 1 305 ? 80.238 28.623 -26.348 1.00 29.26 305 GLY B C 1
ATOM 5116 O O . GLY B 1 305 ? 80.351 27.425 -26.125 1.00 29.67 305 GLY B O 1
ATOM 5117 N N . GLU B 1 306 ? 80.389 29.147 -27.558 1.00 31.73 306 GLU B N 1
ATOM 5118 C CA . GLU B 1 306 ? 80.701 28.334 -28.735 1.00 34.50 306 GLU B CA 1
ATOM 5119 C C . GLU B 1 306 ? 82.095 27.688 -28.680 1.00 32.36 306 GLU B C 1
ATOM 5120 O O . GLU B 1 306 ? 82.334 26.633 -29.271 1.00 29.88 306 GLU B O 1
ATOM 5126 N N . ILE B 1 307 ? 83.011 28.315 -27.944 1.00 29.25 307 ILE B N 1
ATOM 5127 C CA . ILE B 1 307 ? 84.386 27.839 -27.897 1.00 25.65 307 ILE B CA 1
ATOM 5128 C C . ILE B 1 307 ? 84.989 28.117 -26.507 1.00 22.08 307 ILE B C 1
ATOM 5129 O O . ILE B 1 307 ? 85.725 29.088 -26.334 1.00 21.92 307 ILE B O 1
ATOM 5134 N N . PRO B 1 308 ? 84.627 27.277 -25.527 1.00 21.54 308 PRO B N 1
ATOM 5135 C CA . PRO B 1 308 ? 85.042 27.530 -24.135 1.00 20.95 308 PRO B CA 1
ATOM 5136 C C . PRO B 1 308 ? 86.546 27.446 -24.014 1.00 19.60 308 PRO B C 1
ATOM 5137 O O . PRO B 1 308 ? 87.153 26.479 -24.474 1.00 19.38 308 PRO B O 1
ATOM 5141 N N . ILE B 1 309 ? 87.127 28.464 -23.394 1.00 19.86 309 ILE B N 1
ATOM 5142 C CA . ILE B 1 309 ? 88.580 28.477 -23.159 1.00 18.94 309 ILE B CA 1
ATOM 5143 C C . ILE B 1 309 ? 88.775 28.326 -21.645 1.00 18.50 309 ILE B C 1
ATOM 5144 O O . ILE B 1 309 ? 88.047 28.950 -20.861 1.00 19.55 309 ILE B O 1
ATOM 5149 N N . ASN B 1 310 ? 89.723 27.481 -21.259 1.00 17.70 310 ASN B N 1
ATOM 5150 C CA . ASN B 1 310 ? 90.004 27.258 -19.827 1.00 17.32 310 ASN B CA 1
ATOM 5151 C C . ASN B 1 310 ? 88.776 26.876 -18.988 1.00 18.11 310 ASN B C 1
ATOM 5152 O O . ASN B 1 310 ? 88.487 27.520 -17.960 1.00 18.05 310 ASN B O 1
ATOM 5157 N N . PRO B 1 311 ? 88.052 25.812 -19.413 1.00 18.41 311 PRO B N 1
ATOM 5158 C CA . PRO B 1 311 ? 86.969 25.330 -18.592 1.00 19.20 311 PRO B CA 1
ATOM 5159 C C . PRO B 1 311 ? 87.445 24.805 -17.227 1.00 18.91 311 PRO B C 1
ATOM 5160 O O . PRO B 1 311 ? 86.642 24.723 -16.316 1.00 19.22 311 PRO B O 1
ATOM 5164 N N . SER B 1 312 ? 88.727 24.466 -17.100 1.00 18.03 312 SER B N 1
ATOM 5165 C CA . SER B 1 312 ? 89.307 24.052 -15.813 1.00 17.61 312 SER B CA 1
ATOM 5166 C C . SER B 1 312 ? 89.334 25.206 -14.802 1.00 17.51 312 SER B C 1
ATOM 5167 O O . SER B 1 312 ? 89.473 24.959 -13.589 1.00 17.48 312 SER B O 1
ATOM 5170 N N . GLY B 1 313 ? 89.284 26.450 -15.285 1.00 16.23 313 GLY B N 1
ATOM 5171 C CA . GLY B 1 313 ? 89.659 27.614 -14.460 1.00 17.55 313 GLY B CA 1
ATOM 5172 C C . GLY B 1 313 ? 90.973 28.228 -14.943 1.00 17.16 313 GLY B C 1
ATOM 5173 O O . GLY B 1 313 ? 91.339 29.325 -14.533 1.00 18.11 313 GLY B O 1
ATOM 5174 N N . GLY B 1 314 ? 91.662 27.511 -15.834 1.00 16.68 314 GLY B N 1
ATOM 5175 C CA . GLY B 1 314 ? 92.945 27.971 -16.385 1.00 16.78 314 GLY B CA 1
ATOM 5176 C C . GLY B 1 314 ? 94.003 28.094 -15.294 1.00 17.20 314 GLY B C 1
ATOM 5177 O O . GLY B 1 314 ? 93.763 27.749 -14.147 1.00 16.82 314 GLY B O 1
ATOM 5178 N N . LEU B 1 315 ? 95.176 28.593 -15.648 1.00 16.83 315 LEU B N 1
ATOM 5179 C CA . LEU B 1 315 ? 96.204 28.815 -14.630 1.00 16.49 315 LEU B CA 1
ATOM 5180 C C . LEU B 1 315 ? 95.651 29.835 -13.635 1.00 17.18 315 LEU B C 1
ATOM 5181 O O . LEU B 1 315 ? 95.987 29.790 -12.444 1.00 17.71 315 LEU B O 1
ATOM 5186 N N . ASN B 1 316 ? 94.795 30.738 -14.122 1.00 15.26 316 ASN B N 1
ATOM 5187 C CA . ASN B 1 316 ? 94.239 31.829 -13.321 1.00 16.68 316 ASN B CA 1
ATOM 5188 C C . ASN B 1 316 ? 93.644 31.312 -12.012 1.00 16.38 316 ASN B C 1
ATOM 5189 O O . ASN B 1 316 ? 93.901 31.890 -10.947 1.00 16.75 316 ASN B O 1
ATOM 5194 N N A SER B 1 317 ? 92.870 30.228 -12.096 0.50 15.61 317 SER B N 1
ATOM 5195 N N B SER B 1 317 ? 92.853 30.249 -12.076 0.50 16.49 317 SER B N 1
ATOM 5196 C CA A SER B 1 317 ? 92.164 29.683 -10.919 0.50 15.22 317 SER B CA 1
ATOM 5197 C CA B SER B 1 317 ? 92.283 29.721 -10.835 0.50 16.59 317 SER B CA 1
ATOM 5198 C C A SER B 1 317 ? 92.610 28.289 -10.481 0.50 15.61 317 SER B C 1
ATOM 5199 C C B SER B 1 317 ? 92.848 28.380 -10.419 0.50 16.33 317 SER B C 1
ATOM 5200 O O A SER B 1 317 ? 92.367 27.893 -9.337 0.50 14.61 317 SER B O 1
ATOM 5201 O O B SER B 1 317 ? 92.928 28.106 -9.222 0.50 14.98 317 SER B O 1
ATOM 5206 N N . LYS B 1 318 ? 93.252 27.533 -11.373 1.00 15.55 318 LYS B N 1
ATOM 5207 C CA . LYS B 1 318 ? 93.836 26.227 -10.971 1.00 15.92 318 LYS B CA 1
ATOM 5208 C C . LYS B 1 318 ? 95.043 26.422 -10.071 1.00 16.64 318 LYS B C 1
ATOM 5209 O O . LYS B 1 318 ? 95.305 25.575 -9.218 1.00 16.00 318 LYS B O 1
ATOM 5215 N N . GLY B 1 319 ? 95.779 27.513 -10.299 1.00 16.38 319 GLY B N 1
ATOM 5216 C CA . GLY B 1 319 ? 97.175 27.640 -9.840 1.00 16.53 319 GLY B CA 1
ATOM 5217 C C . GLY B 1 319 ? 98.130 26.944 -10.802 1.00 16.74 319 GLY B C 1
ATOM 5218 O O . GLY B 1 319 ? 97.697 26.230 -11.740 1.00 17.88 319 GLY B O 1
ATOM 5219 N N . HIS B 1 320 ? 99.429 27.172 -10.611 1.00 15.96 320 HIS B N 1
ATOM 5220 C CA . HIS B 1 320 ? 100.408 26.780 -11.633 1.00 16.17 320 HIS B CA 1
ATOM 5221 C C . HIS B 1 320 ? 101.627 26.169 -10.956 1.00 15.93 320 HIS B C 1
ATOM 5222 O O . HIS B 1 320 ? 102.649 26.846 -10.752 1.00 17.36 320 HIS B O 1
ATOM 5229 N N . PRO B 1 321 ? 101.518 24.884 -10.585 1.00 16.10 321 PRO B N 1
ATOM 5230 C CA . PRO B 1 321 ? 102.705 24.143 -10.178 1.00 15.81 321 PRO B CA 1
ATOM 5231 C C . PRO B 1 321 ? 103.476 23.870 -11.463 1.00 16.78 321 PRO B C 1
ATOM 5232 O O . PRO B 1 321 ? 103.024 23.065 -12.265 1.00 16.83 321 PRO B O 1
ATOM 5236 N N . ILE B 1 322 ? 104.616 24.550 -11.652 1.00 16.24 322 ILE B N 1
ATOM 5237 C CA . ILE B 1 322 ? 105.311 24.661 -12.944 1.00 15.64 322 ILE B CA 1
ATOM 5238 C C . ILE B 1 322 ? 105.260 23.378 -13.808 1.00 16.54 322 ILE B C 1
ATOM 5239 O O . ILE B 1 322 ? 104.668 23.378 -14.913 1.00 17.16 322 ILE B O 1
ATOM 5244 N N . GLY B 1 323 ? 105.829 22.287 -13.289 1.00 15.62 323 GLY B N 1
ATOM 5245 C CA . GLY B 1 323 ? 105.940 21.021 -14.024 1.00 15.81 323 GLY B CA 1
ATOM 5246 C C . GLY B 1 323 ? 104.629 20.261 -14.194 1.00 16.23 323 GLY B C 1
ATOM 5247 O O . GLY B 1 323 ? 104.497 19.409 -15.089 1.00 16.30 323 GLY B O 1
ATOM 5248 N N . ALA B 1 324 ? 103.676 20.533 -13.318 1.00 14.89 324 ALA B N 1
ATOM 5249 C CA . ALA B 1 324 ? 102.383 19.823 -13.351 1.00 14.89 324 ALA B CA 1
ATOM 5250 C C . ALA B 1 324 ? 101.388 20.372 -14.382 1.00 15.42 324 ALA B C 1
ATOM 5251 O O . ALA B 1 324 ? 100.571 19.603 -14.922 1.00 16.34 324 ALA B O 1
ATOM 5253 N N . SER B 1 325 ? 101.453 21.672 -14.654 1.00 15.26 325 SER B N 1
ATOM 5254 C CA . SER B 1 325 ? 100.375 22.338 -15.417 1.00 15.37 325 SER B CA 1
ATOM 5255 C C . SER B 1 325 ? 100.117 21.727 -16.803 1.00 16.07 325 SER B C 1
ATOM 5256 O O . SER B 1 325 ? 98.960 21.492 -17.145 1.00 15.26 325 SER B O 1
ATOM 5259 N N . GLY B 1 326 ? 101.178 21.455 -17.556 1.00 17.19 326 GLY B N 1
ATOM 5260 C CA . GLY B 1 326 ? 101.041 20.874 -18.913 1.00 16.77 326 GLY B CA 1
ATOM 5261 C C . GLY B 1 326 ? 100.377 19.502 -18.894 1.00 17.35 326 GLY B C 1
ATOM 5262 O O . GLY B 1 326 ? 99.649 19.117 -19.843 1.00 18.30 326 GLY B O 1
ATOM 5263 N N . VAL B 1 327 ? 100.633 18.749 -17.824 1.00 15.18 327 VAL B N 1
ATOM 5264 C CA . VAL B 1 327 ? 100.053 17.434 -17.662 1.00 15.18 327 VAL B CA 1
ATOM 5265 C C . VAL B 1 327 ? 98.601 17.566 -17.168 1.00 15.85 327 VAL B C 1
ATOM 5266 O O . VAL B 1 327 ? 97.726 16.813 -17.600 1.00 15.52 327 VAL B O 1
ATOM 5270 N N . ALA B 1 328 ? 98.342 18.516 -16.263 1.00 14.50 328 ALA B N 1
ATOM 5271 C CA . ALA B 1 328 ? 96.963 18.800 -15.834 1.00 15.75 328 ALA B CA 1
ATOM 5272 C C . ALA B 1 328 ? 96.030 19.176 -16.982 1.00 16.42 328 ALA B C 1
ATOM 5273 O O . ALA B 1 328 ? 94.842 18.815 -16.966 1.00 17.45 328 ALA B O 1
ATOM 5275 N N . GLN B 1 329 ? 96.563 19.886 -17.982 1.00 16.77 329 GLN B N 1
ATOM 5276 C CA . GLN B 1 329 ? 95.756 20.240 -19.163 1.00 17.03 329 GLN B CA 1
ATOM 5277 C C . GLN B 1 329 ? 95.308 18.978 -19.912 1.00 17.16 329 GLN B C 1
ATOM 5278 O O . GLN B 1 329 ? 94.184 18.940 -20.444 1.00 17.50 329 GLN B O 1
ATOM 5284 N N . ALA B 1 330 ? 96.176 17.966 -19.971 1.00 16.80 330 ALA B N 1
ATOM 5285 C CA . ALA B 1 330 ? 95.838 16.704 -20.624 1.00 17.47 330 ALA B CA 1
ATOM 5286 C C . ALA B 1 330 ? 94.785 15.965 -19.814 1.00 18.60 330 ALA B C 1
ATOM 5287 O O . ALA B 1 330 ? 93.877 15.327 -20.376 1.00 18.01 330 ALA B O 1
ATOM 5289 N N . VAL B 1 331 ? 94.928 16.033 -18.485 1.00 17.12 331 VAL B N 1
ATOM 5290 C CA . VAL B 1 331 ? 93.917 15.467 -17.593 1.00 16.65 331 VAL B CA 1
ATOM 5291 C C . VAL B 1 331 ? 92.542 16.105 -17.844 1.00 17.21 331 VAL B C 1
ATOM 5292 O O . VAL B 1 331 ? 91.534 15.387 -17.906 1.00 18.58 331 VAL B O 1
ATOM 5296 N N . GLU B 1 332 ? 92.491 17.431 -17.975 1.00 17.13 332 GLU B N 1
ATOM 5297 C CA . GLU B 1 332 ? 91.260 18.151 -18.274 1.00 18.16 332 GLU B CA 1
ATOM 5298 C C . GLU B 1 332 ? 90.696 17.696 -19.624 1.00 19.10 332 GLU B C 1
ATOM 5299 O O . GLU B 1 332 ? 89.508 17.409 -19.742 1.00 18.61 332 GLU B O 1
ATOM 5305 N N . ALA B 1 333 ? 91.552 17.639 -20.636 1.00 18.77 333 ALA B N 1
ATOM 5306 C CA . ALA B 1 333 ? 91.056 17.220 -21.965 1.00 19.60 333 ALA B CA 1
ATOM 5307 C C . ALA B 1 333 ? 90.499 15.783 -21.922 1.00 19.47 333 ALA B C 1
ATOM 5308 O O . ALA B 1 333 ? 89.458 15.507 -22.537 1.00 20.26 333 ALA B O 1
ATOM 5310 N N . PHE B 1 334 ? 91.169 14.880 -21.207 1.00 18.87 334 PHE B N 1
ATOM 5311 C CA . PHE B 1 334 ? 90.709 13.508 -20.984 1.00 19.78 334 PHE B CA 1
ATOM 5312 C C . PHE B 1 334 ? 89.313 13.521 -20.363 1.00 21.43 334 PHE B C 1
ATOM 5313 O O . PHE B 1 334 ? 88.387 12.876 -20.880 1.00 20.66 334 PHE B O 1
ATOM 5321 N N A SER B 1 335 ? 89.146 14.264 -19.274 0.50 20.45 335 SER B N 1
ATOM 5322 N N B SER B 1 335 ? 89.169 14.270 -19.272 0.50 21.63 335 SER B N 1
ATOM 5323 C CA A SER B 1 335 ? 87.853 14.310 -18.589 0.50 20.52 335 SER B CA 1
ATOM 5324 C CA B SER B 1 335 ? 87.894 14.374 -18.567 0.50 22.70 335 SER B CA 1
ATOM 5325 C C A SER B 1 335 ? 86.740 14.928 -19.438 0.50 20.87 335 SER B C 1
ATOM 5326 C C B SER B 1 335 ? 86.780 14.896 -19.466 0.50 21.98 335 SER B C 1
ATOM 5327 O O A SER B 1 335 ? 85.621 14.410 -19.445 0.50 22.07 335 SER B O 1
ATOM 5328 O O B SER B 1 335 ? 85.708 14.285 -19.532 0.50 22.66 335 SER B O 1
ATOM 5333 N N . GLN B 1 336 ? 87.057 16.002 -20.164 1.00 20.78 336 GLN B N 1
ATOM 5334 C CA . GLN B 1 336 ? 86.075 16.705 -21.009 1.00 21.16 336 GLN B CA 1
ATOM 5335 C C . GLN B 1 336 ? 85.586 15.831 -22.145 1.00 22.41 336 GLN B C 1
ATOM 5336 O O . GLN B 1 336 ? 84.371 15.755 -22.409 1.00 22.79 336 GLN B O 1
ATOM 5342 N N . ILE B 1 337 ? 86.527 15.150 -22.785 1.00 21.79 337 ILE B N 1
ATOM 5343 C CA . ILE B 1 337 ? 86.210 14.355 -23.976 1.00 23.47 337 ILE B CA 1
ATOM 5344 C C . ILE B 1 337 ? 85.473 13.080 -23.599 1.00 24.17 337 ILE B C 1
ATOM 5345 O O . ILE B 1 337 ? 84.708 12.544 -24.422 1.00 25.05 337 ILE B O 1
ATOM 5350 N N . ARG B 1 338 ? 85.635 12.640 -22.342 1.00 23.27 338 ARG B N 1
ATOM 5351 C CA . ARG B 1 338 ? 84.914 11.478 -21.800 1.00 23.17 338 ARG B CA 1
ATOM 5352 C C . ARG B 1 338 ? 83.596 11.851 -21.099 1.00 24.05 338 ARG B C 1
ATOM 5353 O O . ARG B 1 338 ? 82.959 10.986 -20.488 1.00 24.26 338 ARG B O 1
ATOM 5361 N N . ASN B 1 339 ? 83.198 13.120 -21.191 1.00 25.87 339 ASN B N 1
ATOM 5362 C CA . ASN B 1 339 ? 81.975 13.589 -20.520 1.00 26.99 339 ASN B CA 1
ATOM 5363 C C . ASN B 1 339 ? 82.013 13.313 -19.004 1.00 28.10 339 ASN B C 1
ATOM 5364 O O . ASN B 1 339 ? 80.996 12.971 -18.378 1.00 28.14 339 ASN B O 1
ATOM 5369 N N . GLU B 1 340 ? 83.199 13.472 -18.415 1.00 26.11 340 GLU B N 1
ATOM 5370 C CA . GLU B 1 340 ? 83.409 13.235 -16.986 1.00 24.67 340 GLU B CA 1
ATOM 5371 C C . GLU B 1 340 ? 83.751 14.499 -16.201 1.00 23.97 340 GLU B C 1
ATOM 5372 O O . GLU B 1 340 ? 84.175 14.390 -15.051 1.00 24.79 340 GLU B O 1
ATOM 5378 N N . ALA B 1 341 ? 83.570 15.676 -16.799 1.00 23.22 341 ALA B N 1
ATOM 5379 C CA . ALA B 1 341 ? 83.976 16.940 -16.155 1.00 24.11 341 ALA B CA 1
ATOM 5380 C C . ALA B 1 341 ? 82.883 17.571 -15.258 1.00 25.59 341 ALA B C 1
ATOM 5381 O O . ALA B 1 341 ? 83.062 18.683 -14.749 1.00 27.25 341 ALA B O 1
ATOM 5383 N N . GLY B 1 342 ? 81.757 16.876 -15.097 1.00 26.96 342 GLY B N 1
ATOM 5384 C CA . GLY B 1 342 ? 80.636 17.339 -14.238 1.00 27.51 342 GLY B CA 1
ATOM 5385 C C . GLY B 1 342 ? 80.106 18.736 -14.524 1.00 27.06 342 GLY B C 1
ATOM 5386 O O . GLY B 1 342 ? 79.649 19.041 -15.628 1.00 27.21 342 GLY B O 1
ATOM 5387 N N . ASN B 1 343 ? 80.172 19.598 -13.511 1.00 25.51 343 ASN B N 1
ATOM 5388 C CA . ASN B 1 343 ? 79.636 20.941 -13.618 1.00 25.69 343 ASN B CA 1
ATOM 5389 C C . ASN B 1 343 ? 80.347 21.832 -14.625 1.00 24.87 343 ASN B C 1
ATOM 5390 O O . ASN B 1 343 ? 79.751 22.768 -15.148 1.00 25.50 343 ASN B O 1
ATOM 5395 N N . ARG B 1 344 ? 81.623 21.560 -14.902 1.00 24.89 344 ARG B N 1
ATOM 5396 C CA . ARG B 1 344 ? 82.343 22.371 -15.897 1.00 25.81 344 ARG B CA 1
ATOM 5397 C C . ARG B 1 344 ? 82.455 21.651 -17.257 1.00 25.40 344 ARG B C 1
ATOM 5398 O O . ARG B 1 344 ? 83.325 21.976 -18.074 1.00 25.86 344 ARG B O 1
ATOM 5406 N N . GLN B 1 345 ? 81.566 20.685 -17.491 1.00 24.43 345 GLN B N 1
ATOM 5407 C CA . GLN B 1 345 ? 81.506 19.959 -18.778 1.00 24.20 345 GLN B CA 1
ATOM 5408 C C . GLN B 1 345 ? 81.226 20.879 -19.954 1.00 24.31 345 GLN B C 1
ATOM 5409 O O . GLN B 1 345 ? 80.258 21.651 -19.946 1.00 24.63 345 GLN B O 1
ATOM 5415 N N . VAL B 1 346 ? 82.057 20.774 -20.986 1.00 23.70 346 VAL B N 1
ATOM 5416 C CA . VAL B 1 346 ? 81.811 21.459 -22.246 1.00 23.97 346 VAL B CA 1
ATOM 5417 C C . VAL B 1 346 ? 80.866 20.528 -23.017 1.00 24.03 346 VAL B C 1
ATOM 5418 O O . VAL B 1 346 ? 81.185 19.362 -23.253 1.00 22.39 346 VAL B O 1
ATOM 5422 N N . LYS B 1 347 ? 79.687 21.035 -23.344 1.00 27.57 347 LYS B N 1
ATOM 5423 C CA . LYS B 1 347 ? 78.629 20.185 -23.904 1.00 28.48 347 LYS B CA 1
ATOM 5424 C C . LYS B 1 347 ? 79.091 19.584 -25.216 1.00 28.20 347 LYS B C 1
ATOM 5425 O O . LYS B 1 347 ? 79.525 20.318 -26.093 1.00 30.18 347 LYS B O 1
ATOM 5427 N N . ASN B 1 348 ? 79.042 18.254 -25.297 1.00 28.78 348 ASN B N 1
ATOM 5428 C CA . ASN B 1 348 ? 79.347 17.466 -26.520 1.00 33.40 348 ASN B CA 1
ATOM 5429 C C . ASN B 1 348 ? 80.783 17.595 -27.055 1.00 32.53 348 ASN B C 1
ATOM 5430 O O . ASN B 1 348 ? 81.045 17.362 -28.237 1.00 31.52 348 ASN B O 1
ATOM 5435 N N . ALA B 1 349 ? 81.716 17.953 -26.177 1.00 30.89 349 ALA B N 1
ATOM 5436 C CA . ALA B 1 349 ? 83.125 18.103 -26.556 1.00 30.09 349 ALA B CA 1
ATOM 5437 C C . ALA B 1 349 ? 83.697 16.813 -27.150 1.00 28.40 349 ALA B C 1
ATOM 5438 O O . ALA B 1 349 ? 83.565 15.746 -26.565 1.00 27.32 349 ALA B O 1
ATOM 5440 N N . ARG B 1 350 ? 84.310 16.918 -28.328 1.00 29.01 350 ARG B N 1
ATOM 5441 C CA . ARG B 1 350 ? 84.957 15.779 -28.979 1.00 29.43 350 ARG B CA 1
ATOM 5442 C C . ARG B 1 350 ? 86.437 16.042 -29.284 1.00 25.05 350 ARG B C 1
ATOM 5443 O O . ARG B 1 350 ? 87.222 15.103 -29.351 1.00 24.37 350 ARG B O 1
ATOM 5451 N N . VAL B 1 351 ? 86.786 17.310 -29.509 1.00 24.79 351 VAL B N 1
ATOM 5452 C CA . VAL B 1 351 ? 88.144 17.692 -29.922 1.00 25.70 351 VAL B CA 1
ATOM 5453 C C . VAL B 1 351 ? 88.594 18.871 -29.071 1.00 23.71 351 VAL B C 1
ATOM 5454 O O . VAL B 1 351 ? 87.898 19.884 -28.994 1.00 22.86 351 VAL B O 1
ATOM 5458 N N . GLY B 1 352 ? 89.763 18.740 -28.436 1.00 23.10 352 GLY B N 1
ATOM 5459 C CA . GLY B 1 352 ? 90.285 19.834 -27.604 1.00 22.68 352 GLY B CA 1
ATOM 5460 C C . GLY B 1 352 ? 91.739 20.148 -27.888 1.00 20.71 352 GLY B C 1
ATOM 5461 O O . GLY B 1 352 ? 92.402 19.391 -28.591 1.00 21.94 352 GLY B O 1
ATOM 5462 N N . LEU B 1 353 ? 92.206 21.279 -27.356 1.00 20.39 353 LEU B N 1
ATOM 5463 C CA . LEU B 1 353 ? 93.579 21.735 -27.514 1.00 19.76 353 LEU B CA 1
ATOM 5464 C C . LEU B 1 353 ? 94.135 22.113 -26.122 1.00 20.62 353 LEU B C 1
ATOM 5465 O O . LEU B 1 353 ? 93.415 22.691 -25.316 1.00 19.62 353 LEU B O 1
ATOM 5470 N N . SER B 1 354 ? 95.403 21.786 -25.868 1.00 19.63 354 SER B N 1
ATOM 5471 C CA . SER B 1 354 ? 96.120 22.417 -24.739 1.00 18.89 354 SER B CA 1
ATOM 5472 C C . SER B 1 354 ? 97.370 23.126 -25.223 1.00 18.64 354 SER B C 1
ATOM 5473 O O . SER B 1 354 ? 97.975 22.745 -26.254 1.00 18.19 354 SER B O 1
ATOM 5476 N N . LEU B 1 355 ? 97.752 24.176 -24.514 1.00 17.04 355 LEU B N 1
ATOM 5477 C CA . LEU B 1 355 ? 98.994 24.876 -24.801 1.00 16.43 355 LEU B CA 1
ATOM 5478 C C . LEU B 1 355 ? 99.803 24.953 -23.510 1.00 17.31 355 LEU B C 1
ATOM 5479 O O . LEU B 1 355 ? 99.343 25.531 -22.501 1.00 18.01 355 LEU B O 1
ATOM 5484 N N . SER B 1 356 ? 101.023 24.430 -23.589 1.00 17.65 356 SER B N 1
ATOM 5485 C CA . SER B 1 356 ? 101.987 24.442 -22.487 1.00 18.47 356 SER B CA 1
ATOM 5486 C C . SER B 1 356 ? 103.149 25.350 -22.907 1.00 18.52 356 SER B C 1
ATOM 5487 O O . SER B 1 356 ? 103.794 25.092 -23.933 1.00 20.12 356 SER B O 1
ATOM 5498 N N . ALA B 1 358 ? 106.644 27.762 -22.001 1.00 18.46 358 ALA B N 1
ATOM 5499 C CA . ALA B 1 358 ? 107.766 28.250 -21.176 1.00 18.57 358 ALA B CA 1
ATOM 5500 C C . ALA B 1 358 ? 108.012 29.757 -21.322 1.00 20.14 358 ALA B C 1
ATOM 5501 O O . ALA B 1 358 ? 107.909 30.324 -22.426 1.00 20.32 358 ALA B O 1
ATOM 5503 N N . GLY B 1 359 ? 108.308 30.407 -20.203 1.00 19.02 359 GLY B N 1
ATOM 5504 C CA . GLY B 1 359 ? 108.702 31.828 -20.200 1.00 21.35 359 GLY B CA 1
ATOM 5505 C C . GLY B 1 359 ? 107.632 32.720 -20.792 1.00 23.04 359 GLY B C 1
ATOM 5506 O O . GLY B 1 359 ? 106.445 32.393 -20.755 1.00 24.04 359 GLY B O 1
ATOM 5507 N N . TYR B 1 360 ? 108.059 33.844 -21.352 1.00 22.32 360 TYR B N 1
ATOM 5508 C CA . TYR B 1 360 ? 107.132 34.728 -22.036 1.00 22.41 360 TYR B CA 1
ATOM 5509 C C . TYR B 1 360 ? 107.046 34.343 -23.508 1.00 22.26 360 TYR B C 1
ATOM 5510 O O . TYR B 1 360 ? 107.309 35.161 -24.395 1.00 25.63 360 TYR B O 1
ATOM 5519 N N . GLY B 1 361 ? 106.689 33.085 -23.756 1.00 20.76 361 GLY B N 1
ATOM 5520 C CA . GLY B 1 361 ? 106.578 32.537 -25.090 1.00 21.18 361 GLY B CA 1
ATOM 5521 C C . GLY B 1 361 ? 107.869 31.966 -25.668 1.00 21.62 361 GLY B C 1
ATOM 5522 O O . GLY B 1 361 ? 107.976 31.763 -26.908 1.00 21.16 361 GLY B O 1
ATOM 5523 N N A ASN B 1 362 ? 108.848 31.684 -24.808 0.50 20.17 362 ASN B N 1
ATOM 5524 N N B ASN B 1 362 ? 108.864 31.688 -24.830 0.50 20.67 362 ASN B N 1
ATOM 5525 C CA A ASN B 1 362 ? 110.117 31.173 -25.334 0.50 20.72 362 ASN B CA 1
ATOM 5526 C CA B ASN B 1 362 ? 110.106 31.178 -25.423 0.50 21.42 362 ASN B CA 1
ATOM 5527 C C A ASN B 1 362 ? 110.043 29.740 -25.885 0.50 20.17 362 ASN B C 1
ATOM 5528 C C B ASN B 1 362 ? 110.107 29.695 -25.814 0.50 20.69 362 ASN B C 1
ATOM 5529 O O A ASN B 1 362 ? 110.836 29.356 -26.739 0.50 21.11 362 ASN B O 1
ATOM 5530 O O B ASN B 1 362 ? 111.035 29.224 -26.471 0.50 21.70 362 ASN B O 1
ATOM 5539 N N . SER B 1 363 ? 109.051 28.971 -25.434 1.00 19.50 363 SER B N 1
ATOM 5540 C CA . SER B 1 363 ? 108.808 27.626 -25.951 1.00 18.01 363 SER B CA 1
ATOM 5541 C C . SER B 1 363 ? 107.329 27.334 -25.818 1.00 19.77 363 SER B C 1
ATOM 5542 O O . SER B 1 363 ? 106.703 27.772 -24.862 1.00 19.88 363 SER B O 1
ATOM 5545 N N . ALA B 1 364 ? 106.770 26.633 -26.800 1.00 17.87 364 ALA B N 1
ATOM 5546 C CA . ALA B 1 364 ? 105.347 26.328 -26.804 1.00 18.80 364 ALA B CA 1
ATOM 5547 C C . ALA B 1 364 ? 105.157 24.914 -27.322 1.00 18.10 364 ALA B C 1
ATOM 5548 O O . ALA B 1 364 ? 105.785 24.493 -28.305 1.00 19.20 364 ALA B O 1
ATOM 5550 N N . THR B 1 365 ? 104.293 24.159 -26.648 1.00 17.67 365 THR B N 1
ATOM 5551 C CA . THR B 1 365 ? 103.862 22.847 -27.121 1.00 16.98 365 THR B CA 1
ATOM 5552 C C . THR B 1 365 ? 102.343 22.915 -27.155 1.00 18.39 365 THR B C 1
ATOM 5553 O O . THR B 1 365 ? 101.695 23.241 -26.162 1.00 17.16 365 THR B O 1
ATOM 5557 N N . VAL B 1 366 ? 101.790 22.672 -28.337 1.00 16.72 366 VAL B N 1
ATOM 5558 C CA . VAL B 1 366 ? 100.353 22.685 -28.530 1.00 17.35 366 VAL B CA 1
ATOM 5559 C C . VAL B 1 366 ? 99.941 21.242 -28.821 1.00 17.53 366 VAL B C 1
ATOM 5560 O O . VAL B 1 366 ? 100.480 20.598 -29.713 1.00 19.26 366 VAL B O 1
ATOM 5564 N N . ILE B 1 367 ? 98.990 20.722 -28.044 1.00 18.05 367 ILE B N 1
ATOM 5565 C CA . ILE B 1 367 ? 98.523 19.344 -28.180 1.00 17.26 367 ILE B CA 1
ATOM 5566 C C . ILE B 1 367 ? 97.033 19.338 -28.514 1.00 19.90 367 ILE B C 1
ATOM 5567 O O . ILE B 1 367 ? 96.238 20.043 -27.908 1.00 17.70 367 ILE B O 1
ATOM 5572 N N . ILE B 1 368 ? 96.664 18.535 -29.512 1.00 19.70 368 ILE B N 1
ATOM 5573 C CA . ILE B 1 368 ? 95.266 18.442 -29.914 1.00 20.27 368 ILE B CA 1
ATOM 5574 C C . ILE B 1 368 ? 94.807 17.053 -29.563 1.00 19.45 368 ILE B C 1
ATOM 5575 O O . ILE B 1 368 ? 95.485 16.053 -29.861 1.00 20.94 368 ILE B O 1
ATOM 5580 N N . TYR B 1 369 ? 93.677 17.002 -28.858 1.00 20.12 369 TYR B N 1
ATOM 5581 C CA . TYR B 1 369 ? 93.122 15.752 -28.362 1.00 19.48 369 TYR B CA 1
ATOM 5582 C C . TYR B 1 369 ? 91.798 15.474 -29.031 1.00 18.89 369 TYR B C 1
ATOM 5583 O O . TYR B 1 369 ? 91.103 16.404 -29.426 1.00 18.97 369 TYR B O 1
ATOM 5592 N N . GLY B 1 370 ? 91.436 14.200 -29.081 1.00 20.73 370 GLY B N 1
ATOM 5593 C CA . GLY B 1 370 ? 90.119 13.811 -29.598 1.00 23.04 370 GLY B CA 1
ATOM 5594 C C . GLY B 1 370 ? 89.608 12.459 -29.153 1.00 23.27 370 GLY B C 1
ATOM 5595 O O . GLY B 1 370 ? 90.315 11.678 -28.512 1.00 25.18 370 GLY B O 1
ATOM 5596 N N . ASP B 1 371 ? 88.362 12.141 -29.509 1.00 24.16 371 ASP B N 1
ATOM 5597 C CA . ASP B 1 371 ? 87.828 10.822 -29.181 1.00 24.74 371 ASP B CA 1
ATOM 5598 C C . ASP B 1 371 ? 88.182 9.797 -30.256 1.00 26.03 371 ASP B C 1
ATOM 5599 O O . ASP B 1 371 ? 87.852 8.618 -30.138 1.00 25.63 371 ASP B O 1
ATOM 5604 N N . GLU B 1 372 ? 88.873 10.265 -31.289 1.00 25.53 372 GLU B N 1
ATOM 5605 C CA . GLU B 1 372 ? 89.426 9.383 -32.330 1.00 27.53 372 GLU B CA 1
ATOM 5606 C C . GLU B 1 372 ? 90.911 9.699 -32.533 1.00 26.72 372 GLU B C 1
ATOM 5607 O O . GLU B 1 372 ? 91.326 10.839 -32.314 1.00 26.65 372 GLU B O 1
ATOM 5613 N N . PRO B 1 373 ? 91.698 8.698 -32.988 1.00 29.95 373 PRO B N 1
ATOM 5614 C CA . PRO B 1 373 ? 93.133 8.825 -33.273 1.00 29.52 373 PRO B CA 1
ATOM 5615 C C . PRO B 1 373 ? 93.481 9.966 -34.202 1.00 31.89 373 PRO B C 1
ATOM 5616 O O . PRO B 1 373 ? 94.609 10.467 -34.130 1.00 31.44 373 PRO B O 1
ATOM 5621 N N . VAL C 1 2 ? 129.277 42.768 -69.930 1.00 12.60 2 VAL C N 1
ATOM 5622 C CA . VAL C 1 2 ? 129.334 41.550 -69.046 1.00 12.23 2 VAL C CA 1
ATOM 5623 C C . VAL C 1 2 ? 127.918 41.269 -68.567 1.00 12.01 2 VAL C C 1
ATOM 5624 O O . VAL C 1 2 ? 127.051 42.132 -68.636 1.00 11.68 2 VAL C O 1
ATOM 5628 N N . ALA C 1 3 ? 127.660 40.040 -68.141 1.00 11.62 3 ALA C N 1
ATOM 5629 C CA . ALA C 1 3 ? 126.322 39.633 -67.750 1.00 11.20 3 ALA C CA 1
ATOM 5630 C C . ALA C 1 3 ? 126.367 38.780 -66.504 1.00 11.44 3 ALA C C 1
ATOM 5631 O O . ALA C 1 3 ? 127.327 37.993 -66.296 1.00 10.77 3 ALA C O 1
ATOM 5633 N N . ILE C 1 4 ? 125.323 38.910 -65.701 1.00 11.10 4 ILE C N 1
ATOM 5634 C CA . ILE C 1 4 ? 125.067 37.990 -64.603 1.00 10.68 4 ILE C CA 1
ATOM 5635 C C . ILE C 1 4 ? 124.312 36.805 -65.219 1.00 11.15 4 ILE C C 1
ATOM 5636 O O . ILE C 1 4 ? 123.287 36.982 -65.874 1.00 11.56 4 ILE C O 1
ATOM 5641 N N . VAL C 1 5 ? 124.845 35.602 -65.006 1.00 11.09 5 VAL C N 1
ATOM 5642 C CA . VAL C 1 5 ? 124.258 34.395 -65.595 1.00 11.68 5 VAL C CA 1
ATOM 5643 C C . VAL C 1 5 ? 123.631 33.429 -64.593 1.00 11.51 5 VAL C C 1
ATOM 5644 O O . VAL C 1 5 ? 122.874 32.527 -64.994 1.00 11.87 5 VAL C O 1
ATOM 5648 N N . ASP C 1 6 ? 123.964 33.579 -63.305 1.00 11.66 6 ASP C N 1
ATOM 5649 C CA . ASP C 1 6 ? 123.340 32.776 -62.263 1.00 11.70 6 ASP C CA 1
ATOM 5650 C C . ASP C 1 6 ? 123.586 33.467 -60.935 1.00 11.71 6 ASP C C 1
ATOM 5651 O O . ASP C 1 6 ? 124.470 34.361 -60.833 1.00 11.07 6 ASP C O 1
ATOM 5656 N N . VAL C 1 7 ? 122.788 33.105 -59.939 1.00 10.91 7 VAL C N 1
ATOM 5657 C CA . VAL C 1 7 ? 122.787 33.777 -58.645 1.00 11.75 7 VAL C CA 1
ATOM 5658 C C . VAL C 1 7 ? 122.547 32.807 -57.519 1.00 12.38 7 VAL C C 1
ATOM 5659 O O . VAL C 1 7 ? 122.082 31.663 -57.746 1.00 13.19 7 VAL C O 1
ATOM 5663 N N . GLY C 1 8 ? 122.812 33.281 -56.302 1.00 12.09 8 GLY C N 1
ATOM 5664 C CA . GLY C 1 8 ? 122.506 32.558 -55.067 1.00 13.72 8 GLY C CA 1
ATOM 5665 C C . GLY C 1 8 ? 122.103 33.565 -54.033 1.00 13.78 8 GLY C C 1
ATOM 5666 O O . GLY C 1 8 ? 122.598 34.710 -54.005 1.00 13.12 8 GLY C O 1
ATOM 5667 N N . ILE C 1 9 ? 121.199 33.158 -53.151 1.00 14.24 9 ILE C N 1
ATOM 5668 C CA . ILE C 1 9 ? 120.770 34.048 -52.113 1.00 15.63 9 ILE C CA 1
ATOM 5669 C C . ILE C 1 9 ? 120.328 33.234 -50.904 1.00 16.33 9 ILE C C 1
ATOM 5670 O O . ILE C 1 9 ? 119.830 32.124 -51.073 1.00 17.47 9 ILE C O 1
ATOM 5675 N N A THR C 1 10 ? 120.468 33.753 -49.710 0.50 17.00 10 THR C N 1
ATOM 5676 N N B THR C 1 10 ? 120.597 33.778 -49.707 0.50 16.18 10 THR C N 1
ATOM 5677 C CA A THR C 1 10 ? 119.821 33.049 -48.631 0.50 18.71 10 THR C CA 1
ATOM 5678 C CA B THR C 1 10 ? 120.209 33.201 -48.390 0.50 17.15 10 THR C CA 1
ATOM 5679 C C A THR C 1 10 ? 119.121 34.011 -47.715 0.50 18.14 10 THR C C 1
ATOM 5680 C C B THR C 1 10 ? 119.119 34.048 -47.717 0.50 17.32 10 THR C C 1
ATOM 5681 O O A THR C 1 10 ? 119.274 35.213 -47.840 0.50 16.78 10 THR C O 1
ATOM 5682 O O B THR C 1 10 ? 118.986 35.215 -48.031 0.50 16.46 10 THR C O 1
ATOM 5689 N N . LYS C 1 11 ? 118.332 33.468 -46.801 1.00 18.22 11 LYS C N 1
ATOM 5690 C CA . LYS C 1 11 ? 117.496 34.278 -45.938 1.00 18.81 11 LYS C CA 1
ATOM 5691 C C . LYS C 1 11 ? 118.387 35.166 -45.026 1.00 18.79 11 LYS C C 1
ATOM 5692 O O . LYS C 1 11 ? 119.385 34.712 -44.470 1.00 19.70 11 LYS C O 1
ATOM 5698 N N . PHE C 1 12 ? 118.056 36.442 -44.914 1.00 15.61 12 PHE C N 1
ATOM 5699 C CA . PHE C 1 12 ? 118.811 37.335 -44.053 1.00 14.92 12 PHE C CA 1
ATOM 5700 C C . PHE C 1 12 ? 118.172 37.311 -42.693 1.00 15.68 12 PHE C C 1
ATOM 5701 O O . PHE C 1 12 ? 116.946 37.144 -42.574 1.00 16.97 12 PHE C O 1
ATOM 5709 N N . GLY C 1 13 ? 118.975 37.522 -41.662 1.00 15.65 13 GLY C N 1
ATOM 5710 C CA . GLY C 1 13 ? 118.410 37.671 -40.314 1.00 16.02 13 GLY C CA 1
ATOM 5711 C C . GLY C 1 13 ? 119.379 37.215 -39.252 1.00 17.68 13 GLY C C 1
ATOM 5712 O O . GLY C 1 13 ? 120.591 37.393 -39.366 1.00 17.80 13 GLY C O 1
ATOM 5713 N N . LYS C 1 14 ? 118.825 36.650 -38.180 1.00 18.39 14 LYS C N 1
ATOM 5714 C CA . LYS C 1 14 ? 119.626 36.180 -37.055 1.00 20.13 14 LYS C CA 1
ATOM 5715 C C . LYS C 1 14 ? 119.975 34.720 -37.350 1.00 20.22 14 LYS C C 1
ATOM 5716 O O . LYS C 1 14 ? 119.195 33.809 -37.023 1.00 20.15 14 LYS C O 1
ATOM 5722 N N . ARG C 1 15 ? 121.106 34.475 -38.036 1.00 18.85 15 ARG C N 1
ATOM 5723 C CA . ARG C 1 15 ? 121.305 33.162 -38.655 1.00 17.28 15 ARG C CA 1
ATOM 5724 C C . ARG C 1 15 ? 122.147 32.216 -37.806 1.00 15.87 15 ARG C C 1
ATOM 5725 O O . ARG C 1 15 ? 123.085 32.653 -37.154 1.00 16.89 15 ARG C O 1
ATOM 5733 N N . LYS C 1 16 ? 121.823 30.926 -37.864 1.00 16.52 16 LYS C N 1
ATOM 5734 C CA . LYS C 1 16 ? 122.591 29.929 -37.085 1.00 16.33 16 LYS C CA 1
ATOM 5735 C C . LYS C 1 16 ? 123.996 29.722 -37.653 1.00 17.39 16 LYS C C 1
ATOM 5736 O O . LYS C 1 16 ? 124.919 29.389 -36.931 1.00 16.21 16 LYS C O 1
ATOM 5742 N N . GLU C 1 17 ? 124.147 29.918 -38.960 1.00 17.12 17 GLU C N 1
ATOM 5743 C CA . GLU C 1 17 ? 125.376 29.555 -39.647 1.00 17.17 17 GLU C CA 1
ATOM 5744 C C . GLU C 1 17 ? 126.501 30.530 -39.397 1.00 17.69 17 GLU C C 1
ATOM 5745 O O . GLU C 1 17 ? 126.292 31.741 -39.336 1.00 17.37 17 GLU C O 1
ATOM 5751 N N . ASN C 1 18 ? 127.725 30.016 -39.321 1.00 17.07 18 ASN C N 1
ATOM 5752 C CA . ASN C 1 18 ? 128.865 30.922 -39.300 1.00 17.19 18 ASN C CA 1
ATOM 5753 C C . ASN C 1 18 ? 129.093 31.525 -40.691 1.00 17.01 18 ASN C C 1
ATOM 5754 O O . ASN C 1 18 ? 128.442 31.109 -41.652 1.00 17.04 18 ASN C O 1
ATOM 5759 N N . ILE C 1 19 ? 130.048 32.447 -40.801 1.00 16.11 19 ILE C N 1
ATOM 5760 C CA . ILE C 1 19 ? 130.306 33.109 -42.087 1.00 16.64 19 ILE C CA 1
ATOM 5761 C C . ILE C 1 19 ? 130.605 32.122 -43.234 1.00 15.67 19 ILE C C 1
ATOM 5762 O O . ILE C 1 19 ? 130.135 32.295 -44.364 1.00 15.57 19 ILE C O 1
ATOM 5767 N N . PHE C 1 20 ? 131.383 31.070 -42.951 1.00 15.13 20 PHE C N 1
ATOM 5768 C CA . PHE C 1 20 ? 131.771 30.114 -43.995 1.00 16.24 20 PHE C CA 1
ATOM 5769 C C . PHE C 1 20 ? 130.591 29.300 -44.481 1.00 16.23 20 PHE C C 1
ATOM 5770 O O . PHE C 1 20 ? 130.426 29.055 -45.681 1.00 16.34 20 PHE C O 1
ATOM 5778 N N . ASP C 1 21 ? 129.724 28.915 -43.559 1.00 15.99 21 ASP C N 1
ATOM 5779 C CA . ASP C 1 21 ? 128.554 28.194 -43.986 1.00 16.64 21 ASP C CA 1
ATOM 5780 C C . ASP C 1 21 ? 127.497 29.049 -44.714 1.00 15.53 21 ASP C C 1
ATOM 5781 O O . ASP C 1 21 ? 126.786 28.524 -45.549 1.00 16.71 21 ASP C O 1
ATOM 5786 N N . LEU C 1 22 ? 127.453 30.351 -44.420 1.00 15.22 22 LEU C N 1
ATOM 5787 C CA . LEU C 1 22 ? 126.634 31.259 -45.215 1.00 13.79 22 LEU C CA 1
ATOM 5788 C C . LEU C 1 22 ? 127.130 31.297 -46.634 1.00 13.77 22 LEU C C 1
ATOM 5789 O O . LEU C 1 22 ? 126.336 31.283 -47.578 1.00 13.87 22 LEU C O 1
ATOM 5794 N N . VAL C 1 23 ? 128.456 31.379 -46.779 1.00 13.71 23 VAL C N 1
ATOM 5795 C CA . VAL C 1 23 ? 129.061 31.395 -48.119 1.00 13.05 23 VAL C CA 1
ATOM 5796 C C . VAL C 1 23 ? 128.837 30.063 -48.824 1.00 14.59 23 VAL C C 1
ATOM 5797 O O . VAL C 1 23 ? 128.475 30.046 -49.991 1.00 14.66 23 VAL C O 1
ATOM 5801 N N . LYS C 1 24 ? 129.031 28.945 -48.130 1.00 15.19 24 LYS C N 1
ATOM 5802 C CA . LYS C 1 24 ? 128.833 27.642 -48.772 1.00 17.08 24 LYS C CA 1
ATOM 5803 C C . LYS C 1 24 ? 127.368 27.488 -49.235 1.00 16.95 24 LYS C C 1
ATOM 5804 O O . LYS C 1 24 ? 127.101 27.033 -50.344 1.00 17.09 24 LYS C O 1
ATOM 5810 N N . GLU C 1 25 ? 126.432 27.940 -48.415 1.00 16.89 25 GLU C N 1
ATOM 5811 C CA . GLU C 1 25 ? 125.029 27.848 -48.793 1.00 17.97 25 GLU C CA 1
ATOM 5812 C C . GLU C 1 25 ? 124.718 28.638 -50.071 1.00 17.95 25 GLU C C 1
ATOM 5813 O O . GLU C 1 25 ? 124.076 28.133 -50.975 1.00 17.18 25 GLU C O 1
ATOM 5819 N N . VAL C 1 26 ? 125.221 29.871 -50.146 1.00 16.81 26 VAL C N 1
ATOM 5820 C CA . VAL C 1 26 ? 124.858 30.753 -51.238 1.00 16.09 26 VAL C CA 1
ATOM 5821 C C . VAL C 1 26 ? 125.552 30.350 -52.520 1.00 15.25 26 VAL C C 1
ATOM 5822 O O . VAL C 1 26 ? 125.080 30.675 -53.600 1.00 15.69 26 VAL C O 1
ATOM 5826 N N . THR C 1 27 ? 126.683 29.643 -52.423 1.00 14.73 27 THR C N 1
ATOM 5827 C CA . THR C 1 27 ? 127.454 29.318 -53.608 1.00 16.05 27 THR C CA 1
ATOM 5828 C C . THR C 1 27 ? 127.354 27.855 -54.021 1.00 19.32 27 THR C C 1
ATOM 5829 O O . THR C 1 27 ? 127.901 27.505 -55.069 1.00 19.22 27 THR C O 1
ATOM 5833 N N . GLU C 1 28 ? 126.601 27.079 -53.244 1.00 21.21 28 GLU C N 1
ATOM 5834 C CA . GLU C 1 28 ? 126.550 25.595 -53.397 1.00 26.89 28 GLU C CA 1
ATOM 5835 C C . GLU C 1 28 ? 126.271 25.206 -54.847 1.00 25.31 28 GLU C C 1
ATOM 5836 O O . GLU C 1 28 ? 126.991 24.387 -55.414 1.00 30.15 28 GLU C O 1
ATOM 5842 N N . LYS C 1 29 ? 125.318 25.897 -55.455 1.00 21.14 29 LYS C N 1
ATOM 5843 C CA . LYS C 1 29 ? 124.863 25.617 -56.797 1.00 18.97 29 LYS C CA 1
ATOM 5844 C C . LYS C 1 29 ? 125.605 26.378 -57.901 1.00 16.85 29 LYS C C 1
ATOM 5845 O O . LYS C 1 29 ? 125.297 26.229 -59.090 1.00 15.80 29 LYS C O 1
ATOM 5851 N N . LEU C 1 30 ? 126.599 27.185 -57.518 1.00 14.76 30 LEU C N 1
ATOM 5852 C CA . LEU C 1 30 ? 127.326 27.989 -58.479 1.00 13.79 30 LEU C CA 1
ATOM 5853 C C . LEU C 1 30 ? 128.718 27.456 -58.741 1.00 13.89 30 LEU C C 1
ATOM 5854 O O . LEU C 1 30 ? 129.428 27.966 -59.603 1.00 15.34 30 LEU C O 1
ATOM 5859 N N . LEU C 1 31 ? 129.088 26.380 -58.046 1.00 13.88 31 LEU C N 1
ATOM 5860 C CA . LEU C 1 31 ? 130.442 25.853 -58.224 1.00 15.52 31 LEU C CA 1
ATOM 5861 C C . LEU C 1 31 ? 130.547 24.847 -59.365 1.00 15.16 31 LEU C C 1
ATOM 5862 O O . LEU C 1 31 ? 131.632 24.305 -59.636 1.00 14.61 31 LEU C O 1
ATOM 5867 N N . LYS C 1 32 ? 129.411 24.590 -60.004 1.00 13.70 32 LYS C N 1
ATOM 5868 C CA . LYS C 1 32 ? 129.341 23.784 -61.229 1.00 13.72 32 LYS C CA 1
ATOM 5869 C C . LYS C 1 32 ? 130.000 24.444 -62.433 1.00 14.29 32 LYS C C 1
ATOM 5870 O O . LYS C 1 32 ? 130.257 23.799 -63.447 1.00 13.80 32 LYS C O 1
ATOM 5876 N N . TYR C 1 33 ? 130.229 25.765 -62.355 1.00 13.82 33 TYR C N 1
ATOM 5877 C CA . TYR C 1 33 ? 130.903 26.474 -63.435 1.00 12.60 33 TYR C CA 1
ATOM 5878 C C . TYR C 1 33 ? 132.403 26.534 -63.241 1.00 12.39 33 TYR C C 1
ATOM 5879 O O . TYR C 1 33 ? 132.896 26.277 -62.128 1.00 12.73 33 TYR C O 1
ATOM 5888 N N . ASP C 1 34 ? 133.128 26.894 -64.300 1.00 12.50 34 ASP C N 1
ATOM 5889 C CA . ASP C 1 34 ? 134.598 26.964 -64.225 1.00 14.50 34 ASP C CA 1
ATOM 5890 C C . ASP C 1 34 ? 135.018 28.322 -63.620 1.00 13.66 34 ASP C C 1
ATOM 5891 O O . ASP C 1 34 ? 135.658 29.135 -64.300 1.00 14.60 34 ASP C O 1
ATOM 5896 N N . ILE C 1 35 ? 134.686 28.522 -62.352 1.00 13.06 35 ILE C N 1
ATOM 5897 C CA . ILE C 1 35 ? 134.994 29.785 -61.666 1.00 13.15 35 ILE C CA 1
ATOM 5898 C C . ILE C 1 35 ? 136.496 30.009 -61.686 1.00 13.47 35 ILE C C 1
ATOM 5899 O O . ILE C 1 35 ? 137.278 29.102 -61.304 1.00 14.05 35 ILE C O 1
ATOM 5904 N N . ASP C 1 36 ? 136.931 31.194 -62.121 1.00 12.69 36 ASP C N 1
ATOM 5905 C CA . ASP C 1 36 ? 138.380 31.456 -62.168 1.00 12.29 36 ASP C CA 1
ATOM 5906 C C . ASP C 1 36 ? 138.846 32.688 -61.381 1.00 12.14 36 ASP C C 1
ATOM 5907 O O . ASP C 1 36 ? 140.047 33.008 -61.375 1.00 12.15 36 ASP C O 1
ATOM 5912 N N . TYR C 1 37 ? 137.916 33.357 -60.689 1.00 11.03 37 TYR C N 1
ATOM 5913 C CA . TYR C 1 37 ? 138.281 34.362 -59.672 1.00 11.53 37 TYR C CA 1
ATOM 5914 C C . TYR C 1 37 ? 137.111 34.441 -58.726 1.00 10.77 37 TYR C C 1
ATOM 5915 O O . TYR C 1 37 ? 135.947 34.387 -59.152 1.00 10.89 37 TYR C O 1
ATOM 5924 N N . VAL C 1 38 ? 137.393 34.582 -57.451 1.00 10.53 38 VAL C N 1
ATOM 5925 C CA . VAL C 1 38 ? 136.352 34.838 -56.456 1.00 10.68 38 VAL C CA 1
ATOM 5926 C C . VAL C 1 38 ? 136.603 36.212 -55.843 1.00 10.71 38 VAL C C 1
ATOM 5927 O O . VAL C 1 38 ? 137.701 36.496 -55.363 1.00 10.87 38 VAL C O 1
ATOM 5931 N N . ILE C 1 39 ? 135.586 37.073 -55.886 1.00 10.48 39 ILE C N 1
ATOM 5932 C CA . ILE C 1 39 ? 135.666 38.393 -55.239 1.00 10.30 39 ILE C CA 1
ATOM 5933 C C . ILE C 1 39 ? 134.731 38.360 -54.042 1.00 10.72 39 ILE C C 1
ATOM 5934 O O . ILE C 1 39 ? 133.536 38.099 -54.192 1.00 11.42 39 ILE C O 1
ATOM 5939 N N . VAL C 1 40 ? 135.268 38.570 -52.863 1.00 10.72 40 VAL C N 1
ATOM 5940 C CA . VAL C 1 40 ? 134.475 38.534 -51.636 1.00 10.52 40 VAL C CA 1
ATOM 5941 C C . VAL C 1 40 ? 134.180 39.952 -51.152 1.00 11.54 40 VAL C C 1
ATOM 5942 O O . VAL C 1 40 ? 135.097 40.725 -50.890 1.00 11.61 40 VAL C O 1
ATOM 5946 N N . SER C 1 41 ? 132.897 40.269 -51.049 1.00 11.20 41 SER C N 1
ATOM 5947 C CA . SER C 1 41 ? 132.469 41.575 -50.561 1.00 11.38 41 SER C CA 1
ATOM 5948 C C . SER C 1 41 ? 132.109 41.400 -49.077 1.00 12.21 41 SER C C 1
ATOM 5949 O O . SER C 1 41 ? 131.134 40.732 -48.723 1.00 12.38 41 SER C O 1
ATOM 5952 N N . ASN C 1 42 ? 132.887 42.031 -48.218 1.00 12.07 42 ASN C N 1
ATOM 5953 C CA . ASN C 1 42 ? 132.762 41.787 -46.781 1.00 12.69 42 ASN C CA 1
ATOM 5954 C C . ASN C 1 42 ? 133.504 42.907 -46.072 1.00 14.23 42 ASN C C 1
ATOM 5955 O O . ASN C 1 42 ? 134.613 43.270 -46.486 1.00 14.88 42 ASN C O 1
ATOM 5960 N N . SER C 1 43 ? 132.883 43.460 -45.037 1.00 14.88 43 SER C N 1
ATOM 5961 C CA . SER C 1 43 ? 133.466 44.612 -44.396 1.00 17.02 43 SER C CA 1
ATOM 5962 C C . SER C 1 43 ? 134.123 44.322 -43.061 1.00 19.11 43 SER C C 1
ATOM 5963 O O . SER C 1 43 ? 135.175 44.913 -42.769 1.00 19.47 43 SER C O 1
ATOM 5966 N N . TYR C 1 44 ? 133.539 43.424 -42.267 1.00 20.13 44 TYR C N 1
ATOM 5967 C CA . TYR C 1 44 ? 133.918 43.312 -40.851 1.00 26.24 44 TYR C CA 1
ATOM 5968 C C . TYR C 1 44 ? 134.834 42.174 -40.469 1.00 29.74 44 TYR C C 1
ATOM 5969 O O . TYR C 1 44 ? 135.355 42.198 -39.359 1.00 33.87 44 TYR C O 1
ATOM 5978 N N . SER C 1 45 ? 134.999 41.164 -41.319 1.00 28.70 45 SER C N 1
ATOM 5979 C CA . SER C 1 45 ? 135.863 40.034 -40.957 1.00 31.61 45 SER C CA 1
ATOM 5980 C C . SER C 1 45 ? 137.242 40.552 -40.564 1.00 35.86 45 SER C C 1
ATOM 5981 O O . SER C 1 45 ? 137.882 39.998 -39.682 1.00 43.09 45 SER C O 1
ATOM 5984 N N . THR C 1 51 ? 138.633 36.325 -37.608 1.00 47.81 51 THR C N 1
ATOM 5985 C CA . THR C 1 51 ? 138.840 35.871 -38.981 1.00 44.75 51 THR C CA 1
ATOM 5986 C C . THR C 1 51 ? 139.689 36.830 -39.830 1.00 43.25 51 THR C C 1
ATOM 5987 O O . THR C 1 51 ? 139.389 38.018 -39.979 1.00 49.05 51 THR C O 1
ATOM 5991 N N . SER C 1 52 ? 140.742 36.282 -40.404 1.00 36.56 52 SER C N 1
ATOM 5992 C CA . SER C 1 52 ? 141.690 37.043 -41.193 1.00 34.25 52 SER C CA 1
ATOM 5993 C C . SER C 1 52 ? 141.886 36.231 -42.452 1.00 28.75 52 SER C C 1
ATOM 5994 O O . SER C 1 52 ? 141.836 34.988 -42.428 1.00 27.94 52 SER C O 1
ATOM 5997 N N . GLY C 1 53 ? 142.110 36.913 -43.564 1.00 25.66 53 GLY C N 1
ATOM 5998 C CA . GLY C 1 53 ? 142.302 36.196 -44.803 1.00 21.51 53 GLY C CA 1
ATOM 5999 C C . GLY C 1 53 ? 141.033 35.473 -45.190 1.00 19.36 53 GLY C C 1
ATOM 6000 O O . GLY C 1 53 ? 141.082 34.358 -45.726 1.00 18.83 53 GLY C O 1
ATOM 6001 N N . LEU C 1 54 ? 139.895 36.125 -44.966 1.00 17.44 54 LEU C N 1
ATOM 6002 C CA . LEU C 1 54 ? 138.607 35.535 -45.319 1.00 16.24 54 LEU C CA 1
ATOM 6003 C C . LEU C 1 54 ? 138.582 35.032 -46.760 1.00 16.35 54 LEU C C 1
ATOM 6004 O O . LEU C 1 54 ? 138.025 33.967 -47.022 1.00 16.32 54 LEU C O 1
ATOM 6009 N N . SER C 1 55 ? 139.171 35.783 -47.689 1.00 15.37 55 SER C N 1
ATOM 6010 C CA . SER C 1 55 ? 139.027 35.393 -49.097 1.00 16.03 55 SER C CA 1
ATOM 6011 C C . SER C 1 55 ? 139.701 34.042 -49.425 1.00 16.48 55 SER C C 1
ATOM 6012 O O . SER C 1 55 ? 139.148 33.285 -50.236 1.00 15.63 55 SER C O 1
ATOM 6015 N N A SER C 1 56 ? 140.837 33.752 -48.785 0.50 17.06 56 SER C N 1
ATOM 6016 N N B SER C 1 56 ? 140.862 33.721 -48.833 0.50 16.65 56 SER C N 1
ATOM 6017 C CA A SER C 1 56 ? 141.514 32.474 -49.027 0.50 17.30 56 SER C CA 1
ATOM 6018 C CA B SER C 1 56 ? 141.441 32.381 -49.118 0.50 16.45 56 SER C CA 1
ATOM 6019 C C A SER C 1 56 ? 140.889 31.348 -48.218 0.50 16.52 56 SER C C 1
ATOM 6020 C C B SER C 1 56 ? 140.822 31.309 -48.235 0.50 16.06 56 SER C C 1
ATOM 6021 O O A SER C 1 56 ? 140.863 30.204 -48.670 0.50 15.98 56 SER C O 1
ATOM 6022 O O B SER C 1 56 ? 140.723 30.155 -48.655 0.50 15.67 56 SER C O 1
ATOM 6027 N N . LEU C 1 57 ? 140.409 31.674 -47.017 1.00 15.54 57 LEU C N 1
ATOM 6028 C CA . LEU C 1 57 ? 139.653 30.714 -46.194 1.00 15.87 57 LEU C CA 1
ATOM 6029 C C . LEU C 1 57 ? 138.404 30.276 -46.977 1.00 16.26 57 LEU C C 1
ATOM 6030 O O . LEU C 1 57 ? 138.048 29.080 -46.999 1.00 15.40 57 LEU C O 1
ATOM 6035 N N . ILE C 1 58 ? 137.771 31.231 -47.678 1.00 14.23 58 ILE C N 1
ATOM 6036 C CA . ILE C 1 58 ? 136.585 30.895 -48.484 1.00 14.50 58 ILE C CA 1
ATOM 6037 C C . ILE C 1 58 ? 136.888 29.974 -49.661 1.00 14.82 58 ILE C C 1
ATOM 6038 O O . ILE C 1 58 ? 136.183 28.974 -49.858 1.00 14.45 58 ILE C O 1
ATOM 6043 N N . THR C 1 59 ? 137.941 30.251 -50.431 1.00 14.09 59 THR C N 1
ATOM 6044 C CA . THR C 1 59 ? 138.204 29.394 -51.579 1.00 14.05 59 THR C CA 1
ATOM 6045 C C . THR C 1 59 ? 138.567 27.969 -51.123 1.00 15.06 59 THR C C 1
ATOM 6046 O O . THR C 1 59 ? 138.170 27.008 -51.782 1.00 15.91 59 THR C O 1
ATOM 6050 N N . THR C 1 60 ? 139.264 27.855 -49.997 1.00 15.43 60 THR C N 1
ATOM 6051 C CA . THR C 1 60 ? 139.578 26.514 -49.453 1.00 17.03 60 THR C CA 1
ATOM 6052 C C . THR C 1 60 ? 138.320 25.824 -48.953 1.00 16.35 60 THR C C 1
ATOM 6053 O O . THR C 1 60 ? 138.081 24.650 -49.299 1.00 14.96 60 THR C O 1
ATOM 6057 N N . TYR C 1 61 ? 137.483 26.564 -48.223 1.00 16.10 61 TYR C N 1
ATOM 6058 C CA . TYR C 1 61 ? 136.222 25.979 -47.709 1.00 18.28 61 TYR C CA 1
ATOM 6059 C C . TYR C 1 61 ? 135.294 25.466 -48.806 1.00 18.19 61 TYR C C 1
ATOM 6060 O O . TYR C 1 61 ? 134.576 24.438 -48.596 1.00 19.01 61 TYR C O 1
ATOM 6069 N N . LEU C 1 62 ? 135.327 26.135 -49.971 1.00 16.74 62 LEU C N 1
ATOM 6070 C CA . LEU C 1 62 ? 134.517 25.774 -51.154 1.00 16.55 62 LEU C CA 1
ATOM 6071 C C . LEU C 1 62 ? 135.146 24.723 -52.086 1.00 16.28 62 LEU C C 1
ATOM 6072 O O . LEU C 1 62 ? 134.596 24.422 -53.145 1.00 17.08 62 LEU C O 1
ATOM 6077 N N A ASN C 1 63 ? 136.309 24.210 -51.704 0.50 15.68 63 ASN C N 1
ATOM 6078 N N B ASN C 1 63 ? 136.290 24.177 -51.665 0.50 16.73 63 ASN C N 1
ATOM 6079 C CA A ASN C 1 63 ? 137.036 23.279 -52.553 0.50 16.11 63 ASN C CA 1
ATOM 6080 C CA B ASN C 1 63 ? 137.160 23.298 -52.475 0.50 18.23 63 ASN C CA 1
ATOM 6081 C C A ASN C 1 63 ? 137.428 23.908 -53.886 0.50 15.98 63 ASN C C 1
ATOM 6082 C C B ASN C 1 63 ? 137.633 23.875 -53.801 0.50 17.19 63 ASN C C 1
ATOM 6083 O O A ASN C 1 63 ? 137.360 23.253 -54.939 0.50 14.82 63 ASN C O 1
ATOM 6084 O O B ASN C 1 63 ? 137.831 23.135 -54.772 0.50 16.27 63 ASN C O 1
ATOM 6093 N N . LEU C 1 64 ? 137.794 25.199 -53.829 1.00 15.64 64 LEU C N 1
ATOM 6094 C CA . LEU C 1 64 ? 138.322 25.933 -54.981 1.00 15.80 64 LEU C CA 1
ATOM 6095 C C . LEU C 1 64 ? 139.742 26.382 -54.609 1.00 16.90 64 LEU C C 1
ATOM 6096 O O . LEU C 1 64 ? 140.121 27.560 -54.786 1.00 16.55 64 LEU C O 1
ATOM 6101 N N . ASP C 1 65 ? 140.526 25.446 -54.072 1.00 16.26 65 ASP C N 1
ATOM 6102 C CA . ASP C 1 65 ? 141.737 25.789 -53.319 1.00 16.98 65 ASP C CA 1
ATOM 6103 C C . ASP C 1 65 ? 142.695 26.675 -54.118 1.00 15.82 65 ASP C C 1
ATOM 6104 O O . ASP C 1 65 ? 143.348 27.544 -53.529 1.00 15.41 65 ASP C O 1
ATOM 6109 N N . TYR C 1 66 ? 142.813 26.442 -55.424 1.00 14.95 66 TYR C N 1
ATOM 6110 C CA . TYR C 1 66 ? 143.759 27.195 -56.241 1.00 15.17 66 TYR C CA 1
ATOM 6111 C C . TYR C 1 66 ? 143.174 28.465 -56.873 1.00 13.23 66 TYR C C 1
ATOM 6112 O O . TYR C 1 66 ? 143.911 29.270 -57.436 1.00 13.37 66 TYR C O 1
ATOM 6121 N N . VAL C 1 67 ? 141.854 28.587 -56.862 1.00 12.34 67 VAL C N 1
ATOM 6122 C CA . VAL C 1 67 ? 141.229 29.744 -57.559 1.00 11.42 67 VAL C CA 1
ATOM 6123 C C . VAL C 1 67 ? 141.628 31.030 -56.805 1.00 10.72 67 VAL C C 1
ATOM 6124 O O . VAL C 1 67 ? 141.425 31.113 -55.580 1.00 10.92 67 VAL C O 1
ATOM 6128 N N . PRO C 1 68 ? 142.168 32.037 -57.522 1.00 10.65 68 PRO C N 1
ATOM 6129 C CA . PRO C 1 68 ? 142.567 33.268 -56.826 1.00 10.72 68 PRO C CA 1
ATOM 6130 C C . PRO C 1 68 ? 141.357 34.037 -56.284 1.00 11.04 68 PRO C C 1
ATOM 6131 O O . PRO C 1 68 ? 140.245 33.960 -56.849 1.00 10.72 68 PRO C O 1
ATOM 6135 N N . SER C 1 69 ? 141.579 34.734 -55.179 1.00 11.49 69 SER C N 1
ATOM 6136 C CA . SER C 1 69 ? 140.491 35.512 -54.615 1.00 11.47 69 SER C CA 1
ATOM 6137 C C . SER C 1 69 ? 141.066 36.731 -53.942 1.00 11.76 69 SER C C 1
ATOM 6138 O O . SER C 1 69 ? 142.278 36.780 -53.625 1.00 11.13 69 SER C O 1
ATOM 6141 N N . LEU C 1 70 ? 140.185 37.686 -53.683 1.00 11.48 70 LEU C N 1
ATOM 6142 C CA . LEU C 1 70 ? 140.549 38.836 -52.827 1.00 11.81 70 LEU C CA 1
ATOM 6143 C C . LEU C 1 70 ? 139.270 39.376 -52.201 1.00 12.27 70 LEU C C 1
ATOM 6144 O O . LEU C 1 70 ? 138.158 39.021 -52.643 1.00 11.60 70 LEU C O 1
ATOM 6149 N N . ARG C 1 71 ? 139.425 40.224 -51.180 1.00 12.58 71 ARG C N 1
ATOM 6150 C CA . ARG C 1 71 ? 138.279 40.849 -50.513 1.00 12.26 71 ARG C CA 1
ATOM 6151 C C . ARG C 1 71 ? 138.216 42.312 -50.951 1.00 12.59 71 ARG C C 1
ATOM 6152 O O . ARG C 1 71 ? 139.229 42.989 -50.946 1.00 12.66 71 ARG C O 1
ATOM 6160 N N . VAL C 1 72 ? 137.020 42.759 -51.314 1.00 11.28 72 VAL C N 1
ATOM 6161 C CA . VAL C 1 72 ? 136.746 44.180 -51.579 1.00 11.98 72 VAL C CA 1
ATOM 6162 C C . VAL C 1 72 ? 135.931 44.735 -50.418 1.00 12.79 72 VAL C C 1
ATOM 6163 O O . VAL C 1 72 ? 134.904 44.159 -50.021 1.00 12.14 72 VAL C O 1
ATOM 6167 N N . ASP C 1 73 ? 136.381 45.863 -49.862 1.00 12.47 73 ASP C N 1
ATOM 6168 C CA . ASP C 1 73 ? 135.696 46.477 -48.736 1.00 13.82 73 ASP C CA 1
ATOM 6169 C C . ASP C 1 73 ? 135.449 47.937 -49.106 1.00 13.79 73 ASP C C 1
ATOM 6170 O O . ASP C 1 73 ? 136.374 48.671 -49.460 1.00 14.04 73 ASP C O 1
ATOM 6175 N N . ASN C 1 74 ? 134.183 48.330 -49.119 1.00 12.01 74 ASN C N 1
ATOM 6176 C CA . ASN C 1 74 ? 133.833 49.743 -49.218 1.00 12.27 74 ASN C CA 1
ATOM 6177 C C . ASN C 1 74 ? 132.633 49.899 -48.276 1.00 12.58 74 ASN C C 1
ATOM 6178 O O . ASN C 1 74 ? 131.623 50.495 -48.645 1.00 12.82 74 ASN C O 1
ATOM 6183 N N . THR C 1 75 ? 132.784 49.342 -47.060 1.00 13.18 75 THR C N 1
ATOM 6184 C CA . THR C 1 75 ? 131.755 49.294 -45.990 1.00 13.16 75 THR C CA 1
ATOM 6185 C C . THR C 1 75 ? 130.376 48.983 -46.597 1.00 12.99 75 THR C C 1
ATOM 6186 O O . THR C 1 75 ? 130.252 47.984 -47.304 1.00 11.94 75 THR C O 1
ATOM 6190 N N . SER C 1 76 ? 129.355 49.817 -46.382 1.00 12.84 76 SER C N 1
ATOM 6191 C CA . SER C 1 76 ? 128.028 49.439 -46.897 1.00 12.48 76 SER C CA 1
ATOM 6192 C C . SER C 1 76 ? 127.931 49.539 -48.415 1.00 12.15 76 SER C C 1
ATOM 6193 O O . SER C 1 76 ? 126.969 49.051 -48.990 1.00 13.21 76 SER C O 1
ATOM 6196 N N . GLY C 1 77 ? 128.934 50.114 -49.060 1.00 11.27 77 GLY C N 1
ATOM 6197 C CA . GLY C 1 77 ? 129.010 50.075 -50.520 1.00 11.44 77 GLY C CA 1
ATOM 6198 C C . GLY C 1 77 ? 129.857 48.932 -51.115 1.00 10.94 77 GLY C C 1
ATOM 6199 O O . GLY C 1 77 ? 130.154 48.937 -52.312 1.00 11.36 77 GLY C O 1
ATOM 6200 N N . SER C 1 78 ? 130.253 47.974 -50.287 1.00 11.03 78 SER C N 1
ATOM 6201 C CA . SER C 1 78 ? 131.185 46.938 -50.728 1.00 10.66 78 SER C CA 1
ATOM 6202 C C . SER C 1 78 ? 130.642 46.116 -51.886 1.00 10.62 78 SER C C 1
ATOM 6203 O O . SER C 1 78 ? 131.384 45.770 -52.801 1.00 10.56 78 SER C O 1
ATOM 6206 N N . GLY C 1 79 ? 129.358 45.775 -51.842 1.00 10.37 79 GLY C N 1
ATOM 6207 C CA . GLY C 1 79 ? 128.808 44.883 -52.866 1.00 10.66 79 GLY C CA 1
ATOM 6208 C C . GLY C 1 79 ? 128.867 45.490 -54.262 1.00 11.23 79 GLY C C 1
ATOM 6209 O O . GLY C 1 79 ? 129.177 44.813 -55.259 1.00 10.81 79 GLY C O 1
ATOM 6210 N N . GLY C 1 80 ? 128.557 46.778 -54.368 1.00 10.36 80 GLY C N 1
ATOM 6211 C CA . GLY C 1 80 ? 128.626 47.418 -55.673 1.00 10.91 80 GLY C CA 1
ATOM 6212 C C . GLY C 1 80 ? 130.053 47.534 -56.150 1.00 9.86 80 GLY C C 1
ATOM 6213 O O . GLY C 1 80 ? 130.356 47.287 -57.313 1.00 10.34 80 GLY C O 1
ATOM 6214 N N A SER C 1 81 ? 130.962 47.905 -55.249 0.50 9.01 81 SER C N 1
ATOM 6215 N N B SER C 1 81 ? 130.939 47.889 -55.234 0.50 10.74 81 SER C N 1
ATOM 6216 C CA A SER C 1 81 ? 132.373 47.989 -55.636 0.50 8.46 81 SER C CA 1
ATOM 6217 C CA B SER C 1 81 ? 132.347 47.981 -55.558 0.50 11.26 81 SER C CA 1
ATOM 6218 C C A SER C 1 81 ? 132.880 46.606 -56.117 0.50 8.93 81 SER C C 1
ATOM 6219 C C B SER C 1 81 ? 132.927 46.627 -56.044 0.50 10.62 81 SER C C 1
ATOM 6220 O O A SER C 1 81 ? 133.590 46.507 -57.118 0.50 9.00 81 SER C O 1
ATOM 6221 O O B SER C 1 81 ? 133.748 46.569 -56.963 0.50 10.57 81 SER C O 1
ATOM 6226 N N . ALA C 1 82 ? 132.467 45.552 -55.420 1.00 9.58 82 ALA C N 1
ATOM 6227 C CA . ALA C 1 82 ? 132.905 44.195 -55.781 1.00 9.58 82 ALA C CA 1
ATOM 6228 C C . ALA C 1 82 ? 132.425 43.811 -57.176 1.00 10.08 82 ALA C C 1
ATOM 6229 O O . ALA C 1 82 ? 133.171 43.191 -57.932 1.00 10.42 82 ALA C O 1
ATOM 6231 N N . ILE C 1 83 ? 131.179 44.179 -57.522 1.00 9.88 83 ILE C N 1
ATOM 6232 C CA . ILE C 1 83 ? 130.666 43.912 -58.857 1.00 10.09 83 ILE C CA 1
ATOM 6233 C C . ILE C 1 83 ? 131.477 44.669 -59.895 1.00 10.49 83 ILE C C 1
ATOM 6234 O O . ILE C 1 83 ? 131.772 44.133 -60.961 1.00 9.72 83 ILE C O 1
ATOM 6239 N N . LEU C 1 84 ? 131.805 45.931 -59.605 1.00 10.39 84 LEU C N 1
ATOM 6240 C CA . LEU C 1 84 ? 132.662 46.699 -60.523 1.00 11.45 84 LEU C CA 1
ATOM 6241 C C . LEU C 1 84 ? 133.991 45.980 -60.774 1.00 11.25 84 LEU C C 1
ATOM 6242 O O . LEU C 1 84 ? 134.417 45.853 -61.916 1.00 11.40 84 LEU C O 1
ATOM 6247 N N . VAL C 1 85 ? 134.641 45.508 -59.704 1.00 11.12 85 VAL C N 1
ATOM 6248 C CA . VAL C 1 85 ? 135.931 44.829 -59.845 1.00 10.71 85 VAL C CA 1
ATOM 6249 C C . VAL C 1 85 ? 135.763 43.569 -60.710 1.00 10.64 85 VAL C C 1
ATOM 6250 O O . VAL C 1 85 ? 136.553 43.348 -61.638 1.00 10.85 85 VAL C O 1
ATOM 6254 N N . ALA C 1 86 ? 134.699 42.813 -60.452 1.00 10.73 86 ALA C N 1
ATOM 6255 C CA . ALA C 1 86 ? 134.409 41.600 -61.265 1.00 10.71 86 ALA C CA 1
ATOM 6256 C C . ALA C 1 86 ? 134.223 41.948 -62.752 1.00 10.46 86 ALA C C 1
ATOM 6257 O O . ALA C 1 86 ? 134.804 41.313 -63.647 1.00 10.41 86 ALA C O 1
ATOM 6259 N N . LYS C 1 87 ? 133.402 42.973 -63.030 1.00 10.71 87 LYS C N 1
ATOM 6260 C CA . LYS C 1 87 ? 133.255 43.435 -64.410 1.00 11.36 87 LYS C CA 1
ATOM 6261 C C . LYS C 1 87 ? 134.595 43.781 -65.072 1.00 11.48 87 LYS C C 1
ATOM 6262 O O . LYS C 1 87 ? 134.817 43.397 -66.220 1.00 11.41 87 LYS C O 1
ATOM 6268 N N A SER C 1 88 ? 135.466 44.499 -64.368 0.50 11.32 88 SER C N 1
ATOM 6269 N N B SER C 1 88 ? 135.466 44.512 -64.367 0.50 11.37 88 SER C N 1
ATOM 6270 C CA A SER C 1 88 ? 136.746 44.899 -64.945 0.50 11.65 88 SER C CA 1
ATOM 6271 C CA B SER C 1 88 ? 136.761 44.909 -64.936 0.50 11.74 88 SER C CA 1
ATOM 6272 C C A SER C 1 88 ? 137.671 43.699 -65.177 0.50 11.36 88 SER C C 1
ATOM 6273 C C B SER C 1 88 ? 137.662 43.693 -65.184 0.50 11.41 88 SER C C 1
ATOM 6274 O O A SER C 1 88 ? 138.386 43.652 -66.179 0.50 11.58 88 SER C O 1
ATOM 6275 O O B SER C 1 88 ? 138.355 43.633 -66.201 0.50 11.63 88 SER C O 1
ATOM 6280 N N . LEU C 1 89 ? 137.661 42.748 -64.250 1.00 11.35 89 LEU C N 1
ATOM 6281 C CA . LEU C 1 89 ? 138.457 41.503 -64.416 1.00 10.74 89 LEU C CA 1
ATOM 6282 C C . LEU C 1 89 ? 138.042 40.757 -65.704 1.00 10.94 89 LEU C C 1
ATOM 6283 O O . LEU C 1 89 ? 138.901 40.289 -66.477 1.00 11.66 89 LEU C O 1
ATOM 6288 N N . LEU C 1 90 ? 136.732 40.692 -65.934 1.00 11.12 90 LEU C N 1
ATOM 6289 C CA . LEU C 1 90 ? 136.193 40.043 -67.132 1.00 11.31 90 LEU C CA 1
ATOM 6290 C C . LEU C 1 90 ? 136.567 40.827 -68.371 1.00 12.51 90 LEU C C 1
ATOM 6291 O O . LEU C 1 90 ? 137.050 40.264 -69.342 1.00 12.38 90 LEU C O 1
ATOM 6296 N N . GLU C 1 91 ? 136.332 42.138 -68.353 1.00 12.82 91 GLU C N 1
ATOM 6297 C CA . GLU C 1 91 ? 136.546 42.894 -69.600 1.00 13.47 91 GLU C CA 1
ATOM 6298 C C . GLU C 1 91 ? 138.014 43.005 -70.002 1.00 14.05 91 GLU C C 1
ATOM 6299 O O . GLU C 1 91 ? 138.350 43.045 -71.209 1.00 14.17 91 GLU C O 1
ATOM 6305 N N . SER C 1 92 ? 138.888 43.037 -69.006 1.00 13.13 92 SER C N 1
ATOM 6306 C CA . SER C 1 92 ? 140.335 43.079 -69.229 1.00 13.72 92 SER C CA 1
ATOM 6307 C C . SER C 1 92 ? 140.859 41.702 -69.661 1.00 14.16 92 SER C C 1
ATOM 6308 O O . SER C 1 92 ? 142.020 41.591 -70.015 1.00 15.23 92 SER C O 1
ATOM 6311 N N . LYS C 1 93 ? 140.015 40.679 -69.582 1.00 14.86 93 LYS C N 1
ATOM 6312 C CA . LYS C 1 93 ? 140.376 39.279 -69.882 1.00 17.19 93 LYS C CA 1
ATOM 6313 C C . LYS C 1 93 ? 141.307 38.656 -68.872 1.00 16.56 93 LYS C C 1
ATOM 6314 O O . LYS C 1 93 ? 141.882 37.577 -69.142 1.00 15.96 93 LYS C O 1
ATOM 6320 N N . GLU C 1 94 ? 141.469 39.285 -67.712 1.00 14.88 94 GLU C N 1
ATOM 6321 C CA . GLU C 1 94 ? 142.181 38.652 -66.613 1.00 15.68 94 GLU C CA 1
ATOM 6322 C C . GLU C 1 94 ? 141.422 37.422 -66.092 1.00 15.18 94 GLU C C 1
ATOM 6323 O O . GLU C 1 94 ? 142.044 36.481 -65.588 1.00 16.19 94 GLU C O 1
ATOM 6329 N N . ALA C 1 95 ? 140.095 37.432 -66.204 1.00 13.52 95 ALA C N 1
ATOM 6330 C CA . ALA C 1 95 ? 139.253 36.313 -65.779 1.00 13.59 95 ALA C CA 1
ATOM 6331 C C . ALA C 1 95 ? 138.173 36.049 -66.811 1.00 13.59 95 ALA C C 1
ATOM 6332 O O . ALA C 1 95 ? 137.873 36.917 -67.623 1.00 12.81 95 ALA C O 1
ATOM 6334 N N . ASN C 1 96 ? 137.623 34.833 -66.788 1.00 13.64 96 ASN C N 1
ATOM 6335 C CA . ASN C 1 96 ? 136.513 34.477 -67.669 1.00 14.82 96 ASN C CA 1
ATOM 6336 C C . ASN C 1 96 ? 135.188 34.189 -66.972 1.00 12.96 96 ASN C C 1
ATOM 6337 O O . ASN C 1 96 ? 134.111 34.289 -67.592 1.00 13.05 96 ASN C O 1
ATOM 6342 N N . THR C 1 97 ? 135.233 33.788 -65.691 1.00 12.31 97 THR C N 1
ATOM 6343 C CA . THR C 1 97 ? 134.019 33.403 -64.998 1.00 11.62 97 THR C CA 1
ATOM 6344 C C . THR C 1 97 ? 134.205 33.802 -63.546 1.00 11.71 97 THR C C 1
ATOM 6345 O O . THR C 1 97 ? 134.863 33.098 -62.804 1.00 12.11 97 THR C O 1
ATOM 6349 N N . VAL C 1 98 ? 133.628 34.936 -63.130 1.00 10.20 98 VAL C N 1
ATOM 6350 C CA . VAL C 1 98 ? 133.913 35.457 -61.808 1.00 10.32 98 VAL C CA 1
ATOM 6351 C C . VAL C 1 98 ? 132.731 35.180 -60.886 1.00 10.35 98 VAL C C 1
ATOM 6352 O O . VAL C 1 98 ? 131.560 35.424 -61.235 1.00 11.01 98 VAL C O 1
ATOM 6356 N N . LEU C 1 99 ? 133.041 34.671 -59.700 1.00 9.88 99 LEU C N 1
ATOM 6357 C CA . LEU C 1 99 ? 132.055 34.524 -58.656 1.00 9.78 99 LEU C CA 1
ATOM 6358 C C . LEU C 1 99 ? 132.227 35.695 -57.682 1.00 10.61 99 LEU C C 1
ATOM 6359 O O . LEU C 1 99 ? 133.308 35.886 -57.107 1.00 11.09 99 LEU C O 1
ATOM 6364 N N . VAL C 1 100 ? 131.167 36.469 -57.492 1.00 10.00 100 VAL C N 1
ATOM 6365 C CA . VAL C 1 100 ? 131.182 37.508 -56.479 1.00 10.55 100 VAL C CA 1
ATOM 6366 C C . VAL C 1 100 ? 130.280 37.021 -55.355 1.00 11.11 100 VAL C C 1
ATOM 6367 O O . VAL C 1 100 ? 129.092 36.697 -55.589 1.00 11.26 100 VAL C O 1
ATOM 6371 N N A VAL C 1 101 ? 130.828 36.960 -54.145 0.50 10.91 101 VAL C N 1
ATOM 6372 N N B VAL C 1 101 ? 130.818 36.939 -54.142 0.50 10.76 101 VAL C N 1
ATOM 6373 C CA A VAL C 1 101 ? 130.032 36.635 -52.971 0.50 11.51 101 VAL C CA 1
ATOM 6374 C CA B VAL C 1 101 ? 129.989 36.633 -52.980 0.50 11.23 101 VAL C CA 1
ATOM 6375 C C A VAL C 1 101 ? 130.070 37.786 -51.990 0.50 11.34 101 VAL C C 1
ATOM 6376 C C B VAL C 1 101 ? 130.059 37.758 -51.975 0.50 11.19 101 VAL C C 1
ATOM 6377 O O A VAL C 1 101 ? 131.145 38.172 -51.541 0.50 11.77 101 VAL C O 1
ATOM 6378 O O B VAL C 1 101 ? 131.139 38.106 -51.505 0.50 11.57 101 VAL C O 1
ATOM 6385 N N . GLY C 1 102 ? 128.896 38.323 -51.648 1.00 11.13 102 GLY C N 1
ATOM 6386 C CA . GLY C 1 102 ? 128.783 39.277 -50.551 1.00 11.47 102 GLY C CA 1
ATOM 6387 C C . GLY C 1 102 ? 128.257 38.564 -49.319 1.00 12.39 102 GLY C C 1
ATOM 6388 O O . GLY C 1 102 ? 127.310 37.759 -49.397 1.00 12.32 102 GLY C O 1
ATOM 6389 N N . VAL C 1 103 ? 128.853 38.857 -48.171 1.00 12.46 103 VAL C N 1
ATOM 6390 C CA . VAL C 1 103 ? 128.477 38.172 -46.963 1.00 12.39 103 VAL C CA 1
ATOM 6391 C C . VAL C 1 103 ? 128.838 39.027 -45.761 1.00 13.25 103 VAL C C 1
ATOM 6392 O O . VAL C 1 103 ? 129.871 39.714 -45.741 1.00 13.63 103 VAL C O 1
ATOM 6396 N N . GLU C 1 104 ? 127.984 39.002 -44.753 1.00 13.83 104 GLU C N 1
ATOM 6397 C CA . GLU C 1 104 ? 128.325 39.628 -43.485 1.00 13.64 104 GLU C CA 1
ATOM 6398 C C . GLU C 1 104 ? 127.664 38.823 -42.378 1.00 14.35 104 GLU C C 1
ATOM 6399 O O . GLU C 1 104 ? 126.515 38.388 -42.494 1.00 14.43 104 GLU C O 1
ATOM 6405 N N . LYS C 1 105 ? 128.421 38.610 -41.312 1.00 15.65 105 LYS C N 1
ATOM 6406 C CA . LYS C 1 105 ? 127.928 37.974 -40.124 1.00 17.12 105 LYS C CA 1
ATOM 6407 C C . LYS C 1 105 ? 127.983 38.997 -38.999 1.00 18.90 105 LYS C C 1
ATOM 6408 O O . LYS C 1 105 ? 129.068 39.324 -38.515 1.00 19.72 105 LYS C O 1
ATOM 6422 N N . SER C 1 107 ? 125.767 39.023 -36.239 1.00 24.61 107 SER C N 1
ATOM 6423 C CA . SER C 1 107 ? 125.131 38.388 -35.058 1.00 31.30 107 SER C CA 1
ATOM 6424 C C . SER C 1 107 ? 126.020 38.087 -33.861 1.00 34.98 107 SER C C 1
ATOM 6425 O O . SER C 1 107 ? 125.535 38.076 -32.732 1.00 40.64 107 SER C O 1
ATOM 6428 N N . GLU C 1 108 ? 127.278 37.739 -34.120 1.00 38.22 108 GLU C N 1
ATOM 6429 C CA . GLU C 1 108 ? 128.214 37.278 -33.087 1.00 41.48 108 GLU C CA 1
ATOM 6430 C C . GLU C 1 108 ? 128.942 38.463 -32.454 1.00 45.12 108 GLU C C 1
ATOM 6431 O O . GLU C 1 108 ? 128.308 39.406 -31.957 1.00 47.45 108 GLU C O 1
ATOM 6433 N N . ALA C 1 129 ? 129.184 61.794 -35.511 1.00 55.82 129 ALA C N 1
ATOM 6434 C CA . ALA C 1 129 ? 127.836 61.804 -36.081 1.00 54.59 129 ALA C CA 1
ATOM 6435 C C . ALA C 1 129 ? 127.471 60.452 -36.712 1.00 52.99 129 ALA C C 1
ATOM 6436 O O . ALA C 1 129 ? 127.873 60.145 -37.845 1.00 54.00 129 ALA C O 1
ATOM 6438 N N . SER C 1 130 ? 126.713 59.653 -35.955 1.00 44.70 130 SER C N 1
ATOM 6439 C CA . SER C 1 130 ? 126.275 58.320 -36.364 1.00 39.09 130 SER C CA 1
ATOM 6440 C C . SER C 1 130 ? 125.355 58.375 -37.596 1.00 32.97 130 SER C C 1
ATOM 6441 O O . SER C 1 130 ? 124.730 59.408 -37.850 1.00 30.51 130 SER C O 1
ATOM 6444 N N . LEU C 1 131 ? 125.261 57.272 -38.338 1.00 30.09 131 LEU C N 1
ATOM 6445 C CA . LEU C 1 131 ? 124.329 57.198 -39.472 1.00 29.91 131 LEU C CA 1
ATOM 6446 C C . LEU C 1 131 ? 122.856 57.437 -39.064 1.00 28.52 131 LEU C C 1
ATOM 6447 O O . LEU C 1 131 ? 122.168 58.199 -39.721 1.00 25.99 131 LEU C O 1
ATOM 6452 N N . PRO C 1 132 ? 122.373 56.791 -37.981 1.00 28.31 132 PRO C N 1
ATOM 6453 C CA . PRO C 1 132 ? 120.983 57.070 -37.586 1.00 28.11 132 PRO C CA 1
ATOM 6454 C C . PRO C 1 132 ? 120.706 58.551 -37.320 1.00 27.80 132 PRO C C 1
ATOM 6455 O O . PRO C 1 132 ? 119.632 59.049 -37.695 1.00 25.27 132 PRO C O 1
ATOM 6459 N N A SER C 1 133 ? 121.667 59.223 -36.685 0.50 25.78 133 SER C N 1
ATOM 6460 N N B SER C 1 133 ? 121.659 59.250 -36.700 0.50 26.11 133 SER C N 1
ATOM 6461 C CA A SER C 1 133 ? 121.588 60.645 -36.375 0.50 24.78 133 SER C CA 1
ATOM 6462 C CA B SER C 1 133 ? 121.513 60.675 -36.399 0.50 25.31 133 SER C CA 1
ATOM 6463 C C A SER C 1 133 ? 121.556 61.509 -37.624 0.50 23.19 133 SER C C 1
ATOM 6464 C C B SER C 1 133 ? 121.545 61.535 -37.644 0.50 23.52 133 SER C C 1
ATOM 6465 O O A SER C 1 133 ? 120.780 62.452 -37.699 0.50 23.98 133 SER C O 1
ATOM 6466 O O B SER C 1 133 ? 120.811 62.511 -37.733 0.50 24.26 133 SER C O 1
ATOM 6471 N N . LEU C 1 134 ? 122.394 61.184 -38.607 1.00 22.65 134 LEU C N 1
ATOM 6472 C CA . LEU C 1 134 ? 122.444 61.939 -39.848 1.00 21.33 134 LEU C CA 1
ATOM 6473 C C . LEU C 1 134 ? 121.131 61.776 -40.625 1.00 20.06 134 LEU C C 1
ATOM 6474 O O . LEU C 1 134 ? 120.683 62.724 -41.271 1.00 21.42 134 LEU C O 1
ATOM 6479 N N . ALA C 1 135 ? 120.539 60.584 -40.540 1.00 19.44 135 ALA C N 1
ATOM 6480 C CA . ALA C 1 135 ? 119.269 60.304 -41.210 1.00 20.05 135 ALA C CA 1
ATOM 6481 C C . ALA C 1 135 ? 118.162 61.207 -40.633 1.00 20.87 135 ALA C C 1
ATOM 6482 O O . ALA C 1 135 ? 117.378 61.773 -41.389 1.00 19.67 135 ALA C O 1
ATOM 6484 N N . SER C 1 136 ? 118.114 61.374 -39.300 1.00 22.03 136 SER C N 1
ATOM 6485 C CA . SER C 1 136 ? 117.093 62.254 -38.731 1.00 22.86 136 SER C CA 1
ATOM 6486 C C . SER C 1 136 ? 117.315 63.722 -39.087 1.00 23.20 136 SER C C 1
ATOM 6487 O O . SER C 1 136 ? 116.361 64.443 -39.319 1.00 23.79 136 SER C O 1
ATOM 6490 N N . ILE C 1 137 ? 118.573 64.159 -39.136 1.00 23.05 137 ILE C N 1
ATOM 6491 C CA . ILE C 1 137 ? 118.893 65.486 -39.623 1.00 22.16 137 ILE C CA 1
ATOM 6492 C C . ILE C 1 137 ? 118.387 65.685 -41.047 1.00 21.66 137 ILE C C 1
ATOM 6493 O O . ILE C 1 137 ? 117.788 66.721 -41.344 1.00 21.62 137 ILE C O 1
ATOM 6498 N N . SER C 1 138 ? 118.609 64.703 -41.935 1.00 20.15 138 SER C N 1
ATOM 6499 C CA . SER C 1 138 ? 118.046 64.807 -43.285 1.00 19.78 138 SER C CA 1
ATOM 6500 C C . SER C 1 138 ? 116.528 64.883 -43.285 1.00 18.80 138 SER C C 1
ATOM 6501 O O . SER C 1 138 ? 115.970 65.655 -44.052 1.00 20.98 138 SER C O 1
ATOM 6504 N N . ALA C 1 139 ? 115.867 64.071 -42.464 1.00 19.05 139 ALA C N 1
ATOM 6505 C CA . ALA C 1 139 ? 114.389 64.065 -42.442 1.00 18.69 139 ALA C CA 1
ATOM 6506 C C . ALA C 1 139 ? 113.879 65.441 -41.987 1.00 21.03 139 ALA C C 1
ATOM 6507 O O . ALA C 1 139 ? 112.991 65.995 -42.603 1.00 19.28 139 ALA C O 1
ATOM 6509 N N . ILE C 1 140 ? 114.466 65.989 -40.927 1.00 20.38 140 ILE C N 1
ATOM 6510 C CA . ILE C 1 140 ? 114.053 67.332 -40.466 1.00 22.47 140 ILE C CA 1
ATOM 6511 C C . ILE C 1 140 ? 114.227 68.402 -41.524 1.00 21.76 140 ILE C C 1
ATOM 6512 O O . ILE C 1 140 ? 113.319 69.216 -41.732 1.00 24.10 140 ILE C O 1
ATOM 6517 N N . GLU C 1 141 ? 115.371 68.388 -42.212 1.00 21.47 141 GLU C N 1
ATOM 6518 C CA . GLU C 1 141 ? 115.696 69.402 -43.199 1.00 22.94 141 GLU C CA 1
ATOM 6519 C C . GLU C 1 141 ? 114.882 69.253 -44.459 1.00 21.35 141 GLU C C 1
ATOM 6520 O O . GLU C 1 141 ? 114.493 70.240 -45.070 1.00 21.56 141 GLU C O 1
ATOM 6526 N N . TYR C 1 142 ? 114.634 68.007 -44.846 1.00 20.10 142 TYR C N 1
ATOM 6527 C CA . TYR C 1 142 ? 113.803 67.728 -46.007 1.00 19.62 142 TYR C CA 1
ATOM 6528 C C . TYR C 1 142 ? 112.353 68.206 -45.757 1.00 19.30 142 TYR C C 1
ATOM 6529 O O . TYR C 1 142 ? 111.770 68.864 -46.609 1.00 20.39 142 TYR C O 1
ATOM 6546 N N . ARG C 1 144 ? 111.427 70.463 -43.670 1.00 23.89 144 ARG C N 1
ATOM 6547 C CA . ARG C 1 144 ? 111.472 71.924 -43.576 1.00 26.85 144 ARG C CA 1
ATOM 6548 C C . ARG C 1 144 ? 111.582 72.606 -44.941 1.00 27.27 144 ARG C C 1
ATOM 6549 O O . ARG C 1 144 ? 110.787 73.498 -45.278 1.00 26.02 144 ARG C O 1
ATOM 6557 N N . LYS C 1 145 ? 112.555 72.177 -45.743 1.00 23.76 145 LYS C N 1
ATOM 6558 C CA . LYS C 1 145 ? 112.809 72.822 -47.026 1.00 24.46 145 LYS C CA 1
ATOM 6559 C C . LYS C 1 145 ? 111.692 72.602 -48.055 1.00 23.77 145 LYS C C 1
ATOM 6560 O O . LYS C 1 145 ? 111.399 73.491 -48.876 1.00 24.43 145 LYS C O 1
ATOM 6566 N N . PHE C 1 146 ? 111.055 71.429 -48.010 1.00 22.91 146 PHE C N 1
ATOM 6567 C CA . PHE C 1 146 ? 110.139 71.029 -49.072 1.00 23.21 146 PHE C CA 1
ATOM 6568 C C . PHE C 1 146 ? 108.675 70.912 -48.648 1.00 23.41 146 PHE C C 1
ATOM 6569 O O . PHE C 1 146 ? 107.825 70.574 -49.471 1.00 22.25 146 PHE C O 1
ATOM 6577 N N . ASN C 1 147 ? 108.404 71.190 -47.368 1.00 26.23 147 ASN C N 1
ATOM 6578 C CA . ASN C 1 147 ? 107.056 71.099 -46.783 1.00 27.03 147 ASN C CA 1
ATOM 6579 C C . ASN C 1 147 ? 106.448 69.722 -46.954 1.00 26.48 147 ASN C C 1
ATOM 6580 O O . ASN C 1 147 ? 105.256 69.572 -47.226 1.00 27.97 147 ASN C O 1
ATOM 6585 N N . ALA C 1 148 ? 107.285 68.695 -46.807 1.00 25.13 148 ALA C N 1
ATOM 6586 C CA . ALA C 1 148 ? 106.832 67.321 -46.914 1.00 23.27 148 ALA C CA 1
ATOM 6587 C C . ALA C 1 148 ? 106.204 66.886 -45.608 1.00 22.43 148 ALA C C 1
ATOM 6588 O O . ALA C 1 148 ? 106.800 67.081 -44.546 1.00 22.63 148 ALA C O 1
ATOM 6590 N N . PRO C 1 149 ? 104.997 66.293 -45.677 1.00 21.85 149 PRO C N 1
ATOM 6591 C CA . PRO C 1 149 ? 104.374 65.789 -44.461 1.00 22.54 149 PRO C CA 1
ATOM 6592 C C . PRO C 1 149 ? 105.201 64.664 -43.876 1.00 22.51 149 PRO C C 1
ATOM 6593 O O . PRO C 1 149 ? 105.792 63.871 -44.632 1.00 22.95 149 PRO C O 1
ATOM 6597 N N . ARG C 1 150 ? 105.210 64.571 -42.550 1.00 22.17 150 ARG C N 1
ATOM 6598 C CA . ARG C 1 150 ? 105.867 63.455 -41.847 1.00 22.99 150 ARG C CA 1
ATOM 6599 C C . ARG C 1 150 ? 105.462 62.080 -42.357 1.00 23.99 150 ARG C C 1
ATOM 6600 O O . ARG C 1 150 ? 106.294 61.158 -42.439 1.00 23.17 150 ARG C O 1
ATOM 6608 N N . GLU C 1 151 ? 104.183 61.914 -42.696 1.00 22.82 151 GLU C N 1
ATOM 6609 C CA . GLU C 1 151 ? 103.690 60.607 -43.101 1.00 23.49 151 GLU C CA 1
ATOM 6610 C C . GLU C 1 151 ? 104.232 60.137 -44.441 1.00 21.08 151 GLU C C 1
ATOM 6611 O O . GLU C 1 151 ? 104.215 58.948 -44.687 1.00 21.20 151 GLU C O 1
ATOM 6617 N N . SER C 1 152 ? 104.676 61.053 -45.300 1.00 19.95 152 SER C N 1
ATOM 6618 C CA . SER C 1 152 ? 105.236 60.653 -46.601 1.00 20.65 152 SER C CA 1
ATOM 6619 C C . SER C 1 152 ? 106.544 59.880 -46.404 1.00 20.00 152 SER C C 1
ATOM 6620 O O . SER C 1 152 ? 106.873 59.016 -47.208 1.00 20.69 152 SER C O 1
ATOM 6623 N N . ILE C 1 153 ? 107.258 60.212 -45.332 1.00 19.29 153 ILE C N 1
ATOM 6624 C CA . ILE C 1 153 ? 108.526 59.534 -44.985 1.00 18.35 153 ILE C CA 1
ATOM 6625 C C . ILE C 1 153 ? 108.238 58.175 -44.371 1.00 19.23 153 ILE C C 1
ATOM 6626 O O . ILE C 1 153 ? 108.847 57.160 -44.746 1.00 17.84 153 ILE C O 1
ATOM 6631 N N . ALA C 1 154 ? 107.273 58.123 -43.448 1.00 17.98 154 ALA C N 1
ATOM 6632 C CA . ALA C 1 154 ? 106.879 56.876 -42.868 1.00 17.41 154 ALA C CA 1
ATOM 6633 C C . ALA C 1 154 ? 106.239 55.922 -43.870 1.00 17.68 154 ALA C C 1
ATOM 6634 O O . ALA C 1 154 ? 106.380 54.707 -43.736 1.00 18.65 154 ALA C O 1
ATOM 6636 N N . GLN C 1 155 ? 105.561 56.467 -44.887 1.00 17.92 155 GLN C N 1
ATOM 6637 C CA . GLN C 1 155 ? 104.873 55.658 -45.894 1.00 18.59 155 GLN C CA 1
ATOM 6638 C C . GLN C 1 155 ? 105.857 54.776 -46.663 1.00 17.96 155 GLN C C 1
ATOM 6639 O O . GLN C 1 155 ? 105.518 53.682 -47.107 1.00 17.57 155 GLN C O 1
ATOM 6645 N N . VAL C 1 156 ? 107.097 55.250 -46.763 1.00 17.67 156 VAL C N 1
ATOM 6646 C CA . VAL C 1 156 ? 108.156 54.448 -47.378 1.00 17.28 156 VAL C CA 1
ATOM 6647 C C . VAL C 1 156 ? 108.305 53.098 -46.641 1.00 16.37 156 VAL C C 1
ATOM 6648 O O . VAL C 1 156 ? 108.419 52.054 -47.283 1.00 16.47 156 VAL C O 1
ATOM 6652 N N . ALA C 1 157 ? 108.237 53.114 -45.305 1.00 15.79 157 ALA C N 1
ATOM 6653 C CA . ALA C 1 157 ? 108.341 51.875 -44.530 1.00 16.69 157 ALA C CA 1
ATOM 6654 C C . ALA C 1 157 ? 107.120 51.000 -44.688 1.00 16.76 157 ALA C C 1
ATOM 6655 O O . ALA C 1 157 ? 107.232 49.786 -44.714 1.00 16.79 157 ALA C O 1
ATOM 6657 N N . VAL C 1 158 ? 105.940 51.609 -44.827 1.00 18.01 158 VAL C N 1
ATOM 6658 C CA . VAL C 1 158 ? 104.732 50.812 -45.131 1.00 17.43 158 VAL C CA 1
ATOM 6659 C C . VAL C 1 158 ? 104.906 50.053 -46.450 1.00 16.58 158 VAL C C 1
ATOM 6660 O O . VAL C 1 158 ? 104.672 48.840 -46.522 1.00 17.50 158 VAL C O 1
ATOM 6664 N N . LYS C 1 159 ? 105.299 50.774 -47.491 1.00 16.75 159 LYS C N 1
ATOM 6665 C CA . LYS C 1 159 ? 105.488 50.187 -48.814 1.00 17.45 159 LYS C CA 1
ATOM 6666 C C . LYS C 1 159 ? 106.540 49.070 -48.733 1.00 16.97 159 LYS C C 1
ATOM 6667 O O . LYS C 1 159 ? 106.355 47.961 -49.276 1.00 16.65 159 LYS C O 1
ATOM 6673 N N . ASN C 1 160 ? 107.665 49.364 -48.070 1.00 17.52 160 ASN C N 1
ATOM 6674 C CA . ASN C 1 160 ? 108.764 48.404 -48.046 1.00 16.61 160 ASN C CA 1
ATOM 6675 C C . ASN C 1 160 ? 108.497 47.186 -47.190 1.00 17.64 160 ASN C C 1
ATOM 6676 O O . ASN C 1 160 ? 108.923 46.078 -47.542 1.00 16.89 160 ASN C O 1
ATOM 6681 N N . HIS C 1 161 ? 107.765 47.364 -46.086 1.00 18.22 161 HIS C N 1
ATOM 6682 C CA . HIS C 1 161 ? 107.327 46.189 -45.319 1.00 19.71 161 HIS C CA 1
ATOM 6683 C C . HIS C 1 161 ? 106.340 45.337 -46.101 1.00 19.56 161 HIS C C 1
ATOM 6684 O O . HIS C 1 161 ? 106.361 44.123 -45.991 1.00 19.23 161 HIS C O 1
ATOM 6691 N N . TYR C 1 162 ? 105.477 45.965 -46.900 1.00 20.10 162 TYR C N 1
ATOM 6692 C CA . TYR C 1 162 ? 104.583 45.197 -47.764 1.00 20.29 162 TYR C CA 1
ATOM 6693 C C . TYR C 1 162 ? 105.413 44.368 -48.753 1.00 19.74 162 TYR C C 1
ATOM 6694 O O . TYR C 1 162 ? 105.239 43.164 -48.880 1.00 20.17 162 TYR C O 1
ATOM 6703 N N . ASN C 1 163 ? 106.358 45.008 -49.428 1.00 17.83 163 ASN C N 1
ATOM 6704 C CA . ASN C 1 163 ? 107.192 44.284 -50.391 1.00 16.93 163 ASN C CA 1
ATOM 6705 C C . ASN C 1 163 ? 107.993 43.168 -49.715 1.00 16.62 163 ASN C C 1
ATOM 6706 O O . ASN C 1 163 ? 108.069 42.053 -50.252 1.00 17.39 163 ASN C O 1
ATOM 6711 N N . GLY C 1 164 ? 108.570 43.464 -48.547 1.00 17.86 164 GLY C N 1
ATOM 6712 C CA . GLY C 1 164 ? 109.378 42.484 -47.821 1.00 16.99 164 GLY C CA 1
ATOM 6713 C C . GLY C 1 164 ? 108.545 41.287 -47.377 1.00 18.11 164 GLY C C 1
ATOM 6714 O O . GLY C 1 164 ? 109.029 40.152 -47.362 1.00 17.22 164 GLY C O 1
ATOM 6715 N N . SER C 1 165 ? 107.262 41.524 -47.086 1.00 18.91 165 SER C N 1
ATOM 6716 C CA . SER C 1 165 ? 106.375 40.406 -46.714 1.00 19.85 165 SER C CA 1
ATOM 6717 C C . SER C 1 165 ? 106.196 39.422 -47.859 1.00 20.41 165 SER C C 1
ATOM 6718 O O . SER C 1 165 ? 105.773 38.281 -47.647 1.00 23.32 165 SER C O 1
ATOM 6721 N N . LEU C 1 166 ? 106.450 39.861 -49.083 1.00 19.85 166 LEU C N 1
ATOM 6722 C CA . LEU C 1 166 ? 106.400 38.997 -50.234 1.00 20.02 166 LEU C CA 1
ATOM 6723 C C . LEU C 1 166 ? 107.756 38.356 -50.567 1.00 20.90 166 LEU C C 1
ATOM 6724 O O . LEU C 1 166 ? 107.858 37.593 -51.503 1.00 22.27 166 LEU C O 1
ATOM 6729 N N . ASN C 1 167 ? 108.794 38.700 -49.813 1.00 19.56 167 ASN C N 1
ATOM 6730 C CA . ASN C 1 167 ? 110.159 38.262 -50.112 1.00 17.24 167 ASN C CA 1
ATOM 6731 C C . ASN C 1 167 ? 110.561 37.182 -49.095 1.00 17.72 167 ASN C C 1
ATOM 6732 O O . ASN C 1 167 ? 110.832 37.503 -47.938 1.00 17.50 167 ASN C O 1
ATOM 6737 N N . PRO C 1 168 ? 110.618 35.907 -49.530 1.00 19.44 168 PRO C N 1
ATOM 6738 C CA . PRO C 1 168 ? 110.906 34.834 -48.566 1.00 20.76 168 PRO C CA 1
ATOM 6739 C C . PRO C 1 168 ? 112.317 34.893 -47.947 1.00 20.94 168 PRO C C 1
ATOM 6740 O O . PRO C 1 168 ? 112.608 34.173 -46.971 1.00 19.94 168 PRO C O 1
ATOM 6744 N N . PHE C 1 169 ? 113.177 35.754 -48.486 1.00 18.92 169 PHE C N 1
ATOM 6745 C CA . PHE C 1 169 ? 114.542 35.887 -47.944 1.00 18.05 169 PHE C CA 1
ATOM 6746 C C . PHE C 1 169 ? 114.693 37.059 -47.001 1.00 16.49 169 PHE C C 1
ATOM 6747 O O . PHE C 1 169 ? 115.750 37.226 -46.427 1.00 17.54 169 PHE C O 1
ATOM 6755 N N . ALA C 1 170 ? 113.659 37.895 -46.855 1.00 16.42 170 ALA C N 1
ATOM 6756 C CA . ALA C 1 170 ? 113.800 39.139 -46.097 1.00 16.44 170 ALA C CA 1
ATOM 6757 C C . ALA C 1 170 ? 113.885 38.889 -44.584 1.00 16.76 170 ALA C C 1
ATOM 6758 O O . ALA C 1 170 ? 113.214 37.998 -44.060 1.00 19.42 170 ALA C O 1
ATOM 6760 N N . HIS C 1 171 ? 114.679 39.691 -43.889 1.00 16.55 171 HIS C N 1
ATOM 6761 C CA . HIS C 1 171 ? 114.806 39.595 -42.416 1.00 17.14 171 HIS C CA 1
ATOM 6762 C C . HIS C 1 171 ? 113.448 39.860 -41.768 1.00 19.21 171 HIS C C 1
ATOM 6763 O O . HIS C 1 171 ? 113.048 39.176 -40.815 1.00 19.14 171 HIS C O 1
ATOM 6770 N N . ILE C 1 172 ? 112.743 40.860 -42.289 1.00 18.55 172 ILE C N 1
ATOM 6771 C CA . ILE C 1 172 ? 111.435 41.234 -41.763 1.00 20.04 172 ILE C CA 1
ATOM 6772 C C . ILE C 1 172 ? 110.387 40.924 -42.799 1.00 21.06 172 ILE C C 1
ATOM 6773 O O . ILE C 1 172 ? 110.501 41.343 -43.965 1.00 20.11 172 ILE C O 1
ATOM 6778 N N . GLN C 1 173 ? 109.379 40.137 -42.398 1.00 21.55 173 GLN C N 1
ATOM 6779 C CA . GLN C 1 173 ? 108.294 39.757 -43.291 1.00 23.82 173 GLN C CA 1
ATOM 6780 C C . GLN C 1 173 ? 106.990 40.018 -42.535 1.00 25.67 173 GLN C C 1
ATOM 6781 O O . GLN C 1 173 ? 106.308 39.094 -42.118 1.00 28.83 173 GLN C O 1
ATOM 6787 N N . LYS C 1 174 ? 106.701 41.294 -42.331 1.00 26.12 174 LYS C N 1
ATOM 6788 C CA . LYS C 1 174 ? 105.603 41.743 -41.478 1.00 28.73 174 LYS C CA 1
ATOM 6789 C C . LYS C 1 174 ? 105.020 43.053 -42.008 1.00 27.76 174 LYS C C 1
ATOM 6790 O O . LYS C 1 174 ? 105.678 44.106 -41.989 1.00 26.34 174 LYS C O 1
ATOM 6796 N N . ARG C 1 175 ? 103.770 43.015 -42.453 1.00 27.65 175 ARG C N 1
ATOM 6797 C CA . ARG C 1 175 ? 103.115 44.247 -42.903 1.00 28.24 175 ARG C CA 1
ATOM 6798 C C . ARG C 1 175 ? 102.817 45.167 -41.737 1.00 28.71 175 ARG C C 1
ATOM 6799 O O . ARG C 1 175 ? 102.468 44.701 -40.647 1.00 31.40 175 ARG C O 1
ATOM 6807 N N . VAL C 1 176 ? 102.996 46.467 -41.951 1.00 28.13 176 VAL C N 1
ATOM 6808 C CA . VAL C 1 176 ? 102.752 47.464 -40.912 1.00 27.43 176 VAL C CA 1
ATOM 6809 C C . VAL C 1 176 ? 101.951 48.621 -41.495 1.00 29.13 176 VAL C C 1
ATOM 6810 O O . VAL C 1 176 ? 102.061 48.922 -42.685 1.00 27.91 176 VAL C O 1
ATOM 6814 N N . THR C 1 177 ? 101.126 49.256 -40.666 1.00 26.59 177 THR C N 1
ATOM 6815 C CA . THR C 1 177 ? 100.392 50.436 -41.104 1.00 27.22 177 THR C CA 1
ATOM 6816 C C . THR C 1 177 ? 101.243 51.657 -40.819 1.00 25.85 177 THR C C 1
ATOM 6817 O O . THR C 1 177 ? 102.212 51.572 -40.058 1.00 27.15 177 THR C O 1
ATOM 6821 N N . LEU C 1 178 ? 100.845 52.799 -41.382 1.00 25.82 178 LEU C N 1
ATOM 6822 C CA . LEU C 1 178 ? 101.449 54.082 -41.083 1.00 26.45 178 LEU C CA 1
ATOM 6823 C C . LEU C 1 178 ? 101.499 54.357 -39.568 1.00 28.03 178 LEU C C 1
ATOM 6824 O O . LEU C 1 178 ? 102.517 54.796 -39.031 1.00 27.37 178 LEU C O 1
ATOM 6829 N N . GLU C 1 179 ? 100.396 54.061 -38.881 1.00 30.44 179 GLU C N 1
ATOM 6830 C CA . GLU C 1 179 ? 100.289 54.269 -37.443 1.00 31.89 179 GLU C CA 1
ATOM 6831 C C . GLU C 1 179 ? 101.314 53.432 -36.681 1.00 28.78 179 GLU C C 1
ATOM 6832 O O . GLU C 1 179 ? 101.976 53.938 -35.766 1.00 32.26 179 GLU C O 1
ATOM 6838 N N . GLU C 1 180 ? 101.450 52.168 -37.061 1.00 28.36 180 GLU C N 1
ATOM 6839 C CA . GLU C 1 180 ? 102.457 51.283 -36.460 1.00 28.89 180 GLU C CA 1
ATOM 6840 C C . GLU C 1 180 ? 103.889 51.778 -36.670 1.00 26.67 180 GLU C C 1
ATOM 6841 O O . GLU C 1 180 ? 104.699 51.725 -35.752 1.00 25.28 180 GLU C O 1
ATOM 6847 N N . VAL C 1 181 ? 104.191 52.281 -37.869 1.00 24.88 181 VAL C N 1
ATOM 6848 C CA . VAL C 1 181 ? 105.510 52.882 -38.139 1.00 24.53 181 VAL C CA 1
ATOM 6849 C C . VAL C 1 181 ? 105.748 54.099 -37.239 1.00 25.31 181 VAL C C 1
ATOM 6850 O O . VAL C 1 181 ? 106.772 54.213 -36.558 1.00 26.11 181 VAL C O 1
ATOM 6854 N N . LEU C 1 182 ? 104.768 55.001 -37.209 1.00 26.16 182 LEU C N 1
ATOM 6855 C CA . LEU C 1 182 ? 104.887 56.257 -36.483 1.00 27.91 182 LEU C CA 1
ATOM 6856 C C . LEU C 1 182 ? 104.813 56.054 -34.966 1.00 28.19 182 LEU C C 1
ATOM 6857 O O . LEU C 1 182 ? 105.244 56.900 -34.214 1.00 30.93 182 LEU C O 1
ATOM 6862 N N . ASN C 1 183 ? 104.293 54.918 -34.532 1.00 29.99 183 ASN C N 1
ATOM 6863 C CA . ASN C 1 183 ? 104.271 54.612 -33.104 1.00 33.54 183 ASN C CA 1
ATOM 6864 C C . ASN C 1 183 ? 105.475 53.786 -32.644 1.00 33.17 183 ASN C C 1
ATOM 6865 O O . ASN C 1 183 ? 105.706 53.662 -31.435 1.00 32.76 183 ASN C O 1
ATOM 6870 N N . SER C 1 184 ? 106.252 53.234 -33.587 1.00 30.89 184 SER C N 1
ATOM 6871 C CA . SER C 1 184 ? 107.378 52.347 -33.218 1.00 27.39 184 SER C CA 1
ATOM 6872 C C . SER C 1 184 ? 108.424 53.148 -32.440 1.00 26.34 184 SER C C 1
ATOM 6873 O O . SER C 1 184 ? 108.440 54.377 -32.523 1.00 25.39 184 SER C O 1
ATOM 6876 N N . PRO C 1 185 ? 109.282 52.468 -31.644 1.00 25.52 185 PRO C N 1
ATOM 6877 C CA . PRO C 1 185 ? 110.191 53.222 -30.760 1.00 27.76 185 PRO C CA 1
ATOM 6878 C C . PRO C 1 185 ? 111.066 54.246 -31.483 1.00 29.53 185 PRO C C 1
ATOM 6879 O O . PRO C 1 185 ? 111.555 53.967 -32.584 1.00 29.09 185 PRO C O 1
ATOM 6883 N N . VAL C 1 186 ? 111.244 55.418 -30.879 1.00 31.37 186 VAL C N 1
ATOM 6884 C CA . VAL C 1 186 ? 112.118 56.466 -31.412 1.00 33.08 186 VAL C CA 1
ATOM 6885 C C . VAL C 1 186 ? 113.573 55.990 -31.426 1.00 33.93 186 VAL C C 1
ATOM 6886 O O . VAL C 1 186 ? 114.056 55.416 -30.449 1.00 31.66 186 VAL C O 1
ATOM 6890 N N . ILE C 1 187 ? 114.256 56.219 -32.546 1.00 32.35 187 ILE C N 1
ATOM 6891 C CA . ILE C 1 187 ? 115.687 55.945 -32.645 1.00 31.73 187 ILE C CA 1
ATOM 6892 C C . ILE C 1 187 ? 116.424 57.264 -32.576 1.00 32.61 187 ILE C C 1
ATOM 6893 O O . ILE C 1 187 ? 117.274 57.457 -31.708 1.00 34.55 187 ILE C O 1
ATOM 6898 N N . SER C 1 188 ? 116.080 58.180 -33.476 1.00 31.36 188 SER C N 1
ATOM 6899 C CA . SER C 1 188 ? 116.646 59.517 -33.482 1.00 31.07 188 SER C CA 1
ATOM 6900 C C . SER C 1 188 ? 115.559 60.459 -33.981 1.00 31.77 188 SER C C 1
ATOM 6901 O O . SER C 1 188 ? 115.231 60.466 -35.172 1.00 27.52 188 SER C O 1
ATOM 6904 N N . GLU C 1 189 ? 114.973 61.218 -33.050 1.00 29.20 189 GLU C N 1
ATOM 6905 C CA . GLU C 1 189 ? 113.839 62.108 -33.329 1.00 31.43 189 GLU C CA 1
ATOM 6906 C C . GLU C 1 189 ? 113.979 62.858 -34.673 1.00 27.86 189 GLU C C 1
ATOM 6907 O O . GLU C 1 189 ? 114.963 63.565 -34.879 1.00 28.17 189 GLU C O 1
ATOM 6913 N N . PRO C 1 190 ? 112.977 62.742 -35.577 1.00 26.70 190 PRO C N 1
ATOM 6914 C CA . PRO C 1 190 ? 111.676 62.059 -35.470 1.00 26.36 190 PRO C CA 1
ATOM 6915 C C . PRO C 1 190 ? 111.622 60.604 -35.935 1.00 25.62 190 PRO C C 1
ATOM 6916 O O . PRO C 1 190 ? 110.548 59.950 -35.860 1.00 24.36 190 PRO C O 1
ATOM 6920 N N . LEU C 1 191 ? 112.746 60.071 -36.415 1.00 23.55 191 LEU C N 1
ATOM 6921 C CA . LEU C 1 191 ? 112.681 58.759 -37.040 1.00 24.41 191 LEU C CA 1
ATOM 6922 C C . LEU C 1 191 ? 112.575 57.609 -36.058 1.00 24.89 191 LEU C C 1
ATOM 6923 O O . LEU C 1 191 ? 113.197 57.606 -35.002 1.00 25.04 191 LEU C O 1
ATOM 6928 N N . ARG C 1 192 ? 111.752 56.642 -36.424 1.00 23.91 192 ARG C N 1
ATOM 6929 C CA . ARG C 1 192 ? 111.408 55.565 -35.543 1.00 26.30 192 ARG C CA 1
ATOM 6930 C C . ARG C 1 192 ? 111.965 54.224 -36.004 1.00 25.92 192 ARG C C 1
ATOM 6931 O O . ARG C 1 192 ? 112.461 54.105 -37.136 1.00 23.64 192 ARG C O 1
ATOM 6939 N N . LEU C 1 193 ? 111.896 53.222 -35.125 1.00 23.74 193 LEU C N 1
ATOM 6940 C CA . LEU C 1 193 ? 112.487 51.888 -35.387 1.00 23.87 193 LEU C CA 1
ATOM 6941 C C . LEU C 1 193 ? 112.150 51.274 -36.741 1.00 24.61 193 LEU C C 1
ATOM 6942 O O . LEU C 1 193 ? 113.033 50.749 -37.421 1.00 22.59 193 LEU C O 1
ATOM 6947 N N . TYR C 1 194 ? 110.874 51.309 -37.116 1.00 21.95 194 TYR C N 1
ATOM 6948 C CA . TYR C 1 194 ? 110.427 50.655 -38.323 1.00 21.59 194 TYR C CA 1
ATOM 6949 C C . TYR C 1 194 ? 110.904 51.373 -39.586 1.00 19.05 194 TYR C C 1
ATOM 6950 O O . TYR C 1 194 ? 110.644 50.891 -40.690 1.00 19.84 194 TYR C O 1
ATOM 6959 N N . GLU C 1 195 ? 111.570 52.516 -39.422 1.00 17.86 195 GLU C N 1
ATOM 6960 C CA . GLU C 1 195 ? 112.046 53.291 -40.572 1.00 18.81 195 GLU C CA 1
ATOM 6961 C C . GLU C 1 195 ? 113.530 53.037 -40.863 1.00 18.86 195 GLU C C 1
ATOM 6962 O O . GLU C 1 195 ? 114.093 53.598 -41.825 1.00 17.81 195 GLU C O 1
ATOM 6968 N N . TYR C 1 196 ? 114.158 52.207 -40.030 1.00 18.62 196 TYR C N 1
ATOM 6969 C CA . TYR C 1 196 ? 115.595 51.925 -40.179 1.00 19.23 196 TYR C CA 1
ATOM 6970 C C . TYR C 1 196 ? 115.840 50.485 -40.518 1.00 19.59 196 TYR C C 1
ATOM 6971 O O . TYR C 1 196 ? 115.070 49.607 -40.132 1.00 21.01 196 TYR C O 1
ATOM 6980 N N . THR C 1 197 ? 116.964 50.211 -41.181 1.00 18.55 197 THR C N 1
ATOM 6981 C CA . THR C 1 197 ? 117.283 48.821 -41.518 1.00 18.05 197 THR C CA 1
ATOM 6982 C C . THR C 1 197 ? 117.857 48.059 -40.304 1.00 17.45 197 THR C C 1
ATOM 6983 O O . THR C 1 197 ? 118.647 48.619 -39.556 1.00 18.70 197 THR C O 1
ATOM 6987 N N . PRO C 1 198 ? 117.461 46.800 -40.104 1.00 18.11 198 PRO C N 1
ATOM 6988 C CA . PRO C 1 198 ? 118.049 46.080 -38.951 1.00 19.05 198 PRO C CA 1
ATOM 6989 C C . PRO C 1 198 ? 119.460 45.555 -39.215 1.00 19.43 198 PRO C C 1
ATOM 6990 O O . PRO C 1 198 ? 119.868 45.450 -40.369 1.00 19.28 198 PRO C O 1
ATOM 6994 N N . ILE C 1 199 ? 120.191 45.246 -38.142 1.00 19.12 199 ILE C N 1
ATOM 6995 C CA . ILE C 1 199 ? 121.445 44.486 -38.234 1.00 20.11 199 ILE C CA 1
ATOM 6996 C C . ILE C 1 199 ? 121.099 43.057 -38.641 1.00 17.70 199 ILE C C 1
ATOM 6997 O O . ILE C 1 199 ? 120.170 42.456 -38.085 1.00 18.60 199 ILE C O 1
ATOM 7002 N N A SER C 1 200 ? 121.806 42.510 -39.636 0.50 16.19 200 SER C N 1
ATOM 7003 N N B SER C 1 200 ? 121.846 42.499 -39.596 0.50 17.12 200 SER C N 1
ATOM 7004 C CA A SER C 1 200 ? 121.438 41.212 -40.216 0.50 14.85 200 SER C CA 1
ATOM 7005 C CA B SER C 1 200 ? 121.465 41.224 -40.190 0.50 16.25 200 SER C CA 1
ATOM 7006 C C A SER C 1 200 ? 122.657 40.379 -40.602 0.50 14.84 200 SER C C 1
ATOM 7007 C C B SER C 1 200 ? 122.667 40.378 -40.603 0.50 15.68 200 SER C C 1
ATOM 7008 O O A SER C 1 200 ? 123.707 40.928 -40.934 0.50 14.97 200 SER C O 1
ATOM 7009 O O B SER C 1 200 ? 123.716 40.918 -40.954 0.50 15.77 200 SER C O 1
ATOM 7014 N N . ASP C 1 201 ? 122.509 39.057 -40.550 1.00 14.75 201 ASP C N 1
ATOM 7015 C CA . ASP C 1 201 ? 123.468 38.126 -41.168 1.00 14.43 201 ASP C CA 1
ATOM 7016 C C . ASP C 1 201 ? 122.932 37.785 -42.560 1.00 13.71 201 ASP C C 1
ATOM 7017 O O . ASP C 1 201 ? 121.710 37.712 -42.759 1.00 15.00 201 ASP C O 1
ATOM 7022 N N . GLY C 1 202 ? 123.802 37.524 -43.530 1.00 12.75 202 GLY C N 1
ATOM 7023 C CA . GLY C 1 202 ? 123.280 36.995 -44.785 1.00 11.94 202 GLY C CA 1
ATOM 7024 C C . GLY C 1 202 ? 124.343 36.945 -45.848 1.00 11.41 202 GLY C C 1
ATOM 7025 O O . GLY C 1 202 ? 125.446 37.480 -45.642 1.00 11.82 202 GLY C O 1
ATOM 7026 N N . ALA C 1 203 ? 123.992 36.355 -46.978 1.00 11.22 203 ALA C N 1
ATOM 7027 C CA . ALA C 1 203 ? 124.926 36.259 -48.095 1.00 11.07 203 ALA C CA 1
ATOM 7028 C C . ALA C 1 203 ? 124.170 36.243 -49.410 1.00 11.08 203 ALA C C 1
ATOM 7029 O O . ALA C 1 203 ? 122.975 35.860 -49.478 1.00 10.77 203 ALA C O 1
ATOM 7031 N N . ALA C 1 204 ? 124.857 36.700 -50.453 1.00 10.63 204 ALA C N 1
ATOM 7032 C CA . ALA C 1 204 ? 124.310 36.726 -51.804 1.00 10.38 204 ALA C CA 1
ATOM 7033 C C . ALA C 1 204 ? 125.455 36.539 -52.760 1.00 11.02 204 ALA C C 1
ATOM 7034 O O . ALA C 1 204 ? 126.605 36.926 -52.457 1.00 10.50 204 ALA C O 1
ATOM 7036 N N . ALA C 1 205 ? 125.155 35.987 -53.931 1.00 10.62 205 ALA C N 1
ATOM 7037 C CA . ALA C 1 205 ? 126.205 35.703 -54.888 1.00 10.73 205 ALA C CA 1
ATOM 7038 C C . ALA C 1 205 ? 125.741 35.834 -56.318 1.00 10.68 205 ALA C C 1
ATOM 7039 O O . ALA C 1 205 ? 124.586 35.560 -56.629 1.00 11.04 205 ALA C O 1
ATOM 7041 N N . VAL C 1 206 ? 126.656 36.247 -57.194 1.00 10.30 206 VAL C N 1
ATOM 7042 C CA . VAL C 1 206 ? 126.408 36.228 -58.640 1.00 10.66 206 VAL C CA 1
ATOM 7043 C C . VAL C 1 206 ? 127.576 35.597 -59.372 1.00 10.32 206 VAL C C 1
ATOM 7044 O O . VAL C 1 206 ? 128.738 35.670 -58.919 1.00 10.21 206 VAL C O 1
ATOM 7048 N N . VAL C 1 207 ? 127.255 34.993 -60.511 1.00 10.11 207 VAL C N 1
ATOM 7049 C CA . VAL C 1 207 ? 128.259 34.552 -61.457 1.00 9.83 207 VAL C CA 1
ATOM 7050 C C . VAL C 1 207 ? 128.218 35.455 -62.671 1.00 10.53 207 VAL C C 1
ATOM 7051 O O . VAL C 1 207 ? 127.148 35.658 -63.236 1.00 10.19 207 VAL C O 1
ATOM 7063 N N . VAL C 1 209 ? 130.053 36.762 -66.472 1.00 10.68 209 VAL C N 1
ATOM 7064 C CA . VAL C 1 209 ? 130.917 36.403 -67.612 1.00 10.92 209 VAL C CA 1
ATOM 7065 C C . VAL C 1 209 ? 130.854 37.508 -68.656 1.00 11.53 209 VAL C C 1
ATOM 7066 O O . VAL C 1 209 ? 129.963 38.381 -68.586 1.00 11.97 209 VAL C O 1
ATOM 7070 N N . ARG C 1 210 ? 131.771 37.484 -69.618 1.00 12.50 210 ARG C N 1
ATOM 7071 C CA . ARG C 1 210 ? 131.691 38.439 -70.739 1.00 12.78 210 ARG C CA 1
ATOM 7072 C C . ARG C 1 210 ? 130.455 38.172 -71.598 1.00 13.36 210 ARG C C 1
ATOM 7073 O O . ARG C 1 210 ? 129.932 37.062 -71.638 1.00 13.25 210 ARG C O 1
ATOM 7081 N N . ASN C 1 211 ? 129.995 39.207 -72.303 1.00 13.87 211 ASN C N 1
ATOM 7082 C CA . ASN C 1 211 ? 128.812 39.048 -73.134 1.00 15.83 211 ASN C CA 1
ATOM 7083 C C . ASN C 1 211 ? 128.925 37.906 -74.141 1.00 15.34 211 ASN C C 1
ATOM 7084 O O . ASN C 1 211 ? 127.943 37.211 -74.356 1.00 16.23 211 ASN C O 1
ATOM 7089 N N . GLU C 1 212 ? 130.101 37.719 -74.731 1.00 17.19 212 GLU C N 1
ATOM 7090 C CA . GLU C 1 212 ? 130.293 36.652 -75.733 1.00 19.49 212 GLU C CA 1
ATOM 7091 C C . GLU C 1 212 ? 130.048 35.232 -75.179 1.00 19.40 212 GLU C C 1
ATOM 7092 O O . GLU C 1 212 ? 129.778 34.306 -75.948 1.00 19.20 212 GLU C O 1
ATOM 7098 N N . ASP C 1 213 ? 130.183 35.071 -73.858 1.00 16.58 213 ASP C N 1
ATOM 7099 C CA . ASP C 1 213 ? 129.972 33.788 -73.189 1.00 16.68 213 ASP C CA 1
ATOM 7100 C C . ASP C 1 213 ? 128.571 33.635 -72.638 1.00 15.29 213 ASP C C 1
ATOM 7101 O O . ASP C 1 213 ? 128.146 32.531 -72.273 1.00 16.79 213 ASP C O 1
ATOM 7106 N N . ALA C 1 214 ? 127.823 34.732 -72.530 1.00 14.44 214 ALA C N 1
ATOM 7107 C CA . ALA C 1 214 ? 126.634 34.718 -71.695 1.00 13.53 214 ALA C CA 1
ATOM 7108 C C . ALA C 1 214 ? 125.547 33.705 -72.110 1.00 13.43 214 ALA C C 1
ATOM 7109 O O . ALA C 1 214 ? 124.933 33.036 -71.270 1.00 12.71 214 ALA C O 1
ATOM 7111 N N . LEU C 1 215 ? 125.305 33.594 -73.417 1.00 14.14 215 LEU C N 1
ATOM 7112 C CA . LEU C 1 215 ? 124.214 32.734 -73.889 1.00 15.35 215 LEU C CA 1
ATOM 7113 C C . LEU C 1 215 ? 124.538 31.241 -73.722 1.00 16.49 215 LEU C C 1
ATOM 7114 O O . LEU C 1 215 ? 123.632 30.403 -73.777 1.00 17.05 215 LEU C O 1
ATOM 7119 N N A SER C 1 216 ? 125.797 30.888 -73.505 0.50 16.88 216 SER C N 1
ATOM 7120 N N B SER C 1 216 ? 125.821 30.944 -73.500 0.50 14.88 216 SER C N 1
ATOM 7121 C CA A SER C 1 216 ? 126.073 29.474 -73.205 0.50 17.18 216 SER C CA 1
ATOM 7122 C CA B SER C 1 216 ? 126.271 29.574 -73.169 0.50 14.24 216 SER C CA 1
ATOM 7123 C C A SER C 1 216 ? 125.563 29.073 -71.812 0.50 16.63 216 SER C C 1
ATOM 7124 C C B SER C 1 216 ? 125.877 29.122 -71.762 0.50 15.01 216 SER C C 1
ATOM 7125 O O A SER C 1 216 ? 125.259 27.888 -71.546 0.50 15.52 216 SER C O 1
ATOM 7126 O O B SER C 1 216 ? 125.997 27.935 -71.431 0.50 15.07 216 SER C O 1
ATOM 7131 N N . TYR C 1 217 ? 125.426 30.062 -70.931 1.00 14.64 217 TYR C N 1
ATOM 7132 C CA . TYR C 1 217 ? 124.969 29.775 -69.568 1.00 15.57 217 TYR C CA 1
ATOM 7133 C C . TYR C 1 217 ? 123.453 29.772 -69.451 1.00 17.37 217 TYR C C 1
ATOM 7134 O O . TYR C 1 217 ? 122.873 28.955 -68.723 1.00 18.27 217 TYR C O 1
ATOM 7143 N N . THR C 1 218 ? 122.808 30.711 -70.137 1.00 16.21 218 THR C N 1
ATOM 7144 C CA . THR C 1 218 ? 121.360 30.864 -70.040 1.00 17.64 218 THR C CA 1
ATOM 7145 C C . THR C 1 218 ? 120.870 31.625 -71.252 1.00 17.65 218 THR C C 1
ATOM 7146 O O . THR C 1 218 ? 121.619 32.422 -71.817 1.00 17.57 218 THR C O 1
ATOM 7150 N N . SER C 1 219 ? 119.627 31.342 -71.672 1.00 19.47 219 SER C N 1
ATOM 7151 C CA . SER C 1 219 ? 119.047 32.053 -72.798 1.00 22.18 219 SER C CA 1
ATOM 7152 C C . SER C 1 219 ? 118.544 33.432 -72.374 1.00 20.02 219 SER C C 1
ATOM 7153 O O . SER C 1 219 ? 118.199 34.234 -73.240 1.00 20.35 219 SER C O 1
ATOM 7156 N N . LYS C 1 220 ? 118.520 33.691 -71.065 1.00 20.16 220 LYS C N 1
ATOM 7157 C CA . LYS C 1 220 ? 118.149 35.030 -70.530 1.00 18.51 220 LYS C CA 1
ATOM 7158 C C . LYS C 1 220 ? 119.212 35.619 -69.594 1.00 15.52 220 LYS C C 1
ATOM 7159 O O . LYS C 1 220 ? 118.922 35.789 -68.406 1.00 15.70 220 LYS C O 1
ATOM 7165 N N . PRO C 1 221 ? 120.414 35.932 -70.097 1.00 14.88 221 PRO C N 1
ATOM 7166 C CA . PRO C 1 221 ? 121.410 36.610 -69.238 1.00 14.14 221 PRO C CA 1
ATOM 7167 C C . PRO C 1 221 ? 120.919 38.016 -68.861 1.00 14.53 221 PRO C C 1
ATOM 7168 O O . PRO C 1 221 ? 120.086 38.588 -69.593 1.00 14.77 221 PRO C O 1
ATOM 7172 N N . VAL C 1 222 ? 121.420 38.561 -67.750 1.00 13.06 222 VAL C N 1
ATOM 7173 C CA . VAL C 1 222 ? 121.052 39.937 -67.333 1.00 12.87 222 VAL C CA 1
ATOM 7174 C C . VAL C 1 222 ? 122.313 40.732 -67.433 1.00 13.27 222 VAL C C 1
ATOM 7175 O O . VAL C 1 222 ? 123.279 40.513 -66.700 1.00 12.00 222 VAL C O 1
ATOM 7179 N N . TYR C 1 223 ? 122.333 41.611 -68.426 1.00 12.61 223 TYR C N 1
ATOM 7180 C CA . TYR C 1 223 ? 123.539 42.325 -68.756 1.00 12.76 223 TYR C CA 1
ATOM 7181 C C . TYR C 1 223 ? 123.714 43.518 -67.832 1.00 13.07 223 TYR C C 1
ATOM 7182 O O . TYR C 1 223 ? 122.739 44.174 -67.452 1.00 13.45 223 TYR C O 1
ATOM 7191 N N . ILE C 1 224 ? 124.962 43.784 -67.460 1.00 12.96 224 ILE C N 1
ATOM 7192 C CA . ILE C 1 224 ? 125.318 45.070 -66.849 1.00 13.28 224 ILE C CA 1
ATOM 7193 C C . ILE C 1 224 ? 125.491 46.071 -67.989 1.00 13.77 224 ILE C C 1
ATOM 7194 O O . ILE C 1 224 ? 126.420 45.956 -68.808 1.00 15.04 224 ILE C O 1
ATOM 7199 N N . LYS C 1 225 ? 124.592 47.049 -68.052 1.00 13.62 225 LYS C N 1
ATOM 7200 C CA . LYS C 1 225 ? 124.669 48.067 -69.114 1.00 14.74 225 LYS C CA 1
ATOM 7201 C C . LYS C 1 225 ? 125.680 49.140 -68.784 1.00 14.26 225 LYS C C 1
ATOM 7202 O O . LYS C 1 225 ? 126.355 49.661 -69.680 1.00 15.45 225 LYS C O 1
ATOM 7208 N N . GLY C 1 226 ? 125.797 49.484 -67.516 1.00 13.71 226 GLY C N 1
ATOM 7209 C CA . GLY C 1 226 ? 126.757 50.525 -67.135 1.00 12.50 226 GLY C CA 1
ATOM 7210 C C . GLY C 1 226 ? 126.913 50.585 -65.635 1.00 12.12 226 GLY C C 1
ATOM 7211 O O . GLY C 1 226 ? 125.991 50.219 -64.908 1.00 13.16 226 GLY C O 1
ATOM 7212 N N . ILE C 1 227 ? 128.094 50.979 -65.169 1.00 12.04 227 ILE C N 1
ATOM 7213 C CA . ILE C 1 227 ? 128.314 51.192 -63.743 1.00 12.62 227 ILE C CA 1
ATOM 7214 C C . ILE C 1 227 ? 128.889 52.600 -63.576 1.00 13.13 227 ILE C C 1
ATOM 7215 O O . ILE C 1 227 ? 129.731 53.004 -64.384 1.00 14.74 227 ILE C O 1
ATOM 7220 N N . GLY C 1 228 ? 128.488 53.299 -62.519 1.00 12.36 228 GLY C N 1
ATOM 7221 C CA . GLY C 1 228 ? 129.118 54.585 -62.165 1.00 11.90 228 GLY C CA 1
ATOM 7222 C C . GLY C 1 228 ? 129.530 54.565 -60.715 1.00 11.64 228 GLY C C 1
ATOM 7223 O O . GLY C 1 228 ? 128.833 53.960 -59.889 1.00 11.28 228 GLY C O 1
ATOM 7224 N N . SER C 1 229 ? 130.659 55.223 -60.398 1.00 12.26 229 SER C N 1
ATOM 7225 C CA . SER C 1 229 ? 131.192 55.198 -59.041 1.00 13.05 229 SER C CA 1
ATOM 7226 C C . SER C 1 229 ? 131.637 56.602 -58.697 1.00 13.11 229 SER C C 1
ATOM 7227 O O . SER C 1 229 ? 132.232 57.288 -59.533 1.00 13.68 229 SER C O 1
ATOM 7230 N N . SER C 1 230 ? 131.380 56.997 -57.465 1.00 12.01 230 SER C N 1
ATOM 7231 C CA . SER C 1 230 ? 131.819 58.312 -56.995 1.00 12.57 230 SER C CA 1
ATOM 7232 C C . SER C 1 230 ? 131.956 58.316 -55.506 1.00 12.82 230 SER C C 1
ATOM 7233 O O . SER C 1 230 ? 131.225 57.607 -54.794 1.00 12.31 230 SER C O 1
ATOM 7236 N N . ASN C 1 231 ? 132.897 59.116 -55.001 1.00 11.61 231 ASN C N 1
ATOM 7237 C CA . ASN C 1 231 ? 132.920 59.382 -53.575 1.00 12.29 231 ASN C CA 1
ATOM 7238 C C . ASN C 1 231 ? 132.410 60.824 -53.336 1.00 12.63 231 ASN C C 1
ATOM 7239 O O . ASN C 1 231 ? 132.112 61.536 -54.293 1.00 13.64 231 ASN C O 1
ATOM 7244 N N . TYR C 1 232 ? 132.309 61.209 -52.075 1.00 12.85 232 TYR C N 1
ATOM 7245 C CA . TYR C 1 232 ? 132.063 62.617 -51.720 1.00 14.26 232 TYR C CA 1
ATOM 7246 C C . TYR C 1 232 ? 132.623 62.839 -50.326 1.00 15.37 232 TYR C C 1
ATOM 7247 O O . TYR C 1 232 ? 132.861 61.888 -49.597 1.00 16.34 232 TYR C O 1
ATOM 7256 N N . THR C 1 233 ? 132.893 64.099 -49.966 1.00 17.41 233 THR C N 1
ATOM 7257 C CA . THR C 1 233 ? 133.494 64.368 -48.669 1.00 19.37 233 THR C CA 1
ATOM 7258 C C . THR C 1 233 ? 132.878 63.636 -47.510 1.00 19.64 233 THR C C 1
ATOM 7259 O O . THR C 1 233 ? 131.675 63.746 -47.292 1.00 21.34 233 THR C O 1
ATOM 7263 N N . ALA C 1 234 ? 133.702 62.950 -46.733 1.00 19.13 234 ALA C N 1
ATOM 7264 C CA . ALA C 1 234 ? 133.222 62.187 -45.584 1.00 23.05 234 ALA C CA 1
ATOM 7265 C C . ALA C 1 234 ? 133.089 63.047 -44.344 1.00 25.59 234 ALA C C 1
ATOM 7266 O O . ALA C 1 234 ? 132.506 62.610 -43.365 1.00 30.96 234 ALA C O 1
ATOM 7268 N N . TYR C 1 235 ? 133.681 64.244 -44.364 1.00 27.30 235 TYR C N 1
ATOM 7269 C CA . TYR C 1 235 ? 133.578 65.169 -43.227 1.00 29.92 235 TYR C CA 1
ATOM 7270 C C . TYR C 1 235 ? 132.159 65.673 -43.124 1.00 29.32 235 TYR C C 1
ATOM 7271 O O . TYR C 1 235 ? 131.745 66.506 -43.942 1.00 28.15 235 TYR C O 1
ATOM 7280 N N . VAL C 1 236 ? 131.429 65.177 -42.120 1.00 32.61 236 VAL C N 1
ATOM 7281 C CA . VAL C 1 236 ? 130.061 65.654 -41.827 1.00 36.45 236 VAL C CA 1
ATOM 7282 C C . VAL C 1 236 ? 129.983 67.180 -41.913 1.00 36.10 236 VAL C C 1
ATOM 7283 O O . VAL C 1 236 ? 129.083 67.725 -42.558 1.00 35.60 236 VAL C O 1
ATOM 7287 N N A SER C 1 237 ? 130.935 67.862 -41.274 0.50 35.41 237 SER C N 1
ATOM 7288 N N B SER C 1 237 ? 130.948 67.853 -41.283 0.50 36.50 237 SER C N 1
ATOM 7289 C CA A SER C 1 237 ? 130.954 69.325 -41.232 0.50 34.49 237 SER C CA 1
ATOM 7290 C CA B SER C 1 237 ? 130.982 69.314 -41.213 0.50 36.36 237 SER C CA 1
ATOM 7291 C C A SER C 1 237 ? 131.120 69.960 -42.608 0.50 35.14 237 SER C C 1
ATOM 7292 C C B SER C 1 237 ? 131.313 69.994 -42.540 0.50 36.27 237 SER C C 1
ATOM 7293 O O A SER C 1 237 ? 130.729 71.105 -42.815 0.50 35.18 237 SER C O 1
ATOM 7294 O O B SER C 1 237 ? 131.237 71.214 -42.638 0.50 37.06 237 SER C O 1
ATOM 7299 N N . GLU C 1 238 ? 131.690 69.216 -43.556 1.00 33.35 238 GLU C N 1
ATOM 7300 C CA . GLU C 1 238 ? 131.986 69.778 -44.873 1.00 35.07 238 GLU C CA 1
ATOM 7301 C C . GLU C 1 238 ? 130.949 69.402 -45.957 1.00 30.62 238 GLU C C 1
ATOM 7302 O O . GLU C 1 238 ? 130.967 69.970 -47.058 1.00 30.30 238 GLU C O 1
ATOM 7308 N N . LYS C 1 239 ? 130.055 68.461 -45.639 1.00 29.78 239 LYS C N 1
ATOM 7309 C CA . LYS C 1 239 ? 128.965 68.077 -46.554 1.00 28.53 239 LYS C CA 1
ATOM 7310 C C . LYS C 1 239 ? 128.088 69.310 -46.811 1.00 29.35 239 LYS C C 1
ATOM 7311 O O . LYS C 1 239 ? 127.742 70.014 -45.867 1.00 30.86 239 LYS C O 1
ATOM 7317 N N . GLU C 1 240 ? 127.798 69.613 -48.077 1.00 28.91 240 GLU C N 1
ATOM 7318 C CA . GLU C 1 240 ? 127.107 70.877 -48.421 1.00 30.15 240 GLU C CA 1
ATOM 7319 C C . GLU C 1 240 ? 125.709 71.006 -47.760 1.00 32.05 240 GLU C C 1
ATOM 7320 O O . GLU C 1 240 ? 125.345 72.063 -47.232 1.00 31.07 240 GLU C O 1
ATOM 7326 N N . ASP C 1 241 ? 124.928 69.933 -47.797 1.00 27.70 241 ASP C N 1
ATOM 7327 C CA . ASP C 1 241 ? 123.655 69.889 -47.093 1.00 28.96 241 ASP C CA 1
ATOM 7328 C C . ASP C 1 241 ? 123.288 68.431 -46.840 1.00 28.74 241 ASP C C 1
ATOM 7329 O O . ASP C 1 241 ? 124.084 67.499 -47.153 1.00 25.17 241 ASP C O 1
ATOM 7334 N N . PHE C 1 242 ? 122.095 68.249 -46.268 1.00 25.71 242 PHE C N 1
ATOM 7335 C CA . PHE C 1 242 ? 121.613 66.943 -45.899 1.00 24.29 242 PHE C CA 1
ATOM 7336 C C . PHE C 1 242 ? 120.351 66.522 -46.627 1.00 20.88 242 PHE C C 1
ATOM 7337 O O . PHE C 1 242 ? 119.716 65.582 -46.220 1.00 21.90 242 PHE C O 1
ATOM 7345 N N . VAL C 1 243 ? 120.041 67.172 -47.739 1.00 20.19 243 VAL C N 1
ATOM 7346 C CA . VAL C 1 243 ? 118.897 66.720 -48.531 1.00 18.56 243 VAL C CA 1
ATOM 7347 C C . VAL C 1 243 ? 119.305 66.158 -49.889 1.00 18.01 243 VAL C C 1
ATOM 7348 O O . VAL C 1 243 ? 118.448 65.707 -50.639 1.00 17.70 243 VAL C O 1
ATOM 7352 N N A THR C 1 244 ? 120.612 66.178 -50.157 0.50 17.50 244 THR C N 1
ATOM 7353 N N B THR C 1 244 ? 120.607 66.213 -50.200 0.50 19.09 244 THR C N 1
ATOM 7354 C CA A THR C 1 244 ? 121.193 65.673 -51.402 0.50 16.11 244 THR C CA 1
ATOM 7355 C CA B THR C 1 244 ? 121.171 65.663 -51.453 0.50 18.69 244 THR C CA 1
ATOM 7356 C C A THR C 1 244 ? 122.375 64.778 -51.009 0.50 15.60 244 THR C C 1
ATOM 7357 C C B THR C 1 244 ? 122.484 64.935 -51.177 0.50 17.05 244 THR C C 1
ATOM 7358 O O A THR C 1 244 ? 122.972 64.941 -49.935 0.50 15.05 244 THR C O 1
ATOM 7359 O O B THR C 1 244 ? 123.308 65.407 -50.393 0.50 16.37 244 THR C O 1
ATOM 7366 N N . LEU C 1 245 ? 122.676 63.815 -51.865 1.00 15.52 245 LEU C N 1
ATOM 7367 C CA . LEU C 1 245 ? 123.870 62.969 -51.687 1.00 14.20 245 LEU C CA 1
ATOM 7368 C C . LEU C 1 245 ? 124.667 63.090 -52.977 1.00 13.53 245 LEU C C 1
ATOM 7369 O O . LEU C 1 245 ? 124.376 62.369 -53.933 1.00 15.26 245 LEU C O 1
ATOM 7374 N N . PRO C 1 246 ? 125.639 64.012 -53.038 1.00 13.91 246 PRO C N 1
ATOM 7375 C CA . PRO C 1 246 ? 126.318 64.277 -54.298 1.00 13.28 246 PRO C CA 1
ATOM 7376 C C . PRO C 1 246 ? 127.050 63.050 -54.859 1.00 12.69 246 PRO C C 1
ATOM 7377 O O . PRO C 1 246 ? 127.149 62.950 -56.090 1.00 11.75 246 PRO C O 1
ATOM 7381 N N . ALA C 1 247 ? 127.537 62.148 -53.993 1.00 12.68 247 ALA C N 1
ATOM 7382 C CA . ALA C 1 247 ? 128.140 60.886 -54.507 1.00 12.45 247 ALA C CA 1
ATOM 7383 C C . ALA C 1 247 ? 127.123 60.061 -55.300 1.00 12.05 247 ALA C C 1
ATOM 7384 O O . ALA C 1 247 ? 127.451 59.480 -56.344 1.00 10.80 247 ALA C O 1
ATOM 7386 N N . VAL C 1 248 ? 125.865 60.056 -54.845 1.00 10.90 248 VAL C N 1
ATOM 7387 C CA . VAL C 1 248 ? 124.805 59.303 -55.570 1.00 11.84 248 VAL C CA 1
ATOM 7388 C C . VAL C 1 248 ? 124.451 59.985 -56.883 1.00 11.97 248 VAL C C 1
ATOM 7389 O O . VAL C 1 248 ? 124.313 59.374 -57.946 1.00 11.32 248 VAL C O 1
ATOM 7393 N N . VAL C 1 249 ? 124.330 61.316 -56.824 1.00 11.97 249 VAL C N 1
ATOM 7394 C CA . VAL C 1 249 ? 124.147 62.073 -58.042 1.00 12.47 249 VAL C CA 1
ATOM 7395 C C . VAL C 1 249 ? 125.222 61.793 -59.088 1.00 12.71 249 VAL C C 1
ATOM 7396 O O . VAL C 1 249 ? 124.901 61.508 -60.243 1.00 13.15 249 VAL C O 1
ATOM 7400 N N A GLU C 1 250 ? 126.488 61.879 -58.687 0.50 13.93 250 GLU C N 1
ATOM 7401 N N B GLU C 1 250 ? 126.487 61.870 -58.676 0.50 13.27 250 GLU C N 1
ATOM 7402 C CA A GLU C 1 250 ? 127.585 61.717 -59.632 0.50 14.89 250 GLU C CA 1
ATOM 7403 C CA B GLU C 1 250 ? 127.612 61.733 -59.600 0.50 13.56 250 GLU C CA 1
ATOM 7404 C C A GLU C 1 250 ? 127.624 60.278 -60.145 0.50 14.31 250 GLU C C 1
ATOM 7405 C C B GLU C 1 250 ? 127.738 60.293 -60.116 0.50 13.61 250 GLU C C 1
ATOM 7406 O O A GLU C 1 250 ? 127.728 60.050 -61.358 0.50 13.52 250 GLU C O 1
ATOM 7407 O O B GLU C 1 250 ? 128.001 60.083 -61.310 0.50 12.93 250 GLU C O 1
ATOM 7418 N N . ALA C 1 251 ? 127.542 59.317 -59.218 1.00 13.32 251 ALA C N 1
ATOM 7419 C CA . ALA C 1 251 ? 127.601 57.897 -59.606 1.00 13.09 251 ALA C CA 1
ATOM 7420 C C . ALA C 1 251 ? 126.490 57.562 -60.607 1.00 12.75 251 ALA C C 1
ATOM 7421 O O . ALA C 1 251 ? 126.735 56.895 -61.622 1.00 12.14 251 ALA C O 1
ATOM 7423 N N A SER C 1 252 ? 125.276 58.044 -60.334 0.50 12.26 252 SER C N 1
ATOM 7424 N N B SER C 1 252 ? 125.280 58.047 -60.340 0.50 12.40 252 SER C N 1
ATOM 7425 C CA A SER C 1 252 ? 124.154 57.845 -61.251 0.50 12.24 252 SER C CA 1
ATOM 7426 C CA B SER C 1 252 ? 124.184 57.816 -61.266 0.50 12.48 252 SER C CA 1
ATOM 7427 C C A SER C 1 252 ? 124.402 58.478 -62.613 0.50 12.83 252 SER C C 1
ATOM 7428 C C B SER C 1 252 ? 124.418 58.471 -62.622 0.50 12.98 252 SER C C 1
ATOM 7429 O O A SER C 1 252 ? 124.156 57.860 -63.651 0.50 12.45 252 SER C O 1
ATOM 7430 O O B SER C 1 252 ? 124.171 57.863 -63.665 0.50 12.56 252 SER C O 1
ATOM 7435 N N . ARG C 1 253 ? 124.878 59.721 -62.619 1.00 13.32 253 ARG C N 1
ATOM 7436 C CA . ARG C 1 253 ? 125.174 60.390 -63.888 1.00 14.67 253 ARG C CA 1
ATOM 7437 C C . ARG C 1 253 ? 126.141 59.575 -64.741 1.00 14.72 253 ARG C C 1
ATOM 7438 O O . ARG C 1 253 ? 125.896 59.390 -65.947 1.00 15.21 253 ARG C O 1
ATOM 7446 N N . LYS C 1 254 ? 127.201 59.066 -64.103 1.00 15.05 254 LYS C N 1
ATOM 7447 C CA . LYS C 1 254 ? 128.208 58.258 -64.806 1.00 15.82 254 LYS C CA 1
ATOM 7448 C C . LYS C 1 254 ? 127.586 56.958 -65.336 1.00 15.56 254 LYS C C 1
ATOM 7449 O O . LYS C 1 254 ? 127.855 56.559 -66.465 1.00 14.59 254 LYS C O 1
ATOM 7455 N N . ALA C 1 255 ? 126.784 56.298 -64.512 1.00 14.01 255 ALA C N 1
ATOM 7456 C CA . ALA C 1 255 ? 126.180 55.014 -64.901 1.00 14.32 255 ALA C CA 1
ATOM 7457 C C . ALA C 1 255 ? 125.273 55.182 -66.108 1.00 14.11 255 ALA C C 1
ATOM 7458 O O . ALA C 1 255 ? 125.351 54.417 -67.052 1.00 15.11 255 ALA C O 1
ATOM 7460 N N . PHE C 1 256 ? 124.417 56.203 -66.074 1.00 14.98 256 PHE C N 1
ATOM 7461 C CA . PHE C 1 256 ? 123.441 56.389 -67.167 1.00 15.56 256 PHE C CA 1
ATOM 7462 C C . PHE C 1 256 ? 124.134 56.751 -68.457 1.00 16.28 256 PHE C C 1
ATOM 7463 O O . PHE C 1 256 ? 123.704 56.312 -69.534 1.00 16.14 256 PHE C O 1
ATOM 7471 N N . LYS C 1 257 ? 125.223 57.515 -68.347 1.00 16.87 257 LYS C N 1
ATOM 7472 C CA . LYS C 1 257 ? 126.010 57.903 -69.521 1.00 20.47 257 LYS C CA 1
ATOM 7473 C C . LYS C 1 257 ? 126.599 56.661 -70.181 1.00 21.12 257 LYS C C 1
ATOM 7474 O O . LYS C 1 257 ? 126.471 56.462 -71.392 1.00 21.28 257 LYS C O 1
ATOM 7480 N N . LYS C 1 258 ? 127.206 55.810 -69.367 1.00 19.43 258 LYS C N 1
ATOM 7481 C CA . LYS C 1 258 ? 127.811 54.598 -69.892 1.00 21.01 258 LYS C CA 1
ATOM 7482 C C . LYS C 1 258 ? 126.793 53.577 -70.380 1.00 20.35 258 LYS C C 1
ATOM 7483 O O . LYS C 1 258 ? 127.029 52.896 -71.382 1.00 22.32 258 LYS C O 1
ATOM 7489 N N . ALA C 1 259 ? 125.641 53.499 -69.719 1.00 17.62 259 ALA C N 1
ATOM 7490 C CA . ALA C 1 259 ? 124.594 52.527 -70.071 1.00 17.60 259 ALA C CA 1
ATOM 7491 C C . ALA C 1 259 ? 123.836 52.906 -71.334 1.00 19.58 259 ALA C C 1
ATOM 7492 O O . ALA C 1 259 ? 123.177 52.067 -71.942 1.00 20.44 259 ALA C O 1
ATOM 7494 N N . LYS C 1 260 ? 123.902 54.188 -71.693 1.00 21.47 260 LYS C N 1
ATOM 7495 C CA . LYS C 1 260 ? 123.137 54.724 -72.835 1.00 24.93 260 LYS C CA 1
ATOM 7496 C C . LYS C 1 260 ? 121.665 54.417 -72.755 1.00 24.11 260 LYS C C 1
ATOM 7497 O O . LYS C 1 260 ? 121.031 54.043 -73.737 1.00 25.31 260 LYS C O 1
ATOM 7503 N N . VAL C 1 261 ? 121.105 54.555 -71.559 1.00 24.34 261 VAL C N 1
ATOM 7504 C CA . VAL C 1 261 ? 119.667 54.601 -71.404 1.00 24.46 261 VAL C CA 1
ATOM 7505 C C . VAL C 1 261 ? 119.359 55.846 -70.572 1.00 24.53 261 VAL C C 1
ATOM 7506 O O . VAL C 1 261 ? 120.269 56.447 -69.964 1.00 24.24 261 VAL C O 1
ATOM 7510 N N . GLU C 1 262 ? 118.088 56.232 -70.558 1.00 26.01 262 GLU C N 1
ATOM 7511 C CA . GLU C 1 262 ? 117.606 57.309 -69.674 1.00 27.92 262 GLU C CA 1
ATOM 7512 C C . GLU C 1 262 ? 116.390 56.894 -68.859 1.00 26.92 262 GLU C C 1
ATOM 7513 O O . GLU C 1 262 ? 115.833 57.702 -68.119 1.00 28.41 262 GLU C O 1
ATOM 7519 N N . ARG C 1 263 ? 115.961 55.646 -69.025 1.00 25.21 263 ARG C N 1
ATOM 7520 C CA . ARG C 1 263 ? 114.754 55.129 -68.379 1.00 24.23 263 ARG C CA 1
ATOM 7521 C C . ARG C 1 263 ? 115.041 53.789 -67.728 1.00 21.66 263 ARG C C 1
ATOM 7522 O O . ARG C 1 263 ? 115.779 52.976 -68.279 1.00 21.74 263 ARG C O 1
ATOM 7530 N N . ILE C 1 264 ? 114.434 53.576 -66.564 1.00 18.94 264 ILE C N 1
ATOM 7531 C CA . ILE C 1 264 ? 114.515 52.278 -65.875 1.00 16.98 264 ILE C CA 1
ATOM 7532 C C . ILE C 1 264 ? 113.117 51.820 -65.487 1.00 15.63 264 ILE C C 1
ATOM 7533 O O . ILE C 1 264 ? 112.181 52.633 -65.404 1.00 16.15 264 ILE C O 1
ATOM 7538 N N . ASP C 1 265 ? 112.960 50.517 -65.232 1.00 14.67 265 ASP C N 1
ATOM 7539 C CA . ASP C 1 265 ? 111.683 49.943 -64.839 1.00 14.17 265 ASP C CA 1
ATOM 7540 C C . ASP C 1 265 ? 111.542 49.744 -63.327 1.00 13.91 265 ASP C C 1
ATOM 7541 O O . ASP C 1 265 ? 110.425 49.595 -62.803 1.00 14.71 265 ASP C O 1
ATOM 7546 N N . PHE C 1 266 ? 112.673 49.703 -62.615 1.00 12.40 266 PHE C N 1
ATOM 7547 C CA . PHE C 1 266 ? 112.655 49.559 -61.159 1.00 12.14 266 PHE C CA 1
ATOM 7548 C C . PHE C 1 266 ? 114.028 49.953 -60.629 1.00 11.70 266 PHE C C 1
ATOM 7549 O O . PHE C 1 266 ? 114.994 49.974 -61.389 1.00 11.07 266 PHE C O 1
ATOM 7557 N N . ALA C 1 267 ? 114.102 50.256 -59.343 1.00 11.49 267 ALA C N 1
ATOM 7558 C CA . ALA C 1 267 ? 115.385 50.587 -58.713 1.00 12.30 267 ALA C CA 1
ATOM 7559 C C . ALA C 1 267 ? 115.461 49.963 -57.326 1.00 12.96 267 ALA C C 1
ATOM 7560 O O . ALA C 1 267 ? 114.499 49.986 -56.574 1.00 14.36 267 ALA C O 1
ATOM 7562 N N . GLU C 1 268 ? 116.621 49.375 -56.994 1.00 12.02 268 GLU C N 1
ATOM 7563 C CA . GLU C 1 268 ? 116.878 48.907 -55.652 1.00 11.80 268 GLU C CA 1
ATOM 7564 C C . GLU C 1 268 ? 117.807 49.957 -55.076 1.00 11.72 268 GLU C C 1
ATOM 7565 O O . GLU C 1 268 ? 118.881 50.203 -55.647 1.00 12.07 268 GLU C O 1
ATOM 7571 N N . LEU C 1 269 ? 117.394 50.585 -53.983 1.00 11.80 269 LEU C N 1
ATOM 7572 C CA . LEU C 1 269 ? 118.135 51.712 -53.417 1.00 11.65 269 LEU C CA 1
ATOM 7573 C C . LEU C 1 269 ? 118.746 51.354 -52.057 1.00 12.80 269 LEU C C 1
ATOM 7574 O O . LEU C 1 269 ? 118.563 50.218 -51.554 1.00 13.89 269 LEU C O 1
ATOM 7579 N N . HIS C 1 270 ? 119.513 52.284 -51.480 1.00 12.65 270 HIS C N 1
ATOM 7580 C CA . HIS C 1 270 ? 120.272 51.979 -50.275 1.00 12.24 270 HIS C CA 1
ATOM 7581 C C . HIS C 1 270 ? 119.596 52.682 -49.095 1.00 12.79 270 HIS C C 1
ATOM 7582 O O . HIS C 1 270 ? 120.138 53.642 -48.517 1.00 13.51 270 HIS C O 1
ATOM 7589 N N . ASP C 1 271 ? 118.417 52.184 -48.733 1.00 13.18 271 ASP C N 1
ATOM 7590 C CA . ASP C 1 271 ? 117.528 52.919 -47.826 1.00 13.96 271 ASP C CA 1
ATOM 7591 C C . ASP C 1 271 ? 117.817 52.512 -46.389 1.00 14.59 271 ASP C C 1
ATOM 7592 O O . ASP C 1 271 ? 117.021 51.823 -45.753 1.00 15.22 271 ASP C O 1
ATOM 7605 N N . ALA C 1 273 ? 117.676 54.373 -43.953 1.00 15.66 273 ALA C N 1
ATOM 7606 C CA . ALA C 1 273 ? 116.499 54.990 -43.308 1.00 14.93 273 ALA C CA 1
ATOM 7607 C C . ALA C 1 273 ? 115.517 55.347 -44.444 1.00 16.17 273 ALA C C 1
ATOM 7608 O O . ALA C 1 273 ? 115.932 55.570 -45.621 1.00 15.22 273 ALA C O 1
ATOM 7610 N N . THR C 1 274 ? 114.225 55.411 -44.109 1.00 15.94 274 THR C N 1
ATOM 7611 C CA . THR C 1 274 ? 113.212 55.754 -45.114 1.00 16.16 274 THR C CA 1
ATOM 7612 C C . THR C 1 274 ? 113.532 57.040 -45.857 1.00 14.73 274 THR C C 1
ATOM 7613 O O . THR C 1 274 ? 113.344 57.117 -47.084 1.00 14.94 274 THR C O 1
ATOM 7617 N N . ILE C 1 275 ? 113.996 58.057 -45.130 1.00 14.03 275 ILE C N 1
ATOM 7618 C CA . ILE C 1 275 ? 114.279 59.346 -45.755 1.00 14.24 275 ILE C CA 1
ATOM 7619 C C . ILE C 1 275 ? 115.316 59.182 -46.871 1.00 14.61 275 ILE C C 1
ATOM 7620 O O . ILE C 1 275 ? 115.268 59.891 -47.886 1.00 14.04 275 ILE C O 1
ATOM 7625 N N . LEU C 1 276 ? 116.244 58.238 -46.689 1.00 13.95 276 LEU C N 1
ATOM 7626 C CA . LEU C 1 276 ? 117.242 58.014 -47.738 1.00 14.25 276 LEU C CA 1
ATOM 7627 C C . LEU C 1 276 ? 116.646 57.484 -49.018 1.00 14.50 276 LEU C C 1
ATOM 7628 O O . LEU C 1 276 ? 117.166 57.797 -50.084 1.00 13.65 276 LEU C O 1
ATOM 7633 N N . GLU C 1 277 ? 115.601 56.648 -48.951 1.00 14.31 277 GLU C N 1
ATOM 7634 C CA . GLU C 1 277 ? 115.001 56.184 -50.208 1.00 13.78 277 GLU C CA 1
ATOM 7635 C C . GLU C 1 277 ? 114.490 57.387 -51.000 1.00 13.54 277 GLU C C 1
ATOM 7636 O O . GLU C 1 277 ? 114.663 57.471 -52.220 1.00 12.04 277 GLU C O 1
ATOM 7642 N N . ILE C 1 278 ? 113.837 58.314 -50.297 1.00 13.49 278 ILE C N 1
ATOM 7643 C CA . ILE C 1 278 ? 113.294 59.503 -50.970 1.00 14.06 278 ILE C CA 1
ATOM 7644 C C . ILE C 1 278 ? 114.404 60.337 -51.625 1.00 13.82 278 ILE C C 1
ATOM 7645 O O . ILE C 1 278 ? 114.357 60.643 -52.822 1.00 14.45 278 ILE C O 1
ATOM 7650 N N . ILE C 1 279 ? 115.406 60.678 -50.828 1.00 13.98 279 ILE C N 1
ATOM 7651 C CA . ILE C 1 279 ? 116.512 61.489 -51.313 1.00 13.20 279 ILE C CA 1
ATOM 7652 C C . ILE C 1 279 ? 117.195 60.753 -52.462 1.00 12.94 279 ILE C C 1
ATOM 7653 O O . ILE C 1 279 ? 117.503 61.372 -53.480 1.00 12.72 279 ILE C O 1
ATOM 7658 N N . GLN C 1 280 ? 117.443 59.444 -52.297 1.00 12.16 280 GLN C N 1
ATOM 7659 C CA . GLN C 1 280 ? 118.142 58.727 -53.383 1.00 13.09 280 GLN C CA 1
ATOM 7660 C C . GLN C 1 280 ? 117.319 58.651 -54.638 1.00 13.18 280 GLN C C 1
ATOM 7661 O O . GLN C 1 280 ? 117.879 58.686 -55.736 1.00 12.77 280 GLN C O 1
ATOM 7667 N N . SER C 1 281 ? 116.002 58.544 -54.501 1.00 12.61 281 SER C N 1
ATOM 7668 C CA . SER C 1 281 ? 115.154 58.484 -55.707 1.00 13.78 281 SER C CA 1
ATOM 7669 C C . SER C 1 281 ? 115.269 59.775 -56.520 1.00 13.94 281 SER C C 1
ATOM 7670 O O . SER C 1 281 ? 115.160 59.739 -57.738 1.00 14.67 281 SER C O 1
ATOM 7673 N N . GLU C 1 282 ? 115.500 60.893 -55.836 1.00 13.68 282 GLU C N 1
ATOM 7674 C CA . GLU C 1 282 ? 115.726 62.169 -56.520 1.00 14.02 282 GLU C CA 1
ATOM 7675 C C . GLU C 1 282 ? 117.125 62.194 -57.109 1.00 14.31 282 GLU C C 1
ATOM 7676 O O . GLU C 1 282 ? 117.324 62.559 -58.286 1.00 14.60 282 GLU C O 1
ATOM 7682 N N . ASP C 1 283 ? 118.104 61.792 -56.304 1.00 15.32 283 ASP C N 1
ATOM 7683 C CA . ASP C 1 283 ? 119.487 61.922 -56.721 1.00 15.33 283 ASP C CA 1
ATOM 7684 C C . ASP C 1 283 ? 119.858 61.015 -57.925 1.00 16.17 283 ASP C C 1
ATOM 7685 O O . ASP C 1 283 ? 120.771 61.353 -58.686 1.00 16.29 283 ASP C O 1
ATOM 7690 N N . ILE C 1 284 ? 119.179 59.881 -58.088 1.00 15.17 284 ILE C N 1
ATOM 7691 C CA . ILE C 1 284 ? 119.436 59.034 -59.260 1.00 14.90 284 ILE C CA 1
ATOM 7692 C C . ILE C 1 284 ? 118.776 59.601 -60.497 1.00 15.88 284 ILE C C 1
ATOM 7693 O O . ILE C 1 284 ? 119.067 59.166 -61.605 1.00 17.38 284 ILE C O 1
ATOM 7698 N N . GLY C 1 285 ? 117.880 60.574 -60.308 1.00 15.89 285 GLY C N 1
ATOM 7699 C CA . GLY C 1 285 ? 117.291 61.254 -61.448 1.00 17.13 285 GLY C CA 1
ATOM 7700 C C . GLY C 1 285 ? 115.834 60.945 -61.705 1.00 16.71 285 GLY C C 1
ATOM 7701 O O . GLY C 1 285 ? 115.303 61.414 -62.709 1.00 18.41 285 GLY C O 1
ATOM 7702 N N . LEU C 1 286 ? 115.167 60.193 -60.826 1.00 16.13 286 LEU C N 1
ATOM 7703 C CA . LEU C 1 286 ? 113.752 59.837 -61.081 1.00 16.39 286 LEU C CA 1
ATOM 7704 C C . LEU C 1 286 ? 112.815 61.020 -60.864 1.00 17.30 286 LEU C C 1
ATOM 7705 O O . LEU C 1 286 ? 111.850 61.202 -61.624 1.00 19.10 286 LEU C O 1
ATOM 7710 N N . PHE C 1 287 ? 113.086 61.788 -59.815 1.00 16.31 287 PHE C N 1
ATOM 7711 C CA . PHE C 1 287 ? 112.181 62.861 -59.407 1.00 16.63 287 PHE C CA 1
ATOM 7712 C C . PHE C 1 287 ? 113.007 64.077 -59.132 1.00 16.55 287 PHE C C 1
ATOM 7713 O O . PHE C 1 287 ? 114.177 63.978 -58.716 1.00 16.13 287 PHE C O 1
ATOM 7721 N N . LYS C 1 288 ? 112.387 65.248 -59.309 1.00 16.63 288 LYS C N 1
ATOM 7722 C CA . LYS C 1 288 ? 113.079 66.476 -58.966 1.00 17.36 288 LYS C CA 1
ATOM 7723 C C . LYS C 1 288 ? 113.324 66.600 -57.473 1.00 16.90 288 LYS C C 1
ATOM 7724 O O . LYS C 1 288 ? 112.593 66.012 -56.666 1.00 16.74 288 LYS C O 1
ATOM 7730 N N . LYS C 1 289 ? 114.372 67.347 -57.114 1.00 17.17 289 LYS C N 1
ATOM 7731 C CA . LYS C 1 289 ? 114.736 67.549 -55.717 1.00 18.31 289 LYS C CA 1
ATOM 7732 C C . LYS C 1 289 ? 113.548 68.135 -54.953 1.00 20.29 289 LYS C C 1
ATOM 7733 O O . LYS C 1 289 ? 112.987 69.169 -55.369 1.00 23.59 289 LYS C O 1
ATOM 7739 N N . GLY C 1 290 ? 113.166 67.477 -53.861 1.00 20.30 290 GLY C N 1
ATOM 7740 C CA . GLY C 1 290 ? 112.005 67.876 -53.064 1.00 21.00 290 GLY C CA 1
ATOM 7741 C C . GLY C 1 290 ? 110.659 67.354 -53.548 1.00 22.37 290 GLY C C 1
ATOM 7742 O O . GLY C 1 290 ? 109.644 67.670 -52.939 1.00 24.04 290 GLY C O 1
ATOM 7743 N N . GLU C 1 291 ? 110.632 66.563 -54.628 1.00 21.32 291 GLU C N 1
ATOM 7744 C CA . GLU C 1 291 ? 109.375 65.989 -55.136 1.00 21.14 291 GLU C CA 1
ATOM 7745 C C . GLU C 1 291 ? 109.294 64.473 -54.929 1.00 19.62 291 GLU C C 1
ATOM 7746 O O . GLU C 1 291 ? 108.290 63.867 -55.239 1.00 18.45 291 GLU C O 1
ATOM 7752 N N . GLY C 1 292 ? 110.366 63.854 -54.427 1.00 17.48 292 GLY C N 1
ATOM 7753 C CA . GLY C 1 292 ? 110.362 62.391 -54.194 1.00 15.50 292 GLY C CA 1
ATOM 7754 C C . GLY C 1 292 ? 109.271 61.953 -53.226 1.00 15.78 292 GLY C C 1
ATOM 7755 O O . GLY C 1 292 ? 108.691 60.877 -53.369 1.00 15.60 292 GLY C O 1
ATOM 7756 N N . TRP C 1 293 ? 108.983 62.792 -52.239 1.00 15.48 293 TRP C N 1
ATOM 7757 C CA . TRP C 1 293 ? 107.950 62.447 -51.287 1.00 16.40 293 TRP C CA 1
ATOM 7758 C C . TRP C 1 293 ? 106.573 62.358 -51.937 1.00 16.48 293 TRP C C 1
ATOM 7759 O O . TRP C 1 293 ? 105.726 61.590 -51.483 1.00 16.54 293 TRP C O 1
ATOM 7770 N N . LYS C 1 294 ? 106.374 63.139 -52.997 1.00 17.94 294 LYS C N 1
ATOM 7771 C CA . LYS C 1 294 ? 105.088 63.183 -53.705 1.00 17.62 294 LYS C CA 1
ATOM 7772 C C . LYS C 1 294 ? 104.877 61.882 -54.454 1.00 18.56 294 LYS C C 1
ATOM 7773 O O . LYS C 1 294 ? 103.773 61.334 -54.473 1.00 17.85 294 LYS C O 1
ATOM 7779 N N . ALA C 1 295 ? 105.961 61.377 -55.050 1.00 16.61 295 ALA C N 1
ATOM 7780 C CA . ALA C 1 295 ? 105.922 60.062 -55.706 1.00 17.55 295 ALA C CA 1
ATOM 7781 C C . ALA C 1 295 ? 105.557 58.954 -54.743 1.00 17.53 295 ALA C C 1
ATOM 7782 O O . ALA C 1 295 ? 104.856 58.012 -55.108 1.00 18.38 295 ALA C O 1
ATOM 7784 N N . VAL C 1 296 ? 106.038 59.043 -53.505 1.00 16.61 296 VAL C N 1
ATOM 7785 C CA . VAL C 1 296 ? 105.675 58.059 -52.496 1.00 17.84 296 VAL C CA 1
ATOM 7786 C C . VAL C 1 296 ? 104.162 58.084 -52.240 1.00 19.59 296 VAL C C 1
ATOM 7787 O O . VAL C 1 296 ? 103.483 57.049 -52.304 1.00 19.82 296 VAL C O 1
ATOM 7799 N N . GLU C 1 298 ? 101.787 59.319 -54.010 1.00 21.31 298 GLU C N 1
ATOM 7800 C CA . GLU C 1 298 ? 101.020 59.057 -55.233 1.00 23.20 298 GLU C CA 1
ATOM 7801 C C . GLU C 1 298 ? 100.955 57.559 -55.541 1.00 22.26 298 GLU C C 1
ATOM 7802 O O . GLU C 1 298 ? 100.061 57.096 -56.248 1.00 23.47 298 GLU C O 1
ATOM 7808 N N . GLY C 1 299 ? 101.915 56.801 -55.012 1.00 20.07 299 GLY C N 1
ATOM 7809 C CA . GLY C 1 299 ? 102.000 55.352 -55.225 1.00 19.36 299 GLY C CA 1
ATOM 7810 C C . GLY C 1 299 ? 102.842 55.007 -56.443 1.00 18.04 299 GLY C C 1
ATOM 7811 O O . GLY C 1 299 ? 102.841 53.842 -56.890 1.00 18.22 299 GLY C O 1
ATOM 7812 N N . LEU C 1 300 ? 103.571 55.990 -56.970 1.00 17.53 300 LEU C N 1
ATOM 7813 C CA . LEU C 1 300 ? 104.344 55.784 -58.202 1.00 16.64 300 LEU C CA 1
ATOM 7814 C C . LEU C 1 300 ? 105.407 54.706 -57.936 1.00 16.56 300 LEU C C 1
ATOM 7815 O O . LEU C 1 300 ? 105.788 53.983 -58.835 1.00 15.47 300 LEU C O 1
ATOM 7820 N N . THR C 1 301 ? 105.867 54.643 -56.696 1.00 16.19 301 THR C N 1
ATOM 7821 C CA . THR C 1 301 ? 107.036 53.798 -56.366 1.00 16.18 301 THR C CA 1
ATOM 7822 C C . THR C 1 301 ? 106.664 52.458 -55.738 1.00 16.80 301 THR C C 1
ATOM 7823 O O . THR C 1 301 ? 107.533 51.661 -55.377 1.00 15.09 301 THR C O 1
ATOM 7827 N N A SER C 1 302 ? 105.363 52.182 -55.640 0.50 17.25 302 SER C N 1
ATOM 7828 N N B SER C 1 302 ? 105.362 52.196 -55.631 0.50 17.24 302 SER C N 1
ATOM 7829 C CA A SER C 1 302 ? 104.903 50.904 -55.118 0.50 16.75 302 SER C CA 1
ATOM 7830 C CA B SER C 1 302 ? 104.860 50.938 -55.102 0.50 16.76 302 SER C CA 1
ATOM 7831 C C A SER C 1 302 ? 105.039 49.817 -56.163 0.50 17.21 302 SER C C 1
ATOM 7832 C C B SER C 1 302 ? 105.034 49.830 -56.145 0.50 17.20 302 SER C C 1
ATOM 7833 O O A SER C 1 302 ? 105.301 50.091 -57.339 0.50 17.26 302 SER C O 1
ATOM 7834 O O B SER C 1 302 ? 105.321 50.109 -57.314 0.50 17.29 302 SER C O 1
ATOM 7839 N N . LEU C 1 303 ? 104.851 48.580 -55.729 1.00 17.47 303 LEU C N 1
ATOM 7840 C CA . LEU C 1 303 ? 105.066 47.430 -56.616 1.00 19.06 303 LEU C CA 1
ATOM 7841 C C . LEU C 1 303 ? 104.232 47.478 -57.894 1.00 19.68 303 LEU C C 1
ATOM 7842 O O . LEU C 1 303 ? 104.698 47.046 -58.945 1.00 18.92 303 LEU C O 1
ATOM 7847 N N A ASP C 1 304 ? 103.022 48.031 -57.789 0.50 19.58 304 ASP C N 1
ATOM 7848 N N B ASP C 1 304 ? 103.010 48.010 -57.817 0.50 20.42 304 ASP C N 1
ATOM 7849 C CA A ASP C 1 304 ? 102.129 48.174 -58.944 0.50 19.97 304 ASP C CA 1
ATOM 7850 C CA B ASP C 1 304 ? 102.175 48.137 -59.029 0.50 21.28 304 ASP C CA 1
ATOM 7851 C C A ASP C 1 304 ? 102.131 49.581 -59.556 0.50 19.82 304 ASP C C 1
ATOM 7852 C C B ASP C 1 304 ? 102.263 49.506 -59.722 0.50 20.69 304 ASP C C 1
ATOM 7853 O O A ASP C 1 304 ? 101.228 49.942 -60.316 0.50 18.86 304 ASP C O 1
ATOM 7854 O O B ASP C 1 304 ? 101.548 49.765 -60.701 0.50 20.08 304 ASP C O 1
ATOM 7863 N N . GLY C 1 305 ? 103.147 50.370 -59.218 1.00 19.43 305 GLY C N 1
ATOM 7864 C CA . GLY C 1 305 ? 103.305 51.718 -59.752 1.00 18.57 305 GLY C CA 1
ATOM 7865 C C . GLY C 1 305 ? 104.141 51.820 -61.006 1.00 18.86 305 GLY C C 1
ATOM 7866 O O . GLY C 1 305 ? 104.759 50.838 -61.465 1.00 17.81 305 GLY C O 1
ATOM 7867 N N . GLU C 1 306 ? 104.165 53.012 -61.592 1.00 18.21 306 GLU C N 1
ATOM 7868 C CA . GLU C 1 306 ? 104.921 53.206 -62.815 1.00 19.43 306 GLU C CA 1
ATOM 7869 C C . GLU C 1 306 ? 106.430 52.960 -62.639 1.00 17.28 306 GLU C C 1
ATOM 7870 O O . GLU C 1 306 ? 107.103 52.684 -63.610 1.00 17.07 306 GLU C O 1
ATOM 7876 N N . ILE C 1 307 ? 106.954 53.145 -61.430 1.00 15.52 307 ILE C N 1
ATOM 7877 C CA . ILE C 1 307 ? 108.406 52.985 -61.218 1.00 15.28 307 ILE C CA 1
ATOM 7878 C C . ILE C 1 307 ? 108.686 52.396 -59.812 1.00 13.75 307 ILE C C 1
ATOM 7879 O O . ILE C 1 307 ? 108.998 53.132 -58.856 1.00 14.22 307 ILE C O 1
ATOM 7884 N N . PRO C 1 308 ? 108.520 51.073 -59.662 1.00 14.53 308 PRO C N 1
ATOM 7885 C CA . PRO C 1 308 ? 108.708 50.438 -58.340 1.00 13.93 308 PRO C CA 1
ATOM 7886 C C . PRO C 1 308 ? 110.116 50.654 -57.804 1.00 13.75 308 PRO C C 1
ATOM 7887 O O . PRO C 1 308 ? 111.092 50.463 -58.521 1.00 14.59 308 PRO C O 1
ATOM 7891 N N . ILE C 1 309 ? 110.198 51.096 -56.560 1.00 13.41 309 ILE C N 1
ATOM 7892 C CA . ILE C 1 309 ? 111.469 51.255 -55.899 1.00 12.83 309 ILE C CA 1
ATOM 7893 C C . ILE C 1 309 ? 111.475 50.245 -54.766 1.00 13.33 309 ILE C C 1
ATOM 7894 O O . ILE C 1 309 ? 110.503 50.094 -54.020 1.00 12.88 309 ILE C O 1
ATOM 7899 N N . ASN C 1 310 ? 112.590 49.539 -54.637 1.00 12.24 310 ASN C N 1
ATOM 7900 C CA . ASN C 1 310 ? 112.756 48.534 -53.598 1.00 12.46 310 ASN C CA 1
ATOM 7901 C C . ASN C 1 310 ? 111.664 47.452 -53.593 1.00 12.70 310 ASN C C 1
ATOM 7902 O O . ASN C 1 310 ? 111.102 47.166 -52.533 1.00 13.29 310 ASN C O 1
ATOM 7907 N N . PRO C 1 311 ? 111.403 46.847 -54.758 1.00 12.85 311 PRO C N 1
ATOM 7908 C CA . PRO C 1 311 ? 110.463 45.708 -54.797 1.00 13.50 311 PRO C CA 1
ATOM 7909 C C . PRO C 1 311 ? 110.916 44.538 -53.885 1.00 14.65 311 PRO C C 1
ATOM 7910 O O . PRO C 1 311 ? 110.077 43.750 -53.443 1.00 15.15 311 PRO C O 1
ATOM 7914 N N . SER C 1 312 ? 112.214 44.467 -53.570 1.00 14.25 312 SER C N 1
ATOM 7915 C CA . SER C 1 312 ? 112.732 43.482 -52.603 1.00 14.79 312 SER C CA 1
ATOM 7916 C C . SER C 1 312 ? 112.214 43.676 -51.177 1.00 13.97 312 SER C C 1
ATOM 7917 O O . SER C 1 312 ? 112.301 42.762 -50.370 1.00 13.82 312 SER C O 1
ATOM 7920 N N . GLY C 1 313 ? 111.727 44.879 -50.861 1.00 13.77 313 GLY C N 1
ATOM 7921 C CA . GLY C 1 313 ? 111.538 45.313 -49.459 1.00 13.72 313 GLY C CA 1
ATOM 7922 C C . GLY C 1 313 ? 112.568 46.355 -49.025 1.00 13.48 313 GLY C C 1
ATOM 7923 O O . GLY C 1 313 ? 112.453 46.967 -47.959 1.00 15.37 313 GLY C O 1
ATOM 7924 N N . GLY C 1 314 ? 113.598 46.551 -49.857 1.00 14.47 314 GLY C N 1
ATOM 7925 C CA . GLY C 1 314 ? 114.707 47.481 -49.561 1.00 13.44 314 GLY C CA 1
ATOM 7926 C C . GLY C 1 314 ? 115.520 47.023 -48.348 1.00 14.26 314 GLY C C 1
ATOM 7927 O O . GLY C 1 314 ? 115.246 45.967 -47.778 1.00 14.34 314 GLY C O 1
ATOM 7928 N N . LEU C 1 315 ? 116.502 47.813 -47.942 1.00 13.49 315 LEU C N 1
ATOM 7929 C CA . LEU C 1 315 ? 117.199 47.526 -46.690 1.00 14.46 315 LEU C CA 1
ATOM 7930 C C . LEU C 1 315 ? 116.189 47.549 -45.560 1.00 14.80 315 LEU C C 1
ATOM 7931 O O . LEU C 1 315 ? 116.317 46.804 -44.597 1.00 16.03 315 LEU C O 1
ATOM 7936 N N .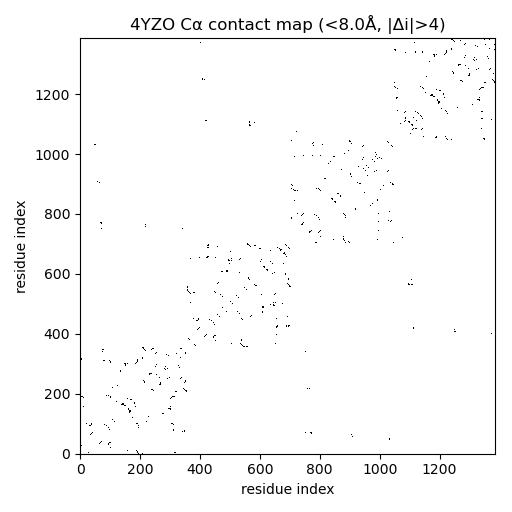 ASN C 1 316 ? 115.183 48.420 -45.683 1.00 15.53 316 ASN C N 1
ATOM 7937 C CA . ASN C 1 316 ? 114.127 48.548 -44.654 1.00 16.12 316 ASN C CA 1
ATOM 7938 C C . ASN C 1 316 ? 113.575 47.202 -44.160 1.00 16.30 316 ASN C C 1
ATOM 7939 O O . ASN C 1 316 ? 113.483 46.976 -42.943 1.00 17.51 316 ASN C O 1
ATOM 7944 N N . SER C 1 317 ? 113.250 46.314 -45.093 1.00 15.12 317 SER C N 1
ATOM 7945 C CA . SER C 1 317 ? 112.654 45.048 -44.747 1.00 16.73 317 SER C CA 1
ATOM 7946 C C . SER C 1 317 ? 113.568 43.854 -45.022 1.00 15.86 317 SER C C 1
ATOM 7947 O O . SER C 1 317 ? 113.425 42.809 -44.369 1.00 16.52 317 SER C O 1
ATOM 7950 N N . LYS C 1 318 ? 114.508 43.967 -45.975 1.00 15.05 318 LYS C N 1
ATOM 7951 C CA . LYS C 1 318 ? 115.445 42.864 -46.198 1.00 14.32 318 LYS C CA 1
ATOM 7952 C C . LYS C 1 318 ? 116.353 42.657 -45.013 1.00 14.69 318 LYS C C 1
ATOM 7953 O O . LYS C 1 318 ? 116.766 41.518 -44.752 1.00 15.23 318 LYS C O 1
ATOM 7959 N N . GLY C 1 319 ? 116.707 43.752 -44.334 1.00 15.32 319 GLY C N 1
ATOM 7960 C CA . GLY C 1 319 ? 117.863 43.781 -43.430 1.00 14.54 319 GLY C CA 1
ATOM 7961 C C . GLY C 1 319 ? 119.109 44.119 -44.218 1.00 14.65 319 GLY C C 1
ATOM 7962 O O . GLY C 1 319 ? 119.064 44.130 -45.460 1.00 14.98 319 GLY C O 1
ATOM 7963 N N . HIS C 1 320 ? 120.213 44.385 -43.519 1.00 14.25 320 HIS C N 1
ATOM 7964 C CA . HIS C 1 320 ? 121.396 44.933 -44.173 1.00 13.58 320 HIS C CA 1
ATOM 7965 C C . HIS C 1 320 ? 122.689 44.269 -43.639 1.00 12.76 320 HIS C C 1
ATOM 7966 O O . HIS C 1 320 ? 123.352 44.822 -42.755 1.00 13.90 320 HIS C O 1
ATOM 7973 N N . PRO C 1 321 ? 122.997 43.060 -44.118 1.00 13.12 321 PRO C N 1
ATOM 7974 C CA . PRO C 1 321 ? 124.317 42.468 -43.827 1.00 12.07 321 PRO C CA 1
ATOM 7975 C C . PRO C 1 321 ? 125.301 43.264 -44.685 1.00 12.92 321 PRO C C 1
ATOM 7976 O O . PRO C 1 321 ? 125.285 43.139 -45.922 1.00 12.86 321 PRO C O 1
ATOM 7980 N N . ILE C 1 322 ? 126.105 44.105 -44.045 1.00 12.47 322 ILE C N 1
ATOM 7981 C CA . ILE C 1 322 ? 126.912 45.152 -44.726 1.00 12.30 322 ILE C CA 1
ATOM 7982 C C . ILE C 1 322 ? 127.452 44.720 -46.092 1.00 12.13 322 ILE C C 1
ATOM 7983 O O . ILE C 1 322 ? 127.092 45.329 -47.106 1.00 12.74 322 ILE C O 1
ATOM 7988 N N . GLY C 1 323 ? 128.330 43.700 -46.115 1.00 11.36 323 GLY C N 1
ATOM 7989 C CA . GLY C 1 323 ? 128.950 43.292 -47.408 1.00 11.63 323 GLY C CA 1
ATOM 7990 C C . GLY C 1 323 ? 128.015 42.588 -48.371 1.00 11.77 323 GLY C C 1
ATOM 7991 O O . GLY C 1 323 ? 128.294 42.530 -49.566 1.00 12.25 323 GLY C O 1
ATOM 7992 N N . ALA C 1 324 ? 126.891 42.059 -47.880 1.00 11.34 324 ALA C N 1
ATOM 7993 C CA . ALA C 1 324 ? 125.991 41.306 -48.772 1.00 11.10 324 ALA C CA 1
ATOM 7994 C C . ALA C 1 324 ? 125.067 42.199 -49.601 1.00 11.19 324 ALA C C 1
ATOM 7995 O O . ALA C 1 324 ? 124.689 41.838 -50.738 1.00 11.30 324 ALA C O 1
ATOM 7997 N N . SER C 1 325 ? 124.691 43.332 -49.038 1.00 11.51 325 SER C N 1
ATOM 7998 C CA . SER C 1 325 ? 123.547 44.085 -49.590 1.00 11.48 325 SER C CA 1
ATOM 7999 C C . SER C 1 325 ? 123.704 44.460 -51.053 1.00 10.88 325 SER C C 1
ATOM 8000 O O . SER C 1 325 ? 122.762 44.298 -51.839 1.00 10.50 325 SER C O 1
ATOM 8003 N N . GLY C 1 326 ? 124.876 45.001 -51.411 1.00 10.96 326 GLY C N 1
ATOM 8004 C CA . GLY C 1 326 ? 125.127 45.437 -52.791 1.00 11.00 326 GLY C CA 1
ATOM 8005 C C . GLY C 1 326 ? 125.043 44.286 -53.787 1.00 11.11 326 GLY C C 1
ATOM 8006 O O . GLY C 1 326 ? 124.642 44.467 -54.941 1.00 11.40 326 GLY C O 1
ATOM 8007 N N . VAL C 1 327 ? 125.415 43.079 -53.329 1.00 10.01 327 VAL C N 1
ATOM 8008 C CA . VAL C 1 327 ? 125.308 41.879 -54.176 1.00 10.06 327 VAL C CA 1
ATOM 8009 C C . VAL C 1 327 ? 123.848 41.395 -54.249 1.00 9.89 327 VAL C C 1
ATOM 8010 O O . VAL C 1 327 ? 123.386 41.013 -55.339 1.00 10.01 327 VAL C O 1
ATOM 8014 N N . ALA C 1 328 ? 123.140 41.435 -53.118 1.00 9.51 328 ALA C N 1
ATOM 8015 C CA . ALA C 1 328 ? 121.712 41.036 -53.080 1.00 10.66 328 ALA C CA 1
ATOM 8016 C C . ALA C 1 328 ? 120.875 41.881 -54.046 1.00 10.51 328 ALA C C 1
ATOM 8017 O O . ALA C 1 328 ? 119.927 41.396 -54.651 1.00 11.05 328 ALA C O 1
ATOM 8019 N N . GLN C 1 329 ? 121.249 43.142 -54.219 1.00 10.02 329 GLN C N 1
ATOM 8020 C CA . GLN C 1 329 ? 120.497 43.997 -55.153 1.00 10.52 329 GLN C CA 1
ATOM 8021 C C . GLN C 1 329 ? 120.665 43.531 -56.583 1.00 10.14 329 GLN C C 1
ATOM 8022 O O . GLN C 1 329 ? 119.717 43.627 -57.378 1.00 10.72 329 GLN C O 1
ATOM 8028 N N . ALA C 1 330 ? 121.858 43.023 -56.925 1.00 10.08 330 ALA C N 1
ATOM 8029 C CA . ALA C 1 330 ? 122.079 42.489 -58.252 1.00 10.06 330 ALA C CA 1
ATOM 8030 C C . ALA C 1 330 ? 121.277 41.180 -58.408 1.00 10.71 330 ALA C C 1
ATOM 8031 O O . ALA C 1 330 ? 120.741 40.924 -59.483 1.00 10.50 330 ALA C O 1
ATOM 8033 N N . VAL C 1 331 ? 121.178 40.388 -57.329 1.00 10.23 331 VAL C N 1
ATOM 8034 C CA . VAL C 1 331 ? 120.336 39.170 -57.384 1.00 10.87 331 VAL C CA 1
ATOM 8035 C C . VAL C 1 331 ? 118.883 39.551 -57.660 1.00 11.38 331 VAL C C 1
ATOM 8036 O O . VAL C 1 331 ? 118.205 38.926 -58.489 1.00 10.91 331 VAL C O 1
ATOM 8040 N N . GLU C 1 332 ? 118.423 40.603 -56.990 1.00 11.87 332 GLU C N 1
ATOM 8041 C CA . GLU C 1 332 ? 117.070 41.120 -57.249 1.00 12.70 332 GLU C CA 1
ATOM 8042 C C . GLU C 1 332 ? 116.902 41.542 -58.703 1.00 12.69 332 GLU C C 1
ATOM 8043 O O . GLU C 1 332 ? 115.916 41.144 -59.352 1.00 12.62 332 GLU C O 1
ATOM 8049 N N . ALA C 1 333 ? 117.845 42.328 -59.229 1.00 11.87 333 ALA C N 1
ATOM 8050 C CA . ALA C 1 333 ? 117.723 42.822 -60.604 1.00 11.96 333 ALA C CA 1
ATOM 8051 C C . ALA C 1 333 ? 117.674 41.631 -61.601 1.00 12.26 333 ALA C C 1
ATOM 8052 O O . ALA C 1 333 ? 116.872 41.627 -62.551 1.00 12.81 333 ALA C O 1
ATOM 8054 N N . PHE C 1 334 ? 118.523 40.631 -61.359 1.00 11.88 334 PHE C N 1
ATOM 8055 C CA . PHE C 1 334 ? 118.580 39.402 -62.177 1.00 12.31 334 PHE C CA 1
ATOM 8056 C C . PHE C 1 334 ? 117.201 38.714 -62.173 1.00 13.08 334 PHE C C 1
ATOM 8057 O O . PHE C 1 334 ? 116.687 38.390 -63.262 1.00 12.97 334 PHE C O 1
ATOM 8065 N N . SER C 1 335 ? 116.609 38.561 -60.981 1.00 13.38 335 SER C N 1
ATOM 8066 C CA . SER C 1 335 ? 115.336 37.831 -60.831 1.00 14.30 335 SER C CA 1
ATOM 8067 C C . SER C 1 335 ? 114.219 38.634 -61.460 1.00 14.30 335 SER C C 1
ATOM 8068 O O . SER C 1 335 ? 113.393 38.082 -62.191 1.00 14.70 335 SER C O 1
ATOM 8071 N N . GLN C 1 336 ? 114.232 39.944 -61.245 1.00 13.41 336 GLN C N 1
ATOM 8072 C CA . GLN C 1 336 ? 113.166 40.792 -61.810 1.00 13.61 336 GLN C CA 1
ATOM 8073 C C . GLN C 1 336 ? 113.201 40.787 -63.344 1.00 13.72 336 GLN C C 1
ATOM 8074 O O . GLN C 1 336 ? 112.154 40.624 -63.997 1.00 14.58 336 GLN C O 1
ATOM 8080 N N . ILE C 1 337 ? 114.383 40.968 -63.928 1.00 13.07 337 ILE C N 1
ATOM 8081 C CA . ILE C 1 337 ? 114.479 41.086 -65.401 1.00 12.84 337 ILE C CA 1
ATOM 8082 C C . ILE C 1 337 ? 114.126 39.744 -66.073 1.00 14.15 337 ILE C C 1
ATOM 8083 O O . ILE C 1 337 ? 113.600 39.709 -67.200 1.00 15.99 337 ILE C O 1
ATOM 8088 N N . ARG C 1 338 ? 114.378 38.649 -65.361 1.00 14.25 338 ARG C N 1
ATOM 8089 C CA . ARG C 1 338 ? 114.067 37.330 -65.887 1.00 15.16 338 ARG C CA 1
ATOM 8090 C C . ARG C 1 338 ? 112.631 36.897 -65.638 1.00 16.63 338 ARG C C 1
ATOM 8091 O O . ARG C 1 338 ? 112.257 35.775 -66.019 1.00 17.60 338 ARG C O 1
ATOM 8099 N N . ASN C 1 339 ? 111.828 37.761 -65.021 1.00 18.01 339 ASN C N 1
ATOM 8100 C CA . ASN C 1 339 ? 110.427 37.437 -64.667 1.00 18.90 339 ASN C CA 1
ATOM 8101 C C . ASN C 1 339 ? 110.341 36.262 -63.691 1.00 18.87 339 ASN C C 1
ATOM 8102 O O . ASN C 1 339 ? 109.492 35.366 -63.828 1.00 19.00 339 ASN C O 1
ATOM 8107 N N . GLU C 1 340 ? 111.258 36.246 -62.724 1.00 16.97 340 GLU C N 1
ATOM 8108 C CA . GLU C 1 340 ? 111.359 35.149 -61.770 1.00 17.94 340 GLU C CA 1
ATOM 8109 C C . GLU C 1 340 ? 111.104 35.616 -60.352 1.00 18.49 340 GLU C C 1
ATOM 8110 O O . GLU C 1 340 ? 111.370 34.871 -59.390 1.00 19.42 340 GLU C O 1
ATOM 8116 N N . ALA C 1 341 ? 110.614 36.853 -60.193 1.00 17.80 341 ALA C N 1
ATOM 8117 C CA . ALA C 1 341 ? 110.439 37.356 -58.832 1.00 17.63 341 ALA C CA 1
ATOM 8118 C C . ALA C 1 341 ? 109.063 37.073 -58.200 1.00 18.88 341 ALA C C 1
ATOM 8119 O O . ALA C 1 341 ? 108.799 37.509 -57.089 1.00 19.80 341 ALA C O 1
ATOM 8121 N N . GLY C 1 342 ? 108.233 36.275 -58.858 1.00 20.57 342 GLY C N 1
ATOM 8122 C CA . GLY C 1 342 ? 107.029 35.750 -58.184 1.00 22.45 342 GLY C CA 1
ATOM 8123 C C . GLY C 1 342 ? 106.051 36.829 -57.779 1.00 21.55 342 GLY C C 1
ATOM 8124 O O . GLY C 1 342 ? 105.718 37.692 -58.580 1.00 22.36 342 GLY C O 1
ATOM 8125 N N . ASN C 1 343 ? 105.614 36.814 -56.528 1.00 22.17 343 ASN C N 1
ATOM 8126 C CA . ASN C 1 343 ? 104.624 37.782 -56.091 1.00 22.51 343 ASN C CA 1
ATOM 8127 C C . ASN C 1 343 ? 105.166 39.208 -56.033 1.00 22.42 343 ASN C C 1
ATOM 8128 O O . ASN C 1 343 ? 104.368 40.155 -56.022 1.00 20.77 343 ASN C O 1
ATOM 8133 N N . ARG C 1 344 ? 106.505 39.353 -55.984 1.00 21.49 344 ARG C N 1
ATOM 8134 C CA . ARG C 1 344 ? 107.183 40.667 -55.969 1.00 20.68 344 ARG C CA 1
ATOM 8135 C C . ARG C 1 344 ? 107.534 41.136 -57.348 1.00 19.08 344 ARG C C 1
ATOM 8136 O O . ARG C 1 344 ? 108.287 42.120 -57.457 1.00 17.65 344 ARG C O 1
ATOM 8144 N N . GLN C 1 345 ? 107.068 40.426 -58.385 1.00 17.49 345 GLN C N 1
ATOM 8145 C CA . GLN C 1 345 ? 107.452 40.734 -59.753 1.00 17.16 345 GLN C CA 1
ATOM 8146 C C . GLN C 1 345 ? 107.049 42.133 -60.194 1.00 17.21 345 GLN C C 1
ATOM 8147 O O . GLN C 1 345 ? 105.875 42.504 -60.090 1.00 16.92 345 GLN C O 1
ATOM 8153 N N . VAL C 1 346 ? 108.027 42.875 -60.730 1.00 15.86 346 VAL C N 1
ATOM 8154 C CA . VAL C 1 346 ? 107.754 44.157 -61.392 1.00 15.39 346 VAL C CA 1
ATOM 8155 C C . VAL C 1 346 ? 107.304 43.876 -62.808 1.00 15.85 346 VAL C C 1
ATOM 8156 O O . VAL C 1 346 ? 108.043 43.330 -63.635 1.00 16.13 346 VAL C O 1
ATOM 8160 N N . LYS C 1 347 ? 106.062 44.259 -63.116 1.00 16.40 347 LYS C N 1
ATOM 8161 C CA . LYS C 1 347 ? 105.521 43.933 -64.428 1.00 16.50 347 LYS C CA 1
ATOM 8162 C C . LYS C 1 347 ? 106.372 44.469 -65.567 1.00 16.88 347 LYS C C 1
ATOM 8163 O O . LYS C 1 347 ? 106.760 45.627 -65.570 1.00 17.85 347 LYS C O 1
ATOM 8169 N N . ASN C 1 348 ? 106.686 43.590 -66.524 1.00 18.56 348 ASN C N 1
ATOM 8170 C CA . ASN C 1 348 ? 107.413 43.916 -67.746 1.00 20.26 348 ASN C CA 1
ATOM 8171 C C . ASN C 1 348 ? 108.788 44.558 -67.499 1.00 19.66 348 ASN C C 1
ATOM 8172 O O . ASN C 1 348 ? 109.249 45.390 -68.274 1.00 22.31 348 ASN C O 1
ATOM 8177 N N . ALA C 1 349 ? 109.460 44.128 -66.443 1.00 18.77 349 ALA C N 1
ATOM 8178 C CA . ALA C 1 349 ? 110.770 44.704 -66.124 1.00 18.77 349 ALA C CA 1
ATOM 8179 C C . ALA C 1 349 ? 111.798 44.273 -67.148 1.00 18.11 349 ALA C C 1
ATOM 8180 O O . ALA C 1 349 ? 112.004 43.058 -67.352 1.00 19.29 349 ALA C O 1
ATOM 8182 N N . ARG C 1 350 ? 112.462 45.243 -67.772 1.00 15.58 350 ARG C N 1
ATOM 8183 C CA . ARG C 1 350 ? 113.518 44.971 -68.742 1.00 15.06 350 ARG C CA 1
ATOM 8184 C C . ARG C 1 350 ? 114.832 45.657 -68.357 1.00 14.62 350 ARG C C 1
ATOM 8185 O O . ARG C 1 350 ? 115.894 45.194 -68.732 1.00 14.97 350 ARG C O 1
ATOM 8193 N N . VAL C 1 351 ? 114.749 46.773 -67.629 1.00 14.41 351 VAL C N 1
ATOM 8194 C CA . VAL C 1 351 ? 115.937 47.563 -67.285 1.00 13.88 351 VAL C CA 1
ATOM 8195 C C . VAL C 1 351 ? 115.770 47.934 -65.828 1.00 13.74 351 VAL C C 1
ATOM 8196 O O . VAL C 1 351 ? 114.688 48.365 -65.410 1.00 14.41 351 VAL C O 1
ATOM 8200 N N . GLY C 1 352 ? 116.843 47.773 -65.043 1.00 13.14 352 GLY C N 1
ATOM 8201 C CA . GLY C 1 352 ? 116.781 48.112 -63.620 1.00 12.89 352 GLY C CA 1
ATOM 8202 C C . GLY C 1 352 ? 118.039 48.799 -63.142 1.00 11.64 352 GLY C C 1
ATOM 8203 O O . GLY C 1 352 ? 119.032 48.878 -63.858 1.00 11.85 352 GLY C O 1
ATOM 8204 N N . LEU C 1 353 ? 117.984 49.308 -61.932 1.00 11.15 353 LEU C N 1
ATOM 8205 C CA . LEU C 1 353 ? 119.126 50.022 -61.357 1.00 11.02 353 LEU C CA 1
ATOM 8206 C C . LEU C 1 353 ? 119.329 49.564 -59.916 1.00 11.01 353 LEU C C 1
ATOM 8207 O O . LEU C 1 353 ? 118.342 49.349 -59.175 1.00 12.14 353 LEU C O 1
ATOM 8212 N N . SER C 1 354 ? 120.580 49.446 -59.478 1.00 10.76 354 SER C N 1
ATOM 8213 C CA . SER C 1 354 ? 120.839 49.357 -58.032 1.00 10.30 354 SER C CA 1
ATOM 8214 C C . SER C 1 354 ? 121.811 50.435 -57.553 1.00 10.32 354 SER C C 1
ATOM 8215 O O . SER C 1 354 ? 122.665 50.896 -58.314 1.00 11.54 354 SER C O 1
ATOM 8218 N N . LEU C 1 355 ? 121.674 50.799 -56.285 1.00 10.60 355 LEU C N 1
ATOM 8219 C CA . LEU C 1 355 ? 122.599 51.727 -55.635 1.00 11.10 355 LEU C CA 1
ATOM 8220 C C . LEU C 1 355 ? 123.127 51.109 -54.356 1.00 11.55 355 LEU C C 1
ATOM 8221 O O . LEU C 1 355 ? 122.331 50.768 -53.462 1.00 11.57 355 LEU C O 1
ATOM 8226 N N . SER C 1 356 ? 124.464 51.027 -54.263 1.00 12.11 356 SER C N 1
ATOM 8227 C CA . SER C 1 356 ? 125.200 50.545 -53.095 1.00 13.50 356 SER C CA 1
ATOM 8228 C C . SER C 1 356 ? 125.956 51.765 -52.533 1.00 13.72 356 SER C C 1
ATOM 8229 O O . SER C 1 356 ? 126.734 52.366 -53.265 1.00 14.28 356 SER C O 1
ATOM 8240 N N . ALA C 1 358 ? 128.338 53.631 -49.310 1.00 13.10 358 ALA C N 1
ATOM 8241 C CA . ALA C 1 358 ? 129.110 53.638 -48.050 1.00 13.37 358 ALA C CA 1
ATOM 8242 C C . ALA C 1 358 ? 128.825 54.886 -47.223 1.00 14.24 358 ALA C C 1
ATOM 8243 O O . ALA C 1 358 ? 128.804 55.994 -47.772 1.00 15.16 358 ALA C O 1
ATOM 8245 N N . GLY C 1 359 ? 128.689 54.714 -45.905 1.00 14.5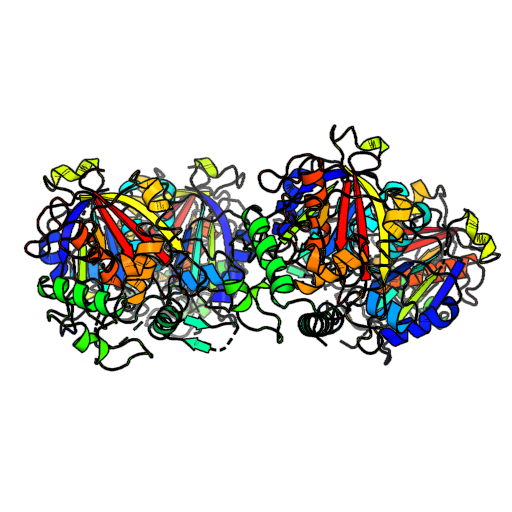1 359 GLY C N 1
ATOM 8246 C CA . GLY C 1 359 ? 128.473 55.849 -44.988 1.00 17.03 359 GLY C CA 1
ATOM 8247 C C . GLY C 1 359 ? 127.297 56.721 -45.384 1.00 17.35 359 GLY C C 1
ATOM 8248 O O . GLY C 1 359 ? 126.347 56.284 -46.050 1.00 18.35 359 GLY C O 1
ATOM 8249 N N . TYR C 1 360 ? 127.356 57.983 -44.995 1.00 16.83 360 TYR C N 1
ATOM 8250 C CA . TYR C 1 360 ? 126.253 58.842 -45.367 1.00 18.00 360 TYR C CA 1
ATOM 8251 C C . TYR C 1 360 ? 126.549 59.502 -46.716 1.00 17.01 360 TYR C C 1
ATOM 8252 O O . TYR C 1 360 ? 126.799 60.702 -46.801 1.00 17.38 360 TYR C O 1
ATOM 8261 N N . GLY C 1 361 ? 126.546 58.705 -47.778 1.00 14.63 361 GLY C N 1
ATOM 8262 C CA . GLY C 1 361 ? 126.931 59.189 -49.085 1.00 14.03 361 GLY C CA 1
ATOM 8263 C C . GLY C 1 361 ? 128.428 59.403 -49.282 1.00 14.44 361 GLY C C 1
ATOM 8264 O O . GLY C 1 361 ? 128.808 60.179 -50.140 1.00 13.77 361 GLY C O 1
ATOM 8265 N N . ASN C 1 362 ? 129.275 58.702 -48.522 1.00 13.57 362 ASN C N 1
ATOM 8266 C CA . ASN C 1 362 ? 130.742 58.873 -48.675 1.00 14.08 362 ASN C CA 1
ATOM 8267 C C . ASN C 1 362 ? 131.256 58.215 -49.946 1.00 13.94 362 ASN C C 1
ATOM 8268 O O . ASN C 1 362 ? 132.244 58.661 -50.530 1.00 13.02 362 ASN C O 1
ATOM 8273 N N . SER C 1 363 ? 130.572 57.144 -50.369 1.00 12.67 363 SER C N 1
ATOM 8274 C CA . SER C 1 363 ? 130.874 56.473 -51.632 1.00 12.42 363 SER C CA 1
ATOM 8275 C C . SER C 1 363 ? 129.602 55.819 -52.166 1.00 12.04 363 SER C C 1
ATOM 8276 O O . SER C 1 363 ? 128.739 55.408 -51.384 1.00 12.79 363 SER C O 1
ATOM 8279 N N . ALA C 1 364 ? 129.464 55.805 -53.490 1.00 10.95 364 ALA C N 1
ATOM 8280 C CA . ALA C 1 364 ? 128.268 55.278 -54.152 1.00 11.68 364 ALA C CA 1
ATOM 8281 C C . ALA C 1 364 ? 128.649 54.592 -55.435 1.00 10.82 364 ALA C C 1
ATOM 8282 O O . ALA C 1 364 ? 129.503 55.054 -56.190 1.00 11.89 364 ALA C O 1
ATOM 8284 N N . THR C 1 365 ? 128.019 53.425 -55.670 1.00 10.81 365 THR C N 1
ATOM 8285 C CA . THR C 1 365 ? 128.123 52.741 -56.942 1.00 10.41 365 THR C CA 1
ATOM 8286 C C . THR C 1 365 ? 126.704 52.488 -57.430 1.00 9.82 365 THR C C 1
ATOM 8287 O O . THR C 1 365 ? 125.863 51.976 -56.683 1.00 10.88 365 THR C O 1
ATOM 8291 N N . VAL C 1 366 ? 126.453 52.873 -58.671 1.00 10.05 366 VAL C N 1
ATOM 8292 C CA . VAL C 1 366 ? 125.159 52.699 -59.315 1.00 10.18 366 VAL C CA 1
ATOM 8293 C C . VAL C 1 366 ? 125.355 51.769 -60.472 1.00 10.03 366 VAL C C 1
ATOM 8294 O O . VAL C 1 366 ? 126.280 51.953 -61.268 1.00 10.70 366 VAL C O 1
ATOM 8298 N N . ILE C 1 367 ? 124.531 50.718 -60.533 1.00 9.91 367 ILE C N 1
ATOM 8299 C CA . ILE C 1 367 ? 124.654 49.712 -61.586 1.00 10.72 367 ILE C CA 1
ATOM 8300 C C . ILE C 1 367 ? 123.345 49.655 -62.347 1.00 11.10 367 ILE C C 1
ATOM 8301 O O . ILE C 1 367 ? 122.288 49.668 -61.728 1.00 11.50 367 ILE C O 1
ATOM 8306 N N . ILE C 1 368 ? 123.419 49.670 -63.681 1.00 11.26 368 ILE C N 1
ATOM 8307 C CA . ILE C 1 368 ? 122.223 49.564 -64.526 1.00 11.98 368 ILE C CA 1
ATOM 8308 C C . ILE C 1 368 ? 122.270 48.203 -65.229 1.00 11.62 368 ILE C C 1
ATOM 8309 O O . ILE C 1 368 ? 123.295 47.851 -65.814 1.00 12.00 368 ILE C O 1
ATOM 8314 N N . TYR C 1 369 ? 121.161 47.472 -65.111 1.00 11.86 369 TYR C N 1
ATOM 8315 C CA . TYR C 1 369 ? 121.015 46.103 -65.648 1.00 12.55 369 TYR C CA 1
ATOM 8316 C C . TYR C 1 369 ? 119.966 46.083 -66.755 1.00 13.77 369 TYR C C 1
ATOM 8317 O O . TYR C 1 369 ? 118.999 46.851 -66.702 1.00 13.70 369 TYR C O 1
ATOM 8326 N N . GLY C 1 370 ? 120.114 45.196 -67.739 1.00 13.37 370 GLY C N 1
ATOM 8327 C CA . GLY C 1 370 ? 119.073 45.084 -68.740 1.00 13.79 370 GLY C CA 1
ATOM 8328 C C . GLY C 1 370 ? 119.031 43.722 -69.381 1.00 14.95 370 GLY C C 1
ATOM 8329 O O . GLY C 1 370 ? 119.960 42.911 -69.209 1.00 14.27 370 GLY C O 1
ATOM 8330 N N . ASP C 1 371 ? 117.981 43.475 -70.158 1.00 15.33 371 ASP C N 1
ATOM 8331 C CA . ASP C 1 371 ? 117.892 42.216 -70.895 1.00 16.13 371 ASP C CA 1
ATOM 8332 C C . ASP C 1 371 ? 118.612 42.240 -72.244 1.00 17.68 371 ASP C C 1
ATOM 8333 O O . ASP C 1 371 ? 118.628 41.228 -72.961 1.00 18.85 371 ASP C O 1
ATOM 8338 N N . GLU C 1 372 ? 119.214 43.376 -72.565 1.00 17.59 372 GLU C N 1
ATOM 8339 C CA . GLU C 1 372 ? 120.089 43.539 -73.723 1.00 20.25 372 GLU C CA 1
ATOM 8340 C C . GLU C 1 372 ? 121.387 44.204 -73.279 1.00 22.06 372 GLU C C 1
ATOM 8341 O O . GLU C 1 372 ? 121.387 44.990 -72.339 1.00 22.17 372 GLU C O 1
ATOM 8347 N N . PRO C 1 373 ? 122.492 43.900 -73.961 1.00 24.93 373 PRO C N 1
ATOM 8348 C CA . PRO C 1 373 ? 123.803 44.449 -73.619 1.00 28.45 373 PRO C CA 1
ATOM 8349 C C . PRO C 1 373 ? 123.828 45.982 -73.577 1.00 32.44 373 PRO C C 1
ATOM 8350 O O . PRO C 1 373 ? 124.686 46.574 -72.913 1.00 33.77 373 PRO C O 1
ATOM 8355 N N . VAL D 1 2 ? 118.727 4.578 -36.210 1.00 19.99 2 VAL D N 1
ATOM 8356 C CA . VAL D 1 2 ? 119.141 6.034 -36.265 1.00 18.50 2 VAL D CA 1
ATOM 8357 C C . VAL D 1 2 ? 120.656 6.054 -36.250 1.00 17.54 2 VAL D C 1
ATOM 8358 O O . VAL D 1 2 ? 121.304 5.065 -35.888 1.00 17.96 2 VAL D O 1
ATOM 8362 N N . ALA D 1 3 ? 121.238 7.171 -36.680 1.00 17.82 3 ALA D N 1
ATOM 8363 C CA . ALA D 1 3 ? 122.683 7.267 -36.809 1.00 17.38 3 ALA D CA 1
ATOM 8364 C C . ALA D 1 3 ? 123.185 8.623 -36.334 1.00 15.50 3 ALA D C 1
ATOM 8365 O O . ALA D 1 3 ? 122.529 9.637 -36.525 1.00 16.66 3 ALA D O 1
ATOM 8367 N N . ILE D 1 4 ? 124.376 8.621 -35.757 1.00 15.48 4 ILE D N 1
ATOM 8368 C CA . ILE D 1 4 ? 125.113 9.852 -35.478 1.00 16.03 4 ILE D CA 1
ATOM 8369 C C . ILE D 1 4 ? 125.884 10.194 -36.761 1.00 16.57 4 ILE D C 1
ATOM 8370 O O . ILE D 1 4 ? 126.640 9.376 -37.247 1.00 16.98 4 ILE D O 1
ATOM 8375 N N . VAL D 1 5 ? 125.731 11.412 -37.258 1.00 16.29 5 VAL D N 1
ATOM 8376 C CA . VAL D 1 5 ? 126.360 11.776 -38.538 1.00 17.25 5 VAL D CA 1
ATOM 8377 C C . VAL D 1 5 ? 127.444 12.838 -38.339 1.00 17.74 5 VAL D C 1
ATOM 8378 O O . VAL D 1 5 ? 128.259 13.049 -39.212 1.00 17.92 5 VAL D O 1
ATOM 8382 N N . ASP D 1 6 ? 127.466 13.493 -37.178 1.00 16.45 6 ASP D N 1
ATOM 8383 C CA . ASP D 1 6 ? 128.522 14.463 -36.869 1.00 16.33 6 ASP D CA 1
ATOM 8384 C C . ASP D 1 6 ? 128.511 14.701 -35.365 1.00 16.73 6 ASP D C 1
ATOM 8385 O O . ASP D 1 6 ? 127.510 14.372 -34.677 1.00 16.57 6 ASP D O 1
ATOM 8390 N N . VAL D 1 7 ? 129.593 15.291 -34.870 1.00 16.43 7 VAL D N 1
ATOM 8391 C CA . VAL D 1 7 ? 129.798 15.416 -33.413 1.00 16.04 7 VAL D CA 1
ATOM 8392 C C . VAL D 1 7 ? 130.578 16.693 -33.112 1.00 17.38 7 VAL D C 1
ATOM 8393 O O . VAL D 1 7 ? 131.214 17.266 -34.013 1.00 18.19 7 VAL D O 1
ATOM 8397 N N . GLY D 1 8 ? 130.581 17.095 -31.841 1.00 15.46 8 GLY D N 1
ATOM 8398 C CA . GLY D 1 8 ? 131.401 18.211 -31.355 1.00 16.79 8 GLY D CA 1
ATOM 8399 C C . GLY D 1 8 ? 131.865 17.874 -29.955 1.00 17.13 8 GLY D C 1
ATOM 8400 O O . GLY D 1 8 ? 131.171 17.147 -29.240 1.00 17.09 8 GLY D O 1
ATOM 8401 N N . ILE D 1 9 ? 133.034 18.368 -29.558 1.00 17.37 9 ILE D N 1
ATOM 8402 C CA . ILE D 1 9 ? 133.532 18.085 -28.199 1.00 18.23 9 ILE D CA 1
ATOM 8403 C C . ILE D 1 9 ? 134.401 19.263 -27.743 1.00 19.26 9 ILE D C 1
ATOM 8404 O O . ILE D 1 9 ? 135.105 19.855 -28.559 1.00 20.12 9 ILE D O 1
ATOM 8409 N N . THR D 1 10 ? 134.321 19.623 -26.467 1.00 17.74 10 THR D N 1
ATOM 8410 C CA . THR D 1 10 ? 135.202 20.652 -25.915 1.00 18.86 10 THR D CA 1
ATOM 8411 C C . THR D 1 10 ? 136.222 19.995 -25.003 1.00 19.02 10 THR D C 1
ATOM 8412 O O . THR D 1 10 ? 136.029 18.862 -24.550 1.00 17.89 10 THR D O 1
ATOM 8416 N N . LYS D 1 11 ? 137.310 20.714 -24.714 1.00 18.92 11 LYS D N 1
ATOM 8417 C CA . LYS D 1 11 ? 138.181 20.305 -23.626 1.00 19.76 11 LYS D CA 1
ATOM 8418 C C . LYS D 1 11 ? 137.362 20.346 -22.325 1.00 18.51 11 LYS D C 1
ATOM 8419 O O . LYS D 1 11 ? 136.543 21.258 -22.117 1.00 19.76 11 LYS D O 1
ATOM 8425 N N . PHE D 1 12 ? 137.556 19.338 -21.474 1.00 17.75 12 PHE D N 1
ATOM 8426 C CA . PHE D 1 12 ? 136.909 19.302 -20.168 1.00 17.44 12 PHE D CA 1
ATOM 8427 C C . PHE D 1 12 ? 137.905 19.836 -19.160 1.00 18.90 12 PHE D C 1
ATOM 8428 O O . PHE D 1 12 ? 139.113 19.620 -19.302 1.00 19.54 12 PHE D O 1
ATOM 8436 N N . GLY D 1 13 ? 137.416 20.536 -18.155 1.00 19.09 13 GLY D N 1
ATOM 8437 C CA . GLY D 1 13 ? 138.319 20.979 -17.087 1.00 22.00 13 GLY D CA 1
ATOM 8438 C C . GLY D 1 13 ? 137.737 22.089 -16.265 1.00 23.14 13 GLY D C 1
ATOM 8439 O O . GLY D 1 13 ? 136.539 22.284 -16.254 1.00 20.09 13 GLY D O 1
ATOM 8440 N N . LYS D 1 14 ? 138.598 22.838 -15.575 1.00 25.09 14 LYS D N 1
ATOM 8441 C CA . LYS D 1 14 ? 138.127 24.038 -14.896 1.00 30.46 14 LYS D CA 1
ATOM 8442 C C . LYS D 1 14 ? 138.152 25.151 -15.939 1.00 29.34 14 LYS D C 1
ATOM 8443 O O . LYS D 1 14 ? 139.210 25.711 -16.229 1.00 31.38 14 LYS D O 1
ATOM 8449 N N . ARG D 1 15 ? 137.000 25.423 -16.547 1.00 27.72 15 ARG D N 1
ATOM 8450 C CA . ARG D 1 15 ? 136.920 26.315 -17.701 1.00 27.83 15 ARG D CA 1
ATOM 8451 C C . ARG D 1 15 ? 136.500 27.710 -17.244 1.00 28.90 15 ARG D C 1
ATOM 8452 O O . ARG D 1 15 ? 135.682 27.860 -16.334 1.00 27.17 15 ARG D O 1
ATOM 8460 N N . LYS D 1 16 ? 137.086 28.728 -17.864 1.00 31.46 16 LYS D N 1
ATOM 8461 C CA . LYS D 1 16 ? 136.720 30.110 -17.562 1.00 32.11 16 LYS D CA 1
ATOM 8462 C C . LYS D 1 16 ? 135.398 30.493 -18.231 1.00 30.27 16 LYS D C 1
ATOM 8463 O O . LYS D 1 16 ? 134.683 31.365 -17.742 1.00 31.89 16 LYS D O 1
ATOM 8469 N N . GLU D 1 17 ? 135.069 29.822 -19.333 1.00 28.37 17 GLU D N 1
ATOM 8470 C CA . GLU D 1 17 ? 133.865 30.126 -20.107 1.00 27.86 17 GLU D CA 1
ATOM 8471 C C . GLU D 1 17 ? 132.596 29.775 -19.344 1.00 26.25 17 GLU D C 1
ATOM 8472 O O . GLU D 1 17 ? 132.565 28.811 -18.577 1.00 27.10 17 GLU D O 1
ATOM 8478 N N . ASN D 1 18 ? 131.548 30.559 -19.566 1.00 25.29 18 ASN D N 1
ATOM 8479 C CA . ASN D 1 18 ? 130.240 30.243 -19.035 1.00 24.46 18 ASN D CA 1
ATOM 8480 C C . ASN D 1 18 ? 129.605 29.127 -19.870 1.00 23.10 18 ASN D C 1
ATOM 8481 O O . ASN D 1 18 ? 130.175 28.692 -20.877 1.00 23.46 18 ASN D O 1
ATOM 8486 N N . ILE D 1 19 ? 128.453 28.662 -19.417 1.00 22.45 19 ILE D N 1
ATOM 8487 C CA . ILE D 1 19 ? 127.795 27.488 -20.003 1.00 22.50 19 ILE D CA 1
ATOM 8488 C C . ILE D 1 19 ? 127.386 27.750 -21.464 1.00 22.13 19 ILE D C 1
ATOM 8489 O O . ILE D 1 19 ? 127.472 26.863 -22.325 1.00 21.78 19 ILE D O 1
ATOM 8494 N N . PHE D 1 20 ? 126.983 28.984 -21.752 1.00 20.68 20 PHE D N 1
ATOM 8495 C CA . PHE D 1 20 ? 126.575 29.335 -23.112 1.00 22.10 20 PHE D CA 1
ATOM 8496 C C . PHE D 1 20 ? 127.752 29.312 -24.064 1.00 21.96 20 PHE D C 1
ATOM 8497 O O . PHE D 1 20 ? 127.635 28.843 -25.206 1.00 23.30 20 PHE D O 1
ATOM 8505 N N . ASP D 1 21 ? 128.900 29.771 -23.597 1.00 21.29 21 ASP D N 1
ATOM 8506 C CA . ASP D 1 21 ? 130.052 29.736 -24.478 1.00 23.59 21 ASP D CA 1
ATOM 8507 C C . ASP D 1 21 ? 130.597 28.323 -24.716 1.00 22.18 21 ASP D C 1
ATOM 8508 O O . ASP D 1 21 ? 131.100 28.026 -25.805 1.00 21.43 21 ASP D O 1
ATOM 8513 N N . LEU D 1 22 ? 130.470 27.448 -23.719 1.00 20.37 22 LEU D N 1
ATOM 8514 C CA . LEU D 1 22 ? 130.798 26.035 -23.942 1.00 20.24 22 LEU D CA 1
ATOM 8515 C C . LEU D 1 22 ? 129.880 25.434 -25.017 1.00 19.33 22 LEU D C 1
ATOM 8516 O O . LEU D 1 22 ? 130.343 24.684 -25.885 1.00 18.72 22 LEU D O 1
ATOM 8521 N N . VAL D 1 23 ? 128.594 25.785 -24.968 1.00 19.09 23 VAL D N 1
ATOM 8522 C CA . VAL D 1 23 ? 127.637 25.257 -25.962 1.00 18.53 23 VAL D CA 1
ATOM 8523 C C . VAL D 1 23 ? 127.939 25.851 -27.356 1.00 19.74 23 VAL D C 1
ATOM 8524 O O . VAL D 1 23 ? 127.861 25.147 -28.369 1.00 17.90 23 VAL D O 1
ATOM 8528 N N . LYS D 1 24 ? 128.269 27.143 -27.398 1.00 20.58 24 LYS D N 1
ATOM 8529 C CA . LYS D 1 24 ? 128.628 27.753 -28.684 1.00 22.14 24 LYS D CA 1
ATOM 8530 C C . LYS D 1 24 ? 129.849 27.044 -29.264 1.00 22.55 24 LYS D C 1
ATOM 8531 O O . LYS D 1 24 ? 129.880 26.727 -30.459 1.00 22.12 24 LYS D O 1
ATOM 8537 N N . GLU D 1 25 ? 130.849 26.778 -28.429 1.00 21.21 25 GLU D N 1
ATOM 8538 C CA . GLU D 1 25 ? 132.064 26.121 -28.897 1.00 22.26 25 GLU D CA 1
ATOM 8539 C C . GLU D 1 25 ? 131.782 24.725 -29.439 1.00 21.47 25 GLU D C 1
ATOM 8540 O O . GLU D 1 25 ? 132.261 24.329 -30.514 1.00 22.42 25 GLU D O 1
ATOM 8546 N N . VAL D 1 26 ? 130.991 23.965 -28.692 1.00 19.94 26 VAL D N 1
ATOM 8547 C CA . VAL D 1 26 ? 130.806 22.569 -29.066 1.00 18.88 26 VAL D CA 1
ATOM 8548 C C . VAL D 1 26 ? 129.939 22.407 -30.323 1.00 18.48 26 VAL D C 1
ATOM 8549 O O . VAL D 1 26 ? 130.005 21.375 -30.996 1.00 19.39 26 VAL D O 1
ATOM 8553 N N . THR D 1 27 ? 129.140 23.425 -30.643 1.00 18.17 27 THR D N 1
ATOM 8554 C CA . THR D 1 27 ? 128.221 23.332 -31.784 1.00 20.44 27 THR D CA 1
ATOM 8555 C C . THR D 1 27 ? 128.690 24.120 -32.997 1.00 23.64 27 THR D C 1
ATOM 8556 O O . THR D 1 27 ? 127.983 24.187 -33.997 1.00 23.28 27 THR D O 1
ATOM 8560 N N . GLU D 1 28 ? 129.891 24.683 -32.915 1.00 28.12 28 GLU D N 1
ATOM 8561 C CA . GLU D 1 28 ? 130.313 25.622 -33.957 1.00 31.63 28 GLU D CA 1
ATOM 8562 C C . GLU D 1 28 ? 130.392 25.001 -35.363 1.00 31.18 28 GLU D C 1
ATOM 8563 O O . GLU D 1 28 ? 130.150 25.695 -36.333 1.00 35.08 28 GLU D O 1
ATOM 8569 N N . LYS D 1 29 ? 130.678 23.709 -35.465 1.00 28.40 29 LYS D N 1
ATOM 8570 C CA . LYS D 1 29 ? 130.676 23.023 -36.768 1.00 29.62 29 LYS D CA 1
ATOM 8571 C C . LYS D 1 29 ? 129.358 22.296 -37.070 1.00 27.85 29 LYS D C 1
ATOM 8572 O O . LYS D 1 29 ? 129.220 21.663 -38.126 1.00 29.52 29 LYS D O 1
ATOM 8578 N N . LEU D 1 30 ? 128.387 22.380 -36.160 1.00 20.05 30 LEU D N 1
ATOM 8579 C CA . LEU D 1 30 ? 127.182 21.566 -36.299 1.00 18.48 30 LEU D CA 1
ATOM 8580 C C . LEU D 1 30 ? 125.948 22.360 -36.730 1.00 17.88 30 LEU D C 1
ATOM 8581 O O . LEU D 1 30 ? 124.953 21.775 -37.124 1.00 18.58 30 LEU D O 1
ATOM 8586 N N . LEU D 1 31 ? 126.007 23.680 -36.635 1.00 18.45 31 LEU D N 1
ATOM 8587 C CA . LEU D 1 31 ? 124.847 24.488 -36.972 1.00 19.37 31 LEU D CA 1
ATOM 8588 C C . LEU D 1 31 ? 124.617 24.635 -38.481 1.00 19.52 31 LEU D C 1
ATOM 8589 O O . LEU D 1 31 ? 123.633 25.229 -38.896 1.00 20.79 31 LEU D O 1
ATOM 8594 N N . LYS D 1 32 ? 125.511 24.091 -39.289 1.00 19.87 32 LYS D N 1
ATOM 8595 C CA . LYS D 1 32 ? 125.238 24.034 -40.734 1.00 20.41 32 LYS D CA 1
ATOM 8596 C C . LYS D 1 32 ? 124.058 23.120 -41.064 1.00 21.48 32 LYS D C 1
ATOM 8597 O O . LYS D 1 32 ? 123.439 23.260 -42.107 1.00 21.35 32 LYS D O 1
ATOM 8603 N N . TYR D 1 33 ? 123.737 22.180 -40.179 1.00 20.74 33 TYR D N 1
ATOM 8604 C CA . TYR D 1 33 ? 122.653 21.236 -40.442 1.00 20.89 33 TYR D CA 1
ATOM 8605 C C . TYR D 1 33 ? 121.279 21.838 -40.159 1.00 20.02 33 TYR D C 1
ATOM 8606 O O . TYR D 1 33 ? 121.149 22.810 -39.414 1.00 21.72 33 TYR D O 1
ATOM 8615 N N . ASP D 1 34 ? 120.259 21.264 -40.774 1.00 21.66 34 ASP D N 1
ATOM 8616 C CA . ASP D 1 34 ? 118.892 21.766 -40.613 1.00 23.85 34 ASP D CA 1
ATOM 8617 C C . ASP D 1 34 ? 118.271 21.163 -39.352 1.00 21.71 34 ASP D C 1
ATOM 8618 O O . ASP D 1 34 ? 117.355 20.349 -39.403 1.00 21.19 34 ASP D O 1
ATOM 8623 N N . ILE D 1 35 ? 118.806 21.582 -38.223 1.00 20.45 35 ILE D N 1
ATOM 8624 C CA . ILE D 1 35 ? 118.365 21.058 -36.928 1.00 18.95 35 ILE D CA 1
ATOM 8625 C C . ILE D 1 35 ? 116.895 21.379 -36.642 1.00 18.70 35 ILE D C 1
ATOM 8626 O O . ILE D 1 35 ? 116.469 22.531 -36.750 1.00 19.74 35 ILE D O 1
ATOM 8631 N N . ASP D 1 36 ? 116.111 20.380 -36.245 1.00 18.46 36 ASP D N 1
ATOM 8632 C CA . ASP D 1 36 ? 114.701 20.670 -35.949 1.00 18.44 36 ASP D CA 1
ATOM 8633 C C . ASP D 1 36 ? 114.255 20.289 -34.525 1.00 18.24 36 ASP D C 1
ATOM 8634 O O . ASP D 1 36 ? 113.109 20.514 -34.176 1.00 17.82 36 ASP D O 1
ATOM 8639 N N . TYR D 1 37 ? 115.176 19.752 -33.715 1.00 17.49 37 TYR D N 1
ATOM 8640 C CA . TYR D 1 37 ? 114.935 19.619 -32.243 1.00 17.62 37 TYR D CA 1
ATOM 8641 C C . TYR D 1 37 ? 116.278 19.669 -31.538 1.00 16.29 37 TYR D C 1
ATOM 8642 O O . TYR D 1 37 ? 117.251 19.103 -32.043 1.00 16.56 37 TYR D O 1
ATOM 8651 N N . VAL D 1 38 ? 116.333 20.329 -30.377 1.00 16.25 38 VAL D N 1
ATOM 8652 C CA . VAL D 1 38 ? 117.555 20.324 -29.575 1.00 15.58 38 VAL D CA 1
ATOM 8653 C C . VAL D 1 38 ? 117.208 19.677 -28.241 1.00 14.98 38 VAL D C 1
ATOM 8654 O O . VAL D 1 38 ? 116.244 20.093 -27.602 1.00 15.56 38 VAL D O 1
ATOM 8658 N N . ILE D 1 39 ? 117.970 18.656 -27.879 1.00 15.22 39 ILE D N 1
ATOM 8659 C CA . ILE D 1 39 ? 117.815 17.994 -26.578 1.00 15.14 39 ILE D CA 1
ATOM 8660 C C . ILE D 1 39 ? 119.027 18.364 -25.769 1.00 15.08 39 ILE D C 1
ATOM 8661 O O . ILE D 1 39 ? 120.149 18.067 -26.192 1.00 15.95 39 ILE D O 1
ATOM 8666 N N . VAL D 1 40 ? 118.808 19.009 -24.618 1.00 14.57 40 VAL D N 1
ATOM 8667 C CA . VAL D 1 40 ? 119.906 19.453 -23.768 1.00 15.24 40 VAL D CA 1
ATOM 8668 C C . VAL D 1 40 ? 120.013 18.496 -22.580 1.00 15.67 40 VAL D C 1
ATOM 8669 O O . VAL D 1 40 ? 119.047 18.333 -21.844 1.00 16.05 40 VAL D O 1
ATOM 8673 N N . SER D 1 41 ? 121.171 17.867 -22.435 1.00 14.70 41 SER D N 1
ATOM 8674 C CA . SER D 1 41 ? 121.466 16.980 -21.308 1.00 15.96 41 SER D CA 1
ATOM 8675 C C . SER D 1 41 ? 122.247 17.817 -20.309 1.00 15.92 41 SER D C 1
ATOM 8676 O O . SER D 1 41 ? 123.392 18.180 -20.561 1.00 15.65 41 SER D O 1
ATOM 8679 N N . ASN D 1 42 ? 121.625 18.112 -19.167 1.00 17.17 42 ASN D N 1
ATOM 8680 C CA . ASN D 1 42 ? 122.234 18.993 -18.184 1.00 16.47 42 ASN D CA 1
ATOM 8681 C C . ASN D 1 42 ? 121.482 18.755 -16.884 1.00 17.60 42 ASN D C 1
ATOM 8682 O O . ASN D 1 42 ? 120.262 18.647 -16.892 1.00 18.33 42 ASN D O 1
ATOM 8687 N N A SER D 1 43 ? 122.220 18.668 -15.778 0.50 18.16 43 SER D N 1
ATOM 8688 N N B SER D 1 43 ? 122.202 18.697 -15.771 0.50 18.42 43 SER D N 1
ATOM 8689 C CA A SER D 1 43 ? 121.594 18.332 -14.498 0.50 20.20 43 SER D CA 1
ATOM 8690 C CA B SER D 1 43 ? 121.539 18.403 -14.505 0.50 20.50 43 SER D CA 1
ATOM 8691 C C A SER D 1 43 ? 121.447 19.476 -13.499 0.50 22.79 43 SER D C 1
ATOM 8692 C C B SER D 1 43 ? 121.361 19.581 -13.577 0.50 23.15 43 SER D C 1
ATOM 8693 O O A SER D 1 43 ? 120.487 19.479 -12.729 0.50 23.26 43 SER D O 1
ATOM 8694 O O B SER D 1 43 ? 120.307 19.717 -12.949 0.50 23.78 43 SER D O 1
ATOM 8699 N N . TYR D 1 44 ? 122.376 20.435 -13.506 1.00 24.61 44 TYR D N 1
ATOM 8700 C CA . TYR D 1 44 ? 122.466 21.443 -12.421 1.00 30.59 44 TYR D CA 1
ATOM 8701 C C . TYR D 1 44 ? 122.142 22.885 -12.735 1.00 34.79 44 TYR D C 1
ATOM 8702 O O . TYR D 1 44 ? 122.144 23.707 -11.815 1.00 39.27 44 TYR D O 1
ATOM 8711 N N . SER D 1 45 ? 121.918 23.234 -13.997 1.00 33.47 45 SER D N 1
ATOM 8712 C CA . SER D 1 45 ? 121.596 24.630 -14.324 1.00 39.06 45 SER D CA 1
ATOM 8713 C C . SER D 1 45 ? 120.415 25.152 -13.482 1.00 41.39 45 SER D C 1
ATOM 8714 O O . SER D 1 45 ? 119.857 26.228 -13.749 1.00 43.91 45 SER D O 1
ATOM 8717 N N . THR D 1 51 ? 120.593 29.430 -13.450 1.00 56.55 51 THR D N 1
ATOM 8718 C CA . THR D 1 51 ? 120.305 29.629 -14.878 1.00 56.38 51 THR D CA 1
ATOM 8719 C C . THR D 1 51 ? 119.066 28.868 -15.396 1.00 55.64 51 THR D C 1
ATOM 8720 O O . THR D 1 51 ? 119.171 27.923 -16.191 1.00 58.68 51 THR D O 1
ATOM 8724 N N . SER D 1 52 ? 117.897 29.311 -14.945 1.00 49.39 52 SER D N 1
ATOM 8725 C CA . SER D 1 52 ? 116.603 28.747 -15.341 1.00 45.49 52 SER D CA 1
ATOM 8726 C C . SER D 1 52 ? 116.342 28.791 -16.868 1.00 42.28 52 SER D C 1
ATOM 8727 O O . SER D 1 52 ? 116.829 29.685 -17.570 1.00 40.39 52 SER D O 1
ATOM 8730 N N . GLY D 1 53 ? 115.587 27.813 -17.375 1.00 37.95 53 GLY D N 1
ATOM 8731 C CA . GLY D 1 53 ? 115.158 27.805 -18.784 1.00 32.32 53 GLY D CA 1
ATOM 8732 C C . GLY D 1 53 ? 116.315 27.623 -19.737 1.00 28.01 53 GLY D C 1
ATOM 8733 O O . GLY D 1 53 ? 116.312 28.193 -20.840 1.00 26.68 53 GLY D O 1
ATOM 8734 N N . LEU D 1 54 ? 117.288 26.804 -19.328 1.00 24.26 54 LEU D N 1
ATOM 8735 C CA . LEU D 1 54 ? 118.520 26.630 -20.092 1.00 24.19 54 LEU D CA 1
ATOM 8736 C C . LEU D 1 54 ? 118.270 26.212 -21.531 1.00 23.87 54 LEU D C 1
ATOM 8737 O O . LEU D 1 54 ? 118.936 26.712 -22.434 1.00 24.88 54 LEU D O 1
ATOM 8742 N N . SER D 1 55 ? 117.343 25.279 -21.759 1.00 22.43 55 SER D N 1
ATOM 8743 C CA . SER D 1 55 ? 117.166 24.804 -23.129 1.00 23.18 55 SER D CA 1
ATOM 8744 C C . SER D 1 55 ? 116.719 25.928 -24.110 1.00 22.68 55 SER D C 1
ATOM 8745 O O . SER D 1 55 ? 117.147 25.919 -25.260 1.00 22.78 55 SER D O 1
ATOM 8748 N N . SER D 1 56 ? 115.875 26.863 -23.667 1.00 22.84 56 SER D N 1
ATOM 8749 C CA . SER D 1 56 ? 115.449 27.995 -24.517 1.00 24.03 56 SER D CA 1
ATOM 8750 C C . SER D 1 56 ? 116.527 29.052 -24.624 1.00 22.14 56 SER D C 1
ATOM 8751 O O . SER D 1 56 ? 116.669 29.709 -25.658 1.00 21.15 56 SER D O 1
ATOM 8754 N N . LEU D 1 57 ? 117.271 29.242 -23.543 1.00 20.12 57 LEU D N 1
ATOM 8755 C CA . LEU D 1 57 ? 118.399 30.161 -23.590 1.00 20.84 57 LEU D CA 1
ATOM 8756 C C . LEU D 1 57 ? 119.444 29.698 -24.596 1.00 20.03 57 LEU D C 1
ATOM 8757 O O . LEU D 1 57 ? 120.030 30.534 -25.302 1.00 20.38 57 LEU D O 1
ATOM 8762 N N . ILE D 1 58 ? 119.666 28.384 -24.666 1.00 19.23 58 ILE D N 1
ATOM 8763 C CA . ILE D 1 58 ? 120.618 27.785 -25.625 1.00 19.83 58 ILE D CA 1
ATOM 8764 C C . ILE D 1 58 ? 120.173 27.954 -27.092 1.00 19.54 58 ILE D C 1
ATOM 8765 O O . ILE D 1 58 ? 120.983 28.366 -27.933 1.00 18.95 58 ILE D O 1
ATOM 8770 N N . THR D 1 59 ? 118.905 27.656 -27.389 1.00 18.37 59 THR D N 1
ATOM 8771 C CA . THR D 1 59 ? 118.417 27.814 -28.780 1.00 19.31 59 THR D CA 1
ATOM 8772 C C . THR D 1 59 ? 118.529 29.290 -29.222 1.00 20.17 59 THR D C 1
ATOM 8773 O O . THR D 1 59 ? 118.908 29.556 -30.363 1.00 21.19 59 THR D O 1
ATOM 8777 N N . THR D 1 60 ? 118.227 30.221 -28.320 1.00 20.09 60 THR D N 1
ATOM 8778 C CA . THR D 1 60 ? 118.369 31.652 -28.614 1.00 19.79 60 THR D CA 1
ATOM 8779 C C . THR D 1 60 ? 119.836 32.041 -28.812 1.00 20.66 60 THR D C 1
ATOM 8780 O O . THR D 1 60 ? 120.176 32.680 -29.823 1.00 20.00 60 THR D O 1
ATOM 8784 N N . TYR D 1 61 ? 120.710 31.577 -27.912 1.00 17.72 61 TYR D N 1
ATOM 8785 C CA . TYR D 1 61 ? 122.130 31.920 -27.971 1.00 19.63 61 TYR D CA 1
ATOM 8786 C C . TYR D 1 61 ? 122.745 31.417 -29.271 1.00 19.89 61 TYR D C 1
ATOM 8787 O O . TYR D 1 61 ? 123.599 32.084 -29.825 1.00 21.61 61 TYR D O 1
ATOM 8796 N N . LEU D 1 62 ? 122.303 30.249 -29.746 1.00 19.39 62 LEU D N 1
ATOM 8797 C CA . LEU D 1 62 ? 122.831 29.651 -30.971 1.00 19.20 62 LEU D CA 1
ATOM 8798 C C . LEU D 1 62 ? 122.140 30.155 -32.258 1.00 18.85 62 LEU D C 1
ATOM 8799 O O . LEU D 1 62 ? 122.440 29.654 -33.349 1.00 19.07 62 LEU D O 1
ATOM 8804 N N . ASN D 1 63 ? 121.225 31.117 -32.135 1.00 18.81 63 ASN D N 1
ATOM 8805 C CA . ASN D 1 63 ? 120.410 31.569 -33.303 1.00 19.80 63 ASN D CA 1
ATOM 8806 C C . ASN D 1 63 ? 119.606 30.420 -33.913 1.00 20.54 63 ASN D C 1
ATOM 8807 O O . ASN D 1 63 ? 119.358 30.369 -35.124 1.00 18.85 63 ASN D O 1
ATOM 8812 N N . LEU D 1 64 ? 119.202 29.479 -33.055 1.00 19.24 64 LEU D N 1
ATOM 8813 C CA . LEU D 1 64 ? 118.237 28.449 -33.420 1.00 19.13 64 LEU D CA 1
ATOM 8814 C C . LEU D 1 64 ? 116.916 28.859 -32.780 1.00 20.05 64 LEU D C 1
ATOM 8815 O O . LEU D 1 64 ? 116.203 28.013 -32.219 1.00 20.97 64 LEU D O 1
ATOM 8820 N N . ASP D 1 65 ? 116.600 30.156 -32.861 1.00 21.15 65 ASP D N 1
ATOM 8821 C CA . ASP D 1 65 ? 115.578 30.776 -32.014 1.00 20.90 65 ASP D CA 1
ATOM 8822 C C . ASP D 1 65 ? 114.233 30.059 -32.068 1.00 21.45 65 ASP D C 1
ATOM 8823 O O . ASP D 1 65 ? 113.555 29.940 -31.046 1.00 19.93 65 ASP D O 1
ATOM 8828 N N . TYR D 1 66 ? 113.855 29.560 -33.244 1.00 21.61 66 TYR D N 1
ATOM 8829 C CA . TYR D 1 66 ? 112.557 28.922 -33.361 1.00 21.76 66 TYR D CA 1
ATOM 8830 C C . TYR D 1 66 ? 112.555 27.425 -33.123 1.00 20.60 66 TYR D C 1
ATOM 8831 O O . TYR D 1 66 ? 111.475 26.823 -33.036 1.00 20.63 66 TYR D O 1
ATOM 8840 N N . VAL D 1 67 ? 113.732 26.812 -33.052 1.00 19.28 67 VAL D N 1
ATOM 8841 C CA . VAL D 1 67 ? 113.838 25.336 -32.981 1.00 17.83 67 VAL D CA 1
ATOM 8842 C C . VAL D 1 67 ? 113.413 24.893 -31.561 1.00 17.32 67 VAL D C 1
ATOM 8843 O O . VAL D 1 67 ? 113.952 25.370 -30.583 1.00 19.09 67 VAL D O 1
ATOM 8847 N N . PRO D 1 68 ? 112.455 23.971 -31.473 1.00 18.32 68 PRO D N 1
ATOM 8848 C CA . PRO D 1 68 ? 111.983 23.522 -30.157 1.00 17.42 68 PRO D CA 1
ATOM 8849 C C . PRO D 1 68 ? 113.071 22.775 -29.387 1.00 17.34 68 PRO D C 1
ATOM 8850 O O . PRO D 1 68 ? 113.895 22.049 -29.980 1.00 17.00 68 PRO D O 1
ATOM 8854 N N . SER D 1 69 ? 113.045 22.923 -28.059 1.00 16.92 69 SER D N 1
ATOM 8855 C CA . SER D 1 69 ? 114.053 22.237 -27.255 1.00 17.14 69 SER D CA 1
ATOM 8856 C C . SER D 1 69 ? 113.476 21.891 -25.900 1.00 16.47 69 SER D C 1
ATOM 8857 O O . SER D 1 69 ? 112.446 22.439 -25.486 1.00 17.03 69 SER D O 1
ATOM 8860 N N . LEU D 1 70 ? 114.181 21.011 -25.212 1.00 16.18 70 LEU D N 1
ATOM 8861 C CA . LEU D 1 70 ? 113.829 20.675 -23.830 1.00 16.04 70 LEU D CA 1
ATOM 8862 C C . LEU D 1 70 ? 115.089 20.141 -23.176 1.00 16.23 70 LEU D C 1
ATOM 8863 O O . LEU D 1 70 ? 116.076 19.812 -23.852 1.00 16.14 70 LEU D O 1
ATOM 8868 N N . ARG D 1 71 ? 115.066 20.051 -21.852 1.00 16.46 71 ARG D N 1
ATOM 8869 C CA . ARG D 1 71 ? 116.208 19.531 -21.107 1.00 16.09 71 ARG D CA 1
ATOM 8870 C C . ARG D 1 71 ? 115.850 18.151 -20.579 1.00 15.72 71 ARG D C 1
ATOM 8871 O O . ARG D 1 71 ? 114.731 17.956 -20.110 1.00 16.88 71 ARG D O 1
ATOM 8879 N N . VAL D 1 72 ? 116.774 17.198 -20.698 1.00 15.26 72 VAL D N 1
ATOM 8880 C CA . VAL D 1 72 ? 116.617 15.884 -20.082 1.00 15.78 72 VAL D CA 1
ATOM 8881 C C . VAL D 1 72 ? 117.600 15.813 -18.927 1.00 17.52 72 VAL D C 1
ATOM 8882 O O . VAL D 1 72 ? 118.792 16.112 -19.088 1.00 16.58 72 VAL D O 1
ATOM 8886 N N . ASP D 1 73 ? 117.079 15.436 -17.764 1.00 16.57 73 ASP D N 1
ATOM 8887 C CA . ASP D 1 73 ? 117.885 15.269 -16.556 1.00 17.77 73 ASP D CA 1
ATOM 8888 C C . ASP D 1 73 ? 117.672 13.864 -16.035 1.00 17.88 73 ASP D C 1
ATOM 8889 O O . ASP D 1 73 ? 116.547 13.470 -15.721 1.00 19.68 73 ASP D O 1
ATOM 8894 N N . ASN D 1 74 ? 118.758 13.109 -15.945 1.00 15.94 74 ASN D N 1
ATOM 8895 C CA . ASN D 1 74 ? 118.769 11.849 -15.237 1.00 15.69 74 ASN D CA 1
ATOM 8896 C C . ASN D 1 74 ? 120.124 11.806 -14.496 1.00 15.17 74 ASN D C 1
ATOM 8897 O O . ASN D 1 74 ? 120.854 10.823 -14.548 1.00 14.93 74 ASN D O 1
ATOM 8902 N N . THR D 1 75 ? 120.421 12.927 -13.835 1.00 15.88 75 THR D N 1
ATOM 8903 C CA . THR D 1 75 ? 121.703 13.195 -13.136 1.00 15.91 75 THR D CA 1
ATOM 8904 C C . THR D 1 75 ? 122.894 12.638 -13.933 1.00 16.09 75 THR D C 1
ATOM 8905 O O . THR D 1 75 ? 123.049 13.018 -15.103 1.00 16.02 75 THR D O 1
ATOM 8909 N N . SER D 1 76 ? 123.745 11.767 -13.373 1.00 15.14 76 SER D N 1
ATOM 8910 C CA . SER D 1 76 ? 124.917 11.331 -14.144 1.00 15.50 76 SER D CA 1
ATOM 8911 C C . SER D 1 76 ? 124.577 10.445 -15.349 1.00 15.47 76 SER D C 1
ATOM 8912 O O . SER D 1 76 ? 125.430 10.208 -16.194 1.00 15.55 76 SER D O 1
ATOM 8915 N N . GLY D 1 77 ? 123.340 9.961 -15.408 1.00 14.96 77 GLY D N 1
ATOM 8916 C CA . GLY D 1 77 ? 122.887 9.238 -16.597 1.00 14.45 77 GLY D CA 1
ATOM 8917 C C . GLY D 1 77 ? 122.177 10.130 -17.623 1.00 14.43 77 GLY D C 1
ATOM 8918 O O . GLY D 1 77 ? 121.510 9.599 -18.515 1.00 15.14 77 GLY D O 1
ATOM 8919 N N . SER D 1 78 ? 122.278 11.454 -17.502 1.00 13.50 78 SER D N 1
ATOM 8920 C CA . SER D 1 78 ? 121.507 12.367 -18.383 1.00 13.66 78 SER D CA 1
ATOM 8921 C C . SER D 1 78 ? 121.838 12.171 -19.847 1.00 13.82 78 SER D C 1
ATOM 8922 O O . SER D 1 78 ? 120.925 12.187 -20.691 1.00 14.40 78 SER D O 1
ATOM 8925 N N . GLY D 1 79 ? 123.125 11.987 -20.146 1.00 14.59 79 GLY D N 1
ATOM 8926 C CA . GLY D 1 79 ? 123.565 11.926 -21.554 1.00 15.08 79 GLY D CA 1
ATOM 8927 C C . GLY D 1 79 ? 122.957 10.745 -22.302 1.00 15.59 79 GLY D C 1
ATOM 8928 O O . GLY D 1 79 ? 122.464 10.899 -23.433 1.00 15.29 79 GLY D O 1
ATOM 8929 N N . GLY D 1 80 ? 122.996 9.562 -21.683 1.00 15.25 80 GLY D N 1
ATOM 8930 C CA . GLY D 1 80 ? 122.391 8.342 -22.276 1.00 15.27 80 GLY D CA 1
ATOM 8931 C C . GLY D 1 80 ? 120.885 8.517 -22.469 1.00 15.46 80 GLY D C 1
ATOM 8932 O O . GLY D 1 80 ? 120.338 8.201 -23.540 1.00 15.81 80 GLY D O 1
ATOM 8933 N N . SER D 1 81 ? 120.206 9.039 -21.445 1.00 16.20 81 SER D N 1
ATOM 8934 C CA . SER D 1 81 ? 118.761 9.294 -21.526 1.00 16.67 81 SER D CA 1
ATOM 8935 C C . SER D 1 81 ? 118.415 10.279 -22.652 1.00 16.73 81 SER D C 1
ATOM 8936 O O . SER D 1 81 ? 117.411 10.120 -23.364 1.00 15.76 81 SER D O 1
ATOM 8939 N N . ALA D 1 82 ? 119.233 11.316 -22.786 1.00 15.80 82 ALA D N 1
ATOM 8940 C CA . ALA D 1 82 ? 118.996 12.316 -23.831 1.00 15.17 82 ALA D CA 1
ATOM 8941 C C . ALA D 1 82 ? 119.122 11.701 -25.233 1.00 15.72 82 ALA D C 1
ATOM 8942 O O . ALA D 1 82 ? 118.330 12.057 -26.116 1.00 15.44 82 ALA D O 1
ATOM 8944 N N . ILE D 1 83 ? 120.101 10.819 -25.428 1.00 14.89 83 ILE D N 1
ATOM 8945 C CA . ILE D 1 83 ? 120.313 10.140 -26.745 1.00 15.60 83 ILE D CA 1
ATOM 8946 C C . ILE D 1 83 ? 119.110 9.225 -27.012 1.00 16.35 83 ILE D C 1
ATOM 8947 O O . ILE D 1 83 ? 118.641 9.140 -28.152 1.00 15.44 83 ILE D O 1
ATOM 8952 N N . LEU D 1 84 ? 118.599 8.554 -25.967 1.00 15.34 84 LEU D N 1
ATOM 8953 C CA . LEU D 1 84 ? 117.336 7.770 -26.101 1.00 16.83 84 LEU D CA 1
ATOM 8954 C C . LEU D 1 84 ? 116.155 8.610 -26.571 1.00 15.59 84 LEU D C 1
ATOM 8955 O O . LEU D 1 84 ? 115.403 8.212 -27.502 1.00 16.25 84 LEU D O 1
ATOM 8960 N N . VAL D 1 85 ? 115.982 9.774 -25.957 1.00 14.71 85 VAL D N 1
ATOM 8961 C CA . VAL D 1 85 ? 114.918 10.677 -26.323 1.00 16.00 85 VAL D CA 1
ATOM 8962 C C . VAL D 1 85 ? 115.098 11.116 -27.789 1.00 17.20 85 VAL D C 1
ATOM 8963 O O . VAL D 1 85 ? 114.128 11.100 -28.565 1.00 16.94 85 VAL D O 1
ATOM 8967 N N . ALA D 1 86 ? 116.334 11.471 -28.150 1.00 17.05 86 ALA D N 1
ATOM 8968 C CA . ALA D 1 86 ? 116.632 11.841 -29.561 1.00 17.56 86 ALA D CA 1
ATOM 8969 C C . ALA D 1 86 ? 116.260 10.729 -30.533 1.00 17.08 86 ALA D C 1
ATOM 8970 O O . ALA D 1 86 ? 115.584 10.980 -31.557 1.00 17.93 86 ALA D O 1
ATOM 8972 N N . LYS D 1 87 ? 116.711 9.518 -30.229 1.00 17.09 87 LYS D N 1
ATOM 8973 C CA . LYS D 1 87 ? 116.423 8.356 -31.058 1.00 18.23 87 LYS D CA 1
ATOM 8974 C C . LYS D 1 87 ? 114.900 8.201 -31.244 1.00 19.23 87 LYS D C 1
ATOM 8975 O O . LYS D 1 87 ? 114.423 7.975 -32.371 1.00 18.69 87 LYS D O 1
ATOM 8981 N N A SER D 1 88 ? 114.138 8.333 -30.160 0.50 18.11 88 SER D N 1
ATOM 8982 N N B SER D 1 88 ? 114.142 8.321 -30.151 0.50 18.44 88 SER D N 1
ATOM 8983 C CA A SER D 1 88 ? 112.687 8.186 -30.251 0.50 18.38 88 SER D CA 1
ATOM 8984 C CA B SER D 1 88 ? 112.686 8.171 -30.224 0.50 19.04 88 SER D CA 1
ATOM 8985 C C A SER D 1 88 ? 111.994 9.282 -31.031 0.50 18.63 88 SER D C 1
ATOM 8986 C C B SER D 1 88 ? 112.000 9.272 -31.023 0.50 18.97 88 SER D C 1
ATOM 8987 O O A SER D 1 88 ? 111.059 9.002 -31.788 0.50 18.41 88 SER D O 1
ATOM 8988 O O B SER D 1 88 ? 111.077 8.984 -31.790 0.50 18.75 88 SER D O 1
ATOM 8993 N N . LEU D 1 89 ? 112.441 10.524 -30.848 1.00 18.16 89 LEU D N 1
ATOM 8994 C CA . LEU D 1 89 ? 111.908 11.639 -31.619 1.00 17.44 89 LEU D CA 1
ATOM 8995 C C . LEU D 1 89 ? 112.138 11.390 -33.131 1.00 17.44 89 LEU D C 1
ATOM 8996 O O . LEU D 1 89 ? 111.259 11.685 -33.916 1.00 18.98 89 LEU D O 1
ATOM 9001 N N . LEU D 1 90 ? 113.274 10.816 -33.492 1.00 17.52 90 LEU D N 1
ATOM 9002 C CA . LEU D 1 90 ? 113.575 10.519 -34.922 1.00 18.15 90 LEU D CA 1
ATOM 9003 C C . LEU D 1 90 ? 112.719 9.372 -35.437 1.00 20.01 90 LEU D C 1
ATOM 9004 O O . LEU D 1 90 ? 112.107 9.467 -36.519 1.00 20.54 90 LEU D O 1
ATOM 9009 N N . GLU D 1 91 ? 112.674 8.289 -34.676 1.00 18.60 91 GLU D N 1
ATOM 9010 C CA . GLU D 1 91 ? 111.932 7.101 -35.134 1.00 21.43 91 GLU D CA 1
ATOM 9011 C C . GLU D 1 91 ? 110.426 7.301 -35.199 1.00 21.97 91 GLU D C 1
ATOM 9012 O O . GLU D 1 91 ? 109.751 6.698 -36.061 1.00 22.59 91 GLU D O 1
ATOM 9018 N N . SER D 1 92 ? 109.894 8.136 -34.319 1.00 20.79 92 SER D N 1
ATOM 9019 C CA . SER D 1 92 ? 108.460 8.454 -34.310 1.00 21.68 92 SER D CA 1
ATOM 9020 C C . SER D 1 92 ? 108.114 9.439 -35.430 1.00 22.02 92 SER D C 1
ATOM 9021 O O . SER D 1 92 ? 106.941 9.719 -35.686 1.00 21.80 92 SER D O 1
ATOM 9024 N N . LYS D 1 93 ? 109.160 9.972 -36.076 1.00 22.07 93 LYS D N 1
ATOM 9025 C CA . LYS D 1 93 ? 109.063 11.023 -37.110 1.00 23.01 93 LYS D CA 1
ATOM 9026 C C . LYS D 1 93 ? 108.590 12.379 -36.591 1.00 21.57 93 LYS D C 1
ATOM 9027 O O . LYS D 1 93 ? 108.219 13.260 -37.363 1.00 21.32 93 LYS D O 1
ATOM 9033 N N . GLU D 1 94 ? 108.649 12.579 -35.270 1.00 20.21 94 GLU D N 1
ATOM 9034 C CA . GLU D 1 94 ? 108.394 13.897 -34.718 1.00 20.93 94 GLU D CA 1
ATOM 9035 C C . GLU D 1 94 ? 109.489 14.883 -35.150 1.00 20.58 94 GLU D C 1
ATOM 9036 O O . GLU D 1 94 ? 109.232 16.066 -35.323 1.00 22.53 94 GLU D O 1
ATOM 9042 N N . ALA D 1 95 ? 110.693 14.376 -35.334 1.00 20.41 95 ALA D N 1
ATOM 9043 C CA . ALA D 1 95 ? 111.824 15.189 -35.752 1.00 20.17 95 ALA D CA 1
ATOM 9044 C C . ALA D 1 95 ? 112.613 14.451 -36.835 1.00 20.07 95 ALA D C 1
ATOM 9045 O O . ALA D 1 95 ? 112.504 13.229 -36.973 1.00 19.58 95 ALA D O 1
ATOM 9047 N N . ASN D 1 96 ? 113.426 15.207 -37.578 1.00 19.80 96 ASN D N 1
ATOM 9048 C CA . ASN D 1 96 ? 114.271 14.644 -38.640 1.00 20.22 96 ASN D CA 1
ATOM 9049 C C . ASN D 1 96 ? 115.785 14.814 -38.418 1.00 18.55 96 ASN D C 1
ATOM 9050 O O . ASN D 1 96 ? 116.585 14.048 -38.936 1.00 18.29 96 ASN D O 1
ATOM 9055 N N . THR D 1 97 ? 116.177 15.833 -37.647 1.00 18.31 97 THR D N 1
ATOM 9056 C CA . THR D 1 97 ? 117.590 16.131 -37.458 1.00 17.99 97 THR D CA 1
ATOM 9057 C C . THR D 1 97 ? 117.749 16.673 -36.049 1.00 16.68 97 THR D C 1
ATOM 9058 O O . THR D 1 97 ? 117.524 17.852 -35.818 1.00 19.21 97 THR D O 1
ATOM 9062 N N . VAL D 1 98 ? 118.150 15.806 -35.129 1.00 17.10 98 VAL D N 1
ATOM 9063 C CA . VAL D 1 98 ? 118.201 16.195 -33.708 1.00 16.14 98 VAL D CA 1
ATOM 9064 C C . VAL D 1 98 ? 119.640 16.494 -33.264 1.00 15.35 98 VAL D C 1
ATOM 9065 O O . VAL D 1 98 ? 120.553 15.743 -33.543 1.00 15.64 98 VAL D O 1
ATOM 9069 N N . LEU D 1 99 ? 119.815 17.622 -32.592 1.00 15.24 99 LEU D N 1
ATOM 9070 C CA . LEU D 1 99 ? 121.078 17.984 -31.998 1.00 14.37 99 LEU D CA 1
ATOM 9071 C C . LEU D 1 99 ? 120.941 17.659 -30.521 1.00 15.01 99 LEU D C 1
ATOM 9072 O O . LEU D 1 99 ? 120.058 18.198 -29.893 1.00 14.61 99 LEU D O 1
ATOM 9077 N N . VAL D 1 100 ? 121.805 16.790 -30.014 1.00 14.16 100 VAL D N 1
ATOM 9078 C CA . VAL D 1 100 ? 121.849 16.556 -28.565 1.00 14.52 100 VAL D CA 1
ATOM 9079 C C . VAL D 1 100 ? 123.078 17.288 -28.026 1.00 14.10 100 VAL D C 1
ATOM 9080 O O . VAL D 1 100 ? 124.191 17.035 -28.494 1.00 15.01 100 VAL D O 1
ATOM 9084 N N . VAL D 1 101 ? 122.893 18.176 -27.056 1.00 14.34 101 VAL D N 1
ATOM 9085 C CA . VAL D 1 101 ? 124.034 18.861 -26.449 1.00 14.79 101 VAL D CA 1
ATOM 9086 C C . VAL D 1 101 ? 124.076 18.460 -24.981 1.00 14.52 101 VAL D C 1
ATOM 9087 O O . VAL D 1 101 ? 123.131 18.747 -24.261 1.00 16.37 101 VAL D O 1
ATOM 9091 N N . GLY D 1 102 ? 125.155 17.807 -24.569 1.00 14.81 102 GLY D N 1
ATOM 9092 C CA . GLY D 1 102 ? 125.367 17.552 -23.125 1.00 15.07 102 GLY D CA 1
ATOM 9093 C C . GLY D 1 102 ? 126.354 18.606 -22.638 1.00 16.18 102 GLY D C 1
ATOM 9094 O O . GLY D 1 102 ? 127.377 18.859 -23.289 1.00 16.34 102 GLY D O 1
ATOM 9095 N N . VAL D 1 103 ? 126.065 19.217 -21.500 1.00 15.46 103 VAL D N 1
ATOM 9096 C CA . VAL D 1 103 ? 126.917 20.289 -21.012 1.00 16.14 103 VAL D CA 1
ATOM 9097 C C . VAL D 1 103 ? 126.747 20.388 -19.507 1.00 16.24 103 VAL D C 1
ATOM 9098 O O . VAL D 1 103 ? 125.643 20.182 -19.006 1.00 17.14 103 VAL D O 1
ATOM 9102 N N . GLU D 1 104 ? 127.832 20.680 -18.795 1.00 16.08 104 GLU D N 1
ATOM 9103 C CA . GLU D 1 104 ? 127.709 20.993 -17.373 1.00 16.70 104 GLU D CA 1
ATOM 9104 C C . GLU D 1 104 ? 128.800 21.986 -17.014 1.00 18.12 104 GLU D C 1
ATOM 9105 O O . GLU D 1 104 ? 129.917 21.897 -17.538 1.00 17.89 104 GLU D O 1
ATOM 9111 N N . LYS D 1 105 ? 128.452 22.934 -16.140 1.00 20.31 105 LYS D N 1
ATOM 9112 C CA . LYS D 1 105 ? 129.384 23.909 -15.618 1.00 24.58 105 LYS D CA 1
ATOM 9113 C C . LYS D 1 105 ? 129.381 23.714 -14.101 1.00 26.93 105 LYS D C 1
ATOM 9114 O O . LYS D 1 105 ? 128.418 24.074 -13.431 1.00 28.95 105 LYS D O 1
ATOM 9128 N N . SER D 1 107 ? 132.317 24.229 -12.095 1.00 40.47 107 SER D N 1
ATOM 9129 C CA . SER D 1 107 ? 133.100 25.324 -11.536 1.00 51.90 107 SER D CA 1
ATOM 9130 C C . SER D 1 107 ? 132.217 26.457 -10.987 1.00 57.77 107 SER D C 1
ATOM 9131 O O . SER D 1 107 ? 132.675 27.249 -10.154 1.00 61.19 107 SER D O 1
ATOM 9134 N N . GLU D 1 108 ? 130.970 26.533 -11.470 1.00 63.27 108 GLU D N 1
ATOM 9135 C CA . GLU D 1 108 ? 129.990 27.523 -11.000 1.00 69.59 108 GLU D CA 1
ATOM 9136 C C . GLU D 1 108 ? 129.024 26.919 -9.973 1.00 72.24 108 GLU D C 1
ATOM 9137 O O . GLU D 1 108 ? 129.259 26.984 -8.762 1.00 71.87 108 GLU D O 1
ATOM 9139 N N . ALA D 1 129 ? 124.581 8.871 2.705 1.00 50.27 129 ALA D N 1
ATOM 9140 C CA . ALA D 1 129 ? 125.724 8.160 2.126 1.00 49.93 129 ALA D CA 1
ATOM 9141 C C . ALA D 1 129 ? 126.103 8.715 0.750 1.00 47.13 129 ALA D C 1
ATOM 9142 O O . ALA D 1 129 ? 125.312 8.652 -0.192 1.00 52.53 129 ALA D O 1
ATOM 9144 N N . SER D 1 130 ? 127.316 9.250 0.648 1.00 40.83 130 SER D N 1
ATOM 9145 C CA . SER D 1 130 ? 127.803 9.865 -0.583 1.00 35.24 130 SER D CA 1
ATOM 9146 C C . SER D 1 130 ? 128.200 8.796 -1.634 1.00 30.60 130 SER D C 1
ATOM 9147 O O . SER D 1 130 ? 128.494 7.645 -1.295 1.00 28.45 130 SER D O 1
ATOM 9150 N N . LEU D 1 131 ? 128.219 9.190 -2.899 1.00 27.37 131 LEU D N 1
ATOM 9151 C CA . LEU D 1 131 ? 128.648 8.281 -3.963 1.00 26.45 131 LEU D CA 1
ATOM 9152 C C . LEU D 1 131 ? 130.088 7.784 -3.731 1.00 23.44 131 LEU D C 1
ATOM 9153 O O . LEU D 1 131 ? 130.355 6.594 -3.905 1.00 20.20 131 LEU D O 1
ATOM 9158 N N . PRO D 1 132 ? 131.022 8.683 -3.335 1.00 23.71 132 PRO D N 1
ATOM 9159 C CA . PRO D 1 132 ? 132.369 8.156 -3.079 1.00 21.83 132 PRO D CA 1
ATOM 9160 C C . PRO D 1 132 ? 132.442 7.076 -1.997 1.00 20.54 132 PRO D C 1
ATOM 9161 O O . PRO D 1 132 ? 133.227 6.123 -2.126 1.00 20.09 132 PRO D O 1
ATOM 9165 N N A SER D 1 133 ? 131.650 7.248 -0.943 0.50 20.62 133 SER D N 1
ATOM 9166 N N B SER D 1 133 ? 131.644 7.211 -0.938 0.50 20.59 133 SER D N 1
ATOM 9167 C CA A SER D 1 133 ? 131.583 6.278 0.129 0.50 20.64 133 SER D CA 1
ATOM 9168 C CA B SER D 1 133 ? 131.646 6.222 0.140 0.50 20.50 133 SER D CA 1
ATOM 9169 C C A SER D 1 133 ? 131.092 4.940 -0.394 0.50 20.22 133 SER D C 1
ATOM 9170 C C B SER D 1 133 ? 131.001 4.902 -0.280 0.50 20.29 133 SER D C 1
ATOM 9171 O O A SER D 1 133 ? 131.722 3.907 -0.158 0.50 19.51 133 SER D O 1
ATOM 9172 O O B SER D 1 133 ? 131.429 3.831 0.151 0.50 19.87 133 SER D O 1
ATOM 9177 N N . LEU D 1 134 ? 129.979 4.978 -1.130 1.00 19.33 134 LEU D N 1
ATOM 9178 C CA . LEU D 1 134 ? 129.381 3.787 -1.699 1.00 19.31 134 LEU D CA 1
ATOM 9179 C C . LEU D 1 134 ? 130.374 3.041 -2.591 1.00 17.78 134 LEU D C 1
ATOM 9180 O O . LEU D 1 134 ? 130.445 1.813 -2.537 1.00 17.17 134 LEU D O 1
ATOM 9185 N N . ALA D 1 135 ? 131.149 3.774 -3.397 1.00 18.37 135 ALA D N 1
ATOM 9186 C CA . ALA D 1 135 ? 132.223 3.161 -4.192 1.00 17.06 135 ALA D CA 1
ATOM 9187 C C . ALA D 1 135 ? 133.233 2.432 -3.321 1.00 17.55 135 ALA D C 1
ATOM 9188 O O . ALA D 1 135 ? 133.676 1.319 -3.657 1.00 16.55 135 ALA D O 1
ATOM 9190 N N A SER D 1 136 ? 133.606 3.044 -2.202 0.50 17.57 136 SER D N 1
ATOM 9191 N N B SER D 1 136 ? 133.620 3.038 -2.200 0.50 17.38 136 SER D N 1
ATOM 9192 C CA A SER D 1 136 ? 134.565 2.407 -1.309 0.50 18.14 136 SER D CA 1
ATOM 9193 C CA B SER D 1 136 ? 134.586 2.375 -1.323 0.50 17.80 136 SER D CA 1
ATOM 9194 C C A SER D 1 136 ? 133.999 1.119 -0.707 0.50 17.14 136 SER D C 1
ATOM 9195 C C B SER D 1 136 ? 133.997 1.097 -0.721 0.50 16.96 136 SER D C 1
ATOM 9196 O O A SER D 1 136 ? 134.727 0.139 -0.563 0.50 17.98 136 SER D O 1
ATOM 9197 O O B SER D 1 136 ? 134.708 0.103 -0.582 0.50 17.77 136 SER D O 1
ATOM 9202 N N . ILE D 1 137 ? 132.699 1.113 -0.399 1.00 17.40 137 ILE D N 1
ATOM 9203 C CA . ILE D 1 137 ? 132.009 -0.113 0.094 1.00 17.12 137 ILE D CA 1
ATOM 9204 C C . ILE D 1 137 ? 132.066 -1.219 -0.968 1.00 17.01 137 ILE D C 1
ATOM 9205 O O . ILE D 1 137 ? 132.444 -2.364 -0.665 1.00 17.49 137 ILE D O 1
ATOM 9210 N N . SER D 1 138 ? 131.788 -0.862 -2.231 1.00 17.04 138 SER D N 1
ATOM 9211 C CA . SER D 1 138 ? 131.948 -1.829 -3.330 1.00 17.02 138 SER D CA 1
ATOM 9212 C C . SER D 1 138 ? 133.361 -2.379 -3.431 1.00 16.83 138 SER D C 1
ATOM 9213 O O . SER D 1 138 ? 133.532 -3.583 -3.579 1.00 19.09 138 SER D O 1
ATOM 9216 N N . ALA D 1 139 ? 134.373 -1.511 -3.317 1.00 16.29 139 ALA D N 1
ATOM 9217 C CA . ALA D 1 139 ? 135.767 -1.952 -3.344 1.00 16.40 139 ALA D CA 1
ATOM 9218 C C . ALA D 1 139 ? 136.062 -2.960 -2.216 1.00 16.41 139 ALA D C 1
ATOM 9219 O O . ALA D 1 139 ? 136.658 -4.021 -2.453 1.00 16.85 139 ALA D O 1
ATOM 9221 N N . ILE D 1 140 ? 135.603 -2.632 -1.007 1.00 16.48 140 ILE D N 1
ATOM 9222 C CA . ILE D 1 140 ? 135.802 -3.494 0.167 1.00 16.56 140 ILE D CA 1
ATOM 9223 C C . ILE D 1 140 ? 135.131 -4.848 -0.069 1.00 17.26 140 ILE D C 1
ATOM 9224 O O . ILE D 1 140 ? 135.748 -5.912 0.116 1.00 17.41 140 ILE D O 1
ATOM 9229 N N . GLU D 1 141 ? 133.874 -4.804 -0.488 1.00 17.74 141 GLU D N 1
ATOM 9230 C CA . GLU D 1 141 ? 133.100 -6.034 -0.674 1.00 20.50 141 GLU D CA 1
ATOM 9231 C C . GLU D 1 141 ? 133.675 -6.901 -1.809 1.00 19.99 141 GLU D C 1
ATOM 9232 O O . GLU D 1 141 ? 133.739 -8.122 -1.693 1.00 18.55 141 GLU D O 1
ATOM 9238 N N . TYR D 1 142 ? 134.099 -6.254 -2.900 1.00 18.62 142 TYR D N 1
ATOM 9239 C CA . TYR D 1 142 ? 134.737 -6.952 -4.006 1.00 18.04 142 TYR D CA 1
ATOM 9240 C C . TYR D 1 142 ? 136.004 -7.716 -3.559 1.00 18.68 142 TYR D C 1
ATOM 9241 O O . TYR D 1 142 ? 136.181 -8.878 -3.905 1.00 19.15 142 TYR D O 1
ATOM 9258 N N . ARG D 1 144 ? 136.785 -8.592 -0.444 1.00 18.01 144 ARG D N 1
ATOM 9259 C CA . ARG D 1 144 ? 136.344 -9.677 0.474 1.00 17.93 144 ARG D CA 1
ATOM 9260 C C . ARG D 1 144 ? 135.801 -10.908 -0.254 1.00 18.94 144 ARG D C 1
ATOM 9261 O O . ARG D 1 144 ? 136.130 -12.062 0.083 1.00 18.87 144 ARG D O 1
ATOM 9269 N N . LYS D 1 145 ? 134.958 -10.666 -1.255 1.00 18.31 145 LYS D N 1
ATOM 9270 C CA . LYS D 1 145 ? 134.253 -11.758 -1.934 1.00 19.93 145 LYS D CA 1
ATOM 9271 C C . LYS D 1 145 ? 135.126 -12.526 -2.933 1.00 20.67 145 LYS D C 1
ATOM 9272 O O . LYS D 1 145 ? 134.992 -13.749 -3.084 1.00 20.43 145 LYS D O 1
ATOM 9278 N N . PHE D 1 146 ? 136.051 -11.823 -3.587 1.00 19.11 146 PHE D N 1
ATOM 9279 C CA . PHE D 1 146 ? 136.757 -12.408 -4.708 1.00 20.91 146 PHE D CA 1
ATOM 9280 C C . PHE D 1 146 ? 138.263 -12.477 -4.507 1.00 20.51 146 PHE D C 1
ATOM 9281 O O . PHE D 1 146 ? 138.962 -13.042 -5.341 1.00 20.83 146 PHE D O 1
ATOM 9289 N N . ASN D 1 147 ? 138.772 -11.897 -3.415 1.00 20.69 147 ASN D N 1
ATOM 9290 C CA . ASN D 1 147 ? 140.229 -11.804 -3.196 1.00 22.03 147 ASN D CA 1
ATOM 9291 C C . ASN D 1 147 ? 141.010 -11.124 -4.318 1.00 22.85 147 ASN D C 1
ATOM 9292 O O . ASN D 1 147 ? 142.143 -11.495 -4.595 1.00 22.45 147 ASN D O 1
ATOM 9297 N N . ALA D 1 148 ? 140.398 -10.134 -4.969 1.00 22.22 148 ALA D N 1
ATOM 9298 C CA . ALA D 1 148 ? 141.123 -9.326 -5.938 1.00 21.33 148 ALA D CA 1
ATOM 9299 C C . ALA D 1 148 ? 142.163 -8.522 -5.170 1.00 21.78 148 ALA D C 1
ATOM 9300 O O . ALA D 1 148 ? 141.844 -7.970 -4.103 1.00 21.62 148 ALA D O 1
ATOM 9302 N N . PRO D 1 149 ? 143.414 -8.484 -5.668 1.00 22.00 149 PRO D N 1
ATOM 9303 C CA . PRO D 1 149 ? 144.432 -7.687 -5.011 1.00 22.16 149 PRO D CA 1
ATOM 9304 C C . PRO D 1 149 ? 144.119 -6.197 -5.160 1.00 22.20 149 PRO D C 1
ATOM 9305 O O . PRO D 1 149 ? 143.530 -5.774 -6.182 1.00 21.37 149 PRO D O 1
ATOM 9309 N N . ARG D 1 150 ? 144.491 -5.418 -4.146 1.00 20.06 150 ARG D N 1
ATOM 9310 C CA . ARG D 1 150 ? 144.236 -3.971 -4.151 1.00 20.63 150 ARG D CA 1
ATOM 9311 C C . ARG D 1 150 ? 144.764 -3.330 -5.438 1.00 21.21 150 ARG D C 1
ATOM 9312 O O . ARG D 1 150 ? 144.162 -2.403 -5.985 1.00 20.83 150 ARG D O 1
ATOM 9320 N N . GLU D 1 151 ? 145.912 -3.806 -5.886 1.00 21.98 151 GLU D N 1
ATOM 9321 C CA . GLU D 1 151 ? 146.570 -3.265 -7.074 1.00 24.44 151 GLU D CA 1
ATOM 9322 C C . GLU D 1 151 ? 145.722 -3.363 -8.347 1.00 21.77 151 GLU D C 1
ATOM 9323 O O . GLU D 1 151 ? 145.870 -2.532 -9.242 1.00 20.34 151 GLU D O 1
ATOM 9329 N N . SER D 1 152 ? 144.873 -4.377 -8.438 1.00 21.02 152 SER D N 1
ATOM 9330 C CA . SER D 1 152 ? 144.004 -4.577 -9.616 1.00 22.00 152 SER D CA 1
ATOM 9331 C C . SER D 1 152 ? 142.994 -3.428 -9.762 1.00 21.90 152 SER D C 1
ATOM 9332 O O . SER D 1 152 ? 142.633 -3.032 -10.879 1.00 21.00 152 SER D O 1
ATOM 9335 N N . ILE D 1 153 ? 142.559 -2.890 -8.625 1.00 20.13 153 ILE D N 1
ATOM 9336 C CA . ILE D 1 153 ? 141.581 -1.790 -8.590 1.00 18.47 153 ILE D CA 1
ATOM 9337 C C . ILE D 1 153 ? 142.321 -0.478 -8.935 1.00 18.52 153 ILE D C 1
ATOM 9338 O O . ILE D 1 153 ? 141.859 0.294 -9.783 1.00 19.19 153 ILE D O 1
ATOM 9343 N N . ALA D 1 154 ? 143.500 -0.263 -8.353 1.00 18.09 154 ALA D N 1
ATOM 9344 C CA . ALA D 1 154 ? 144.261 0.951 -8.622 1.00 17.41 154 ALA D CA 1
ATOM 9345 C C . ALA D 1 154 ? 144.785 0.973 -10.052 1.00 18.80 154 ALA D C 1
ATOM 9346 O O . ALA D 1 154 ? 144.928 2.048 -10.647 1.00 18.62 154 ALA D O 1
ATOM 9348 N N . GLN D 1 155 ? 145.041 -0.219 -10.602 1.00 17.41 155 GLN D N 1
ATOM 9349 C CA . GLN D 1 155 ? 145.520 -0.344 -11.982 1.00 18.17 155 GLN D CA 1
ATOM 9350 C C . GLN D 1 155 ? 144.552 0.219 -13.015 1.00 18.21 155 GLN D C 1
ATOM 9351 O O . GLN D 1 155 ? 144.974 0.654 -14.098 1.00 19.59 155 GLN D O 1
ATOM 9357 N N . VAL D 1 156 ? 143.254 0.213 -12.703 1.00 17.62 156 VAL D N 1
ATOM 9358 C CA . VAL D 1 156 ? 142.263 0.852 -13.578 1.00 17.67 156 VAL D CA 1
ATOM 9359 C C . VAL D 1 156 ? 142.617 2.334 -13.800 1.00 16.88 156 VAL D C 1
ATOM 9360 O O . VAL D 1 156 ? 142.502 2.858 -14.928 1.00 16.82 156 VAL D O 1
ATOM 9364 N N . ALA D 1 157 ? 143.056 3.007 -12.734 1.00 16.86 157 ALA D N 1
ATOM 9365 C CA . ALA D 1 157 ? 143.374 4.423 -12.814 1.00 17.14 157 ALA D CA 1
ATOM 9366 C C . ALA D 1 157 ? 144.699 4.608 -13.553 1.00 17.33 157 ALA D C 1
ATOM 9367 O O . ALA D 1 157 ? 144.892 5.620 -14.223 1.00 16.82 157 ALA D O 1
ATOM 9369 N N . VAL D 1 158 ? 145.609 3.642 -13.447 1.00 16.97 158 VAL D N 1
ATOM 9370 C CA . VAL D 1 158 ? 146.861 3.729 -14.203 1.00 18.14 158 VAL D CA 1
ATOM 9371 C C . VAL D 1 158 ? 146.557 3.676 -15.693 1.00 18.10 158 VAL D C 1
ATOM 9372 O O . VAL D 1 158 ? 147.006 4.544 -16.444 1.00 18.60 158 VAL D O 1
ATOM 9376 N N . LYS D 1 159 ? 145.790 2.657 -16.085 1.00 17.44 159 LYS D N 1
ATOM 9377 C CA . LYS D 1 159 ? 145.333 2.485 -17.471 1.00 17.72 159 LYS D CA 1
ATOM 9378 C C . LYS D 1 159 ? 144.590 3.746 -17.967 1.00 17.54 159 LYS D C 1
ATOM 9379 O O . LYS D 1 159 ? 144.854 4.269 -19.063 1.00 18.00 159 LYS D O 1
ATOM 9385 N N . ASN D 1 160 ? 143.665 4.244 -17.157 1.00 16.91 160 ASN D N 1
ATOM 9386 C CA . ASN D 1 160 ? 142.810 5.349 -17.618 1.00 18.37 160 ASN D CA 1
ATOM 9387 C C . ASN D 1 160 ? 143.562 6.674 -17.709 1.00 18.40 160 ASN D C 1
ATOM 9388 O O . ASN D 1 160 ? 143.320 7.445 -18.630 1.00 18.44 160 ASN D O 1
ATOM 9393 N N . HIS D 1 161 ? 144.494 6.916 -16.783 1.00 17.71 161 HIS D N 1
ATOM 9394 C CA . HIS D 1 161 ? 145.349 8.111 -16.893 1.00 17.95 161 HIS D CA 1
ATOM 9395 C C . HIS D 1 161 ? 146.285 7.997 -18.101 1.00 18.82 161 HIS D C 1
ATOM 9396 O O . HIS D 1 161 ? 146.594 9.021 -18.736 1.00 20.39 161 HIS D O 1
ATOM 9403 N N . TYR D 1 162 ? 146.729 6.786 -18.429 1.00 18.75 162 TYR D N 1
ATOM 9404 C CA . TYR D 1 162 ? 147.524 6.588 -19.647 1.00 19.79 162 TYR D CA 1
ATOM 9405 C C . TYR D 1 162 ? 146.667 6.983 -20.871 1.00 18.79 162 TYR D C 1
ATOM 9406 O O . TYR D 1 162 ? 147.078 7.810 -21.688 1.00 19.98 162 TYR D O 1
ATOM 9415 N N . ASN D 1 163 ? 145.471 6.417 -20.983 1.00 17.86 163 ASN D N 1
ATOM 9416 C CA . ASN D 1 163 ? 144.616 6.705 -22.131 1.00 18.99 163 ASN D CA 1
ATOM 9417 C C . ASN D 1 163 ? 144.288 8.192 -22.162 1.00 19.24 163 ASN D C 1
ATOM 9418 O O . ASN D 1 163 ? 144.300 8.819 -23.224 1.00 20.55 163 ASN D O 1
ATOM 9423 N N . GLY D 1 164 ? 143.984 8.756 -20.994 1.00 18.58 164 GLY D N 1
ATOM 9424 C CA . GLY D 1 164 ? 143.660 10.175 -20.916 1.00 18.38 164 GLY D CA 1
ATOM 9425 C C . GLY D 1 164 ? 144.818 11.080 -21.338 1.00 19.56 164 GLY D C 1
ATOM 9426 O O . GLY D 1 164 ? 144.591 12.174 -21.886 1.00 19.81 164 GLY D O 1
ATOM 9427 N N . SER D 1 165 ? 146.054 10.634 -21.103 1.00 18.70 165 SER D N 1
ATOM 9428 C CA . SER D 1 165 ? 147.256 11.419 -21.504 1.00 20.03 165 SER D CA 1
ATOM 9429 C C . SER D 1 165 ? 147.350 11.560 -23.014 1.00 21.16 165 SER D C 1
ATOM 9430 O O . SER D 1 165 ? 148.080 12.421 -23.504 1.00 21.59 165 SER D O 1
ATOM 9433 N N . LEU D 1 166 ? 146.628 10.702 -23.729 1.00 20.62 166 LEU D N 1
ATOM 9434 C CA . LEU D 1 166 ? 146.574 10.716 -25.208 1.00 21.23 166 LEU D CA 1
ATOM 9435 C C . LEU D 1 166 ? 145.335 11.435 -25.752 1.00 21.57 166 LEU D C 1
ATOM 9436 O O . LEU D 1 166 ? 145.138 11.528 -26.986 1.00 19.82 166 LEU D O 1
ATOM 9441 N N . ASN D 1 167 ? 144.482 11.915 -24.844 1.00 20.34 167 ASN D N 1
ATOM 9442 C CA . ASN D 1 167 ? 143.204 12.546 -25.189 1.00 20.56 167 ASN D CA 1
ATOM 9443 C C . ASN D 1 167 ? 143.303 14.056 -24.970 1.00 19.20 167 ASN D C 1
ATOM 9444 O O . ASN D 1 167 ? 143.275 14.522 -23.831 1.00 18.75 167 ASN D O 1
ATOM 9449 N N . PRO D 1 168 ? 143.430 14.848 -26.054 1.00 20.29 168 PRO D N 1
ATOM 9450 C CA . PRO D 1 168 ? 143.641 16.296 -25.861 1.00 20.71 168 PRO D CA 1
ATOM 9451 C C . PRO D 1 168 ? 142.448 17.047 -25.230 1.00 19.70 168 PRO D C 1
ATOM 9452 O O . PRO D 1 168 ? 142.590 18.208 -24.815 1.00 20.62 168 PRO D O 1
ATOM 9456 N N . PHE D 1 169 ? 141.301 16.376 -25.108 1.00 18.49 169 PHE D N 1
ATOM 9457 C CA . PHE D 1 169 ? 140.126 16.981 -24.499 1.00 18.02 169 PHE D CA 1
ATOM 9458 C C . PHE D 1 169 ? 139.981 16.663 -23.012 1.00 17.75 169 PHE D C 1
ATOM 9459 O O . PHE D 1 169 ? 139.134 17.259 -22.343 1.00 18.50 169 PHE D O 1
ATOM 9467 N N . ALA D 1 170 ? 140.783 15.721 -22.516 1.00 18.02 170 ALA D N 1
ATOM 9468 C CA . ALA D 1 170 ? 140.629 15.251 -21.116 1.00 17.93 170 ALA D CA 1
ATOM 9469 C C . ALA D 1 170 ? 141.004 16.291 -20.060 1.00 18.40 170 ALA D C 1
ATOM 9470 O O . ALA D 1 170 ? 141.941 17.080 -20.229 1.00 19.85 170 ALA D O 1
ATOM 9472 N N . HIS D 1 171 ? 140.263 16.295 -18.960 1.00 17.58 171 HIS D N 1
ATOM 9473 C CA . HIS D 1 171 ? 140.572 17.151 -17.816 1.00 19.27 171 HIS D CA 1
ATOM 9474 C C . HIS D 1 171 ? 141.991 16.864 -17.305 1.00 19.98 171 HIS D C 1
ATOM 9475 O O . HIS D 1 171 ? 142.748 17.786 -17.012 1.00 20.31 171 HIS D O 1
ATOM 9482 N N . ILE D 1 172 ? 142.311 15.582 -17.169 1.00 19.74 172 ILE D N 1
ATOM 9483 C CA . ILE D 1 172 ? 143.612 15.145 -16.651 1.00 20.45 172 ILE D CA 1
ATOM 9484 C C . ILE D 1 172 ? 144.379 14.481 -17.789 1.00 21.40 172 ILE D C 1
ATOM 9485 O O . ILE D 1 172 ? 143.912 13.507 -18.422 1.00 20.38 172 ILE D O 1
ATOM 9490 N N . GLN D 1 173 ? 145.571 14.999 -18.047 1.00 21.77 173 GLN D N 1
ATOM 9491 C CA . GLN D 1 173 ? 146.407 14.442 -19.106 1.00 22.93 173 GLN D CA 1
ATOM 9492 C C . GLN D 1 173 ? 147.781 14.267 -18.489 1.00 25.19 173 GLN D C 1
ATOM 9493 O O . GLN D 1 173 ? 148.716 14.995 -18.822 1.00 27.45 173 GLN D O 1
ATOM 9499 N N . LYS D 1 174 ? 147.878 13.327 -17.557 1.00 24.84 174 LYS D N 1
ATOM 9500 C CA . LYS D 1 174 ? 149.106 13.120 -16.779 1.00 25.64 174 LYS D CA 1
ATOM 9501 C C . LYS D 1 174 ? 149.158 11.655 -16.404 1.00 24.29 174 LYS D C 1
ATOM 9502 O O . LYS D 1 174 ? 148.265 11.153 -15.694 1.00 23.49 174 LYS D O 1
ATOM 9508 N N A ARG D 1 175 ? 150.187 10.962 -16.880 0.50 23.30 175 ARG D N 1
ATOM 9509 N N B ARG D 1 175 ? 150.177 10.948 -16.884 0.50 22.73 175 ARG D N 1
ATOM 9510 C CA A ARG D 1 175 ? 150.372 9.574 -16.516 0.50 23.40 175 ARG D CA 1
ATOM 9511 C CA B ARG D 1 175 ? 150.319 9.549 -16.522 0.50 22.47 175 ARG D CA 1
ATOM 9512 C C A ARG D 1 175 ? 150.688 9.485 -15.024 0.50 23.14 175 ARG D C 1
ATOM 9513 C C B ARG D 1 175 ? 150.722 9.443 -15.056 0.50 22.68 175 ARG D C 1
ATOM 9514 O O A ARG D 1 175 ? 151.404 10.335 -14.471 0.50 23.08 175 ARG D O 1
ATOM 9515 O O B ARG D 1 175 ? 151.527 10.242 -14.552 0.50 22.66 175 ARG D O 1
ATOM 9530 N N . VAL D 1 176 ? 150.119 8.476 -14.379 1.00 22.49 176 VAL D N 1
ATOM 9531 C CA . VAL D 1 176 ? 150.411 8.195 -12.976 1.00 22.04 176 VAL D CA 1
ATOM 9532 C C . VAL D 1 176 ? 150.804 6.730 -12.828 1.00 21.32 176 VAL D C 1
ATOM 9533 O O . VAL D 1 176 ? 150.330 5.870 -13.576 1.00 21.91 176 VAL D O 1
ATOM 9537 N N . THR D 1 177 ? 151.693 6.450 -11.879 1.00 19.44 177 THR D N 1
ATOM 9538 C CA . THR D 1 177 ? 152.047 5.073 -11.580 1.00 20.29 177 THR D CA 1
ATOM 9539 C C . THR D 1 177 ? 151.094 4.499 -10.530 1.00 20.41 177 THR D C 1
ATOM 9540 O O . THR D 1 177 ? 150.337 5.226 -9.884 1.00 21.52 177 THR D O 1
ATOM 9544 N N . LEU D 1 178 ? 151.132 3.183 -10.375 1.00 20.65 178 LEU D N 1
ATOM 9545 C CA . LEU D 1 178 ? 150.381 2.512 -9.327 1.00 22.59 178 LEU D CA 1
ATOM 9546 C C . LEU D 1 178 ? 150.698 3.128 -7.971 1.00 22.12 178 LEU D C 1
ATOM 9547 O O . LEU D 1 178 ? 149.800 3.367 -7.153 1.00 21.57 178 LEU D O 1
ATOM 9552 N N . GLU D 1 179 ? 151.981 3.426 -7.754 1.00 21.10 179 GLU D N 1
ATOM 9553 C CA . GLU D 1 179 ? 152.437 3.994 -6.492 1.00 21.49 179 GLU D CA 1
ATOM 9554 C C . GLU D 1 179 ? 151.830 5.389 -6.220 1.00 21.70 179 GLU D C 1
ATOM 9555 O O . GLU D 1 179 ? 151.382 5.682 -5.103 1.00 22.11 179 GLU D O 1
ATOM 9561 N N . GLU D 1 180 ? 151.796 6.229 -7.257 1.00 21.99 180 GLU D N 1
ATOM 9562 C CA . GLU D 1 180 ? 151.182 7.550 -7.185 1.00 21.33 180 GLU D CA 1
ATOM 9563 C C . GLU D 1 180 ? 149.678 7.464 -6.902 1.00 21.32 180 GLU D C 1
ATOM 9564 O O . GLU D 1 180 ? 149.143 8.249 -6.101 1.00 21.69 180 GLU D O 1
ATOM 9570 N N . VAL D 1 181 ? 149.008 6.501 -7.543 1.00 20.09 181 VAL D N 1
ATOM 9571 C CA . VAL D 1 181 ? 147.577 6.297 -7.302 1.00 21.36 181 VAL D CA 1
ATOM 9572 C C . VAL D 1 181 ? 147.360 5.917 -5.842 1.00 22.00 181 VAL D C 1
ATOM 9573 O O . VAL D 1 181 ? 146.519 6.502 -5.173 1.00 23.34 181 VAL D O 1
ATOM 9577 N N . LEU D 1 182 ? 148.135 4.948 -5.356 1.00 22.52 182 LEU D N 1
ATOM 9578 C CA . LEU D 1 182 ? 147.905 4.360 -4.032 1.00 23.39 182 LEU D CA 1
ATOM 9579 C C . LEU D 1 182 ? 148.382 5.265 -2.918 1.00 26.48 182 LEU D C 1
ATOM 9580 O O . LEU D 1 182 ? 148.057 5.055 -1.748 1.00 28.25 182 LEU D O 1
ATOM 9585 N N . ASN D 1 183 ? 149.159 6.274 -3.278 1.00 24.74 183 ASN D N 1
ATOM 9586 C CA . ASN D 1 183 ? 149.593 7.250 -2.292 1.00 27.28 183 ASN D CA 1
ATOM 9587 C C . ASN D 1 183 ? 148.930 8.602 -2.433 1.00 25.52 183 ASN D C 1
ATOM 9588 O O . ASN D 1 183 ? 149.238 9.529 -1.686 1.00 25.45 183 ASN D O 1
ATOM 9593 N N . SER D 1 184 ? 147.972 8.708 -3.348 1.00 21.88 184 SER D N 1
ATOM 9594 C CA . SER D 1 184 ? 147.218 9.952 -3.457 1.00 20.84 184 SER D CA 1
ATOM 9595 C C . SER D 1 184 ? 146.289 10.042 -2.229 1.00 21.21 184 SER D C 1
ATOM 9596 O O . SER D 1 184 ? 146.049 9.044 -1.570 1.00 20.15 184 SER D O 1
ATOM 9599 N N . PRO D 1 185 ? 145.779 11.239 -1.913 1.00 21.75 185 PRO D N 1
ATOM 9600 C CA . PRO D 1 185 ? 145.017 11.392 -0.664 1.00 22.62 185 PRO D CA 1
ATOM 9601 C C . PRO D 1 185 ? 143.830 10.425 -0.553 1.00 23.11 185 PRO D C 1
ATOM 9602 O O . PRO D 1 185 ? 143.106 10.206 -1.540 1.00 22.17 185 PRO D O 1
ATOM 9606 N N . VAL D 1 186 ? 143.633 9.844 0.640 1.00 23.16 186 VAL D N 1
ATOM 9607 C CA . VAL D 1 186 ? 142.500 8.953 0.870 1.00 23.76 186 VAL D CA 1
ATOM 9608 C C . VAL D 1 186 ? 141.215 9.761 0.801 1.00 24.21 186 VAL D C 1
ATOM 9609 O O . VAL D 1 186 ? 141.128 10.864 1.365 1.00 25.51 186 VAL D O 1
ATOM 9613 N N . ILE D 1 187 ? 140.224 9.245 0.078 1.00 23.47 187 ILE D N 1
ATOM 9614 C CA . ILE D 1 187 ? 138.907 9.906 0.043 1.00 24.27 187 ILE D CA 1
ATOM 9615 C C . ILE D 1 187 ? 137.996 9.163 0.977 1.00 25.90 187 ILE D C 1
ATOM 9616 O O . ILE D 1 187 ? 137.345 9.761 1.829 1.00 28.48 187 ILE D O 1
ATOM 9621 N N . SER D 1 188 ? 137.923 7.850 0.786 1.00 25.16 188 SER D N 1
ATOM 9622 C CA . SER D 1 188 ? 137.113 6.975 1.610 1.00 24.90 188 SER D CA 1
ATOM 9623 C C . SER D 1 188 ? 137.823 5.647 1.507 1.00 23.47 188 SER D C 1
ATOM 9624 O O . SER D 1 188 ? 137.777 4.999 0.459 1.00 23.65 188 SER D O 1
ATOM 9627 N N . GLU D 1 189 ? 138.497 5.247 2.580 1.00 21.91 189 GLU D N 1
ATOM 9628 C CA . GLU D 1 189 ? 139.285 4.021 2.600 1.00 21.69 189 GLU D CA 1
ATOM 9629 C C . GLU D 1 189 ? 138.468 2.854 2.042 1.00 20.70 189 GLU D C 1
ATOM 9630 O O . GLU D 1 189 ? 137.349 2.624 2.496 1.00 20.40 189 GLU D O 1
ATOM 9636 N N . PRO D 1 190 ? 139.034 2.090 1.091 1.00 20.96 190 PRO D N 1
ATOM 9637 C CA . PRO D 1 190 ? 140.421 2.124 0.614 1.00 20.55 190 PRO D CA 1
ATOM 9638 C C . PRO D 1 190 ? 140.717 3.058 -0.556 1.00 20.29 190 PRO D C 1
ATOM 9639 O O . PRO D 1 1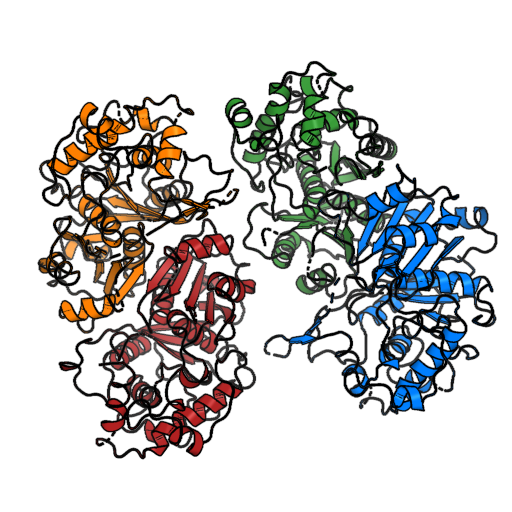90 ? 141.897 3.199 -0.921 1.00 19.00 190 PRO D O 1
ATOM 9643 N N . LEU D 1 191 ? 139.686 3.669 -1.142 1.00 19.13 191 LEU D N 1
ATOM 9644 C CA . LEU D 1 191 ? 139.885 4.384 -2.422 1.00 19.76 191 LEU D CA 1
ATOM 9645 C C . LEU D 1 191 ? 140.532 5.758 -2.254 1.00 19.86 191 LEU D C 1
ATOM 9646 O O . LEU D 1 191 ? 140.257 6.472 -1.286 1.00 20.55 191 LEU D O 1
ATOM 9651 N N . ARG D 1 192 ? 141.387 6.096 -3.208 1.00 19.08 192 ARG D N 1
ATOM 9652 C CA . ARG D 1 192 ? 142.209 7.300 -3.154 1.00 19.92 192 ARG D CA 1
ATOM 9653 C C . ARG D 1 192 ? 141.790 8.296 -4.212 1.00 20.58 192 ARG D C 1
ATOM 9654 O O . ARG D 1 192 ? 141.074 7.942 -5.157 1.00 19.47 192 ARG D O 1
ATOM 9662 N N . LEU D 1 193 ? 142.286 9.530 -4.082 1.00 19.07 193 LEU D N 1
ATOM 9663 C CA . LEU D 1 193 ? 141.883 10.634 -4.961 1.00 19.45 193 LEU D CA 1
ATOM 9664 C C . LEU D 1 193 ? 141.962 10.288 -6.440 1.00 18.73 193 LEU D C 1
ATOM 9665 O O . LEU D 1 193 ? 141.012 10.569 -7.183 1.00 18.72 193 LEU D O 1
ATOM 9670 N N . TYR D 1 194 ? 143.063 9.675 -6.869 1.00 17.80 194 TYR D N 1
ATOM 9671 C CA . TYR D 1 194 ? 143.291 9.437 -8.303 1.00 18.48 194 TYR D CA 1
ATOM 9672 C C . TYR D 1 194 ? 142.415 8.320 -8.864 1.00 17.75 194 TYR D C 1
ATOM 9673 O O . TYR D 1 194 ? 142.480 8.034 -10.055 1.00 17.11 194 TYR D O 1
ATOM 9682 N N . GLU D 1 195 ? 141.623 7.681 -7.992 1.00 16.15 195 GLU D N 1
ATOM 9683 C CA . GLU D 1 195 ? 140.681 6.652 -8.432 1.00 16.51 195 GLU D CA 1
ATOM 9684 C C . GLU D 1 195 ? 139.269 7.175 -8.687 1.00 16.55 195 GLU D C 1
ATOM 9685 O O . GLU D 1 195 ? 138.376 6.401 -9.091 1.00 16.63 195 GLU D O 1
ATOM 9691 N N . TYR D 1 196 ? 139.062 8.464 -8.452 1.00 16.35 196 TYR D N 1
ATOM 9692 C CA . TYR D 1 196 ? 137.750 9.069 -8.627 1.00 16.94 196 TYR D CA 1
ATOM 9693 C C . TYR D 1 196 ? 137.775 10.096 -9.734 1.00 18.82 196 TYR D C 1
ATOM 9694 O O . TYR D 1 196 ? 138.810 10.718 -10.006 1.00 20.36 196 TYR D O 1
ATOM 9703 N N . THR D 1 197 ? 136.615 10.314 -10.347 1.00 18.11 197 THR D N 1
ATOM 9704 C CA . THR D 1 197 ? 136.522 11.310 -11.406 1.00 17.93 197 THR D CA 1
ATOM 9705 C C . THR D 1 197 ? 136.474 12.734 -10.822 1.00 17.83 197 THR D C 1
ATOM 9706 O O . THR D 1 197 ? 135.768 12.988 -9.838 1.00 19.05 197 THR D O 1
ATOM 9710 N N . PRO D 1 198 ? 137.196 13.684 -11.439 1.00 18.66 198 PRO D N 1
ATOM 9711 C CA . PRO D 1 198 ? 137.075 15.064 -10.943 1.00 18.95 198 PRO D CA 1
ATOM 9712 C C . PRO D 1 198 ? 135.791 15.779 -11.367 1.00 21.16 198 PRO D C 1
ATOM 9713 O O . PRO D 1 198 ? 135.191 15.434 -12.386 1.00 21.08 198 PRO D O 1
ATOM 9717 N N . ILE D 1 199 ? 135.390 16.763 -10.562 1.00 22.10 199 ILE D N 1
ATOM 9718 C CA . ILE D 1 199 ? 134.416 17.786 -10.926 1.00 23.30 199 ILE D CA 1
ATOM 9719 C C . ILE D 1 199 ? 134.958 18.500 -12.155 1.00 21.63 199 ILE D C 1
ATOM 9720 O O . ILE D 1 199 ? 136.126 18.902 -12.157 1.00 21.54 199 ILE D O 1
ATOM 9725 N N A SER D 1 200 ? 134.141 18.626 -13.207 0.50 19.96 200 SER D N 1
ATOM 9726 N N B SER D 1 200 ? 134.130 18.667 -13.187 0.50 20.05 200 SER D N 1
ATOM 9727 C CA A SER D 1 200 ? 134.609 19.202 -14.478 0.50 18.83 200 SER D CA 1
ATOM 9728 C CA B SER D 1 200 ? 134.622 19.221 -14.448 0.50 18.86 200 SER D CA 1
ATOM 9729 C C A SER D 1 200 ? 133.550 20.042 -15.170 0.50 18.52 200 SER D C 1
ATOM 9730 C C B SER D 1 200 ? 133.558 20.014 -15.192 0.50 18.55 200 SER D C 1
ATOM 9731 O O A SER D 1 200 ? 132.353 19.858 -14.942 0.50 18.98 200 SER D O 1
ATOM 9732 O O B SER D 1 200 ? 132.364 19.783 -15.003 0.50 18.96 200 SER D O 1
ATOM 9737 N N . ASP D 1 201 ? 134.009 20.947 -16.029 1.00 18.29 201 ASP D N 1
ATOM 9738 C CA . ASP D 1 201 ? 133.133 21.685 -16.929 1.00 18.45 201 ASP D CA 1
ATOM 9739 C C . ASP D 1 201 ? 133.431 21.129 -18.309 1.00 18.03 201 ASP D C 1
ATOM 9740 O O . ASP D 1 201 ? 134.570 20.783 -18.616 1.00 19.06 201 ASP D O 1
ATOM 9745 N N . GLY D 1 202 ? 132.416 21.069 -19.153 1.00 16.48 202 GLY D N 1
ATOM 9746 C CA . GLY D 1 202 ? 132.651 20.695 -20.552 1.00 16.63 202 GLY D CA 1
ATOM 9747 C C . GLY D 1 202 ? 131.346 20.448 -21.267 1.00 15.61 202 GLY D C 1
ATOM 9748 O O . GLY D 1 202 ? 130.265 20.485 -20.663 1.00 15.76 202 GLY D O 1
ATOM 9749 N N . ALA D 1 203 ? 131.444 20.226 -22.576 1.00 15.31 203 ALA D N 1
ATOM 9750 C CA . ALA D 1 203 ? 130.267 19.974 -23.403 1.00 15.69 203 ALA D CA 1
ATOM 9751 C C . ALA D 1 203 ? 130.624 18.984 -24.501 1.00 15.70 203 ALA D C 1
ATOM 9752 O O . ALA D 1 203 ? 131.779 18.886 -24.932 1.00 15.35 203 ALA D O 1
ATOM 9754 N N . ALA D 1 204 ? 129.606 18.253 -24.948 1.00 15.45 204 ALA D N 1
ATOM 9755 C CA . ALA D 1 204 ? 129.759 17.297 -26.021 1.00 15.15 204 ALA D CA 1
ATOM 9756 C C . ALA D 1 204 ? 128.472 17.354 -26.810 1.00 15.35 204 ALA D C 1
ATOM 9757 O O . ALA D 1 204 ? 127.393 17.630 -26.244 1.00 14.94 204 ALA D O 1
ATOM 9759 N N . ALA D 1 205 ? 128.547 17.092 -28.119 1.00 14.65 205 ALA D N 1
ATOM 9760 C CA . ALA D 1 205 ? 127.340 17.181 -28.940 1.00 14.96 205 ALA D CA 1
ATOM 9761 C C . ALA D 1 205 ? 127.347 16.135 -30.059 1.00 14.18 205 ALA D C 1
ATOM 9762 O O . ALA D 1 205 ? 128.413 15.745 -30.537 1.00 16.02 205 ALA D O 1
ATOM 9764 N N . VAL D 1 206 ? 126.149 15.636 -30.413 1.00 14.55 206 VAL D N 1
ATOM 9765 C CA . VAL D 1 206 ? 125.972 14.733 -31.573 1.00 14.76 206 VAL D CA 1
ATOM 9766 C C . VAL D 1 206 ? 124.789 15.217 -32.400 1.00 14.66 206 VAL D C 1
ATOM 9767 O O . VAL D 1 206 ? 123.834 15.836 -31.881 1.00 14.58 206 VAL D O 1
ATOM 9771 N N . VAL D 1 207 ? 124.877 14.982 -33.713 1.00 14.80 207 VAL D N 1
ATOM 9772 C CA . VAL D 1 207 ? 123.765 15.241 -34.620 1.00 15.81 207 VAL D CA 1
ATOM 9773 C C . VAL D 1 207 ? 123.285 13.878 -35.090 1.00 14.88 207 VAL D C 1
ATOM 9774 O O . VAL D 1 207 ? 124.094 13.072 -35.566 1.00 15.98 207 VAL D O 1
ATOM 9786 N N . VAL D 1 209 ? 120.177 11.428 -37.091 1.00 16.89 209 VAL D N 1
ATOM 9787 C CA . VAL D 1 209 ? 119.100 11.400 -38.107 1.00 18.16 209 VAL D CA 1
ATOM 9788 C C . VAL D 1 209 ? 118.654 9.960 -38.264 1.00 17.78 209 VAL D C 1
ATOM 9789 O O . VAL D 1 209 ? 119.340 9.046 -37.809 1.00 18.70 209 VAL D O 1
ATOM 9793 N N . ARG D 1 210 ? 117.530 9.747 -38.945 1.00 18.73 210 ARG D N 1
ATOM 9794 C CA . ARG D 1 210 ? 117.116 8.367 -39.235 1.00 19.73 210 ARG D CA 1
ATOM 9795 C C . ARG D 1 210 ? 118.075 7.702 -40.234 1.00 20.20 210 ARG D C 1
ATOM 9796 O O . ARG D 1 210 ? 118.794 8.383 -40.989 1.00 20.00 210 ARG D O 1
ATOM 9804 N N . ASN D 1 211 ? 118.119 6.376 -40.211 1.00 19.49 211 ASN D N 1
ATOM 9805 C CA . ASN D 1 211 ? 119.032 5.636 -41.072 1.00 21.46 211 ASN D CA 1
ATOM 9806 C C . ASN D 1 211 ? 118.834 6.015 -42.550 1.00 21.14 211 ASN D C 1
ATOM 9807 O O . ASN D 1 211 ? 119.808 6.101 -43.287 1.00 22.31 211 ASN D O 1
ATOM 9812 N N . GLU D 1 212 ? 117.578 6.230 -42.945 1.00 23.00 212 GLU D N 1
ATOM 9813 C CA . GLU D 1 212 ? 117.244 6.539 -44.347 1.00 24.51 212 GLU D CA 1
ATOM 9814 C C . GLU D 1 212 ? 117.842 7.865 -44.813 1.00 25.82 212 GLU D C 1
ATOM 9815 O O . GLU D 1 212 ? 117.882 8.130 -46.017 1.00 25.03 212 GLU D O 1
ATOM 9821 N N . ASP D 1 213 ? 118.303 8.693 -43.870 1.00 21.82 213 ASP D N 1
ATOM 9822 C CA . ASP D 1 213 ? 118.839 10.011 -44.178 1.00 22.02 213 ASP D CA 1
ATOM 9823 C C . ASP D 1 213 ? 120.359 10.049 -44.007 1.00 21.58 213 ASP D C 1
ATOM 9824 O O . ASP D 1 213 ? 121.021 11.008 -44.442 1.00 21.23 213 ASP D O 1
ATOM 9829 N N . ALA D 1 214 ? 120.914 9.051 -43.321 1.00 20.60 214 ALA D N 1
ATOM 9830 C CA . ALA D 1 214 ? 122.286 9.152 -42.813 1.00 20.60 214 ALA D CA 1
ATOM 9831 C C . ALA D 1 214 ? 123.362 9.318 -43.907 1.00 21.15 214 ALA D C 1
ATOM 9832 O O . ALA D 1 214 ? 124.293 10.116 -43.755 1.00 20.04 214 ALA D O 1
ATOM 9834 N N . LEU D 1 215 ? 123.241 8.537 -44.980 1.00 22.55 215 LEU D N 1
ATOM 9835 C CA . LEU D 1 215 ? 124.259 8.558 -46.039 1.00 22.72 215 LEU D CA 1
ATOM 9836 C C . LEU D 1 215 ? 124.310 9.867 -46.831 1.00 23.19 215 LEU D C 1
ATOM 9837 O O . LEU D 1 215 ? 125.308 10.144 -47.511 1.00 24.67 215 LEU D O 1
ATOM 9842 N N A SER D 1 216 ? 123.276 10.687 -46.706 0.50 22.16 216 SER D N 1
ATOM 9843 N N B SER D 1 216 ? 123.264 10.674 -46.730 0.50 22.95 216 SER D N 1
ATOM 9844 C CA A SER D 1 216 ? 123.265 11.993 -47.363 0.50 21.50 216 SER D CA 1
ATOM 9845 C CA B SER D 1 216 ? 123.273 11.998 -47.348 0.50 22.84 216 SER D CA 1
ATOM 9846 C C A SER D 1 216 ? 124.073 13.030 -46.586 0.50 22.06 216 SER D C 1
ATOM 9847 C C B SER D 1 216 ? 124.302 12.890 -46.668 0.50 23.03 216 SER D C 1
ATOM 9848 O O A SER D 1 216 ? 124.287 14.149 -47.075 0.50 20.03 216 SER D O 1
ATOM 9849 O O B SER D 1 216 ? 124.902 13.761 -47.294 0.50 22.39 216 SER D O 1
ATOM 9854 N N . TYR D 1 217 ? 124.495 12.657 -45.369 1.00 21.43 217 TYR D N 1
ATOM 9855 C CA . TYR D 1 217 ? 125.350 13.497 -44.528 1.00 21.74 217 TYR D CA 1
ATOM 9856 C C . TYR D 1 217 ? 126.810 13.068 -44.568 1.00 21.60 217 TYR D C 1
ATOM 9857 O O . TYR D 1 217 ? 127.707 13.921 -44.597 1.00 22.55 217 TYR D O 1
ATOM 9866 N N . THR D 1 218 ? 127.056 11.756 -44.532 1.00 20.93 218 THR D N 1
ATOM 9867 C CA . THR D 1 218 ? 128.406 11.223 -44.438 1.00 21.70 218 THR D CA 1
ATOM 9868 C C . THR D 1 218 ? 128.416 9.818 -45.000 1.00 22.45 218 THR D C 1
ATOM 9869 O O . THR D 1 218 ? 127.410 9.098 -44.913 1.00 21.33 218 THR D O 1
ATOM 9873 N N . SER D 1 219 ? 129.558 9.422 -45.555 1.00 22.94 219 SER D N 1
ATOM 9874 C CA . SER D 1 219 ? 129.743 8.058 -46.049 1.00 24.44 219 SER D CA 1
ATOM 9875 C C . SER D 1 219 ? 129.983 7.074 -44.909 1.00 24.96 219 SER D C 1
ATOM 9876 O O . SER D 1 219 ? 129.908 5.866 -45.115 1.00 24.69 219 SER D O 1
ATOM 9879 N N . LYS D 1 220 ? 130.229 7.592 -43.699 1.00 24.64 220 LYS D N 1
ATOM 9880 C CA . LYS D 1 220 ? 130.549 6.716 -42.555 1.00 25.73 220 LYS D CA 1
ATOM 9881 C C . LYS D 1 220 ? 129.671 7.059 -41.324 1.00 23.26 220 LYS D C 1
ATOM 9882 O O . LYS D 1 220 ? 130.211 7.462 -40.267 1.00 24.30 220 LYS D O 1
ATOM 9888 N N . PRO D 1 221 ? 128.340 6.907 -41.447 1.00 22.19 221 PRO D N 1
ATOM 9889 C CA . PRO D 1 221 ? 127.534 7.186 -40.249 1.00 21.08 221 PRO D CA 1
ATOM 9890 C C . PRO D 1 221 ? 127.833 6.123 -39.178 1.00 21.49 221 PRO D C 1
ATOM 9891 O O . PRO D 1 221 ? 128.256 5.000 -39.496 1.00 20.30 221 PRO D O 1
ATOM 9895 N N . VAL D 1 222 ? 127.612 6.486 -37.918 1.00 19.71 222 VAL D N 1
ATOM 9896 C CA . VAL D 1 222 ? 127.750 5.503 -36.823 1.00 18.90 222 VAL D CA 1
ATOM 9897 C C . VAL D 1 222 ? 126.349 5.248 -36.276 1.00 18.95 222 VAL D C 1
ATOM 9898 O O . VAL D 1 222 ? 125.717 6.140 -35.700 1.00 19.58 222 VAL D O 1
ATOM 9902 N N . TYR D 1 223 ? 125.862 4.028 -36.482 1.00 19.89 223 TYR D N 1
ATOM 9903 C CA . TYR D 1 223 ? 124.488 3.673 -36.219 1.00 19.48 223 TYR D CA 1
ATOM 9904 C C . TYR D 1 223 ? 124.315 3.296 -34.746 1.00 18.20 223 TYR D C 1
ATOM 9905 O O . TYR D 1 223 ? 125.191 2.671 -34.166 1.00 19.84 223 TYR D O 1
ATOM 9914 N N . ILE D 1 224 ? 123.211 3.720 -34.162 1.00 18.55 224 ILE D N 1
ATOM 9915 C CA . ILE D 1 224 ? 122.817 3.165 -32.876 1.00 19.50 224 ILE D CA 1
ATOM 9916 C C . ILE D 1 224 ? 122.097 1.849 -33.182 1.00 19.78 224 ILE D C 1
ATOM 9917 O O . ILE D 1 224 ? 121.009 1.849 -33.773 1.00 19.59 224 ILE D O 1
ATOM 9922 N N . LYS D 1 225 ? 122.724 0.739 -32.786 1.00 21.74 225 LYS D N 1
ATOM 9923 C CA . LYS D 1 225 ? 122.147 -0.598 -33.031 1.00 23.54 225 LYS D CA 1
ATOM 9924 C C . LYS D 1 225 ? 121.054 -0.979 -32.036 1.00 26.12 225 LYS D C 1
ATOM 9925 O O . LYS D 1 225 ? 120.113 -1.725 -32.385 1.00 24.01 225 LYS D O 1
ATOM 9931 N N . GLY D 1 226 ? 121.167 -0.475 -30.797 1.00 22.28 226 GLY D N 1
ATOM 9932 C CA . GLY D 1 226 ? 120.184 -0.787 -29.759 1.00 21.53 226 GLY D CA 1
ATOM 9933 C C . GLY D 1 226 ? 120.448 0.027 -28.501 1.00 19.78 226 GLY D C 1
ATOM 9934 O O . GLY D 1 226 ? 121.604 0.421 -28.242 1.00 19.43 226 GLY D O 1
ATOM 9935 N N . ILE D 1 227 ? 119.380 0.345 -27.773 1.00 19.73 227 ILE D N 1
ATOM 9936 C CA . ILE D 1 227 ? 119.505 1.012 -26.470 1.00 19.63 227 ILE D CA 1
ATOM 9937 C C . ILE D 1 227 ? 118.737 0.193 -25.433 1.00 19.93 227 ILE D C 1
ATOM 9938 O O . ILE D 1 227 ? 117.615 -0.269 -25.687 1.00 21.56 227 ILE D O 1
ATOM 9943 N N . GLY D 1 228 ? 119.324 0.041 -24.259 1.00 18.55 228 GLY D N 1
ATOM 9944 C CA . GLY D 1 228 ? 118.598 -0.582 -23.148 1.00 18.60 228 GLY D CA 1
ATOM 9945 C C . GLY D 1 228 ? 118.585 0.379 -21.979 1.00 17.35 228 GLY D C 1
ATOM 9946 O O . GLY D 1 228 ? 119.573 1.090 -21.736 1.00 17.27 228 GLY D O 1
ATOM 9947 N N A SER D 1 229 ? 117.460 0.428 -21.262 0.50 17.25 229 SER D N 1
ATOM 9948 N N B SER D 1 229 ? 117.483 0.358 -21.254 0.50 18.33 229 SER D N 1
ATOM 9949 C CA A SER D 1 229 ? 117.223 1.415 -20.182 0.50 17.18 229 SER D CA 1
ATOM 9950 C CA B SER D 1 229 ? 117.283 1.275 -20.166 0.50 19.05 229 SER D CA 1
ATOM 9951 C C A SER D 1 229 ? 116.563 0.763 -18.964 0.50 17.02 229 SER D C 1
ATOM 9952 C C B SER D 1 229 ? 116.768 0.487 -18.985 0.50 18.16 229 SER D C 1
ATOM 9953 O O A SER D 1 229 ? 115.490 0.188 -19.087 0.50 16.22 229 SER D O 1
ATOM 9954 O O B SER D 1 229 ? 116.021 -0.485 -19.155 0.50 17.30 229 SER D O 1
ATOM 9959 N N . SER D 1 230 ? 117.181 0.899 -17.788 1.00 17.53 230 SER D N 1
ATOM 9960 C CA . SER D 1 230 ? 116.675 0.287 -16.567 1.00 18.14 230 SER D CA 1
ATOM 9961 C C . SER D 1 230 ? 116.980 1.149 -15.342 1.00 17.35 230 SER D C 1
ATOM 9962 O O . SER D 1 230 ? 118.028 1.788 -15.278 1.00 17.57 230 SER D O 1
ATOM 9965 N N . ASN D 1 231 ? 116.036 1.187 -14.402 1.00 18.45 231 ASN D N 1
ATOM 9966 C CA . ASN D 1 231 ? 116.323 1.720 -13.050 1.00 18.85 231 ASN D CA 1
ATOM 9967 C C . ASN D 1 231 ? 116.576 0.571 -12.073 1.00 19.40 231 ASN D C 1
ATOM 9968 O O . ASN D 1 231 ? 116.417 -0.611 -12.424 1.00 18.73 231 ASN D O 1
ATOM 9973 N N . TYR D 1 232 ? 117.028 0.918 -10.871 1.00 19.10 232 TYR D N 1
ATOM 9974 C CA . TYR D 1 232 ? 117.048 -0.046 -9.774 1.00 20.00 232 TYR D CA 1
ATOM 9975 C C . TYR D 1 232 ? 116.857 0.715 -8.475 1.00 21.41 232 TYR D C 1
ATOM 9976 O O . TYR D 1 232 ? 117.145 1.899 -8.430 1.00 21.83 232 TYR D O 1
ATOM 9985 N N . THR D 1 233 ? 116.367 0.047 -7.425 1.00 22.29 233 THR D N 1
ATOM 9986 C CA . THR D 1 233 ? 116.077 0.732 -6.153 1.00 24.08 233 THR D CA 1
ATOM 9987 C C . THR D 1 233 ? 117.162 1.696 -5.738 1.00 24.18 233 THR D C 1
ATOM 9988 O O . THR D 1 233 ? 118.315 1.301 -5.632 1.00 24.41 233 THR D O 1
ATOM 9992 N N . ALA D 1 234 ? 116.764 2.933 -5.459 1.00 25.43 234 ALA D N 1
ATOM 9993 C CA . ALA D 1 234 ? 117.680 3.975 -5.003 1.00 30.51 234 ALA D CA 1
ATOM 9994 C C . ALA D 1 234 ? 117.989 3.832 -3.502 1.00 32.55 234 ALA D C 1
ATOM 9995 O O . ALA D 1 234 ? 118.980 4.380 -3.022 1.00 35.81 234 ALA D O 1
ATOM 9997 N N . TYR D 1 235 ? 117.173 3.065 -2.779 1.00 33.22 235 TYR D N 1
ATOM 9998 C CA . TYR D 1 235 ? 117.398 2.857 -1.337 1.00 37.60 235 TYR D CA 1
ATOM 9999 C C . TYR D 1 235 ? 118.625 2.006 -1.124 1.00 37.21 235 TYR D C 1
ATOM 10000 O O . TYR D 1 235 ? 118.625 0.821 -1.482 1.00 36.84 235 TYR D O 1
ATOM 10009 N N . VAL D 1 236 ? 119.649 2.614 -0.528 1.00 41.77 236 VAL D N 1
ATOM 10010 C CA . VAL D 1 236 ? 120.908 1.940 -0.190 1.00 45.02 236 VAL D CA 1
ATOM 10011 C C . VAL D 1 236 ? 120.681 0.739 0.721 1.00 47.43 236 VAL D C 1
ATOM 10012 O O . VAL D 1 236 ? 121.291 -0.309 0.525 1.00 50.76 236 VAL D O 1
ATOM 10016 N N . SER D 1 237 ? 119.802 0.893 1.712 1.00 50.33 237 SER D N 1
ATOM 10017 C CA . SER D 1 237 ? 119.465 -0.196 2.635 1.00 53.25 237 SER D CA 1
ATOM 10018 C C . SER D 1 237 ? 118.815 -1.396 1.935 1.00 53.87 237 SER D C 1
ATOM 10019 O O . SER D 1 237 ? 118.790 -2.502 2.477 1.00 54.42 237 SER D O 1
ATOM 10022 N N . GLU D 1 238 ? 118.314 -1.172 0.722 1.00 56.60 238 GLU D N 1
ATOM 10023 C CA . GLU D 1 238 ? 117.623 -2.212 -0.049 1.00 57.31 238 GLU D CA 1
ATOM 10024 C C . GLU D 1 238 ? 118.392 -2.710 -1.277 1.00 58.41 238 GLU D C 1
ATOM 10025 O O . GLU D 1 238 ? 118.016 -3.728 -1.867 1.00 58.84 238 GLU D O 1
ATOM 10031 N N . LYS D 1 239 ? 119.454 -2.000 -1.669 1.00 56.88 239 LYS D N 1
ATOM 10032 C CA . LYS D 1 239 ? 120.347 -2.485 -2.735 1.00 55.57 239 LYS D CA 1
ATOM 10033 C C . LYS D 1 239 ? 121.030 -3.766 -2.244 1.00 55.49 239 LYS D C 1
ATOM 10034 O O . LYS D 1 239 ? 121.775 -3.739 -1.257 1.00 56.60 239 LYS D O 1
ATOM 10040 N N . GLU D 1 240 ? 120.767 -4.881 -2.928 1.00 53.55 240 GLU D N 1
ATOM 10041 C CA . GLU D 1 240 ? 121.153 -6.217 -2.425 1.00 52.96 240 GLU D CA 1
ATOM 10042 C C . GLU D 1 240 ? 122.621 -6.316 -1.968 1.00 50.26 240 GLU D C 1
ATOM 10043 O O . GLU D 1 240 ? 122.924 -6.284 -0.771 1.00 54.44 240 GLU D O 1
ATOM 10045 N N . ASP D 1 241 ? 123.523 -6.433 -2.931 1.00 42.58 241 ASP D N 1
ATOM 10046 C CA . ASP D 1 241 ? 124.931 -6.442 -2.633 1.00 36.20 241 ASP D CA 1
ATOM 10047 C C . ASP D 1 241 ? 125.575 -5.223 -3.303 1.00 35.28 241 ASP D C 1
ATOM 10048 O O . ASP D 1 241 ? 124.914 -4.434 -4.025 1.00 35.82 241 ASP D O 1
ATOM 10053 N N . PHE D 1 242 ? 126.864 -5.081 -3.066 1.00 29.37 242 PHE D N 1
ATOM 10054 C CA . PHE D 1 242 ? 127.595 -3.938 -3.548 1.00 26.82 242 PHE D CA 1
ATOM 10055 C C . PHE D 1 242 ? 128.573 -4.313 -4.637 1.00 22.68 242 PHE D C 1
ATOM 10056 O O . PHE D 1 242 ? 129.397 -3.486 -5.022 1.00 23.52 242 PHE D O 1
ATOM 10064 N N . VAL D 1 243 ? 128.486 -5.540 -5.166 1.00 19.80 243 VAL D N 1
ATOM 10065 C CA . VAL D 1 243 ? 129.413 -5.936 -6.237 1.00 19.66 243 VAL D CA 1
ATOM 10066 C C . VAL D 1 243 ? 128.715 -6.148 -7.585 1.00 18.92 243 VAL D C 1
ATOM 10067 O O . VAL D 1 243 ? 129.367 -6.493 -8.555 1.00 20.61 243 VAL D O 1
ATOM 10071 N N . THR D 1 244 ? 127.404 -5.931 -7.621 1.00 19.58 244 THR D N 1
ATOM 10072 C CA . THR D 1 244 ? 126.616 -6.014 -8.875 1.00 19.48 244 THR D CA 1
ATOM 10073 C C . THR D 1 244 ? 125.705 -4.804 -8.962 1.00 19.11 244 THR D C 1
ATOM 10074 O O . THR D 1 244 ? 125.134 -4.363 -7.942 1.00 19.37 244 THR D O 1
ATOM 10078 N N . LEU D 1 245 ? 125.564 -4.263 -10.180 1.00 18.07 245 LEU D N 1
ATOM 10079 C CA . LEU D 1 245 ? 124.641 -3.156 -10.435 1.00 18.29 245 LEU D CA 1
ATOM 10080 C C . LEU D 1 245 ? 123.467 -3.698 -11.274 1.00 18.00 245 LEU D C 1
ATOM 10081 O O . LEU D 1 245 ? 123.576 -3.764 -12.514 1.00 18.40 245 LEU D O 1
ATOM 10086 N N . PRO D 1 246 ? 122.354 -4.091 -10.617 1.00 17.85 246 PRO D N 1
ATOM 10087 C CA . PRO D 1 246 ? 121.264 -4.730 -11.382 1.00 18.43 246 PRO D CA 1
ATOM 10088 C C . PRO D 1 246 ? 120.688 -3.890 -12.538 1.00 19.12 246 PRO D C 1
ATOM 10089 O O . PRO D 1 246 ? 120.277 -4.460 -13.547 1.00 18.79 246 PRO D O 1
ATOM 10093 N N . ALA D 1 247 ? 120.678 -2.565 -12.403 1.00 17.70 247 ALA D N 1
ATOM 10094 C CA . ALA D 1 247 ? 120.216 -1.697 -13.495 1.00 17.48 247 ALA D CA 1
ATOM 10095 C C . ALA D 1 247 ? 121.116 -1.842 -14.708 1.00 18.09 247 ALA D C 1
ATOM 10096 O O . ALA D 1 247 ? 120.614 -1.829 -15.848 1.00 18.21 247 ALA D O 1
ATOM 10098 N N . VAL D 1 248 ? 122.424 -1.981 -14.477 1.00 16.17 248 VAL D N 1
ATOM 10099 C CA . VAL D 1 248 ? 123.393 -2.181 -15.578 1.00 17.02 248 VAL D CA 1
ATOM 10100 C C . VAL D 1 248 ? 123.194 -3.547 -16.239 1.00 17.59 248 VAL D C 1
ATOM 10101 O O . VAL D 1 248 ? 123.126 -3.655 -17.481 1.00 16.95 248 VAL D O 1
ATOM 10105 N N . VAL D 1 249 ? 123.053 -4.584 -15.411 1.00 17.62 249 VAL D N 1
ATOM 10106 C CA . VAL D 1 249 ? 122.755 -5.923 -15.915 1.00 17.27 249 VAL D CA 1
ATOM 10107 C C . VAL D 1 249 ? 121.511 -5.885 -16.814 1.00 17.80 249 VAL D C 1
ATOM 10108 O O . VAL D 1 249 ? 121.554 -6.395 -17.935 1.00 20.44 249 VAL D O 1
ATOM 10112 N N . GLU D 1 250 ? 120.431 -5.268 -16.349 1.00 18.97 250 GLU D N 1
ATOM 10113 C CA . GLU D 1 250 ? 119.171 -5.307 -17.092 1.00 19.60 250 GLU D CA 1
ATOM 10114 C C . GLU D 1 250 ? 119.228 -4.395 -18.323 1.00 19.88 250 GLU D C 1
ATOM 10115 O O . GLU D 1 250 ? 118.758 -4.794 -19.386 1.00 19.18 250 GLU D O 1
ATOM 10121 N N . ALA D 1 251 ? 119.823 -3.201 -18.193 1.00 19.71 251 ALA D N 1
ATOM 10122 C CA . ALA D 1 251 ? 119.911 -2.308 -19.361 1.00 20.06 251 ALA D CA 1
ATOM 10123 C C . ALA D 1 251 ? 120.748 -2.975 -20.450 1.00 20.03 251 ALA D C 1
ATOM 10124 O O . ALA D 1 251 ? 120.404 -2.879 -21.639 1.00 20.09 251 ALA D O 1
ATOM 10126 N N . SER D 1 252 ? 121.827 -3.661 -20.049 1.00 19.55 252 SER D N 1
ATOM 10127 C CA . SER D 1 252 ? 122.715 -4.319 -21.012 1.00 20.22 252 SER D CA 1
ATOM 10128 C C . SER D 1 252 ? 121.970 -5.467 -21.691 1.00 20.46 252 SER D C 1
ATOM 10129 O O . SER D 1 252 ? 122.058 -5.639 -22.907 1.00 19.86 252 SER D O 1
ATOM 10132 N N . ARG D 1 253 ? 121.245 -6.258 -20.899 1.00 20.21 253 ARG D N 1
ATOM 10133 C CA . ARG D 1 253 ? 120.489 -7.383 -21.464 1.00 22.26 253 ARG D CA 1
ATOM 10134 C C . ARG D 1 253 ? 119.557 -6.885 -22.580 1.00 21.79 253 ARG D C 1
ATOM 10135 O O . ARG D 1 253 ? 119.526 -7.463 -23.672 1.00 24.32 253 ARG D O 1
ATOM 10143 N N . LYS D 1 254 ? 118.810 -5.822 -22.284 1.00 21.80 254 LYS D N 1
ATOM 10144 C CA . LYS D 1 254 ? 117.873 -5.210 -23.224 1.00 22.54 254 LYS D CA 1
ATOM 10145 C C . LYS D 1 254 ? 118.588 -4.638 -24.455 1.00 23.83 254 LYS D C 1
ATOM 10146 O O . LYS D 1 254 ? 118.147 -4.866 -25.605 1.00 21.37 254 LYS D O 1
ATOM 10152 N N . ALA D 1 255 ? 119.688 -3.909 -24.227 1.00 21.48 255 ALA D N 1
ATOM 10153 C CA . ALA D 1 255 ? 120.468 -3.342 -25.330 1.00 21.54 255 ALA D CA 1
ATOM 10154 C C . ALA D 1 255 ? 120.952 -4.408 -26.299 1.00 20.43 255 ALA D C 1
ATOM 10155 O O . ALA D 1 255 ? 120.807 -4.246 -27.517 1.00 21.56 255 ALA D O 1
ATOM 10157 N N . PHE D 1 256 ? 121.553 -5.481 -25.773 1.00 21.06 256 PHE D N 1
ATOM 10158 C CA . PHE D 1 256 ? 122.117 -6.521 -26.627 1.00 22.38 256 PHE D CA 1
ATOM 10159 C C . PHE D 1 256 ? 121.028 -7.296 -27.365 1.00 23.15 256 PHE D C 1
ATOM 10160 O O . PHE D 1 256 ? 121.224 -7.652 -28.520 1.00 23.64 256 PHE D O 1
ATOM 10168 N N . LYS D 1 257 ? 119.900 -7.527 -26.698 1.00 24.57 257 LYS D N 1
ATOM 10169 C CA . LYS D 1 257 ? 118.741 -8.179 -27.321 1.00 27.59 257 LYS D CA 1
ATOM 10170 C C . LYS D 1 257 ? 118.214 -7.344 -28.488 1.00 29.59 257 LYS D C 1
ATOM 10171 O O . LYS D 1 257 ? 117.918 -7.891 -29.555 1.00 29.28 257 LYS D O 1
ATOM 10177 N N . LYS D 1 258 ? 118.111 -6.028 -28.291 1.00 27.16 258 LYS D N 1
ATOM 10178 C CA . LYS D 1 258 ? 117.613 -5.138 -29.343 1.00 30.17 258 LYS D CA 1
ATOM 10179 C C . LYS D 1 258 ? 118.612 -4.941 -30.468 1.00 30.21 258 LYS D C 1
ATOM 10180 O O . LYS D 1 258 ? 118.208 -4.784 -31.626 1.00 33.95 258 LYS D O 1
ATOM 10186 N N . ALA D 1 259 ? 119.904 -4.953 -30.147 1.00 29.64 259 ALA D N 1
ATOM 10187 C CA . ALA D 1 259 ? 120.965 -4.723 -31.141 1.00 31.30 259 ALA D CA 1
ATOM 10188 C C . ALA D 1 259 ? 121.268 -5.948 -31.992 1.00 35.13 259 ALA D C 1
ATOM 10189 O O . ALA D 1 259 ? 121.888 -5.829 -33.053 1.00 34.52 259 ALA D O 1
ATOM 10191 N N . LYS D 1 260 ? 120.866 -7.120 -31.498 1.00 36.04 260 LYS D N 1
ATOM 10192 C CA . LYS D 1 260 ? 121.176 -8.407 -32.132 1.00 39.30 260 LYS D CA 1
ATOM 10193 C C . LYS D 1 260 ? 122.667 -8.560 -32.399 1.00 39.04 260 LYS D C 1
ATOM 10194 O O . LYS D 1 260 ? 123.083 -8.944 -33.491 1.00 39.47 260 LYS D O 1
ATOM 10200 N N . VAL D 1 261 ? 123.478 -8.212 -31.410 1.00 37.91 261 VAL D N 1
ATOM 10201 C CA . VAL D 1 261 ? 124.904 -8.497 -31.470 1.00 36.39 261 VAL D CA 1
ATOM 10202 C C . VAL D 1 261 ? 125.253 -9.307 -30.228 1.00 38.40 261 VAL D C 1
ATOM 10203 O O . VAL D 1 261 ? 124.519 -9.271 -29.225 1.00 36.34 261 VAL D O 1
ATOM 10207 N N . GLU D 1 262 ? 126.364 -10.030 -30.319 1.00 38.82 262 GLU D N 1
ATOM 10208 C CA . GLU D 1 262 ? 126.849 -10.910 -29.261 1.00 46.10 262 GLU D CA 1
ATOM 10209 C C . GLU D 1 262 ? 128.158 -10.376 -28.701 1.00 43.18 262 GLU D C 1
ATOM 10210 O O . GLU D 1 262 ? 128.537 -10.716 -27.580 1.00 43.10 262 GLU D O 1
ATOM 10216 N N . ARG D 1 263 ? 128.866 -9.575 -29.501 1.00 38.97 263 ARG D N 1
ATOM 10217 C CA . ARG D 1 263 ? 130.178 -9.072 -29.106 1.00 35.67 263 ARG D CA 1
ATOM 10218 C C . ARG D 1 263 ? 130.391 -7.602 -29.459 1.00 31.38 263 ARG D C 1
ATOM 10219 O O . ARG D 1 263 ? 129.704 -7.045 -30.330 1.00 30.17 263 ARG D O 1
ATOM 10227 N N . ILE D 1 264 ? 131.322 -6.982 -28.739 1.00 27.58 264 ILE D N 1
ATOM 10228 C CA . ILE D 1 264 ? 131.672 -5.581 -28.938 1.00 23.80 264 ILE D CA 1
ATOM 10229 C C . ILE D 1 264 ? 133.188 -5.478 -29.032 1.00 22.67 264 ILE D C 1
ATOM 10230 O O . ILE D 1 264 ? 133.911 -6.377 -28.583 1.00 23.32 264 ILE D O 1
ATOM 10235 N N . ASP D 1 265 ? 133.678 -4.380 -29.610 1.00 21.36 265 ASP D N 1
ATOM 10236 C CA . ASP D 1 265 ? 135.104 -4.165 -29.806 1.00 20.63 265 ASP D CA 1
ATOM 10237 C C . ASP D 1 265 ? 135.741 -3.248 -28.766 1.00 20.68 265 ASP D C 1
ATOM 10238 O O . ASP D 1 265 ? 136.951 -3.296 -2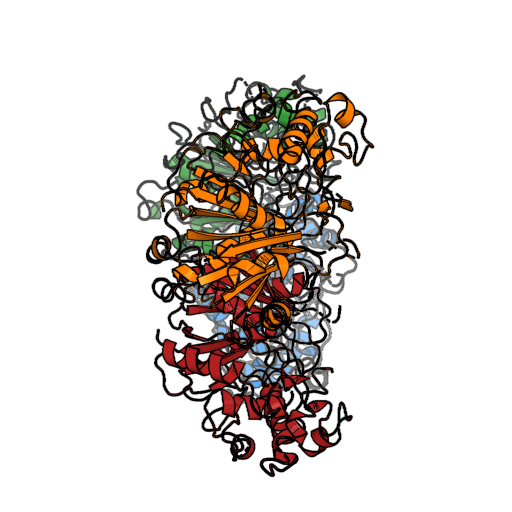8.554 1.00 21.41 265 ASP D O 1
ATOM 10243 N N . PHE D 1 266 ? 134.916 -2.424 -28.121 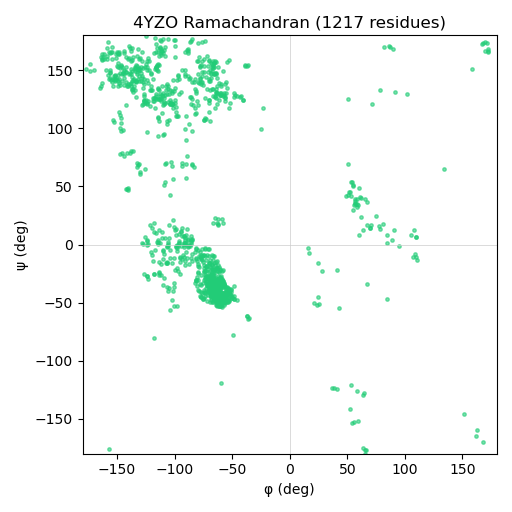1.00 20.60 266 PHE D N 1
ATOM 10244 C CA . PHE D 1 266 ? 135.388 -1.493 -27.068 1.00 19.43 266 PHE D CA 1
ATOM 10245 C C . PHE D 1 266 ? 134.194 -1.042 -26.232 1.00 19.18 266 PHE D C 1
ATOM 10246 O O . PHE D 1 266 ? 133.053 -1.132 -26.675 1.00 18.58 266 PHE D O 1
ATOM 10254 N N . ALA D 1 267 ? 134.440 -0.559 -25.013 1.00 18.87 267 ALA D N 1
ATOM 10255 C CA . ALA D 1 267 ? 133.342 -0.026 -24.225 1.00 18.71 267 ALA D CA 1
ATOM 10256 C C . ALA D 1 267 ? 133.756 1.243 -23.521 1.00 17.79 267 ALA D C 1
ATOM 10257 O O . ALA D 1 267 ? 134.871 1.314 -23.004 1.00 19.16 267 ALA D O 1
ATOM 10259 N N . GLU D 1 268 ? 132.854 2.221 -23.496 1.00 17.10 268 GLU D N 1
ATOM 10260 C CA . GLU D 1 268 ? 133.001 3.391 -22.629 1.00 16.35 268 GLU D CA 1
ATOM 10261 C C . GLU D 1 268 ? 132.060 3.178 -21.444 1.00 15.70 268 GLU D C 1
ATOM 10262 O O . GLU D 1 268 ? 130.850 2.998 -21.607 1.00 16.59 268 GLU D O 1
ATOM 10268 N N . LEU D 1 269 ? 132.638 3.169 -20.247 1.00 15.96 269 LEU D N 1
ATOM 10269 C CA . LEU D 1 269 ? 131.876 2.833 -19.070 1.00 15.76 269 LEU D CA 1
ATOM 10270 C C . LEU D 1 269 ? 131.803 4.023 -18.109 1.00 17.04 269 LEU D C 1
ATOM 10271 O O . LEU D 1 269 ? 132.403 5.070 -18.364 1.00 17.35 269 LEU D O 1
ATOM 10276 N N . HIS D 1 270 ? 130.999 3.885 -17.052 1.00 15.39 270 HIS D N 1
ATOM 10277 C CA . HIS D 1 270 ? 130.715 5.006 -16.157 1.00 15.84 270 HIS D CA 1
ATOM 10278 C C . HIS D 1 270 ? 131.536 4.848 -14.847 1.00 15.55 270 HIS D C 1
ATOM 10279 O O . HIS D 1 270 ? 130.991 4.566 -13.768 1.00 16.32 270 HIS D O 1
ATOM 10286 N N . ASP D 1 271 ? 132.838 5.039 -14.977 1.00 15.74 271 ASP D N 1
ATOM 10287 C CA . ASP D 1 271 ? 133.799 4.749 -13.905 1.00 16.73 271 ASP D CA 1
ATOM 10288 C C . ASP D 1 271 ? 133.955 5.958 -12.990 1.00 16.13 271 ASP D C 1
ATOM 10289 O O . ASP D 1 271 ? 134.995 6.607 -12.976 1.00 15.78 271 ASP D O 1
ATOM 10302 N N . ALA D 1 273 ? 134.294 5.722 -10.045 1.00 16.23 273 ALA D N 1
ATOM 10303 C CA . ALA D 1 273 ? 135.431 5.224 -9.268 1.00 16.02 273 ALA D CA 1
ATOM 10304 C C . ALA D 1 273 ? 135.995 4.024 -10.017 1.00 16.21 273 ALA D C 1
ATOM 10305 O O . ALA D 1 273 ? 135.259 3.319 -10.722 1.00 16.14 273 ALA D O 1
ATOM 10307 N N . THR D 1 274 ? 137.286 3.758 -9.829 1.00 15.69 274 THR D N 1
ATOM 10308 C CA . THR D 1 274 ? 137.931 2.618 -10.483 1.00 16.26 274 THR D CA 1
ATOM 10309 C C . THR D 1 274 ? 137.163 1.305 -10.309 1.00 16.85 274 THR D C 1
ATOM 10310 O O . THR D 1 274 ? 137.015 0.527 -11.275 1.00 16.77 274 THR D O 1
ATOM 10314 N N . ILE D 1 275 ? 136.685 1.026 -9.090 1.00 15.57 275 ILE D N 1
ATOM 10315 C CA . ILE D 1 275 ? 136.035 -0.264 -8.825 1.00 16.41 275 ILE D CA 1
ATOM 10316 C C . ILE D 1 275 ? 134.813 -0.421 -9.721 1.00 16.67 275 ILE D C 1
ATOM 10317 O O . ILE D 1 275 ? 134.458 -1.531 -10.133 1.00 16.11 275 ILE D O 1
ATOM 10322 N N . LEU D 1 276 ? 134.174 0.710 -10.041 1.00 16.45 276 LEU D N 1
ATOM 10323 C CA . LEU D 1 276 ? 132.986 0.675 -10.867 1.00 16.83 276 LEU D CA 1
ATOM 10324 C C . LEU D 1 276 ? 133.292 0.225 -12.298 1.00 17.28 276 LEU D C 1
ATOM 10325 O O . LEU D 1 276 ? 132.442 -0.428 -12.914 1.00 16.83 276 LEU D O 1
ATOM 10330 N N . GLU D 1 277 ? 134.476 0.548 -12.828 1.00 16.24 277 GLU D N 1
ATOM 10331 C CA . GLU D 1 277 ? 134.820 0.028 -14.169 1.00 16.47 277 GLU D CA 1
ATOM 10332 C C . GLU D 1 277 ? 134.832 -1.505 -14.140 1.00 17.48 277 GLU D C 1
ATOM 10333 O O . GLU D 1 277 ? 134.288 -2.170 -15.021 1.00 16.07 277 GLU D O 1
ATOM 10339 N N . ILE D 1 278 ? 135.420 -2.057 -13.082 1.00 17.22 278 ILE D N 1
ATOM 10340 C CA . ILE D 1 278 ? 135.527 -3.515 -12.960 1.00 16.59 278 ILE D CA 1
ATOM 10341 C C . ILE D 1 278 ? 134.127 -4.134 -12.863 1.00 16.75 278 ILE D C 1
ATOM 10342 O O . ILE D 1 278 ? 133.792 -5.061 -13.629 1.00 16.46 278 ILE D O 1
ATOM 10347 N N . ILE D 1 279 ? 133.309 -3.630 -11.931 1.00 16.09 279 ILE D N 1
ATOM 10348 C CA . ILE D 1 279 ? 131.968 -4.144 -11.738 1.00 16.15 279 ILE D CA 1
ATOM 10349 C C . ILE D 1 279 ? 131.083 -4.013 -13.002 1.00 16.64 279 ILE D C 1
ATOM 10350 O O . ILE D 1 279 ? 130.397 -4.969 -13.400 1.00 16.29 279 ILE D O 1
ATOM 10355 N N . GLN D 1 280 ? 131.149 -2.846 -13.650 1.00 15.74 280 GLN D N 1
ATOM 10356 C CA . GLN D 1 280 ? 130.375 -2.639 -14.886 1.00 16.51 280 GLN D CA 1
ATOM 10357 C C . GLN D 1 280 ? 130.843 -3.547 -16.028 1.00 17.27 280 GLN D C 1
ATOM 10358 O O . GLN D 1 280 ? 130.010 -3.982 -16.837 1.00 17.07 280 GLN D O 1
ATOM 10364 N N . SER D 1 281 ? 132.149 -3.828 -16.099 1.00 16.90 281 SER D N 1
ATOM 10365 C CA . SER D 1 281 ? 132.689 -4.710 -17.159 1.00 18.26 281 SER D CA 1
ATOM 10366 C C . SER D 1 281 ? 132.082 -6.109 -17.022 1.00 20.01 281 SER D C 1
ATOM 10367 O O . SER D 1 281 ? 131.818 -6.777 -18.009 1.00 19.37 281 SER D O 1
ATOM 10370 N N . GLU D 1 282 ? 131.831 -6.522 -15.779 1.00 17.75 282 GLU D N 1
ATOM 10371 C CA . GLU D 1 282 ? 131.132 -7.787 -15.536 1.00 18.19 282 GLU D CA 1
ATOM 10372 C C . GLU D 1 282 ? 129.647 -7.672 -15.859 1.00 18.95 282 GLU D C 1
ATOM 10373 O O . GLU D 1 282 ? 129.060 -8.575 -16.504 1.00 18.82 282 GLU D O 1
ATOM 10379 N N . ASP D 1 283 ? 129.023 -6.574 -15.427 1.00 17.87 283 ASP D N 1
ATOM 10380 C CA . ASP D 1 283 ? 127.580 -6.467 -15.513 1.00 18.08 283 ASP D CA 1
ATOM 10381 C C . ASP D 1 283 ? 127.090 -6.272 -16.948 1.00 18.88 283 ASP D C 1
ATOM 10382 O O . ASP D 1 283 ? 125.947 -6.614 -17.256 1.00 18.93 283 ASP D O 1
ATOM 10387 N N . ILE D 1 284 ? 127.923 -5.682 -17.798 1.00 19.05 284 ILE D N 1
ATOM 10388 C CA . ILE D 1 284 ? 127.534 -5.592 -19.223 1.00 20.33 284 ILE D CA 1
ATOM 10389 C C . ILE D 1 284 ? 127.687 -6.925 -19.918 1.00 22.59 284 ILE D C 1
ATOM 10390 O O . ILE D 1 284 ? 127.156 -7.107 -21.025 1.00 24.17 284 ILE D O 1
ATOM 10395 N N . GLY D 1 285 ? 128.411 -7.849 -19.284 1.00 21.42 285 GLY D N 1
ATOM 10396 C CA . GLY D 1 285 ? 128.495 -9.216 -19.788 1.00 23.17 285 GLY D CA 1
ATOM 10397 C C . GLY D 1 285 ? 129.828 -9.633 -20.365 1.00 23.69 285 GLY D C 1
ATOM 10398 O O . GLY D 1 285 ? 129.935 -10.734 -20.897 1.00 24.76 285 GLY D O 1
ATOM 10399 N N . LEU D 1 286 ? 130.854 -8.788 -20.258 1.00 21.64 286 LEU D N 1
ATOM 10400 C CA . LEU D 1 286 ? 132.179 -9.135 -20.778 1.00 20.80 286 LEU D CA 1
ATOM 10401 C C . LEU D 1 286 ? 132.892 -10.200 -19.973 1.00 22.57 286 LEU D C 1
ATOM 10402 O O . LEU D 1 286 ? 133.587 -11.048 -20.543 1.00 22.85 286 LEU D O 1
ATOM 10407 N N . PHE D 1 287 ? 132.787 -10.105 -18.647 1.00 20.34 287 PHE D N 1
ATOM 10408 C CA . PHE D 1 287 ? 133.538 -10.992 -17.756 1.00 20.59 287 PHE D CA 1
ATOM 10409 C C . PHE D 1 287 ? 132.612 -11.548 -16.686 1.00 21.28 287 PHE D C 1
ATOM 10410 O O . PHE D 1 287 ? 131.569 -10.953 -16.358 1.00 19.86 287 PHE D O 1
ATOM 10418 N N . LYS D 1 288 ? 132.965 -12.726 -16.174 1.00 23.89 288 LYS D N 1
ATOM 10419 C CA . LYS D 1 288 ? 132.153 -13.358 -15.144 1.00 22.67 288 LYS D CA 1
ATOM 10420 C C . LYS D 1 288 ? 132.296 -12.521 -13.881 1.00 22.02 288 LYS D C 1
ATOM 10421 O O . LYS D 1 288 ? 133.353 -11.932 -13.662 1.00 20.72 288 LYS D O 1
ATOM 10427 N N . LYS D 1 289 ? 131.245 -12.515 -13.065 1.00 21.37 289 LYS D N 1
ATOM 10428 C CA . LYS D 1 289 ? 131.225 -11.784 -11.802 1.00 20.90 289 LYS D CA 1
ATOM 10429 C C . LYS D 1 289 ? 132.400 -12.235 -10.925 1.00 20.74 289 LYS D C 1
ATOM 10430 O O . LYS D 1 289 ? 132.568 -13.439 -10.649 1.00 21.39 289 LYS D O 1
ATOM 10436 N N . GLY D 1 290 ? 133.223 -11.272 -10.527 1.00 19.87 290 GLY D N 1
ATOM 10437 C CA . GLY D 1 290 ? 134.386 -11.530 -9.705 1.00 20.68 290 GLY D CA 1
ATOM 10438 C C . GLY D 1 290 ? 135.630 -11.853 -10.485 1.00 21.67 290 GLY D C 1
ATOM 10439 O O . GLY D 1 290 ? 136.651 -12.125 -9.892 1.00 21.64 290 GLY D O 1
ATOM 10440 N N . GLU D 1 291 ? 135.556 -11.793 -11.824 1.00 21.65 291 GLU D N 1
ATOM 10441 C CA . GLU D 1 291 ? 136.733 -12.020 -12.663 1.00 22.75 291 GLU D CA 1
ATOM 10442 C C . GLU D 1 291 ? 137.151 -10.801 -13.497 1.00 22.23 291 GLU D C 1
ATOM 10443 O O . GLU D 1 291 ? 138.187 -10.835 -14.162 1.00 22.17 291 GLU D O 1
ATOM 10449 N N . GLY D 1 292 ? 136.365 -9.734 -13.441 1.00 21.02 292 GLY D N 1
ATOM 10450 C CA . GLY D 1 292 ? 136.712 -8.500 -14.155 1.00 20.86 292 GLY D CA 1
ATOM 10451 C C . GLY D 1 292 ? 138.070 -7.958 -13.749 1.00 20.81 292 GLY D C 1
ATOM 10452 O O . GLY D 1 292 ? 138.787 -7.354 -14.561 1.00 21.66 292 GLY D O 1
ATOM 10453 N N . TRP D 1 293 ? 138.452 -8.141 -12.479 1.00 19.86 293 TRP D N 1
ATOM 10454 C CA . TRP D 1 293 ? 139.765 -7.684 -12.049 1.00 19.75 293 TRP D CA 1
ATOM 10455 C C . TRP D 1 293 ? 140.917 -8.416 -12.749 1.00 19.80 293 TRP D C 1
ATOM 10456 O O . TRP D 1 293 ? 142.006 -7.857 -12.947 1.00 20.76 293 TRP D O 1
ATOM 10467 N N . LYS D 1 294 ? 140.666 -9.664 -13.147 1.00 20.19 294 LYS D N 1
ATOM 10468 C CA . LYS D 1 294 ? 141.701 -10.453 -13.818 1.00 21.06 294 LYS D CA 1
ATOM 10469 C C . LYS D 1 294 ? 141.949 -9.915 -15.213 1.00 20.28 294 LYS D C 1
ATOM 10470 O O . LYS D 1 294 ? 143.090 -9.937 -15.698 1.00 20.89 294 LYS D O 1
ATOM 10476 N N . ALA D 1 295 ? 140.883 -9.428 -15.832 1.00 19.85 295 ALA D N 1
ATOM 10477 C CA . ALA D 1 295 ? 140.988 -8.818 -17.172 1.00 20.98 295 ALA D CA 1
ATOM 10478 C C . ALA D 1 295 ? 141.902 -7.593 -17.091 1.00 21.19 295 ALA D C 1
ATOM 10479 O O . ALA D 1 295 ? 142.701 -7.336 -17.998 1.00 21.49 295 ALA D O 1
ATOM 10481 N N . VAL D 1 296 ? 141.791 -6.839 -15.993 1.00 20.32 296 VAL D N 1
ATOM 10482 C CA . VAL D 1 296 ? 142.654 -5.669 -15.804 1.00 21.17 296 VAL D CA 1
ATOM 10483 C C . VAL D 1 296 ? 144.126 -6.088 -15.707 1.00 23.46 296 VAL D C 1
ATOM 10484 O O . VAL D 1 296 ? 144.989 -5.527 -16.382 1.00 22.18 296 VAL D O 1
ATOM 10496 N N . GLU D 1 298 ? 145.605 -8.849 -16.615 1.00 26.95 298 GLU D N 1
ATOM 10497 C CA . GLU D 1 298 ? 146.046 -9.458 -17.891 1.00 28.76 298 GLU D CA 1
ATOM 10498 C C . GLU D 1 298 ? 146.141 -8.477 -19.073 1.00 29.56 298 GLU D C 1
ATOM 10499 O O . GLU D 1 298 ? 146.623 -8.836 -20.155 1.00 28.92 298 GLU D O 1
ATOM 10505 N N . GLY D 1 299 ? 145.688 -7.241 -18.871 1.00 26.03 299 GLY D N 1
ATOM 10506 C CA . GLY D 1 299 ? 145.837 -6.196 -19.876 1.00 25.90 299 GLY D CA 1
ATOM 10507 C C . GLY D 1 299 ? 144.818 -6.302 -20.993 1.00 23.94 299 GLY D C 1
ATOM 10508 O O . GLY D 1 299 ? 144.965 -5.629 -22.016 1.00 24.70 299 GLY D O 1
ATOM 10509 N N . LEU D 1 300 ? 143.783 -7.119 -20.799 1.00 23.26 300 LEU D N 1
ATOM 10510 C CA . LEU D 1 300 ? 142.733 -7.340 -21.807 1.00 23.68 300 LEU D CA 1
ATOM 10511 C C . LEU D 1 300 ? 142.000 -6.048 -22.139 1.00 22.62 300 LEU D C 1
ATOM 10512 O O . LEU D 1 300 ? 141.518 -5.874 -23.255 1.00 23.10 300 LEU D O 1
ATOM 10517 N N . THR D 1 301 ? 141.935 -5.145 -21.168 1.00 20.78 301 THR D N 1
ATOM 10518 C CA . THR D 1 301 ? 141.114 -3.928 -21.304 1.00 20.28 301 THR D CA 1
ATOM 10519 C C . THR D 1 301 ? 141.914 -2.651 -21.587 1.00 21.00 301 THR D C 1
ATOM 10520 O O . THR D 1 301 ? 141.341 -1.540 -21.635 1.00 20.36 301 THR D O 1
ATOM 10524 N N A SER D 1 302 ? 143.228 -2.806 -21.757 0.50 20.71 302 SER D N 1
ATOM 10525 N N B SER D 1 302 ? 143.228 -2.787 -21.743 0.50 21.19 302 SER D N 1
ATOM 10526 C CA A SER D 1 302 ? 144.104 -1.710 -22.164 0.50 21.45 302 SER D CA 1
ATOM 10527 C CA B SER D 1 302 ? 144.070 -1.661 -22.130 0.50 22.25 302 SER D CA 1
ATOM 10528 C C A SER D 1 302 ? 143.876 -1.387 -23.637 0.50 22.53 302 SER D C 1
ATOM 10529 C C B SER D 1 302 ? 143.863 -1.371 -23.617 0.50 23.05 302 SER D C 1
ATOM 10530 O O A SER D 1 302 ? 143.194 -2.131 -24.355 0.50 22.81 302 SER D O 1
ATOM 10531 O O B SER D 1 302 ? 143.186 -2.128 -24.327 0.50 23.27 302 SER D O 1
ATOM 10536 N N . LEU D 1 303 ? 144.457 -0.276 -24.073 1.00 23.53 303 LEU D N 1
ATOM 10537 C CA . LEU D 1 303 ? 144.269 0.226 -25.434 1.00 27.41 303 LEU D CA 1
ATOM 10538 C C . LEU D 1 303 ? 144.644 -0.798 -26.495 1.00 27.31 303 LEU D C 1
ATOM 10539 O O . LEU D 1 303 ? 143.959 -0.917 -27.510 1.00 27.52 303 LEU D O 1
ATOM 10544 N N . ASP D 1 304 ? 145.693 -1.573 -26.233 1.00 28.78 304 ASP D N 1
ATOM 10545 C CA . ASP D 1 304 ? 146.139 -2.584 -27.185 1.00 30.73 304 ASP D CA 1
ATOM 10546 C C . ASP D 1 304 ? 145.633 -3.987 -26.847 1.00 31.10 304 ASP D C 1
ATOM 10547 O O . ASP D 1 304 ? 146.114 -4.975 -27.414 1.00 30.44 304 ASP D O 1
ATOM 10552 N N . GLY D 1 305 ? 144.667 -4.078 -25.931 1.00 28.36 305 GLY D N 1
ATOM 10553 C CA . GLY D 1 305 ? 144.114 -5.360 -25.510 1.00 26.48 305 GLY D CA 1
ATOM 10554 C C . GLY D 1 305 ? 142.988 -5.854 -26.386 1.00 26.74 305 GLY D C 1
ATOM 10555 O O . GLY D 1 305 ? 142.519 -5.150 -27.284 1.00 26.36 305 GLY D O 1
ATOM 10556 N N . GLU D 1 306 ? 142.534 -7.064 -26.106 1.00 27.29 306 GLU D N 1
ATOM 10557 C CA . GLU D 1 306 ? 141.436 -7.697 -26.824 1.00 29.39 306 GLU D CA 1
ATOM 10558 C C . GLU D 1 306 ? 140.121 -6.924 -26.742 1.00 27.02 306 GLU D C 1
ATOM 10559 O O . GLU D 1 306 ? 139.320 -6.942 -27.685 1.00 25.78 306 GLU D O 1
ATOM 10565 N N . ILE D 1 307 ? 139.895 -6.238 -25.617 1.00 24.75 307 ILE D N 1
ATOM 10566 C CA . ILE D 1 307 ? 138.635 -5.542 -25.388 1.00 22.84 307 ILE D CA 1
ATOM 10567 C C . ILE D 1 307 ? 138.885 -4.225 -24.618 1.00 21.50 307 ILE D C 1
ATOM 10568 O O . ILE D 1 307 ? 138.629 -4.144 -23.395 1.00 20.62 307 ILE D O 1
ATOM 10573 N N . PRO D 1 308 ? 139.398 -3.188 -25.323 1.00 20.37 308 PRO D N 1
ATOM 10574 C CA . PRO D 1 308 ? 139.684 -1.909 -24.656 1.00 19.27 308 PRO D CA 1
ATOM 10575 C C . PRO D 1 308 ? 138.451 -1.321 -23.967 1.00 19.21 308 PRO D C 1
ATOM 10576 O O . PRO D 1 308 ? 137.368 -1.233 -24.564 1.00 18.97 308 PRO D O 1
ATOM 10580 N N . ILE D 1 309 ? 138.611 -0.962 -22.691 1.00 18.05 309 ILE D N 1
ATOM 10581 C CA . ILE D 1 309 ? 137.562 -0.293 -21.940 1.00 17.61 309 ILE D CA 1
ATOM 10582 C C . ILE D 1 309 ? 138.058 1.106 -21.625 1.00 16.81 309 ILE D C 1
ATOM 10583 O O . ILE D 1 309 ? 139.218 1.303 -21.237 1.00 16.92 309 ILE D O 1
ATOM 10588 N N . ASN D 1 310 ? 137.194 2.077 -21.859 1.00 16.37 310 ASN D N 1
ATOM 10589 C CA . ASN D 1 310 ? 137.537 3.479 -21.615 1.00 17.07 310 ASN D CA 1
ATOM 10590 C C . ASN D 1 310 ? 138.805 3.930 -22.334 1.00 16.90 310 ASN D C 1
ATOM 10591 O O . ASN D 1 310 ? 139.698 4.520 -21.742 1.00 17.24 310 ASN D O 1
ATOM 10596 N N . PRO D 1 311 ? 138.870 3.665 -23.653 1.00 17.98 311 PRO D N 1
ATOM 10597 C CA . PRO D 1 311 ? 139.964 4.237 -24.420 1.00 18.16 311 PRO D CA 1
ATOM 10598 C C . PRO D 1 311 ? 140.046 5.780 -24.356 1.00 18.53 311 PRO D C 1
ATOM 10599 O O . PRO D 1 311 ? 141.121 6.327 -24.588 1.00 19.68 311 PRO D O 1
ATOM 10603 N N . SER D 1 312 ? 138.938 6.446 -24.028 1.00 18.73 312 SER D N 1
ATOM 10604 C CA . SER D 1 312 ? 138.923 7.904 -23.779 1.00 17.65 312 SER D CA 1
ATOM 10605 C C . SER D 1 312 ? 139.754 8.358 -22.598 1.00 18.24 312 SER D C 1
ATOM 10606 O O . SER D 1 312 ? 140.114 9.527 -22.502 1.00 18.95 312 SER D O 1
ATOM 10609 N N . GLY D 1 313 ? 140.005 7.440 -21.659 1.00 17.61 313 GLY D N 1
ATOM 10610 C CA . GLY D 1 313 ? 140.534 7.795 -20.330 1.00 16.46 313 GLY D CA 1
ATOM 10611 C C . GLY D 1 313 ? 139.440 7.594 -19.284 1.00 16.75 313 GLY D C 1
ATOM 10612 O O . GLY D 1 313 ? 139.687 7.722 -18.066 1.00 17.58 313 GLY D O 1
ATOM 10613 N N . GLY D 1 314 ? 138.208 7.317 -19.724 1.00 16.31 314 GLY D N 1
ATOM 10614 C CA . GLY D 1 314 ? 137.097 7.140 -18.779 1.00 15.96 314 GLY D CA 1
ATOM 10615 C C . GLY D 1 314 ? 136.728 8.390 -18.003 1.00 15.71 314 GLY D C 1
ATOM 10616 O O . GLY D 1 314 ? 137.324 9.446 -18.185 1.00 14.82 314 GLY D O 1
ATOM 10617 N N . LEU D 1 315 ? 135.731 8.296 -17.131 1.00 15.91 315 LEU D N 1
ATOM 10618 C CA . LEU D 1 315 ? 135.474 9.431 -16.238 1.00 16.21 315 LEU D CA 1
ATOM 10619 C C . LEU D 1 315 ? 136.733 9.747 -15.432 1.00 16.20 315 LEU D C 1
ATOM 10620 O O . LEU D 1 315 ? 136.996 10.899 -15.120 1.00 16.54 315 LEU D O 1
ATOM 10625 N N . ASN D 1 316 ? 137.494 8.702 -15.096 1.00 17.37 316 ASN D N 1
ATOM 10626 C CA . ASN D 1 316 ? 138.710 8.826 -14.290 1.00 17.03 316 ASN D CA 1
ATOM 10627 C C . ASN D 1 316 ? 139.644 9.920 -14.769 1.00 17.76 316 ASN D C 1
ATOM 10628 O O . ASN D 1 316 ? 140.115 10.741 -13.974 1.00 17.47 316 ASN D O 1
ATOM 10633 N N . SER D 1 317 ? 139.891 9.960 -16.078 1.00 17.16 317 SER D N 1
ATOM 10634 C CA . SER D 1 317 ? 140.817 10.946 -16.640 1.00 18.88 317 SER D CA 1
ATOM 10635 C C . SER D 1 317 ? 140.134 12.051 -17.474 1.00 18.41 317 SER D C 1
ATOM 10636 O O . SER D 1 317 ? 140.650 13.171 -17.549 1.00 18.05 317 SER D O 1
ATOM 10639 N N . LYS D 1 318 ? 138.990 11.744 -18.093 1.00 17.92 318 LYS D N 1
ATOM 10640 C CA . LYS D 1 318 ? 138.240 12.764 -18.846 1.00 16.23 318 LYS D CA 1
ATOM 10641 C C . LYS D 1 318 ? 137.754 13.868 -17.948 1.00 16.58 318 LYS D C 1
ATOM 10642 O O . LYS D 1 318 ? 137.657 15.009 -18.383 1.00 16.27 318 LYS D O 1
ATOM 10648 N N . GLY D 1 319 ? 137.387 13.518 -16.716 1.00 15.79 319 GLY D N 1
ATOM 10649 C CA . GLY D 1 319 ? 136.564 14.385 -15.889 1.00 15.53 319 GLY D CA 1
ATOM 10650 C C . GLY D 1 319 ? 135.096 14.074 -16.149 1.00 16.42 319 GLY D C 1
ATOM 10651 O O . GLY D 1 319 ? 134.762 13.367 -17.110 1.00 15.96 319 GLY D O 1
ATOM 10652 N N . HIS D 1 320 ? 134.224 14.605 -15.297 1.00 15.66 320 HIS D N 1
ATOM 10653 C CA . HIS D 1 320 ? 132.814 14.251 -15.364 1.00 16.83 320 HIS D CA 1
ATOM 10654 C C . HIS D 1 320 ? 131.922 15.478 -15.217 1.00 16.04 320 HIS D C 1
ATOM 10655 O O . HIS D 1 320 ? 131.391 15.731 -14.121 1.00 17.75 320 HIS D O 1
ATOM 10662 N N . PRO D 1 321 ? 131.732 16.262 -16.319 1.00 15.66 321 PRO D N 1
ATOM 10663 C CA . PRO D 1 321 ? 130.697 17.299 -16.336 1.00 15.47 321 PRO D CA 1
ATOM 10664 C C . PRO D 1 321 ? 129.372 16.565 -16.480 1.00 15.79 321 PRO D C 1
ATOM 10665 O O . PRO D 1 321 ? 129.100 15.979 -17.541 1.00 16.13 321 PRO D O 1
ATOM 10669 N N . ILE D 1 322 ? 128.613 16.526 -15.383 1.00 14.78 322 ILE D N 1
ATOM 10670 C CA . ILE D 1 322 ? 127.493 15.572 -15.195 1.00 15.75 322 ILE D CA 1
ATOM 10671 C C . ILE D 1 322 ? 126.713 15.298 -16.483 1.00 15.79 322 ILE D C 1
ATOM 10672 O O . ILE D 1 322 ? 126.687 14.158 -16.975 1.00 15.68 322 ILE D O 1
ATOM 10677 N N . GLY D 1 323 ? 126.113 16.341 -17.038 1.00 15.57 323 GLY D N 1
ATOM 10678 C CA . GLY D 1 323 ? 125.262 16.177 -18.217 1.00 15.09 323 GLY D CA 1
ATOM 10679 C C . GLY D 1 323 ? 126.000 15.887 -19.513 1.00 15.13 323 GLY D C 1
ATOM 10680 O O . GLY D 1 323 ? 125.398 15.377 -20.469 1.00 15.24 323 GLY D O 1
ATOM 10681 N N . ALA D 1 324 ? 127.297 16.188 -19.555 1.00 15.29 324 ALA D N 1
ATOM 10682 C CA . ALA D 1 324 ? 128.081 16.035 -20.808 1.00 14.52 324 ALA D CA 1
ATOM 10683 C C . ALA D 1 324 ? 128.538 14.589 -21.018 1.00 14.67 324 ALA D C 1
ATOM 10684 O O . ALA D 1 324 ? 128.686 14.128 -22.157 1.00 14.13 324 ALA D O 1
ATOM 10686 N N . SER D 1 325 ? 128.818 13.887 -19.922 1.00 14.80 325 SER D N 1
ATOM 10687 C CA . SER D 1 325 ? 129.537 12.627 -20.023 1.00 14.91 325 SER D CA 1
ATOM 10688 C C . SER D 1 325 ? 128.876 11.567 -20.916 1.00 13.94 325 SER D C 1
ATOM 10689 O O . SER D 1 325 ? 129.568 10.905 -21.701 1.00 14.56 325 SER D O 1
ATOM 10692 N N . GLY D 1 326 ? 127.557 11.389 -20.798 1.00 15.03 326 GLY D N 1
ATOM 10693 C CA . GLY D 1 326 ? 126.889 10.327 -21.607 1.00 14.30 326 GLY D CA 1
ATOM 10694 C C . GLY D 1 326 ? 126.915 10.675 -23.101 1.00 15.60 326 GLY D C 1
ATOM 10695 O O . GLY D 1 326 ? 126.933 9.796 -23.959 1.00 15.70 326 GLY D O 1
ATOM 10696 N N . VAL D 1 327 ? 126.957 11.970 -23.402 1.00 14.44 327 VAL D N 1
ATOM 10697 C CA . VAL D 1 327 ? 127.066 12.425 -24.806 1.00 14.55 327 VAL D CA 1
ATOM 10698 C C . VAL D 1 327 ? 128.516 12.290 -25.272 1.00 14.91 327 VAL D C 1
ATOM 10699 O O . VAL D 1 327 ? 128.775 11.834 -26.399 1.00 14.98 327 VAL D O 1
ATOM 10703 N N . ALA D 1 328 ? 129.474 12.630 -24.399 1.00 14.97 328 ALA D N 1
ATOM 10704 C CA . ALA D 1 328 ? 130.883 12.456 -24.726 1.00 15.25 328 ALA D CA 1
ATOM 10705 C C . ALA D 1 328 ? 131.211 10.999 -25.097 1.00 14.58 328 ALA D C 1
ATOM 10706 O O . ALA D 1 328 ? 132.025 10.756 -25.994 1.00 14.36 328 ALA D O 1
ATOM 10708 N N . GLN D 1 329 ? 130.558 10.025 -24.453 1.00 14.54 329 GLN D N 1
ATOM 10709 C CA . GLN D 1 329 ? 130.812 8.629 -24.763 1.00 14.92 329 GLN D CA 1
ATOM 10710 C C . GLN D 1 329 ? 130.380 8.276 -26.196 1.00 15.27 329 GLN D C 1
ATOM 10711 O O . GLN D 1 329 ? 131.019 7.451 -26.858 1.00 16.53 329 GLN D O 1
ATOM 10717 N N . ALA D 1 330 ? 129.272 8.865 -26.636 1.00 14.97 330 ALA D N 1
ATOM 10718 C CA . ALA D 1 330 ? 128.774 8.675 -28.007 1.00 15.97 330 ALA D CA 1
ATOM 10719 C C . ALA D 1 330 ? 129.754 9.334 -28.990 1.00 16.50 330 ALA D C 1
ATOM 10720 O O . ALA D 1 330 ? 130.026 8.800 -30.075 1.00 16.81 330 ALA D O 1
ATOM 10722 N N . VAL D 1 331 ? 130.310 10.479 -28.608 1.00 16.07 331 VAL D N 1
ATOM 10723 C CA . VAL D 1 331 ? 131.358 11.104 -29.440 1.00 15.96 331 VAL D CA 1
ATOM 10724 C C . VAL D 1 331 ? 132.581 10.198 -29.580 1.00 16.25 331 VAL D C 1
ATOM 10725 O O . VAL D 1 331 ? 133.145 10.060 -30.671 1.00 16.11 331 VAL D O 1
ATOM 10729 N N . GLU D 1 332 ? 132.980 9.563 -28.482 1.00 15.45 332 GLU D N 1
ATOM 10730 C CA . GLU D 1 332 ? 134.065 8.598 -28.514 1.00 16.57 332 GLU D CA 1
ATOM 10731 C C . GLU D 1 332 ? 133.755 7.418 -29.435 1.00 16.26 332 GLU D C 1
ATOM 10732 O O . GLU D 1 332 ? 134.610 7.037 -30.244 1.00 18.25 332 GLU D O 1
ATOM 10738 N N . ALA D 1 333 ? 132.553 6.847 -29.317 1.00 16.62 333 ALA D N 1
ATOM 10739 C CA . ALA D 1 333 ? 132.182 5.685 -30.141 1.00 16.41 333 ALA D CA 1
ATOM 10740 C C . ALA D 1 333 ? 132.224 6.066 -31.633 1.00 17.59 333 ALA D C 1
ATOM 10741 O O . ALA D 1 333 ? 132.754 5.316 -32.460 1.00 17.27 333 ALA D O 1
ATOM 10743 N N . PHE D 1 334 ? 131.658 7.234 -31.946 1.00 17.26 334 PHE D N 1
ATOM 10744 C CA . PHE D 1 334 ? 131.671 7.791 -33.322 1.00 17.60 334 PHE D CA 1
ATOM 10745 C C . PHE D 1 334 ? 133.093 7.858 -33.852 1.00 18.18 334 PHE D C 1
ATOM 10746 O O . PHE D 1 334 ? 133.380 7.358 -34.958 1.00 17.92 334 PHE D O 1
ATOM 10754 N N A SER D 1 335 ? 133.983 8.481 -33.086 0.50 17.13 335 SER D N 1
ATOM 10755 N N B SER D 1 335 ? 133.996 8.448 -33.069 0.50 17.60 335 SER D N 1
ATOM 10756 C CA A SER D 1 335 ? 135.371 8.615 -33.497 0.50 18.02 335 SER D CA 1
ATOM 10757 C CA B SER D 1 335 ? 135.393 8.612 -33.475 0.50 19.02 335 SER D CA 1
ATOM 10758 C C A SER D 1 335 ? 136.010 7.237 -33.706 0.50 18.45 335 SER D C 1
ATOM 10759 C C B SER D 1 335 ? 136.149 7.290 -33.622 0.50 19.20 335 SER D C 1
ATOM 10760 O O A SER D 1 335 ? 136.557 6.964 -34.783 0.50 17.65 335 SER D O 1
ATOM 10761 O O B SER D 1 335 ? 136.967 7.130 -34.539 0.50 19.03 335 SER D O 1
ATOM 10766 N N . GLN D 1 336 ? 135.890 6.349 -32.712 1.00 18.67 336 GLN D N 1
ATOM 10767 C CA . GLN D 1 336 ? 136.471 4.990 -32.811 1.00 20.22 336 GLN D CA 1
ATOM 10768 C C . GLN D 1 336 ? 136.016 4.201 -34.048 1.00 20.82 336 GLN D C 1
ATOM 10769 O O . GLN D 1 336 ? 136.849 3.675 -34.778 1.00 21.93 336 GLN D O 1
ATOM 10775 N N . ILE D 1 337 ? 134.712 4.159 -34.291 1.00 20.61 337 ILE D N 1
ATOM 10776 C CA . ILE D 1 337 ? 134.139 3.363 -35.366 1.00 20.76 337 ILE D CA 1
ATOM 10777 C C . ILE D 1 337 ? 134.506 3.965 -36.737 1.00 21.73 337 ILE D C 1
ATOM 10778 O O . ILE D 1 337 ? 134.630 3.235 -37.723 1.00 22.39 337 ILE D O 1
ATOM 10783 N N . ARG D 1 338 ? 134.708 5.280 -36.787 1.00 21.48 338 ARG D N 1
ATOM 10784 C CA . ARG D 1 338 ? 135.190 5.935 -38.031 1.00 22.46 338 ARG D CA 1
ATOM 10785 C C . ARG D 1 338 ? 136.696 5.943 -38.244 1.00 24.45 338 ARG D C 1
ATOM 10786 O O . ARG D 1 338 ? 137.186 6.539 -39.226 1.00 24.51 338 ARG D O 1
ATOM 10794 N N . ASN D 1 339 ? 137.442 5.289 -37.350 1.00 23.64 339 ASN D N 1
ATOM 10795 C CA . ASN D 1 339 ? 138.907 5.252 -37.421 1.00 25.56 339 ASN D CA 1
ATOM 10796 C C . ASN D 1 339 ? 139.494 6.663 -37.314 1.00 26.72 339 ASN D C 1
ATOM 10797 O O . ASN D 1 339 ? 140.454 7.023 -38.003 1.00 27.15 339 ASN D O 1
ATOM 10802 N N . GLU D 1 340 ? 138.908 7.462 -36.425 1.00 25.02 340 GLU D N 1
ATOM 10803 C CA . GLU D 1 340 ? 139.290 8.862 -36.268 1.00 24.95 340 GLU D CA 1
ATOM 10804 C C . GLU D 1 340 ? 139.767 9.205 -34.856 1.00 24.90 340 GLU D C 1
ATOM 10805 O O . GLU D 1 340 ? 139.841 10.383 -34.495 1.00 24.49 340 GLU D O 1
ATOM 10811 N N . ALA D 1 341 ? 140.108 8.181 -34.067 1.00 23.66 341 ALA D N 1
ATOM 10812 C CA . ALA D 1 341 ? 140.519 8.395 -32.675 1.00 25.07 341 ALA D CA 1
ATOM 10813 C C . ALA D 1 341 ? 142.026 8.579 -32.497 1.00 25.07 341 ALA D C 1
ATOM 10814 O O . ALA D 1 341 ? 142.500 8.781 -31.373 1.00 25.68 341 ALA D O 1
ATOM 10816 N N . GLY D 1 342 ? 142.781 8.537 -33.602 1.00 25.90 342 GLY D N 1
ATOM 10817 C CA . GLY D 1 342 ? 144.209 8.885 -33.563 1.00 26.94 342 GLY D CA 1
ATOM 10818 C C . GLY D 1 342 ? 145.052 7.948 -32.715 1.00 26.08 342 GLY D C 1
ATOM 10819 O O . GLY D 1 342 ? 145.005 6.729 -32.907 1.00 26.27 342 GLY D O 1
ATOM 10820 N N . ASN D 1 343 ? 145.820 8.525 -31.788 1.00 28.52 343 ASN D N 1
ATOM 10821 C CA . ASN D 1 343 ? 146.658 7.774 -30.848 1.00 29.80 343 ASN D CA 1
ATOM 10822 C C . ASN D 1 343 ? 145.885 6.840 -29.909 1.00 27.86 343 ASN D C 1
ATOM 10823 O O . ASN D 1 343 ? 146.476 5.925 -29.336 1.00 27.40 343 ASN D O 1
ATOM 10828 N N . ARG D 1 344 ? 144.583 7.067 -29.739 1.00 26.14 344 ARG D N 1
ATOM 10829 C CA . ARG D 1 344 ? 143.792 6.205 -28.843 1.00 26.13 344 ARG D CA 1
ATOM 10830 C C . ARG D 1 344 ? 142.931 5.267 -29.651 1.00 25.04 344 ARG D C 1
ATOM 10831 O O . ARG D 1 344 ? 141.964 4.716 -29.140 1.00 23.85 344 ARG D O 1
ATOM 10839 N N . GLN D 1 345 ? 143.250 5.107 -30.937 1.00 24.47 345 GLN D N 1
ATOM 10840 C CA . GLN D 1 345 ? 142.421 4.276 -31.805 1.00 23.33 345 GLN D CA 1
ATOM 10841 C C . GLN D 1 345 ? 142.411 2.793 -31.417 1.00 23.21 345 GLN D C 1
ATOM 10842 O O . GLN D 1 345 ? 143.463 2.171 -31.295 1.00 23.94 345 GLN D O 1
ATOM 10848 N N . VAL D 1 346 ? 141.217 2.241 -31.244 1.00 22.85 346 VAL D N 1
ATOM 10849 C CA . VAL D 1 346 ? 141.047 0.813 -31.033 1.00 24.32 346 VAL D CA 1
ATOM 10850 C C . VAL D 1 346 ? 141.136 0.134 -32.392 1.00 26.30 346 VAL D C 1
ATOM 10851 O O . VAL D 1 346 ? 140.363 0.434 -33.287 1.00 24.55 346 VAL D O 1
ATOM 10855 N N . LYS D 1 347 ? 142.102 -0.772 -32.541 1.00 29.70 347 LYS D N 1
ATOM 10856 C CA . LYS D 1 347 ? 142.300 -1.474 -33.814 1.00 33.83 347 LYS D CA 1
ATOM 10857 C C . LYS D 1 347 ? 141.020 -2.183 -34.297 1.00 33.05 347 LYS D C 1
ATOM 10858 O O . LYS D 1 347 ? 140.352 -2.878 -33.530 1.00 34.02 347 LYS D O 1
ATOM 10864 N N . ASN D 1 348 ? 140.669 -1.950 -35.562 1.00 34.57 348 ASN D N 1
ATOM 10865 C CA . ASN D 1 348 ? 139.522 -2.581 -36.226 1.00 34.79 348 ASN D CA 1
ATOM 10866 C C . ASN D 1 348 ? 138.159 -2.428 -35.532 1.00 33.80 348 ASN D C 1
ATOM 10867 O O . ASN D 1 348 ? 137.290 -3.293 -35.668 1.00 35.11 348 ASN D O 1
ATOM 10872 N N . ALA D 1 349 ? 137.970 -1.325 -34.810 1.00 28.19 349 ALA D N 1
ATOM 10873 C CA . ALA D 1 349 ? 136.712 -1.060 -34.111 1.00 27.49 349 ALA D CA 1
ATOM 10874 C C . ALA D 1 349 ? 135.525 -0.913 -35.058 1.00 27.63 349 ALA D C 1
ATOM 10875 O O . ALA D 1 349 ? 135.533 -0.032 -35.927 1.00 29.72 349 ALA D O 1
ATOM 10877 N N . ARG D 1 350 ? 134.512 -1.761 -34.886 1.00 24.11 350 ARG D N 1
ATOM 10878 C CA . ARG D 1 350 ? 133.289 -1.685 -35.678 1.00 24.46 350 ARG D CA 1
ATOM 10879 C C . ARG D 1 350 ? 132.019 -1.621 -34.840 1.00 21.97 350 ARG D C 1
ATOM 10880 O O . ARG D 1 350 ? 130.990 -1.127 -35.290 1.00 22.65 350 ARG D O 1
ATOM 10888 N N . VAL D 1 351 ? 132.080 -2.152 -33.615 1.00 21.87 351 VAL D N 1
ATOM 10889 C CA . VAL D 1 351 ? 130.916 -2.214 -32.737 1.00 20.80 351 VAL D CA 1
ATOM 10890 C C . VAL D 1 351 ? 131.398 -1.785 -31.354 1.00 20.20 351 VAL D C 1
ATOM 10891 O O . VAL D 1 351 ? 132.448 -2.242 -30.882 1.00 20.41 351 VAL D O 1
ATOM 10895 N N . GLY D 1 352 ? 130.661 -0.864 -30.748 1.00 19.90 352 GLY D N 1
ATOM 10896 C CA . GLY D 1 352 ? 131.046 -0.354 -29.416 1.00 19.31 352 GLY D CA 1
ATOM 10897 C C . GLY D 1 352 ? 129.884 -0.217 -28.479 1.00 18.01 352 GLY D C 1
ATOM 10898 O O . GLY D 1 352 ? 128.718 -0.309 -28.881 1.00 16.98 352 GLY D O 1
ATOM 10899 N N . LEU D 1 353 ? 130.193 0.026 -27.192 1.00 18.21 353 LEU D N 1
ATOM 10900 C CA . LEU D 1 353 ? 129.147 0.143 -26.195 1.00 16.91 353 LEU D CA 1
ATOM 10901 C C . LEU D 1 353 ? 129.452 1.336 -25.298 1.00 15.17 353 LEU D C 1
ATOM 10902 O O . LEU D 1 353 ? 130.616 1.609 -25.019 1.00 15.66 353 LEU D O 1
ATOM 10907 N N . SER D 1 354 ? 128.408 2.051 -24.919 1.00 15.25 354 SER D N 1
ATOM 10908 C CA . SER D 1 354 ? 128.554 3.027 -23.843 1.00 16.12 354 SER D CA 1
ATOM 10909 C C . SER D 1 354 ? 127.561 2.761 -22.725 1.00 16.49 354 SER D C 1
ATOM 10910 O O . SER D 1 354 ? 126.429 2.289 -22.957 1.00 16.94 354 SER D O 1
ATOM 10913 N N . LEU D 1 355 ? 127.985 3.130 -21.515 1.00 14.27 355 LEU D N 1
ATOM 10914 C CA . LEU D 1 355 ? 127.125 3.059 -20.339 1.00 14.10 355 LEU D CA 1
ATOM 10915 C C . LEU D 1 355 ? 127.085 4.408 -19.632 1.00 14.75 355 LEU D C 1
ATOM 10916 O O . LEU D 1 355 ? 128.124 4.908 -19.234 1.00 14.47 355 LEU D O 1
ATOM 10921 N N . SER D 1 356 ? 125.879 4.946 -19.457 1.00 15.16 356 SER D N 1
ATOM 10922 C CA . SER D 1 356 ? 125.638 6.225 -18.756 1.00 17.09 356 SER D CA 1
ATOM 10923 C C . SER D 1 356 ? 124.796 5.864 -17.513 1.00 16.61 356 SER D C 1
ATOM 10924 O O . SER D 1 356 ? 123.747 5.246 -17.656 1.00 17.98 356 SER D O 1
ATOM 10935 N N . ALA D 1 358 ? 123.090 6.879 -13.573 1.00 16.21 358 ALA D N 1
ATOM 10936 C CA . ALA D 1 358 ? 122.684 7.860 -12.586 1.00 16.55 358 ALA D CA 1
ATOM 10937 C C . ALA D 1 358 ? 122.861 7.271 -11.187 1.00 18.58 358 ALA D C 1
ATOM 10938 O O . ALA D 1 358 ? 122.501 6.103 -10.953 1.00 17.34 358 ALA D O 1
ATOM 10940 N N . GLY D 1 359 ? 123.408 8.079 -10.276 1.00 18.01 359 GLY D N 1
ATOM 10941 C CA . GLY D 1 359 ? 123.581 7.650 -8.886 1.00 18.93 359 GLY D CA 1
ATOM 10942 C C . GLY D 1 359 ? 124.376 6.370 -8.770 1.00 18.99 359 GLY D C 1
ATOM 10943 O O . GLY D 1 359 ? 125.201 6.026 -9.641 1.00 19.32 359 GLY D O 1
ATOM 10944 N N . TYR D 1 360 ? 124.129 5.622 -7.704 1.00 18.39 360 TYR D N 1
ATOM 10945 C CA . TYR D 1 360 ? 124.890 4.392 -7.550 1.00 19.25 360 TYR D CA 1
ATOM 10946 C C . TYR D 1 360 ? 124.115 3.240 -8.158 1.00 20.45 360 TYR D C 1
ATOM 10947 O O . TYR D 1 360 ? 123.634 2.345 -7.461 1.00 20.38 360 TYR D O 1
ATOM 10956 N N . GLY D 1 361 ? 123.979 3.269 -9.483 1.00 18.47 361 GLY D N 1
ATOM 10957 C CA . GLY D 1 361 ? 123.197 2.237 -10.175 1.00 18.02 361 GLY D CA 1
ATOM 10958 C C . GLY D 1 361 ? 121.707 2.493 -10.137 1.00 17.05 361 GLY D C 1
ATOM 10959 O O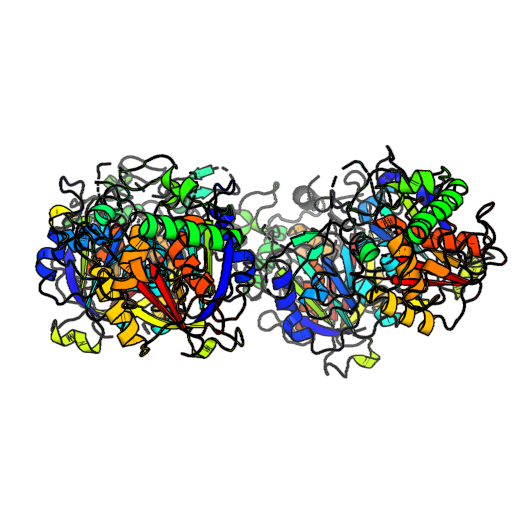 . GLY D 1 361 ? 120.933 1.561 -10.387 1.00 17.74 361 GLY D O 1
ATOM 10960 N N . ASN D 1 362 ? 121.276 3.721 -9.847 1.00 16.20 362 ASN D N 1
ATOM 10961 C CA . ASN D 1 362 ? 119.844 3.998 -9.780 1.00 17.34 362 ASN D CA 1
ATOM 10962 C C . ASN D 1 362 ? 119.178 3.963 -11.154 1.00 17.21 362 ASN D C 1
ATOM 10963 O O . ASN D 1 362 ? 118.009 3.641 -11.250 1.00 17.68 362 ASN D O 1
ATOM 10968 N N . SER D 1 363 ? 119.927 4.328 -12.201 1.00 17.11 363 SER D N 1
ATOM 10969 C CA . SER D 1 363 ? 119.377 4.297 -13.562 1.00 16.58 363 SER D CA 1
ATOM 10970 C C . SER D 1 363 ? 120.551 4.057 -14.491 1.00 16.41 363 SER D C 1
ATOM 10971 O O . SER D 1 363 ? 121.639 4.584 -14.254 1.00 16.62 363 SER D O 1
ATOM 10974 N N . ALA D 1 364 ? 120.366 3.241 -15.530 1.00 15.31 364 ALA D N 1
ATOM 10975 C CA . ALA D 1 364 ? 121.456 2.950 -16.449 1.00 15.67 364 ALA D CA 1
ATOM 10976 C C . ALA D 1 364 ? 120.879 2.950 -17.864 1.00 15.94 364 ALA D C 1
ATOM 10977 O O . ALA D 1 364 ? 119.772 2.473 -18.090 1.00 15.93 364 ALA D O 1
ATOM 10979 N N . THR D 1 365 ? 121.632 3.539 -18.787 1.00 15.74 365 THR D N 1
ATOM 10980 C CA . THR D 1 365 ? 121.310 3.464 -20.219 1.00 15.64 365 THR D CA 1
ATOM 10981 C C . THR D 1 365 ? 122.542 2.901 -20.912 1.00 15.37 365 THR D C 1
ATOM 10982 O O . THR D 1 365 ? 123.665 3.411 -20.745 1.00 15.87 365 THR D O 1
ATOM 10986 N N . VAL D 1 366 ? 122.354 1.803 -21.652 1.00 14.95 366 VAL D N 1
ATOM 10987 C CA . VAL D 1 366 ? 123.417 1.159 -22.367 1.00 15.11 366 VAL D CA 1
ATOM 10988 C C . VAL D 1 366 ? 123.143 1.340 -23.860 1.00 15.69 366 VAL D C 1
ATOM 10989 O O . VAL D 1 366 ? 122.038 1.042 -24.349 1.00 15.45 366 VAL D O 1
ATOM 10993 N N . ILE D 1 367 ? 124.138 1.849 -24.576 1.00 16.21 367 ILE D N 1
ATOM 10994 C CA . ILE D 1 367 ? 123.943 2.114 -26.016 1.00 16.52 367 ILE D CA 1
ATOM 10995 C C . ILE D 1 367 ? 124.950 1.312 -26.794 1.00 16.18 367 ILE D C 1
ATOM 10996 O O . ILE D 1 367 ? 126.137 1.247 -26.439 1.00 16.22 367 ILE D O 1
ATOM 11001 N N . ILE D 1 368 ? 124.483 0.690 -27.880 1.00 16.29 368 ILE D N 1
ATOM 11002 C CA . ILE D 1 368 ? 125.370 -0.101 -28.702 1.00 17.45 368 ILE D CA 1
ATOM 11003 C C . ILE D 1 368 ? 125.416 0.591 -30.071 1.00 17.08 368 ILE D C 1
ATOM 11004 O O . ILE D 1 368 ? 124.365 0.946 -30.630 1.00 18.17 368 ILE D O 1
ATOM 11009 N N . TYR D 1 369 ? 126.636 0.814 -30.531 1.00 17.72 369 TYR D N 1
ATOM 11010 C CA . TYR D 1 369 ? 126.919 1.557 -31.777 1.00 19.13 369 TYR D CA 1
ATOM 11011 C C . TYR D 1 369 ? 127.590 0.620 -32.765 1.00 18.48 369 TYR D C 1
ATOM 11012 O O . TYR D 1 369 ? 128.313 -0.268 -32.384 1.00 18.43 369 TYR D O 1
ATOM 11021 N N . GLY D 1 370 ? 127.422 0.878 -34.062 1.00 19.83 370 GLY D N 1
ATOM 11022 C CA . GLY D 1 370 ? 128.128 0.056 -35.037 1.00 20.83 370 GLY D CA 1
ATOM 11023 C C . GLY D 1 370 ? 128.257 0.762 -36.377 1.00 21.99 370 GLY D C 1
ATOM 11024 O O . GLY D 1 370 ? 127.630 1.797 -36.589 1.00 20.85 370 GLY D O 1
ATOM 11025 N N . ASP D 1 371 ? 129.080 0.192 -37.251 1.00 23.89 371 ASP D N 1
ATOM 11026 C CA . ASP D 1 371 ? 129.261 0.737 -38.597 1.00 26.31 371 ASP D CA 1
ATOM 11027 C C . ASP D 1 371 ? 128.143 0.308 -39.566 1.00 28.19 371 ASP D C 1
ATOM 11028 O O . ASP D 1 371 ? 128.124 0.730 -40.722 1.00 26.51 371 ASP D O 1
ATOM 11033 N N . GLU D 1 372 ? 127.219 -0.525 -39.088 1.00 28.57 372 GLU D N 1
ATOM 11034 C CA . GLU D 1 372 ? 126.062 -0.974 -39.852 1.00 31.50 372 GLU D CA 1
ATOM 11035 C C . GLU D 1 372 ? 124.825 -0.865 -38.974 1.00 32.29 372 GLU D C 1
ATOM 11036 O O . GLU D 1 372 ? 124.929 -1.006 -37.747 1.00 31.30 372 GLU D O 1
ATOM 11042 N N . PRO D 1 373 ? 123.646 -0.660 -39.592 1.00 31.91 373 PRO D N 1
ATOM 11043 C CA . PRO D 1 373 ? 122.372 -0.484 -38.888 1.00 34.80 373 PRO D CA 1
ATOM 11044 C C . PRO D 1 373 ? 122.058 -1.594 -37.884 1.00 37.20 373 PRO D C 1
ATOM 11045 O O . PRO D 1 373 ? 121.419 -1.357 -36.854 1.00 41.36 373 PRO D O 1
#

Organism: Sulfurisphaera tokodaii (strain DSM 16993 / JCM 10545 / NBRC 100140 / 7) (NCBI:txid273063)

InterPro domains:
  IPR002155 Thiolase [PIRSF000429] (2-367)
  IPR016039 Thiolase-like [G3DSA:3.40.47.10] (1-373)
  IPR016039 Thiolase-like [SSF53901] (2-214)
  IPR016039 Thiolase-like [SSF53901] (236-359)
  IPR020616 Thiolase, N-terminal [PF00108] (2-211)
  IPR055140 Thiolase, C-terminal domain 2 [PF22691] (228-370)

Nearest PDB structures (foldseek):
  4yzo-assembly1_A  TM=1.001E+00  e=2.014E-78  Sulfurisphaera tokodaii str. 7
  4yzo-assembly2_B  TM=9.752E-01  e=1.283E-71  Sulfurisphaera tokodaii str. 7
  4yzo-assembly2_D  TM=9.782E-01  e=4.058E-70  Sulfurisphaera tokodaii str. 7
  6hrv-assembly2_B  TM=8.872E-01  e=9.906E-32  Danio rerio
  6hsp-assembly2_B-2  TM=8.989E-01  e=4.093E-31  Danio rerio

Radius of gyration: 35.9 Å; Cα contacts (8 Å, |Δi|>4): 3976; chains: 4; bounding box: 100×86×79 Å

Secondary structure (DSSP, 8-state):
-EE--EEE---BS-SS-HHHHHHHHHTTTTTS---EEEEE-SS--TTTTTT-HHHHHHHHTT-TTS-EEEEEBTBTHHHHHHHHHHHHHHTTS-SSEEEEEEE----EEE-----EEE-HHHHHHHHHHH---S---HHHHHHHHHHHHHHHHT-TT-S------HHHHHHSPEEETTEEGGGSPPB-BEEEEE---HHHHHHH-SS-EEEEEEEEEE--SSB-TTS-SS--HHHHHHHHHHHHHHT-S--SEEE----HHHHHHHHHHTTSS-TTTHHHH---TTSTTSSS-B-TT-HHHHH-B-HHHHHHHHHHHHHHHHTT--GGGPPTT--EEEEE--TTTTEEEEEEEES--/-EE--EEE---BS-SS-HHHHHHHHHTTTTTS---EEEEE-S---HHHHHHHHTT-TTS-EEEEEBTBTHHHHHHHHHHHHHHTTS-SSEEEEEEE----EEEE---EEEHHHHHHHHHHH---S---HHHHHHHHHHHHHHHHT-TT-S------HHHHHHSPEEETTEEGGGSPPB-BEEEEE---GGGGGGT-SS-EEEEEEEEEE--SEE-TT--SS--HHHHHHHHHHHHHHT-S--SEEE----HHHHHHHHHHTTSS-TT-HHHH---TTSTTSSS-B-TT-HHHHH-B-HHHHHHHHHHHHHHHHTT--GGGPPTT--EEEEE--TTTTEEEEEEEES--/-EE--EEE---BS-SS-HHHHHHHHHGGGTTS---EEEEE-S-----HHHHHHHHTT-TTS-EEEEEBTBTHHHHHHHHHHHHHHTTS-SSEEEEEEE-----HHHHHHHHHHH---S---HHHHHHHHHHHHHHHHT-TT-S------HHHHHHSPEEETTEEGGGSPPB-BEEEEE---HHHHHHH-SS-EEEEEEEEEE----GGGSS-SS--HHHHHHHHHHHHHHT-S--SEEE----HHHHHHHHHHTTSS-TT-HHHH---TTSTTSSS-B-TT-HHHHH-B-TTTHHHHHHHHHHHHHTT--GGGPPTT--EEEEE--TTTTEEEEEEEES--/-EE--EEE---BS-SS-HHHHHHHHHTTTTTS---EEEEE-S----SHHHHHHHHTT-TTS-EEEEEBTBTHHHHHHHHHHHHHHTTS-SSEEEEEEE-----HHHHHHHHHHH---S---HHHHHHHHHHHHHHHHT-TT-S------HHHHHTSPEEETTEEGGGSPPB-BEEEEE---HHHHTTT-SS-EEEEEEEEEE----TTT---SS--HHHHHHHHHHHHHHT-S--SEEE----HHHHHHHHHHTTSS-TTTHHHH---TTSTTSSS-B-TT-HHHHH-B-TTTHHHHHHHHHHHHHTT--GGGPPTT--EEEEE--TTTTEEEEEEEES--

Sequence (1387 aa):
VAIVDVGITKFGKRKENIFDLVKEVTEKLLKYDDIDYVIVSNSYSGEFNQTSGLSSLITTYLNLDYVPSLRVDNTSSGSGGSAILVAKSSLLESKEANTVLVVVGVEKSEVTKIISSEERIASLPSSLASSISAIEYRKFNAPRESIAQVAVKNHYNGSLNPFAHIQKRVTLEEVLNSPVISEPLRLYEYTPIISSDGAAAVVVRNEDALSYTSSKPVYIIKGIGSSSNYTAYVSEKEDFVTLPAVVEASRKAFKKAKVERIDFAELHDATILEIIQSEDIGLFKKGEEGWKAVEGLTSSLDDGEIIPINPSGGLNSSKGHPIGASGVAQAVEAFSQIRNEAGNRQVKNARVGLSLSAGYGNNSATVIIYGDEPVAIVDVGITKFGKRKENIFDLVVKEVTEKLLKYDIDYVIVSNSYSGLSSLITTYLNLDYVPSLRVDNTSGSGGSAILVAKSSLLESKEANTVLVVVGVEKSEIISSLLPRIASLPSSLASISAIEYRKFNAPRESSIAQVAVKNHYNGSLNPFAHIQKRRVTLEEVLNSPVISEPLRLLYEYTPISSDGAAAVVVRNEDALSYTSKPVYIKGIGSSNYTAYVSEKEDFVTLPAVVEEASSRKAFKKAKVERIDFAELHDATILEIIQSEDIGLFKKGEGWKAVEGLTSSLDGEIPINPSGGLNSSKGHPIGASGVAQAVEAFSSQIRNEAGNRQVKNARVGLSLSAGYGNNSATVIIYGDEPVAIVDVGITTKFGKRKENIFDLVKEVTEKLLKYDIDYVIVSNSYSTSGLSSSLITTYLNNLDYVPSLRVDNTSGSGGSSAILVAKSSLLESKEANTVLVVVGVEKSEASLPSSLASISAIEYRKFNAPRESIAQVAVKNHYNGSLNPFAHIQKRVTLEEVLNSPVISEPLRLYEYTPISSDGAAAVVVRNEDALSSYTSKPVYIKGIGSSNYTAYVSSEKEDFVTTLPAVVEEASSRKAFKKAKVERIDFAELHDATILEIIQSEDIGLFKKGEGWKAVEGLTSSLDDGEIPINPSGGLNSKGHPIGASGVAQAVEAFSQIRNEAGNRQVKNARVGLSLSAGYGNSATVIIYGDEPVAIVDVGITKFGKRKENIFDLVKEVTEKLLKYDIDYVIVSNSSYSTSGLSSLITTYLNLDYVPSLRVDNTSGSGGSAILVAKSSLLESKEANTVLVVGVEKSEASLPSSLASSISAIEYRKFNAPRESIAQVAVKNHYNGSLNPFAHIQKRRVTLEEVLNSPVISEPLRLYEYTPISSDGAAAVVVRNEDALSSYTSKPVYIKGIGSSSNYTAYVSEKEDFVTLPAVVEASRKAFKKAKVERIDFAELHDATILEIIQSEDIGLFKKGEGWKAVEGLTSSLDGEIPINPSGGLNSKGHPIGASGVAQAVEAFSSQIRNEAGNRQVKNARVGLSLSAGYGNSATVIIYGDEP

CATH classification: 3.40.47.10

Solvent-accessible surface area: 47813 Å² total

B-factor: mean 23.83, std 11.2, range [6.13, 88.12]

Foldseek 3Di:
DWFQDKFWAFKAQDPDDQQVLLCRRCVVPPPDPAQEEEEQEAPPCPCVVPQGVQQVNCVSNVVNPRYYDYAYPWLQRLLVSVVVVVCCFVVVVTFKYKYKFWFHNVFAWEDECPIDTDDLVQLLQVLVVLLCVQPFDPLLLLLLLQLLLPLQLLAPRANHNDHDDSVRLQPADDPHPPGHDLLDFDAITIMMMTMGDPVCNCVRDVFIKDFLFKFKFFDDRHHYPPDSSLAQVRLLRRLVRGCVRNVDPDFQEEAEQGSSSRQQSSCCSNPNDPRSCSSVCSCCLQHLAHRYHYNSNSHSSTRHRRSRRVSNVRVVVLRCQCVVNSPPSHRPNGFKYKYWTHRNNRMIMMIIIGSPD/DWWQDKFWAFKAQDPDDQLRQLCRRCVVPPVDPAQEEEEQEAPDVPFQVNCVSNVVNPRYYDYAYPWFQRLLVSVVVVVVCQVVVVTFKYKYKFWFHNVFWAAEVCDIHRLVQLLQVLLVLLVPQPQDPLLLLLLLQQLLPLQLLAPRWNHNDHDDSVRQQPADDPHPPGHDLLDFDAITIMMMTMGDPVCNCVRDVFIKDFLFKFKFFDDRHHHPPDSSLAQVRLLRRLVRGCVRSVHDDFQEEQEQGSSSRQLSNCCSSPNDPRSCSSVCSCCQQHLQHRYHYNSNSHSSTRHRRSRHRSNVRVVVLRCQCVVNSPPSHRPNGFKYKYWTHHNNRMIMIIMMGSHD/DFWQDKFWAFKAQDPDDQLVLLCRRCVVVVVDPAQEEEEQEADDPDPVFQVNCVSNVVNPRYYDYAYPWLQRLLVSVVVVVVCFVVVVTFKYKYKFWFDNVVDQVQLLQQLVVVLVVQPFDPLLLLLLLQLLLPLQLLAPRANHNDHDDSVRQQPADDDHPPGHDLLDFAAITIMMMTMGDPVCNVVRPVFTKDFLFKFKFFDDPPPVPPPGSLAQVRLLRRLVRGCVSSVDDDFQEEAEQGSSSRQQSSCCSSPNDPRSCSSVCSCCLQHLAHRYHYNSNSHSSTRHRRSRHRSNVRVVVLRCQCVVNSPPSHRPPGFKYKYWTHRSSRMIMMIIIGRPD/DWFQDKFWAFKAQDPDDQLVLLCRRCVVPVVDPAQEEEEQAADDPPPVQQVNCVSNVVNPRYYDYAYQWLQSLLVSVVVVVVCQVVVVTFKYKYKFWFHNVVPLVQLVQQLVVVLCVQPQDPLLLLLLLQLLLPLQLLARRARHNDHDDSVRQQPADDDHPPGHDLLDFAAITIMMMTMGDPVCNVVRDVFIKDFLFKFKFFDDPDPVPPDGSLEQVRLLRRLVRRCVSNVDDDFQEEAEQGSSSRQQSSCVSNPNDPRSCSSVCSCCQQHLAHRYHYNSNSHSSTRHDSSRHVSNVRVVVLRCQCVVNSPPSHRPPGFKYKYWTHRSSRMIMIIIIGRPD